Protein 5HP5 (pdb70)

Foldseek 3Di:
DDDDDDDDDDDEAAWDLVDAEEDEDEAPDKHKYFPPRDDPDPFFWKFKDWDDQKFKFDDAPDPDDTHGDDRDTGGPDDRTIMIMHHHDAEADGQPTWMKMFTHHVVDDGGPTMIIYTYGYKHWAKWFCWPQDDTTDDPPVPDAQQDFAVPTHAFAAEAFWFPLDPPDLGTPLVDQAFHDPCSLVRWTKIKTFIDYAPVVCVFKWKKKFWDLLCQAFKWKWFFDPDDDRVRIGTQGHNPHGMHGDDDDGVDGMGMMIMHTNDAFFPSHLFKTKMKMWIWGVVDVVIDTPDMYIHIYGYFHWAADALQFAFAEKEFEWADDPPDGCVQVVVVVVVLQVVLPYHYHYHYCVQQVRPQFPQFQWGKTWTAGSDDIAIEIEGFLQDDRNNCCCSRPPRHSRYGYDYDHADPPDDDLQSGCLQKHWAAWFAAPNATQHRTAIEGEQAPPPDDGGRRDPGVVRSVCSSVHNHYDYAHQFLAPSRHPLQFWGWAHFPDDVDIAIEGEAQPVQLVLLVVCCVPVNNFQWFPPVDDPDDIGGSVCCVVDPPQVVLRVVVNVRSVVRVVRCCNPRVDDVVRYDYQYFGWHDDPSHIAGPWARQSNWRRRHLEIEGEATGGGDDPHDHVSQVVVCVRRCVRVRDYDYDHPVPVAVVVRHDDNRSMHTHGDHDPDDSSNHDD/DDDDDDDADAQEDEWDLVDAEEDEAAAPDWHWYFPPRDDDDDFFWKWKDWDDLKWKWFAAPVRPDTDGPNTDTGTNDGPTTMIMHHHDADPDPQPIKMKMFTHDVVDDGGPTIIIYTYGYKHWAKWFCFQAADTTDDDDDDDDADDFFPVGGGFAAEAFWFPPPPPDLGTPLPDQAQRDPLSLLRWTKMKTFTDYAPVVCVQKWKKKFWDLLCQAFKWKKFFDPDDDRVRIGTQGHNPHGMHTDDDDGVDRMGMMTMHTNDAFFPSHLFKTKMKMWMWGPVDPVIHTPDMYIGMYGYFFWAAAALQFAFAEKEFEWADDVPDTCVVVVVVVVVLQVVLPYHYHYHYCVQQVRPLFPQFQWGKTKGAGSDDIAIEIEGFLQDDRNNCVCSRVNRHSRYGYDYDHADPPDDALLSGCLQKHFADWFAAPNATQNSTAIEGEAADPPDDGGRVDPRVVRSVCSSVHNNYDYAHQFLAPSRHPLQFWGWYHFPDDSDIAIEGEAQPVQLVLLVVCVVPDQNQFWFQPVDDPDDIGGSVRCVVDPVQVVLRVVVNVSSVRRVVVCCNPRVDDVVRYDYQYFGWHDDPSHIAGPFARQSNWRRRHLEIEGADTRGGQDPNDHSSVVVVCVRRCVRPRDYDYGHPPSSAVVVRHDDNRSMHTDRDRDPDDSSHHND

B-factor: mean 81.94, std 17.07, range [30.02, 146.9]

Nearest PDB structures (foldseek):
  5hp5-assembly2_B  TM=1.001E+00  e=0.000E+00  Homo sapiens
  7d5r-assembly1_A  TM=9.507E-01  e=3.417E-88  Homo sapiens
  4n2c-assembly1_A-2  TM=9.334E-01  e=5.301E-82  Homo sapiens
  4n28-assembly1_A-2  TM=9.089E-01  e=4.284E-83  Homo sapiens
  4n2g-assembly1_A  TM=9.038E-01  e=4.009E-82  Homo sapiens

Secondary structure (DSSP, 8-state):
--S---------B---SSS-EEEEEETT--EEB-TTSS--TT--EEEEEEESSEEEEEE-SSS--EEE--SSPEES-SSS--EEEE-S--SSTT-EEEEEEEE-SS-SS-SEEEEEEEEEEEEEEEE--SSSSS-----S---S---STT--SEEE-B--S-S-SS-SS-GGG-SS---SGGGGGSEEEEEEEES-HHHHTTSEEEEE--TTTTTTEEEEEESS-SSGGGEEEEE-SS--EEE----TT--EEEEEEEE----BTTB-SEEEEEEEEEETT-SS-EEEEEEEEEEEEPPPEE--TTSPEEEEEEE----SSS--HHHHHHHHHHHHHTT-EEEEE-HHHHTT----TTTEEEEEEE-SS-EEEEEEE-TT-SSSTTIIIIII--SS-EEEE----TT---GGGSGGGEEEPPPEEETTEEETT--EEEEESPTTSS---S-HHHHHHHHHT-SS--EEEE-TTBSS--TTTTEEEEE-SSSSSEEEEEEEHHHHHHHHHHHHSSS--S--BS-SS-SS--B-SHHHHS--SHHHHHHHHHHHHHHHHHHHHHHHT--TTTEEEEE--EEEETTEEEESS--SSS-EEETTEEEEE-----EETTEEHHHHHHHHHHGGGT-EEEEE--TTTTGGGT--HHHHEEEEEPPPSS-GGGS--/--S--------EE---SSS-EEEEEETT--EEE-TTSS--SS--EEEEEEESSEEEEEE-SSS--EEE-SS--EES-SSS--EEEESS--SSTT-EEEEEEEESSS-SS-S-EEEEEEEEE--EEE---S-SSS-----S-------STT--SEEE-B--S-S-SSSSS-GGG-SS---SGGGGGSEEEEEE--S-TTHHHHSEEEEE--SSSGGGEEEEEESS-SSGGGEEEEE-SS--EEE----TT--EEEEEEEE----BTTB-SEEEEEEEEEETTSSS-EEEEEEEEEEEE---EE--TTSPEEEEEEE--B-SSSBTHHHHHHHHHHHHHTT-EEEEE-HHHHTT----TTTEEEEEEE-SS-EEEEEEE-TT-SSSTTIIIIII--SS-EEEE----TT---GGGSGGGEEEPPSEEETTEEETT--EEEEEPPTTSS--SS-HHHHHHHHHT-SS--EEEE-TTBSS--TTTTEEEEE-SSSSSEEEEEEEHHHHHHHHHHTTSSS-S--EES-S--SS--EEHHHHHH-SSHHHHHHHHHHHHHHHHHHHHHHHT--TTTEEEEE--EEEETTEEEESS--SSS-EEETTEEEEE-----EETTEEHHHHHHHHHHGGGT-EEEEE--TTTTGGGT--HHHHEEEEEPPPSS-GGGS--

Solvent-accessible surface area: 59227 Å² total; per-residue (Å²): 231,136,184,54,155,195,127,63,106,148,79,78,13,97,8,31,44,189,128,52,41,108,9,19,4,12,29,61,60,56,0,90,3,34,3,74,37,56,67,10,168,72,16,67,13,1,33,4,63,27,63,94,48,20,89,19,38,5,23,60,103,123,144,43,78,116,80,84,23,48,198,71,114,27,67,29,120,38,74,60,19,0,2,1,20,0,49,88,22,3,167,92,65,93,66,14,89,0,88,0,7,0,36,1,131,116,106,113,106,27,37,18,120,0,32,1,64,0,5,0,0,37,4,6,7,27,8,10,16,31,42,90,74,162,29,80,182,52,108,63,136,89,72,61,31,20,44,6,119,136,29,24,7,1,4,0,4,0,0,1,0,52,28,8,180,166,28,67,73,12,5,44,54,17,59,136,11,9,23,90,45,5,19,110,1,15,11,38,0,43,0,9,0,44,5,8,49,138,5,14,107,62,26,60,8,29,0,43,4,52,146,87,17,0,129,31,1,20,0,2,1,22,64,62,34,87,52,70,103,40,30,94,43,2,0,0,32,180,45,70,64,13,89,11,72,33,120,79,69,49,56,106,4,95,0,36,0,1,0,11,46,8,0,26,74,107,10,124,0,81,2,36,0,18,0,10,1,13,28,67,76,36,172,127,104,55,51,47,32,69,36,70,12,6,2,19,1,0,3,1,0,1,11,0,10,25,18,68,20,62,19,0,13,0,0,80,0,54,90,92,189,51,68,2,70,131,4,2,97,21,0,36,116,0,1,128,66,22,107,16,145,46,37,48,2,61,74,118,30,0,118,31,11,19,27,0,11,8,0,0,17,5,6,3,0,15,10,45,156,40,41,2,26,1,2,0,9,0,12,10,90,144,8,1,98,46,12,0,75,116,143,18,4,7,89,74,38,0,31,10,43,50,157,40,99,172,134,31,52,47,48,20,1,9,0,1,0,1,12,0,0,2,58,7,101,28,86,87,72,87,42,18,0,1,26,2,0,1,0,4,10,84,61,193,80,60,47,90,0,41,0,160,30,1,13,44,0,1,93,16,5,66,2,4,34,26,10,59,4,35,0,32,8,4,50,38,2,5,0,3,29,0,2,4,0,0,29,21,119,63,95,120,30,4,24,1,0,1,0,3,0,49,24,0,22,117,6,0,75,54,50,81,136,80,71,97,8,92,24,8,0,33,44,64,142,53,193,96,87,147,28,9,0,47,82,0,36,80,61,89,111,12,30,131,8,1,106,64,1,16,132,8,0,60,68,0,32,77,6,2,64,150,41,1,32,16,61,97,63,2,14,18,38,4,1,0,0,2,59,40,118,116,185,100,4,23,22,50,0,0,5,2,0,4,4,1,1,0,28,90,56,0,0,1,0,71,0,29,2,0,83,20,121,62,97,14,8,0,6,80,57,1,45,72,56,1,78,105,34,37,3,80,17,28,37,6,59,1,38,138,22,0,24,82,83,84,6,9,0,22,10,0,0,4,14,45,21,106,38,13,98,64,82,2,20,54,7,95,78,195,126,179,52,131,193,131,81,110,125,68,80,11,103,13,31,48,204,126,54,42,103,15,17,0,9,33,68,56,62,1,91,4,28,4,77,40,52,58,15,185,68,14,90,6,2,81,6,45,26,57,99,40,20,84,16,37,3,16,63,98,209,118,70,90,104,76,88,14,64,170,48,121,30,66,30,117,46,58,65,11,0,1,0,18,1,47,82,18,3,154,83,61,82,56,14,110,0,130,1,21,0,35,4,145,35,96,109,118,36,80,5,157,1,36,2,58,0,5,0,0,34,1,3,1,21,8,7,25,20,27,94,59,102,28,109,196,40,100,62,159,72,55,82,26,74,20,8,95,133,24,32,8,3,5,0,3,0,0,1,0,52,31,5,178,176,29,66,77,14,6,43,58,17,68,134,11,18,21,97,50,5,21,124,2,17,14,25,0,36,0,11,0,42,10,7,61,116,3,19,100,74,33,60,5,26,0,42,4,57,140,87,18,0,130,29,0,20,0,2,1,17,48,61,36,83,54,62,102,45,30,83,45,3,0,0,34,178,57,67,64,15,83,12,72,42,101,91,68,47,72,105,4,72,0,36,0,1,0,10,45,8,6,24,76,111,9,140,0,76,1,40,0,20,0,10,1,23,21,77,70,54,160,116,108,54,66,42,32,66,27,84,10,20,3,34,2,0,5,0,0,1,12,0,10,23,20,68,22,61,22,0,13,0,0,89,2,80,80,65,176,25,53,6,72,132,5,4,99,22,0,36,110,1,1,108,92,22,106,21,136,47,36,51,2,49,69,117,37,0,112,54,10,24,26,0,10,10,1,1,18,3,7,2,0,16,12,41,163,45,55,2,30,1,0,0,9,0,10,11,93,140,7,1,96,46,11,0,71,103,136,19,3,7,87,72,34,0,30,14,40,53,159,32,98,171,137,34,53,46,49,17,0,7,1,0,0,1,9,0,0,2,60,14,90,33,86,79,88,97,35,16,1,0,24,0,0,0,0,5,14,79,59,197,64,73,52,106,1,47,0,168,29,0,20,36,0,1,90,23,5,84,4,1,31,22,11,46,3,34,0,37,9,3,50,38,1,4,0,2,25,0,2,4,0,0,18,14,108,64,94,121,32,4,27,1,0,0,0,3,0,52,24,0,24,115,1,0,84,49,36,99,138,100,76,136,4,122,10,17,0,21,46,62,46,57,198,98,78,87,63,24,0,48,73,0,26,90,41,90,121,10,33,141,7,1,116,68,2,18,116,4,2,62,77,0,38,78,6,1,66,143,38,1,33,18,62,95,64,1,13,18,41,4,1,0,0,2,64,44,118,115,191,101,4,21,22,32,0,0,4,2,0,1,6,1,2,0,26,69,69,0,0,2,0,61,1,15,3,0,87,16,134,69,121,18,2,0,24,65,57,1,26,69,58,1,80,108,23,35,0,94,18,36,36,3,44,1,33,105,15,0,23,102,88,87,5,7,0,21,11,0,0,2,12,48,20,113,39,10,98,64,87,2,16,51,8,106,82

Structure (mmCIF, N/CA/C/O backbone):
data_5HP5
#
_entry.id   5HP5
#
_cell.length_a   90.815
_cell.length_b   90.815
_cell.length_c   373.049
_cell.angle_alpha   90.00
_cell.angle_beta   90.00
_cell.angle_gamma   120.00
#
_symmetry.space_group_name_H-M   'P 61'
#
loop_
_entity.id
_entity.type
_entity.pdbx_description
1 polymer 'Protein-arginine deiminase type-1'
2 non-polymer 'CALCIUM ION'
3 water water
#
loop_
_atom_site.group_PDB
_atom_site.id
_atom_site.type_symbol
_atom_site.label_atom_id
_atom_site.label_alt_id
_atom_site.label_comp_id
_atom_site.label_asym_id
_atom_site.label_entity_id
_atom_site.label_seq_id
_atom_site.pdbx_PDB_ins_code
_atom_site.Cartn_x
_atom_site.Cartn_y
_atom_site.Cartn_z
_atom_site.occupancy
_atom_site.B_iso_or_equiv
_atom_site.auth_seq_id
_atom_site.auth_comp_id
_atom_site.auth_asym_id
_atom_site.auth_atom_id
_atom_site.pdbx_PDB_model_num
ATOM 1 N N . HIS A 1 16 ? 37.090 -9.539 -16.021 1.00 80.97 -5 HIS A N 1
ATOM 2 C CA . HIS A 1 16 ? 37.316 -10.481 -17.110 1.00 71.89 -5 HIS A CA 1
ATOM 3 C C . HIS A 1 16 ? 37.180 -9.793 -18.466 1.00 78.34 -5 HIS A C 1
ATOM 4 O O . HIS A 1 16 ? 36.387 -10.213 -19.308 1.00 80.10 -5 HIS A O 1
ATOM 11 N N . ILE A 1 17 ? 37.953 -8.729 -18.660 1.00 79.14 -4 ILE A N 1
ATOM 12 C CA . ILE A 1 17 ? 37.977 -7.997 -19.925 1.00 68.16 -4 ILE A CA 1
ATOM 13 C C . ILE A 1 17 ? 38.458 -8.921 -21.045 1.00 75.20 -4 ILE A C 1
ATOM 14 O O . ILE A 1 17 ? 39.375 -9.717 -20.841 1.00 81.89 -4 ILE A O 1
ATOM 19 N N . GLU A 1 18 ? 37.828 -8.825 -22.216 1.00 73.68 -3 GLU A N 1
ATOM 20 C CA . GLU A 1 18 ? 38.119 -9.730 -23.329 1.00 71.68 -3 GLU A CA 1
ATOM 21 C C . GLU A 1 18 ? 39.585 -9.751 -23.741 1.00 65.56 -3 GLU A C 1
ATOM 22 O O . GLU A 1 18 ? 40.225 -10.802 -23.725 1.00 64.01 -3 GLU A O 1
ATOM 28 N N . GLY A 1 19 ? 40.116 -8.592 -24.108 1.00 55.76 -2 GLY A N 1
ATOM 29 C CA . GLY A 1 19 ? 41.484 -8.532 -24.577 1.00 58.74 -2 GLY A CA 1
ATOM 30 C C . GLY A 1 19 ? 42.149 -7.196 -24.346 1.00 61.96 -2 GLY A C 1
ATOM 31 O O . GLY A 1 19 ? 41.494 -6.157 -24.253 1.00 64.42 -2 GLY A O 1
ATOM 32 N N . ARG A 1 20 ? 43.471 -7.235 -24.257 1.00 58.62 -1 ARG A N 1
ATOM 33 C CA . ARG A 1 20 ? 44.261 -6.052 -23.976 1.00 63.93 -1 ARG A CA 1
ATOM 34 C C . ARG A 1 20 ? 45.638 -6.183 -24.613 1.00 72.70 -1 ARG A C 1
ATOM 35 O O . ARG A 1 20 ? 46.234 -7.259 -24.590 1.00 75.23 -1 ARG A O 1
ATOM 43 N N . HIS A 1 21 ? 46.149 -5.092 -25.169 1.00 74.83 0 HIS A N 1
ATOM 44 C CA . HIS A 1 21 ? 47.551 -5.052 -25.549 1.00 75.83 0 HIS A CA 1
ATOM 45 C C . HIS A 1 21 ? 48.323 -4.834 -24.259 1.00 82.43 0 HIS A C 1
ATOM 46 O O . HIS A 1 21 ? 48.118 -3.829 -23.582 1.00 91.72 0 HIS A O 1
ATOM 53 N N . MET A 1 22 ? 49.202 -5.763 -23.899 1.00 88.04 1 MET A N 1
ATOM 54 C CA . MET A 1 22 ? 49.889 -5.622 -22.622 1.00 96.43 1 MET A CA 1
ATOM 55 C C . MET A 1 22 ? 51.399 -5.797 -22.732 1.00 98.51 1 MET A C 1
ATOM 56 O O . MET A 1 22 ? 51.896 -6.640 -23.482 1.00 88.54 1 MET A O 1
ATOM 61 N N . ALA A 1 23 ? 52.107 -4.986 -21.951 1.00 108.22 2 ALA A N 1
ATOM 62 C CA . ALA A 1 23 ? 53.563 -4.910 -21.964 1.00 108.49 2 ALA A CA 1
ATOM 63 C C . ALA A 1 23 ? 54.244 -6.256 -21.742 1.00 108.83 2 ALA A C 1
ATOM 64 O O . ALA A 1 23 ? 53.787 -7.067 -20.935 1.00 107.25 2 ALA A O 1
ATOM 66 N N . PRO A 1 24 ? 55.348 -6.491 -22.467 1.00 108.59 3 PRO A N 1
ATOM 67 C CA . PRO A 1 24 ? 56.179 -7.690 -22.326 1.00 109.52 3 PRO A CA 1
ATOM 68 C C . PRO A 1 24 ? 56.863 -7.748 -20.965 1.00 108.25 3 PRO A C 1
ATOM 69 O O . PRO A 1 24 ? 57.225 -6.708 -20.415 1.00 114.61 3 PRO A O 1
ATOM 73 N N . LYS A 1 25 ? 57.030 -8.950 -20.428 1.00 106.73 4 LYS A N 1
ATOM 74 C CA . LYS A 1 25 ? 57.722 -9.120 -19.159 1.00 103.81 4 LYS A CA 1
ATOM 75 C C . LYS A 1 25 ? 59.020 -9.893 -19.347 1.00 96.20 4 LYS A C 1
ATOM 76 O O . LYS A 1 25 ? 58.994 -11.086 -19.645 1.00 100.82 4 LYS A O 1
ATOM 82 N N . ARG A 1 26 ? 60.157 -9.226 -19.178 1.00 86.67 5 ARG A N 1
ATOM 83 C CA . ARG A 1 26 ? 61.416 -9.956 -19.168 1.00 93.03 5 ARG A CA 1
ATOM 84 C C . ARG A 1 26 ? 61.785 -10.280 -17.728 1.00 98.83 5 ARG A C 1
ATOM 85 O O . ARG A 1 26 ? 61.995 -9.388 -16.904 1.00 92.09 5 ARG A O 1
ATOM 93 N N . VAL A 1 27 ? 61.850 -11.570 -17.432 1.00 97.70 6 VAL A N 1
ATOM 94 C CA . VAL A 1 27 ? 62.226 -12.025 -16.107 1.00 83.31 6 VAL A CA 1
ATOM 95 C C . VAL A 1 27 ? 63.498 -12.864 -16.197 1.00 82.48 6 VAL A C 1
ATOM 96 O O . VAL A 1 27 ? 63.520 -13.920 -16.830 1.00 88.90 6 VAL A O 1
ATOM 100 N N . VAL A 1 28 ? 64.567 -12.376 -15.578 1.00 76.50 7 VAL A N 1
ATOM 101 C CA . VAL A 1 28 ? 65.859 -13.042 -15.674 1.00 76.74 7 VAL A CA 1
ATOM 102 C C . VAL A 1 28 ? 65.899 -14.284 -14.795 1.00 82.84 7 VAL A C 1
ATOM 103 O O . VAL A 1 28 ? 65.702 -14.207 -13.583 1.00 81.83 7 VAL A O 1
ATOM 107 N N . GLN A 1 29 ? 66.155 -15.430 -15.417 1.00 83.55 8 GLN A N 1
ATOM 108 C CA . GLN A 1 29 ? 66.270 -16.683 -14.686 1.00 80.70 8 GLN A CA 1
ATOM 109 C C . GLN A 1 29 ? 67.647 -16.808 -14.046 1.00 83.89 8 GLN A C 1
ATOM 110 O O . GLN A 1 29 ? 68.623 -16.239 -14.534 1.00 81.25 8 GLN A O 1
ATOM 116 N N . LEU A 1 30 ? 67.718 -17.554 -12.949 1.00 87.93 9 LEU A N 1
ATOM 117 C CA . LEU A 1 30 ? 68.977 -17.763 -12.247 1.00 82.24 9 LEU A CA 1
ATOM 118 C C . LEU A 1 30 ? 69.330 -19.242 -12.182 1.00 82.24 9 LEU A C 1
ATOM 119 O O . LEU A 1 30 ? 68.454 -20.104 -12.247 1.00 83.67 9 LEU A O 1
ATOM 124 N N . SER A 1 31 ? 70.620 -19.528 -12.055 1.00 83.18 10 SER A N 1
ATOM 125 C CA . SER A 1 31 ? 71.085 -20.900 -11.914 1.00 95.07 10 SER A CA 1
ATOM 126 C C . SER A 1 31 ? 72.221 -20.986 -10.903 1.00 96.99 10 SER A C 1
ATOM 127 O O . SER A 1 31 ? 73.173 -20.207 -10.956 1.00 92.27 10 SER A O 1
ATOM 130 N N . LEU A 1 32 ? 72.112 -21.933 -9.978 1.00 97.50 11 LEU A N 1
ATOM 131 C CA . LEU A 1 32 ? 73.180 -22.182 -9.021 1.00 100.92 11 LEU A CA 1
ATOM 132 C C . LEU A 1 32 ? 74.307 -22.943 -9.706 1.00 101.33 11 LEU A C 1
ATOM 133 O O . LEU A 1 32 ? 75.460 -22.891 -9.279 1.00 99.37 11 LEU A O 1
ATOM 138 N N . LYS A 1 33 ? 73.957 -23.648 -10.778 1.00 98.84 12 LYS A N 1
ATOM 139 C CA . LYS A 1 33 ? 74.923 -24.416 -11.553 1.00 102.30 12 LYS A CA 1
ATOM 140 C C . LYS A 1 33 ? 75.765 -23.525 -12.462 1.00 106.66 12 LYS A C 1
ATOM 141 O O . LYS A 1 33 ? 76.983 -23.685 -12.545 1.00 108.82 12 LYS A O 1
ATOM 147 N N . MET A 1 34 ? 75.112 -22.590 -13.144 1.00 109.36 13 MET A N 1
ATOM 148 C CA . MET A 1 34 ? 75.799 -21.701 -14.074 1.00 99.16 13 MET A CA 1
ATOM 149 C C . MET A 1 34 ? 75.443 -20.239 -13.833 1.00 96.19 13 MET A C 1
ATOM 150 O O . MET A 1 34 ? 74.295 -19.918 -13.531 1.00 101.82 13 MET A O 1
ATOM 155 N N . PRO A 1 35 ? 76.431 -19.345 -13.970 1.00 87.37 14 PRO A N 1
ATOM 156 C CA . PRO A 1 35 ? 76.154 -17.910 -13.864 1.00 92.26 14 PRO A CA 1
ATOM 157 C C . PRO A 1 35 ? 75.390 -17.402 -15.083 1.00 97.33 14 PRO A C 1
ATOM 158 O O . PRO A 1 35 ? 75.666 -17.828 -16.204 1.00 102.94 14 PRO A O 1
ATOM 162 N N . THR A 1 36 ? 74.438 -16.502 -14.860 1.00 90.86 15 THR A N 1
ATOM 163 C CA . THR A 1 36 ? 73.627 -15.969 -15.947 1.00 87.01 15 THR A CA 1
ATOM 164 C C . THR A 1 36 ? 73.948 -14.497 -16.163 1.00 89.06 15 THR A C 1
ATOM 165 O O . THR A 1 36 ? 74.332 -13.798 -15.229 1.00 84.72 15 THR A O 1
ATOM 169 N N . HIS A 1 37 ? 73.797 -14.028 -17.396 1.00 87.49 16 HIS A N 1
ATOM 170 C CA . HIS A 1 37 ? 74.066 -12.631 -17.711 1.00 83.00 16 HIS A CA 1
ATOM 171 C C . HIS A 1 37 ? 72.795 -11.928 -18.172 1.00 75.59 16 HIS A C 1
ATOM 172 O O . HIS A 1 37 ? 71.856 -12.571 -18.643 1.00 68.21 16 HIS A O 1
ATOM 179 N N . ALA A 1 38 ? 72.770 -10.608 -18.026 1.00 73.84 17 ALA A N 1
ATOM 180 C CA . ALA A 1 38 ? 71.597 -9.826 -18.389 1.00 72.54 17 ALA A CA 1
ATOM 181 C C . ALA A 1 38 ? 71.959 -8.408 -18.830 1.00 75.94 17 ALA A C 1
ATOM 182 O O . ALA A 1 38 ? 72.956 -7.831 -18.387 1.00 72.00 17 ALA A O 1
ATOM 184 N N . VAL A 1 39 ? 71.128 -7.865 -19.715 1.00 75.84 18 VAL A N 1
ATOM 185 C CA . VAL A 1 39 ? 71.232 -6.487 -20.185 1.00 70.83 18 VAL A CA 1
ATOM 186 C C . VAL A 1 39 ? 70.286 -5.604 -19.393 1.00 66.41 18 VAL A C 1
ATOM 187 O O . VAL A 1 39 ? 69.166 -6.014 -19.096 1.00 72.10 18 VAL A O 1
ATOM 191 N N . CYS A 1 40 ? 70.716 -4.400 -19.035 1.00 61.09 19 CYS A N 1
ATOM 192 C CA . CYS A 1 40 ? 69.762 -3.473 -18.434 1.00 70.60 19 CYS A CA 1
ATOM 193 C C . CYS A 1 40 ? 70.054 -2.018 -18.770 1.00 74.20 19 CYS A C 1
ATOM 194 O O . CYS A 1 40 ? 71.203 -1.585 -18.771 1.00 71.91 19 CYS A O 1
ATOM 197 N N . VAL A 1 41 ? 68.991 -1.269 -19.040 1.00 74.48 20 VAL A N 1
ATOM 198 C CA . VAL A 1 41 ? 69.094 0.150 -19.347 1.00 71.73 20 VAL A CA 1
ATOM 199 C C . VAL A 1 41 ? 69.119 0.957 -18.054 1.00 70.08 20 VAL A C 1
ATOM 200 O O . VAL A 1 41 ? 68.399 0.640 -17.107 1.00 72.61 20 VAL A O 1
ATOM 204 N N . VAL A 1 42 ? 69.959 1.987 -18.017 1.00 68.41 21 VAL A N 1
ATOM 205 C CA . VAL A 1 42 ? 70.107 2.835 -16.837 1.00 69.04 21 VAL A CA 1
ATOM 206 C C . VAL A 1 42 ? 68.779 3.429 -16.373 1.00 72.95 21 VAL A C 1
ATOM 207 O O . VAL A 1 42 ? 68.030 3.999 -17.168 1.00 78.21 21 VAL A O 1
ATOM 211 N N . GLY A 1 43 ? 68.492 3.283 -15.083 1.00 76.22 22 GLY A N 1
ATOM 212 C CA . GLY A 1 43 ? 67.304 3.870 -14.492 1.00 77.48 22 GLY A CA 1
ATOM 213 C C . GLY A 1 43 ? 66.053 3.045 -14.719 1.00 73.48 22 GLY A C 1
ATOM 214 O O . GLY A 1 43 ? 64.947 3.482 -14.404 1.00 76.41 22 GLY A O 1
ATOM 215 N N . VAL A 1 44 ? 66.227 1.849 -15.269 1.00 64.31 23 VAL A N 1
ATOM 216 C CA . VAL A 1 44 ? 65.101 0.959 -15.513 1.00 66.46 23 VAL A CA 1
ATOM 217 C C . VAL A 1 44 ? 65.258 -0.336 -14.728 1.00 69.46 23 VAL A C 1
ATOM 218 O O . VAL A 1 44 ? 66.299 -0.991 -14.797 1.00 68.96 23 VAL A O 1
ATOM 222 N N . GLU A 1 45 ? 64.220 -0.697 -13.979 1.00 75.63 24 GLU A N 1
ATOM 223 C CA . GLU A 1 45 ? 64.239 -1.911 -13.172 1.00 73.64 24 GLU A CA 1
ATOM 224 C C . GLU A 1 45 ? 64.513 -3.159 -13.990 1.00 74.16 24 GLU A C 1
ATOM 225 O O . GLU A 1 45 ? 64.090 -3.268 -15.140 1.00 78.26 24 GLU A O 1
ATOM 231 N N . ALA A 1 46 ? 65.229 -4.101 -13.390 1.00 67.56 25 ALA A N 1
ATOM 232 C CA . ALA A 1 46 ? 65.419 -5.398 -14.013 1.00 69.42 25 ALA A CA 1
ATOM 233 C C . ALA A 1 46 ? 64.798 -6.502 -13.172 1.00 70.52 25 ALA A C 1
ATOM 234 O O . ALA A 1 46 ? 65.299 -6.828 -12.099 1.00 75.63 25 ALA A O 1
ATOM 236 N N . HIS A 1 47 ? 63.709 -7.082 -13.666 1.00 73.11 26 HIS A N 1
ATOM 237 C CA . HIS A 1 47 ? 63.037 -8.138 -12.928 1.00 74.91 26 HIS A CA 1
ATOM 238 C C . HIS A 1 47 ? 63.879 -9.406 -12.932 1.00 78.28 26 HIS A C 1
ATOM 239 O O . HIS A 1 47 ? 64.212 -9.938 -13.991 1.00 83.48 26 HIS A O 1
ATOM 246 N N . VAL A 1 48 ? 64.218 -9.889 -11.742 1.00 78.07 27 VAL A N 1
ATOM 247 C CA . VAL A 1 48 ? 64.943 -11.144 -11.613 1.00 77.27 27 VAL A CA 1
ATOM 248 C C . VAL A 1 48 ? 64.111 -12.103 -10.767 1.00 77.84 27 VAL A C 1
ATOM 249 O O . VAL A 1 48 ? 63.426 -11.692 -9.827 1.00 81.30 27 VAL A O 1
ATOM 253 N N . ASP A 1 49 ? 64.156 -13.382 -11.125 1.00 80.26 28 ASP A N 1
ATOM 254 C CA . ASP A 1 49 ? 63.368 -14.395 -10.437 1.00 86.22 28 ASP A CA 1
ATOM 255 C C . ASP A 1 49 ? 64.236 -15.176 -9.463 1.00 86.12 28 ASP A C 1
ATOM 256 O O . ASP A 1 49 ? 65.100 -15.952 -9.868 1.00 83.45 28 ASP A O 1
ATOM 261 N N . ILE A 1 50 ? 63.994 -14.969 -8.174 1.00 89.81 29 ILE A N 1
ATOM 262 C CA . ILE A 1 50 ? 64.770 -15.635 -7.140 1.00 84.66 29 ILE A CA 1
ATOM 263 C C . ILE A 1 50 ? 64.202 -17.029 -6.883 1.00 84.95 29 ILE A C 1
ATOM 264 O O . ILE A 1 50 ? 64.839 -17.865 -6.241 1.00 82.00 29 ILE A O 1
ATOM 269 N N . HIS A 1 51 ? 63.005 -17.275 -7.410 1.00 87.50 30 HIS A N 1
ATOM 270 C CA . HIS A 1 51 ? 62.340 -18.566 -7.262 1.00 87.40 30 HIS A CA 1
ATOM 271 C C . HIS A 1 51 ? 62.699 -19.531 -8.388 1.00 87.56 30 HIS A C 1
ATOM 272 O O . HIS A 1 51 ? 62.249 -20.677 -8.391 1.00 89.77 30 HIS A O 1
ATOM 279 N N . SER A 1 52 ? 63.502 -19.063 -9.342 1.00 93.29 31 SER A N 1
ATOM 280 C CA . SER A 1 52 ? 63.835 -19.852 -10.527 1.00 98.54 31 SER A CA 1
ATOM 281 C C . SER A 1 52 ? 64.507 -21.170 -10.163 1.00 100.34 31 SER A C 1
ATOM 282 O O . SER A 1 52 ? 64.011 -22.244 -10.507 1.00 97.58 31 SER A O 1
ATOM 285 N N . ASP A 1 53 ? 65.633 -21.086 -9.464 1.00 99.51 32 ASP A N 1
ATOM 286 C CA . ASP A 1 53 ? 66.288 -22.278 -8.945 1.00 101.94 32 ASP A CA 1
ATOM 287 C C . ASP A 1 53 ? 66.567 -22.105 -7.456 1.00 105.90 32 ASP A C 1
ATOM 288 O O . ASP A 1 53 ? 67.403 -21.291 -7.060 1.00 106.07 32 ASP A O 1
ATOM 293 N N . VAL A 1 54 ? 65.866 -22.883 -6.636 1.00 108.54 33 VAL A N 1
ATOM 294 C CA . VAL A 1 54 ? 66.024 -22.827 -5.186 1.00 108.16 33 VAL A CA 1
ATOM 295 C C . VAL A 1 54 ? 66.653 -24.124 -4.682 1.00 111.22 33 VAL A C 1
ATOM 296 O O . VAL A 1 54 ? 66.110 -25.211 -4.890 1.00 112.85 33 VAL A O 1
ATOM 300 N N . PRO A 1 55 ? 67.832 -24.021 -4.059 1.00 114.46 34 PRO A N 1
ATOM 301 C CA . PRO A 1 55 ? 68.572 -25.221 -3.656 1.00 119.53 34 PRO A CA 1
ATOM 302 C C . PRO A 1 55 ? 68.068 -25.950 -2.412 1.00 119.13 34 PRO A C 1
ATOM 303 O O . PRO A 1 55 ? 67.695 -25.313 -1.432 1.00 114.46 34 PRO A O 1
ATOM 307 N N . LYS A 1 56 ? 68.053 -27.279 -2.475 1.00 118.66 35 LYS A N 1
ATOM 308 C CA . LYS A 1 56 ? 68.155 -28.124 -1.282 1.00 114.62 35 LYS A CA 1
ATOM 309 C C . LYS A 1 56 ? 67.283 -27.745 -0.084 1.00 110.41 35 LYS A C 1
ATOM 310 O O . LYS A 1 56 ? 67.741 -27.814 1.046 1.00 113.38 35 LYS A O 1
ATOM 316 N N . GLY A 1 57 ? 66.030 -27.371 -0.319 1.00 106.93 36 GLY A N 1
ATOM 317 C CA . GLY A 1 57 ? 65.139 -26.995 0.773 1.00 108.17 36 GLY A CA 1
ATOM 318 C C . GLY A 1 57 ? 65.641 -25.820 1.603 1.00 107.26 36 GLY A C 1
ATOM 319 O O . GLY A 1 57 ? 65.669 -25.881 2.834 1.00 98.57 36 GLY A O 1
ATOM 320 N N . ALA A 1 58 ? 66.030 -24.743 0.927 1.00 104.91 37 ALA A N 1
ATOM 321 C CA . ALA A 1 58 ? 66.536 -23.545 1.596 1.00 96.39 37 ALA A CA 1
ATOM 322 C C . ALA A 1 58 ? 65.395 -22.674 2.125 1.00 100.32 37 ALA A C 1
ATOM 323 O O . ALA A 1 58 ? 64.387 -22.485 1.445 1.00 100.79 37 ALA A O 1
ATOM 325 N N . ASN A 1 59 ? 65.559 -22.137 3.332 1.00 101.54 38 ASN A N 1
ATOM 326 C CA . ASN A 1 59 ? 64.483 -21.387 3.979 1.00 94.62 38 ASN A CA 1
ATOM 327 C C . ASN A 1 59 ? 64.341 -19.949 3.474 1.00 93.26 38 ASN A C 1
ATOM 328 O O . ASN A 1 59 ? 63.228 -19.440 3.344 1.00 90.62 38 ASN A O 1
ATOM 333 N N . SER A 1 60 ? 65.466 -19.300 3.189 1.00 94.50 39 SER A N 1
ATOM 334 C CA . SER A 1 60 ? 65.462 -17.892 2.801 1.00 90.76 39 SER A CA 1
ATOM 335 C C . SER A 1 60 ? 66.707 -17.542 1.993 1.00 90.57 39 SER A C 1
ATOM 336 O O . SER A 1 60 ? 67.450 -18.432 1.586 1.00 91.27 39 SER A O 1
ATOM 339 N N . PHE A 1 61 ? 66.935 -16.255 1.744 1.00 88.44 40 PHE A N 1
ATOM 340 C CA . PHE A 1 61 ? 68.095 -15.875 0.947 1.00 85.28 40 PHE A CA 1
ATOM 341 C C . PHE A 1 61 ? 68.784 -14.579 1.361 1.00 83.02 40 PHE A C 1
ATOM 342 O O . PHE A 1 61 ? 68.216 -13.713 2.038 1.00 80.39 40 PHE A O 1
ATOM 350 N N . ARG A 1 62 ? 70.036 -14.481 0.924 1.00 89.23 41 ARG A N 1
ATOM 351 C CA . ARG A 1 62 ? 70.795 -13.253 0.994 1.00 94.07 41 ARG A CA 1
ATOM 352 C C . ARG A 1 62 ? 71.511 -12.861 -0.307 1.00 88.18 41 ARG A C 1
ATOM 353 O O . ARG A 1 62 ? 72.336 -13.595 -0.816 1.00 89.51 41 ARG A O 1
ATOM 361 N N . VAL A 1 63 ? 71.220 -11.659 -0.801 1.00 84.64 42 VAL A N 1
ATOM 362 C CA . VAL A 1 63 ? 71.822 -11.202 -2.047 1.00 89.03 42 VAL A CA 1
ATOM 363 C C . VAL A 1 63 ? 72.562 -9.865 -1.954 1.00 86.55 42 VAL A C 1
ATOM 364 O O . VAL A 1 63 ? 71.985 -8.832 -1.609 1.00 93.09 42 VAL A O 1
ATOM 368 N N . SER A 1 64 ? 73.846 -9.889 -2.298 1.00 80.15 43 SER A N 1
ATOM 369 C CA . SER A 1 64 ? 74.624 -8.657 -2.353 1.00 80.74 43 SER A CA 1
ATOM 370 C C . SER A 1 64 ? 75.269 -8.510 -3.723 1.00 84.79 43 SER A C 1
ATOM 371 O O . SER A 1 64 ? 75.686 -9.493 -4.339 1.00 82.73 43 SER A O 1
ATOM 374 N N . GLY A 1 65 ? 75.353 -7.271 -4.189 1.00 81.99 44 GLY A N 1
ATOM 375 C CA . GLY A 1 65 ? 75.864 -6.982 -5.512 1.00 81.01 44 GLY A CA 1
ATOM 376 C C . GLY A 1 65 ? 76.602 -5.663 -5.498 1.00 89.79 44 GLY A C 1
ATOM 377 O O . GLY A 1 65 ? 76.486 -4.887 -4.547 1.00 89.07 44 GLY A O 1
ATOM 378 N N . SER A 1 66 ? 77.339 -5.400 -6.571 1.00 83.64 45 SER A N 1
ATOM 379 C CA . SER A 1 66 ? 78.316 -4.328 -6.593 1.00 78.86 45 SER A CA 1
ATOM 380 C C . SER A 1 66 ? 78.971 -4.216 -7.972 1.00 83.90 45 SER A C 1
ATOM 381 O O . SER A 1 66 ? 78.929 -5.164 -8.771 1.00 87.12 45 SER A O 1
ATOM 384 N N . SER A 1 67 ? 79.548 -3.051 -8.266 1.00 88.03 46 SER A N 1
ATOM 385 C CA . SER A 1 67 ? 79.340 -1.844 -7.468 1.00 87.83 46 SER A CA 1
ATOM 386 C C . SER A 1 67 ? 78.634 -0.806 -8.326 1.00 86.11 46 SER A C 1
ATOM 387 O O . SER A 1 67 ? 78.897 -0.698 -9.523 1.00 85.23 46 SER A O 1
ATOM 390 N N . GLY A 1 68 ? 77.731 -0.049 -7.714 1.00 80.39 47 GLY A N 1
ATOM 391 C CA . GLY A 1 68 ? 76.874 0.851 -8.461 1.00 79.89 47 GLY A CA 1
ATOM 392 C C . GLY A 1 68 ? 75.567 0.148 -8.764 1.00 77.13 47 GLY A C 1
ATOM 393 O O . GLY A 1 68 ? 74.653 0.724 -9.354 1.00 74.46 47 GLY A O 1
ATOM 394 N N . VAL A 1 69 ? 75.490 -1.114 -8.354 1.00 77.22 48 VAL A N 1
ATOM 395 C CA . VAL A 1 69 ? 74.277 -1.904 -8.502 1.00 74.26 48 VAL A CA 1
ATOM 396 C C . VAL A 1 69 ? 73.347 -1.667 -7.320 1.00 70.61 48 VAL A C 1
ATOM 397 O O . VAL A 1 69 ? 73.796 -1.535 -6.183 1.00 75.39 48 VAL A O 1
ATOM 401 N N . GLU A 1 70 ? 72.050 -1.607 -7.597 1.00 70.41 49 GLU A N 1
ATOM 402 C CA . GLU A 1 70 ? 71.049 -1.468 -6.551 1.00 71.03 49 GLU A CA 1
ATOM 403 C C . GLU A 1 70 ? 70.072 -2.634 -6.612 1.00 72.04 49 GLU A C 1
ATOM 404 O O . GLU A 1 70 ? 69.671 -3.054 -7.693 1.00 72.26 49 GLU A O 1
ATOM 410 N N . VAL A 1 71 ? 69.698 -3.169 -5.455 1.00 69.50 50 VAL A N 1
ATOM 411 C CA . VAL A 1 71 ? 68.744 -4.270 -5.418 1.00 65.78 50 VAL A CA 1
ATOM 412 C C . VAL A 1 71 ? 67.543 -3.919 -4.548 1.00 68.92 50 VAL A C 1
ATOM 413 O O . VAL A 1 71 ? 67.696 -3.495 -3.403 1.00 78.42 50 VAL A O 1
ATOM 417 N N . PHE A 1 72 ? 66.349 -4.098 -5.102 1.00 66.63 51 PHE A N 1
ATOM 418 C CA . PHE A 1 72 ? 65.116 -3.783 -4.395 1.00 69.02 51 PHE A CA 1
ATOM 419 C C . PHE A 1 72 ? 64.122 -4.938 -4.452 1.00 72.79 51 PHE A C 1
ATOM 420 O O . PHE A 1 72 ? 64.190 -5.799 -5.338 1.00 68.88 51 PHE A O 1
ATOM 428 N N . MET A 1 73 ? 63.203 -4.946 -3.491 1.00 74.99 52 MET A N 1
ATOM 429 C CA . MET A 1 73 ? 62.074 -5.866 -3.499 1.00 76.44 52 MET A CA 1
ATOM 430 C C . MET A 1 73 ? 60.786 -5.076 -3.688 1.00 86.77 52 MET A C 1
ATOM 431 O O . MET A 1 73 ? 60.596 -4.024 -3.078 1.00 88.98 52 MET A O 1
ATOM 436 N N . VAL A 1 74 ? 59.905 -5.586 -4.541 1.00 85.50 53 VAL A N 1
ATOM 437 C CA . VAL A 1 74 ? 58.655 -4.907 -4.851 1.00 90.39 53 VAL A CA 1
ATOM 438 C C . VAL A 1 74 ? 57.466 -5.838 -4.651 1.00 96.28 53 VAL A C 1
ATOM 439 O O . VAL A 1 74 ? 57.317 -6.833 -5.357 1.00 97.02 53 VAL A O 1
ATOM 443 N N . TYR A 1 75 ? 56.613 -5.508 -3.690 1.00 105.13 54 TYR A N 1
ATOM 444 C CA . TYR A 1 75 ? 55.413 -6.297 -3.454 1.00 109.06 54 TYR A CA 1
ATOM 445 C C . TYR A 1 75 ? 54.512 -6.148 -4.672 1.00 110.55 54 TYR A C 1
ATOM 446 O O . TYR A 1 75 ? 54.621 -5.166 -5.402 1.00 113.94 54 TYR A O 1
ATOM 455 N N . ASN A 1 76 ? 53.603 -7.092 -4.882 1.00 115.64 55 ASN A N 1
ATOM 456 C CA . ASN A 1 76 ? 53.017 -7.271 -6.208 1.00 121.72 55 ASN A CA 1
ATOM 457 C C . ASN A 1 76 ? 51.914 -6.266 -6.526 1.00 128.16 55 ASN A C 1
ATOM 458 O O . ASN A 1 76 ? 51.259 -6.356 -7.564 1.00 126.61 55 ASN A O 1
ATOM 463 N N . ARG A 1 77 ? 51.707 -5.323 -5.615 1.00 127.46 56 ARG A N 1
ATOM 464 C CA . ARG A 1 77 ? 50.991 -4.094 -5.930 1.00 121.28 56 ARG A CA 1
ATOM 465 C C . ARG A 1 77 ? 51.954 -3.184 -6.727 1.00 130.25 56 ARG A C 1
ATOM 466 O O . ARG A 1 77 ? 53.100 -3.560 -6.966 1.00 125.83 56 ARG A O 1
ATOM 474 N N . THR A 1 78 ? 51.494 -2.019 -7.175 1.00 140.45 57 THR A N 1
ATOM 475 C CA . THR A 1 78 ? 52.336 -1.104 -7.946 1.00 138.13 57 THR A CA 1
ATOM 476 C C . THR A 1 78 ? 53.437 -0.409 -7.127 1.00 131.55 57 THR A C 1
ATOM 477 O O . THR A 1 78 ? 54.397 0.109 -7.697 1.00 128.16 57 THR A O 1
ATOM 481 N N . ARG A 1 79 ? 53.291 -0.392 -5.802 1.00 125.87 58 ARG A N 1
ATOM 482 C CA . ARG A 1 79 ? 54.085 0.494 -4.939 1.00 126.24 58 ARG A CA 1
ATOM 483 C C . ARG A 1 79 ? 55.210 -0.151 -4.105 1.00 118.49 58 ARG A C 1
ATOM 484 O O . ARG A 1 79 ? 55.539 -1.329 -4.255 1.00 114.48 58 ARG A O 1
ATOM 486 N N . VAL A 1 80 ? 55.791 0.687 -3.244 1.00 113.11 59 VAL A N 1
ATOM 487 C CA . VAL A 1 80 ? 56.837 0.370 -2.254 1.00 106.74 59 VAL A CA 1
ATOM 488 C C . VAL A 1 80 ? 58.041 -0.447 -2.778 1.00 97.22 59 VAL A C 1
ATOM 489 O O . VAL A 1 80 ? 58.160 -1.660 -2.592 1.00 95.10 59 VAL A O 1
ATOM 493 N N . LYS A 1 81 ? 58.926 0.231 -3.496 1.00 95.11 60 LYS A N 1
ATOM 494 C CA . LYS A 1 81 ? 60.288 -0.267 -3.552 1.00 91.50 60 LYS A CA 1
ATOM 495 C C . LYS A 1 81 ? 60.776 -0.365 -2.111 1.00 94.15 60 LYS A C 1
ATOM 496 O O . LYS A 1 81 ? 60.756 0.629 -1.384 1.00 96.09 60 LYS A O 1
ATOM 502 N N . GLU A 1 82 ? 61.199 -1.549 -1.686 1.00 86.67 61 GLU A N 1
ATOM 503 C CA . GLU A 1 82 ? 61.895 -1.664 -0.410 1.00 86.81 61 GLU A CA 1
ATOM 504 C C . GLU A 1 82 ? 63.301 -2.181 -0.664 1.00 82.96 61 GLU A C 1
ATOM 505 O O . GLU A 1 82 ? 63.479 -3.317 -1.104 1.00 81.08 61 GLU A O 1
ATOM 511 N N . PRO A 1 83 ? 64.308 -1.338 -0.400 1.00 81.71 62 PRO A N 1
ATOM 512 C CA . PRO A 1 83 ? 65.703 -1.718 -0.630 1.00 82.42 62 PRO A CA 1
ATOM 513 C C . PRO A 1 83 ? 66.170 -2.820 0.307 1.00 85.53 62 PRO A C 1
ATOM 514 O O . PRO A 1 83 ? 65.925 -2.759 1.517 1.00 88.44 62 PRO A O 1
ATOM 518 N N . ILE A 1 84 ? 66.837 -3.815 -0.268 1.00 83.11 63 ILE A N 1
ATOM 519 C CA . ILE A 1 84 ? 67.443 -4.884 0.505 1.00 81.62 63 ILE A CA 1
ATOM 520 C C . ILE A 1 84 ? 68.708 -4.365 1.195 1.00 85.78 63 ILE A C 1
ATOM 521 O O . ILE A 1 84 ? 69.589 -3.764 0.570 1.00 88.42 63 ILE A O 1
ATOM 526 N N . GLY A 1 85 ? 68.778 -4.626 2.494 1.00 95.31 64 GLY A N 1
ATOM 527 C CA . GLY A 1 85 ? 69.874 -4.210 3.351 1.00 104.89 64 GLY A CA 1
ATOM 528 C C . GLY A 1 85 ? 70.947 -5.271 3.383 1.00 101.16 64 GLY A C 1
ATOM 529 O O . GLY A 1 85 ? 71.320 -5.792 2.368 1.00 92.29 64 GLY A O 1
ATOM 530 N N . LYS A 1 86 ? 71.555 -5.540 4.516 1.00 100.01 65 LYS A N 1
ATOM 531 C CA . LYS A 1 86 ? 72.380 -6.750 4.588 1.00 95.53 65 LYS A CA 1
ATOM 532 C C . LYS A 1 86 ? 71.544 -7.888 5.250 1.00 103.82 65 LYS A C 1
ATOM 533 O O . LYS A 1 86 ? 72.104 -8.870 5.686 1.00 112.11 65 LYS A O 1
ATOM 539 N N . ALA A 1 87 ? 70.234 -7.686 5.407 1.00 102.02 66 ALA A N 1
ATOM 540 C CA . ALA A 1 87 ? 69.432 -8.570 6.211 1.00 110.16 66 ALA A CA 1
ATOM 541 C C . ALA A 1 87 ? 68.905 -9.771 5.427 1.00 90.49 66 ALA A C 1
ATOM 542 O O . ALA A 1 87 ? 68.654 -9.665 4.233 1.00 88.17 66 ALA A O 1
ATOM 544 N N . ARG A 1 88 ? 68.786 -10.935 6.065 1.00 89.68 67 ARG A N 1
ATOM 545 C CA . ARG A 1 88 ? 68.315 -12.161 5.378 1.00 86.90 67 ARG A CA 1
ATOM 546 C C . ARG A 1 88 ? 66.825 -12.075 5.032 1.00 86.53 67 ARG A C 1
ATOM 547 O O . ARG A 1 88 ? 65.991 -11.888 5.914 1.00 92.64 67 ARG A O 1
ATOM 555 N N . TRP A 1 89 ? 66.496 -12.241 3.750 1.00 75.82 68 TRP A N 1
ATOM 556 C CA . TRP A 1 89 ? 65.116 -12.087 3.270 1.00 73.51 68 TRP A CA 1
ATOM 557 C C . TRP A 1 89 ? 64.401 -13.430 3.092 1.00 75.01 68 TRP A C 1
ATOM 558 O O . TRP A 1 89 ? 64.928 -14.330 2.436 1.00 78.79 68 TRP A O 1
ATOM 569 N N . PRO A 1 90 ? 63.192 -13.563 3.667 1.00 69.45 69 PRO A N 1
ATOM 570 C CA . PRO A 1 90 ? 62.384 -14.782 3.525 1.00 72.33 69 PRO A CA 1
ATOM 571 C C . PRO A 1 90 ? 62.134 -15.137 2.065 1.00 81.34 69 PRO A C 1
ATOM 572 O O . PRO A 1 90 ? 61.842 -14.251 1.261 1.00 87.26 69 PRO A O 1
ATOM 576 N N . LEU A 1 91 ? 62.245 -16.417 1.727 1.00 82.09 70 LEU A N 1
ATOM 577 C CA . LEU A 1 91 ? 62.167 -16.828 0.332 1.00 84.94 70 LEU A CA 1
ATOM 578 C C . LEU A 1 91 ? 60.717 -16.863 -0.152 1.00 89.01 70 LEU A C 1
ATOM 579 O O . LEU A 1 91 ? 60.460 -16.915 -1.355 1.00 101.39 70 LEU A O 1
ATOM 584 N N . ASP A 1 92 ? 59.764 -16.822 0.773 1.00 89.13 71 ASP A N 1
ATOM 585 C CA . ASP A 1 92 ? 58.388 -16.584 0.360 1.00 92.99 71 ASP A CA 1
ATOM 586 C C . ASP A 1 92 ? 57.953 -15.171 0.736 1.00 91.92 71 ASP A C 1
ATOM 587 O O . ASP A 1 92 ? 57.702 -14.851 1.897 1.00 94.70 71 ASP A O 1
ATOM 592 N N . THR A 1 93 ? 57.866 -14.338 -0.291 1.00 88.18 72 THR A N 1
ATOM 593 C CA . THR A 1 93 ? 57.365 -12.981 -0.194 1.00 94.40 72 THR A CA 1
ATOM 594 C C . THR A 1 93 ? 56.374 -12.894 -1.338 1.00 104.16 72 THR A C 1
ATOM 595 O O . THR A 1 93 ? 56.119 -13.898 -2.003 1.00 113.11 72 THR A O 1
ATOM 599 N N . ASP A 1 94 ? 55.811 -11.721 -1.581 1.00 103.79 73 ASP A N 1
ATOM 600 C CA . ASP A 1 94 ? 55.097 -11.522 -2.824 1.00 111.99 73 ASP A CA 1
ATOM 601 C C . ASP A 1 94 ? 56.174 -11.378 -3.900 1.00 118.90 73 ASP A C 1
ATOM 602 O O . ASP A 1 94 ? 57.003 -10.467 -3.855 1.00 107.05 73 ASP A O 1
ATOM 607 N N . ALA A 1 95 ? 56.138 -12.291 -4.868 1.00 125.07 74 ALA A N 1
ATOM 608 C CA . ALA A 1 95 ? 57.318 -12.664 -5.654 1.00 117.50 74 ALA A CA 1
ATOM 609 C C . ALA A 1 95 ? 57.900 -11.570 -6.546 1.00 111.18 74 ALA A C 1
ATOM 610 O O . ALA A 1 95 ? 57.191 -10.991 -7.372 1.00 108.30 74 ALA A O 1
ATOM 612 N N . ASP A 1 96 ? 59.203 -11.329 -6.380 1.00 108.56 75 ASP A N 1
ATOM 613 C CA . ASP A 1 96 ? 59.971 -10.399 -7.213 1.00 100.38 75 ASP A CA 1
ATOM 614 C C . ASP A 1 96 ? 61.424 -10.250 -6.767 1.00 95.83 75 ASP A C 1
ATOM 615 O O . ASP A 1 96 ? 61.791 -10.622 -5.652 1.00 98.32 75 ASP A O 1
ATOM 620 N N . MET A 1 97 ? 62.243 -9.708 -7.662 1.00 92.91 76 MET A N 1
ATOM 621 C CA . MET A 1 97 ? 63.456 -8.984 -7.290 1.00 79.57 76 MET A CA 1
ATOM 622 C C . MET A 1 97 ? 63.755 -8.003 -8.416 1.00 78.31 76 MET A C 1
ATOM 623 O O . MET A 1 97 ? 63.500 -8.308 -9.580 1.00 84.67 76 MET A O 1
ATOM 628 N N . VAL A 1 98 ? 64.294 -6.831 -8.093 1.00 66.95 77 VAL A N 1
ATOM 629 C CA . VAL A 1 98 ? 64.641 -5.887 -9.153 1.00 67.60 77 VAL A CA 1
ATOM 630 C C . VAL A 1 98 ? 66.037 -5.306 -8.967 1.00 66.08 77 VAL A C 1
ATOM 631 O O . VAL A 1 98 ? 66.403 -4.885 -7.873 1.00 72.89 77 VAL A O 1
ATOM 635 N N . VAL A 1 99 ? 66.823 -5.296 -10.039 1.00 71.71 78 VAL A N 1
ATOM 636 C CA . VAL A 1 99 ? 68.158 -4.717 -9.974 1.00 70.07 78 VAL A CA 1
ATOM 637 C C . VAL A 1 99 ? 68.267 -3.501 -10.891 1.00 67.16 78 VAL A C 1
ATOM 638 O O . VAL A 1 99 ? 67.642 -3.439 -11.951 1.00 59.75 78 VAL A O 1
ATOM 642 N N . SER A 1 100 ? 69.052 -2.524 -10.452 1.00 73.23 79 SER A N 1
ATOM 643 C CA . SER A 1 100 ? 69.211 -1.266 -11.165 1.00 67.40 79 SER A CA 1
ATOM 644 C C . SER A 1 100 ? 70.683 -0.920 -11.320 1.00 76.57 79 SER A C 1
ATOM 645 O O . SER A 1 100 ? 71.457 -1.007 -10.367 1.00 76.78 79 SER A O 1
ATOM 648 N N . VAL A 1 101 ? 71.067 -0.529 -12.528 1.00 80.57 80 VAL A N 1
ATOM 649 C CA . VAL A 1 101 ? 72.438 -0.126 -12.795 1.00 77.17 80 VAL A CA 1
ATOM 650 C C . VAL A 1 101 ? 72.505 1.387 -12.988 1.00 73.45 80 VAL A C 1
ATOM 651 O O . VAL A 1 101 ? 71.780 1.952 -13.807 1.00 75.70 80 VAL A O 1
ATOM 655 N N . GLY A 1 102 ? 73.374 2.037 -12.220 1.00 73.82 81 GLY A N 1
ATOM 656 C CA . GLY A 1 102 ? 73.421 3.488 -12.169 1.00 75.82 81 GLY A CA 1
ATOM 657 C C . GLY A 1 102 ? 74.130 4.175 -13.321 1.00 75.05 81 GLY A C 1
ATOM 658 O O . GLY A 1 102 ? 73.759 5.285 -13.704 1.00 77.36 81 GLY A O 1
ATOM 659 N N . THR A 1 103 ? 75.153 3.529 -13.872 1.00 79.89 82 THR A N 1
ATOM 660 C CA . THR A 1 103 ? 75.937 4.127 -14.949 1.00 79.36 82 THR A CA 1
ATOM 661 C C . THR A 1 103 ? 75.953 3.249 -16.196 1.00 79.80 82 THR A C 1
ATOM 662 O O . THR A 1 103 ? 75.318 2.201 -16.237 1.00 79.21 82 THR A O 1
ATOM 666 N N . ALA A 1 104 ? 76.683 3.687 -17.215 1.00 80.56 83 ALA A N 1
ATOM 667 C CA . ALA A 1 104 ? 76.877 2.873 -18.407 1.00 82.12 83 ALA A CA 1
ATOM 668 C C . ALA A 1 104 ? 78.112 1.996 -18.234 1.00 82.29 83 ALA A C 1
ATOM 669 O O . ALA A 1 104 ? 79.184 2.485 -17.876 1.00 81.87 83 ALA A O 1
ATOM 671 N N . SER A 1 105 ? 77.956 0.701 -18.484 1.00 77.29 84 SER A N 1
ATOM 672 C CA . SER A 1 105 ? 79.041 -0.255 -18.290 1.00 81.93 84 SER A CA 1
ATOM 673 C C . SER A 1 105 ? 80.178 -0.045 -19.286 1.00 85.95 84 SER A C 1
ATOM 674 O O . SER A 1 105 ? 79.948 0.084 -20.488 1.00 90.77 84 SER A O 1
ATOM 677 N N . LYS A 1 106 ? 81.406 -0.020 -18.776 1.00 88.51 85 LYS A N 1
ATOM 678 C CA . LYS A 1 106 ? 82.583 0.177 -19.615 1.00 91.72 85 LYS A CA 1
ATOM 679 C C . LYS A 1 106 ? 82.943 -1.085 -20.389 1.00 95.62 85 LYS A C 1
ATOM 680 O O . LYS A 1 106 ? 83.574 -1.018 -21.444 1.00 91.60 85 LYS A O 1
ATOM 686 N N . GLU A 1 107 ? 82.540 -2.236 -19.861 1.00 92.26 86 GLU A N 1
ATOM 687 C CA . GLU A 1 107 ? 82.813 -3.504 -20.522 1.00 89.33 86 GLU A CA 1
ATOM 688 C C . GLU A 1 107 ? 81.661 -4.481 -20.315 1.00 86.92 86 GLU A C 1
ATOM 689 O O . GLU A 1 107 ? 80.893 -4.355 -19.362 1.00 85.15 86 GLU A O 1
ATOM 695 N N . LEU A 1 108 ? 81.543 -5.447 -21.219 1.00 91.49 87 LEU A N 1
ATOM 696 C CA . LEU A 1 108 ? 80.483 -6.445 -21.150 1.00 86.15 87 LEU A CA 1
ATOM 697 C C . LEU A 1 108 ? 80.570 -7.239 -19.847 1.00 85.49 87 LEU A C 1
ATOM 698 O O . LEU A 1 108 ? 81.640 -7.730 -19.483 1.00 88.95 87 LEU A O 1
ATOM 703 N N . LYS A 1 109 ? 79.440 -7.334 -19.147 1.00 83.89 88 LYS A N 1
ATOM 704 C CA . LYS A 1 109 ? 79.326 -8.081 -17.893 1.00 81.53 88 LYS A CA 1
ATOM 705 C C . LYS A 1 109 ? 80.218 -7.549 -16.770 1.00 83.35 88 LYS A C 1
ATOM 706 O O . LYS A 1 109 ? 80.810 -8.336 -16.033 1.00 87.67 88 LYS A O 1
ATOM 712 N N . ASP A 1 110 ? 80.322 -6.230 -16.626 1.00 78.06 89 ASP A N 1
ATOM 713 C CA . ASP A 1 110 ? 81.175 -5.687 -15.570 1.00 82.17 89 ASP A CA 1
ATOM 714 C C . ASP A 1 110 ? 80.416 -5.316 -14.291 1.00 84.07 89 ASP A C 1
ATOM 715 O O . ASP A 1 110 ? 81.025 -4.846 -13.330 1.00 87.63 89 ASP A O 1
ATOM 720 N N . PHE A 1 111 ? 79.099 -5.508 -14.273 1.00 87.28 90 PHE A N 1
ATOM 721 C CA . PHE A 1 111 ? 78.366 -5.354 -13.015 1.00 82.81 90 PHE A CA 1
ATOM 722 C C . PHE A 1 111 ? 78.113 -6.731 -12.413 1.00 81.53 90 PHE A C 1
ATOM 723 O O . PHE A 1 111 ? 77.862 -7.686 -13.145 1.00 78.91 90 PHE A O 1
ATOM 731 N N . LYS A 1 112 ? 78.197 -6.855 -11.091 1.00 80.16 91 LYS A N 1
ATOM 732 C CA . LYS A 1 112 ? 78.020 -8.176 -10.491 1.00 75.64 91 LYS A CA 1
ATOM 733 C C . LYS A 1 112 ? 76.932 -8.206 -9.425 1.00 77.92 91 LYS A C 1
ATOM 734 O O . LYS A 1 112 ? 76.781 -7.267 -8.654 1.00 82.06 91 LYS A O 1
ATOM 740 N N . VAL A 1 113 ? 76.162 -9.288 -9.408 1.00 77.44 92 VAL A N 1
ATOM 741 C CA . VAL A 1 113 ? 75.169 -9.527 -8.367 1.00 80.28 92 VAL A CA 1
ATOM 742 C C . VAL A 1 113 ? 75.219 -10.986 -7.944 1.00 83.10 92 VAL A C 1
ATOM 743 O O . VAL A 1 113 ? 75.098 -11.883 -8.777 1.00 83.03 92 VAL A O 1
ATOM 747 N N . ARG A 1 114 ? 75.401 -11.227 -6.652 1.00 85.55 93 ARG A N 1
ATOM 748 C CA . ARG A 1 114 ? 75.448 -12.595 -6.164 1.00 90.53 93 ARG A CA 1
ATOM 749 C C . ARG A 1 114 ? 74.346 -12.872 -5.153 1.00 89.37 93 ARG A C 1
ATOM 750 O O . ARG A 1 114 ? 74.132 -12.099 -4.212 1.00 84.90 93 ARG A O 1
ATOM 758 N N . VAL A 1 115 ? 73.643 -13.979 -5.368 1.00 89.57 94 VAL A N 1
ATOM 759 C CA . VAL A 1 115 ? 72.626 -14.439 -4.439 1.00 89.00 94 VAL A CA 1
ATOM 760 C C . VAL A 1 115 ? 73.117 -15.697 -3.731 1.00 97.27 94 VAL A C 1
ATOM 761 O O . VAL A 1 115 ? 73.663 -16.591 -4.357 1.00 98.42 94 VAL A O 1
ATOM 765 N N . SER A 1 116 ? 72.927 -15.752 -2.422 1.00 95.48 95 SER A N 1
ATOM 766 C CA . SER A 1 116 ? 73.293 -16.904 -1.613 1.00 95.27 95 SER A CA 1
ATOM 767 C C . SER A 1 116 ? 72.076 -17.382 -0.845 1.00 92.46 95 SER A C 1
ATOM 768 O O . SER A 1 116 ? 71.423 -16.599 -0.185 1.00 85.99 95 SER A O 1
ATOM 771 N N . TYR A 1 117 ? 71.764 -18.667 -0.923 1.00 95.00 96 TYR A N 1
ATOM 772 C CA . TYR A 1 117 ? 70.574 -19.161 -0.238 1.00 97.12 96 TYR A CA 1
ATOM 773 C C . TYR A 1 117 ? 70.922 -19.784 1.109 1.00 100.85 96 TYR A C 1
ATOM 774 O O . TYR A 1 117 ? 71.963 -20.422 1.257 1.00 103.24 96 TYR A O 1
ATOM 783 N N . PHE A 1 118 ? 70.054 -19.569 2.094 1.00 97.11 97 PHE A N 1
ATOM 784 C CA . PHE A 1 118 ? 70.310 -20.017 3.456 1.00 96.14 97 PHE A CA 1
ATOM 785 C C . PHE A 1 118 ? 69.252 -21.016 3.929 1.00 105.02 97 PHE A C 1
ATOM 786 O O . PHE A 1 118 ? 68.273 -21.276 3.237 1.00 98.65 97 PHE A O 1
ATOM 794 N N . GLY A 1 119 ? 69.463 -21.549 5.128 1.00 116.72 98 GLY A N 1
ATOM 795 C CA . GLY A 1 119 ? 68.544 -22.455 5.797 1.00 113.76 98 GLY A CA 1
ATOM 796 C C . GLY A 1 119 ? 68.883 -22.303 7.268 1.00 119.52 98 GLY A C 1
ATOM 797 O O . GLY A 1 119 ? 69.746 -21.499 7.598 1.00 124.00 98 GLY A O 1
ATOM 798 N N . GLU A 1 120 ? 68.152 -22.945 8.165 1.00 119.19 99 GLU A N 1
ATOM 799 C CA . GLU A 1 120 ? 68.623 -23.008 9.534 1.00 116.21 99 GLU A CA 1
ATOM 800 C C . GLU A 1 120 ? 69.101 -24.365 10.201 1.00 124.18 99 GLU A C 1
ATOM 801 O O . GLU A 1 120 ? 69.196 -24.399 11.434 1.00 119.09 99 GLU A O 1
ATOM 807 N N . GLN A 1 121 ? 69.421 -25.478 9.529 1.00 129.71 100 GLN A N 1
ATOM 808 C CA . GLN A 1 121 ? 69.871 -25.697 8.150 1.00 126.96 100 GLN A CA 1
ATOM 809 C C . GLN A 1 121 ? 71.052 -24.739 7.782 1.00 125.53 100 GLN A C 1
ATOM 810 O O . GLN A 1 121 ? 71.085 -24.110 6.725 1.00 122.59 100 GLN A O 1
ATOM 816 N N . GLU A 1 122 ? 72.026 -24.678 8.711 1.00 126.21 101 GLU A N 1
ATOM 817 C CA . GLU A 1 122 ? 73.313 -23.981 8.501 1.00 128.50 101 GLU A CA 1
ATOM 818 C C . GLU A 1 122 ? 74.490 -25.002 8.283 1.00 128.02 101 GLU A C 1
ATOM 819 O O . GLU A 1 122 ? 74.260 -26.200 8.464 1.00 129.67 101 GLU A O 1
ATOM 825 N N . ASP A 1 123 ? 75.747 -24.602 7.986 1.00 128.82 102 ASP A N 1
ATOM 826 C CA . ASP A 1 123 ? 76.418 -23.338 8.344 1.00 132.39 102 ASP A CA 1
ATOM 827 C C . ASP A 1 123 ? 76.085 -22.125 7.491 1.00 122.40 102 ASP A C 1
ATOM 828 O O . ASP A 1 123 ? 75.388 -21.235 7.947 1.00 123.30 102 ASP A O 1
ATOM 833 N N . GLN A 1 124 ? 76.591 -22.057 6.274 1.00 120.01 103 GLN A N 1
ATOM 834 C CA . GLN A 1 124 ? 76.272 -20.930 5.412 1.00 131.49 103 GLN A CA 1
ATOM 835 C C . GLN A 1 124 ? 75.914 -21.512 4.055 1.00 124.70 103 GLN A C 1
ATOM 836 O O . GLN A 1 124 ? 75.691 -22.718 3.949 1.00 118.47 103 GLN A O 1
ATOM 842 N N . ALA A 1 125 ? 75.871 -20.665 3.032 1.00 117.86 104 ALA A N 1
ATOM 843 C CA . ALA A 1 125 ? 75.033 -20.874 1.855 1.00 111.39 104 ALA A CA 1
ATOM 844 C C . ALA A 1 125 ? 75.044 -22.288 1.282 1.00 112.47 104 ALA A C 1
ATOM 845 O O . ALA A 1 125 ? 76.082 -22.936 1.140 1.00 118.81 104 ALA A O 1
ATOM 847 N N . LEU A 1 126 ? 73.834 -22.742 0.985 1.00 113.11 105 LEU A N 1
ATOM 848 C CA . LEU A 1 126 ? 73.543 -24.093 0.545 1.00 112.38 105 LEU A CA 1
ATOM 849 C C . LEU A 1 126 ? 73.734 -24.116 -0.962 1.00 117.49 105 LEU A C 1
ATOM 850 O O . LEU A 1 126 ? 73.746 -25.167 -1.606 1.00 120.03 105 LEU A O 1
ATOM 855 N N . GLY A 1 127 ? 73.888 -22.913 -1.503 1.00 113.30 106 GLY A N 1
ATOM 856 C CA . GLY A 1 127 ? 74.193 -22.702 -2.899 1.00 108.48 106 GLY A CA 1
ATOM 857 C C . GLY A 1 127 ? 74.160 -21.218 -3.201 1.00 103.18 106 GLY A C 1
ATOM 858 O O . GLY A 1 127 ? 73.562 -20.425 -2.458 1.00 95.68 106 GLY A O 1
ATOM 859 N N . ARG A 1 128 ? 74.798 -20.846 -4.305 1.00 102.27 107 ARG A N 1
ATOM 860 C CA . ARG A 1 128 ? 74.833 -19.460 -4.749 1.00 100.81 107 ARG A CA 1
ATOM 861 C C . ARG A 1 128 ? 74.548 -19.357 -6.243 1.00 97.39 107 ARG A C 1
ATOM 862 O O . ARG A 1 128 ? 75.021 -20.174 -7.033 1.00 96.68 107 ARG A O 1
ATOM 870 N N . SER A 1 129 ? 73.769 -18.349 -6.619 1.00 91.30 108 SER A N 1
ATOM 871 C CA . SER A 1 129 ? 73.524 -18.038 -8.020 1.00 86.41 108 SER A CA 1
ATOM 872 C C . SER A 1 129 ? 74.202 -16.722 -8.385 1.00 90.11 108 SER A C 1
ATOM 873 O O . SER A 1 129 ? 74.147 -15.752 -7.624 1.00 82.17 108 SER A O 1
ATOM 876 N N . VAL A 1 130 ? 74.842 -16.694 -9.550 1.00 94.53 109 VAL A N 1
ATOM 877 C CA . VAL A 1 130 ? 75.586 -15.517 -9.985 1.00 85.63 109 VAL A CA 1
ATOM 878 C C . VAL A 1 130 ? 74.924 -14.845 -11.186 1.00 87.39 109 VAL A C 1
ATOM 879 O O . VAL A 1 130 ? 74.496 -15.510 -12.130 1.00 87.01 109 VAL A O 1
ATOM 883 N N . LEU A 1 131 ? 74.846 -13.518 -11.139 1.00 82.25 110 LEU A N 1
ATOM 884 C CA . LEU A 1 131 ? 74.227 -12.739 -12.202 1.00 77.25 110 LEU A CA 1
ATOM 885 C C . LEU A 1 131 ? 75.108 -11.564 -12.617 1.00 80.25 110 LEU A C 1
ATOM 886 O O . LEU A 1 131 ? 75.379 -10.670 -11.818 1.00 80.69 110 LEU A O 1
ATOM 891 N N . TYR A 1 132 ? 75.554 -11.570 -13.869 1.00 78.78 111 TYR A N 1
ATOM 892 C CA . TYR A 1 132 ? 76.333 -10.462 -14.407 1.00 79.04 111 TYR A CA 1
ATOM 893 C C . TYR A 1 132 ? 75.418 -9.481 -15.125 1.00 78.41 111 TYR A C 1
ATOM 894 O O . TYR A 1 132 ? 74.480 -9.883 -15.811 1.00 79.40 111 TYR A O 1
ATOM 903 N N . LEU A 1 133 ? 75.694 -8.193 -14.962 1.00 76.00 112 LEU A N 1
ATOM 904 C CA . LEU A 1 133 ? 74.880 -7.158 -15.581 1.00 75.82 112 LEU A CA 1
ATOM 905 C C . LEU A 1 133 ? 75.697 -6.271 -16.507 1.00 78.97 112 LEU A C 1
ATOM 906 O O . LEU A 1 133 ? 76.819 -5.855 -16.172 1.00 85.50 112 LEU A O 1
ATOM 911 N N . THR A 1 134 ? 75.121 -5.997 -17.674 1.00 79.31 113 THR A N 1
ATOM 912 C CA . THR A 1 134 ? 75.676 -5.026 -18.603 1.00 80.12 113 THR A CA 1
ATOM 913 C C . THR A 1 134 ? 74.781 -3.789 -18.644 1.00 76.01 113 THR A C 1
ATOM 914 O O . THR A 1 134 ? 73.632 -3.841 -19.108 1.00 75.02 113 THR A O 1
ATOM 918 N N . GLY A 1 135 ? 75.310 -2.691 -18.111 1.00 76.07 114 GLY A N 1
ATOM 919 C CA . GLY A 1 135 ? 74.622 -1.415 -18.107 1.00 75.72 114 GLY A CA 1
ATOM 920 C C . GLY A 1 135 ? 74.639 -0.719 -19.452 1.00 78.69 114 GLY A C 1
ATOM 921 O O . GLY A 1 135 ? 75.673 -0.646 -20.117 1.00 83.12 114 GLY A O 1
ATOM 922 N N . VAL A 1 136 ? 73.483 -0.199 -19.848 1.00 83.69 115 VAL A N 1
ATOM 923 C CA . VAL A 1 136 ? 73.348 0.550 -21.090 1.00 76.79 115 VAL A CA 1
ATOM 924 C C . VAL A 1 136 ? 72.611 1.853 -20.825 1.00 76.94 115 VAL A C 1
ATOM 925 O O . VAL A 1 136 ? 71.773 1.927 -19.927 1.00 78.45 115 VAL A O 1
ATOM 929 N N . ASP A 1 137 ? 72.926 2.882 -21.599 1.00 75.55 116 ASP A N 1
ATOM 930 C CA . ASP A 1 137 ? 72.166 4.118 -21.539 1.00 84.16 116 ASP A CA 1
ATOM 931 C C . ASP A 1 137 ? 71.447 4.327 -22.865 1.00 80.14 116 ASP A C 1
ATOM 932 O O . ASP A 1 137 ? 72.070 4.649 -23.871 1.00 73.84 116 ASP A O 1
ATOM 937 N N . ILE A 1 138 ? 70.131 4.149 -22.863 1.00 82.38 117 ILE A N 1
ATOM 938 C CA . ILE A 1 138 ? 69.343 4.411 -24.057 1.00 74.35 117 ILE A CA 1
ATOM 939 C C . ILE A 1 138 ? 68.330 5.500 -23.765 1.00 75.99 117 ILE A C 1
ATOM 940 O O . ILE A 1 138 ? 67.363 5.279 -23.038 1.00 82.70 117 ILE A O 1
ATOM 945 N N . SER A 1 139 ? 68.546 6.679 -24.334 1.00 78.62 118 SER A N 1
ATOM 946 C CA . SER A 1 139 ? 67.587 7.756 -24.147 1.00 80.46 118 SER A CA 1
ATOM 947 C C . SER A 1 139 ? 67.354 8.524 -25.435 1.00 78.55 118 SER A C 1
ATOM 948 O O . SER A 1 139 ? 68.287 9.072 -26.025 1.00 80.29 118 SER A O 1
ATOM 951 N N . LEU A 1 140 ? 66.100 8.555 -25.870 1.00 78.07 119 LEU A N 1
ATOM 952 C CA . LEU A 1 140 ? 65.711 9.442 -26.948 1.00 75.69 119 LEU A CA 1
ATOM 953 C C . LEU A 1 140 ? 65.389 10.780 -26.313 1.00 75.14 119 LEU A C 1
ATOM 954 O O . LEU A 1 140 ? 64.547 10.872 -25.421 1.00 82.90 119 LEU A O 1
ATOM 959 N N . GLU A 1 141 ? 66.089 11.813 -26.753 1.00 70.16 120 GLU A N 1
ATOM 960 C CA . GLU A 1 141 ? 65.990 13.113 -26.120 1.00 71.53 120 GLU A CA 1
ATOM 961 C C . GLU A 1 141 ? 65.638 14.187 -27.127 1.00 75.48 120 GLU A C 1
ATOM 962 O O . GLU A 1 141 ? 66.142 14.193 -28.250 1.00 83.47 120 GLU A O 1
ATOM 968 N N . VAL A 1 142 ? 64.768 15.098 -26.715 1.00 81.27 121 VAL A N 1
ATOM 969 C CA . VAL A 1 142 ? 64.415 16.234 -27.548 1.00 78.60 121 VAL A CA 1
ATOM 970 C C . VAL A 1 142 ? 64.615 17.535 -26.787 1.00 81.69 121 VAL A C 1
ATOM 971 O O . VAL A 1 142 ? 65.109 17.545 -25.663 1.00 88.78 121 VAL A O 1
ATOM 975 N N . ASP A 1 143 ? 64.215 18.631 -27.413 1.00 77.11 122 ASP A N 1
ATOM 976 C CA . ASP A 1 143 ? 64.223 19.941 -26.784 1.00 77.66 122 ASP A CA 1
ATOM 977 C C . ASP A 1 143 ? 62.969 20.084 -25.886 1.00 88.26 122 ASP A C 1
ATOM 978 O O . ASP A 1 143 ? 61.850 20.053 -26.402 1.00 84.17 122 ASP A O 1
ATOM 983 N N . THR A 1 144 ? 63.144 20.233 -24.564 1.00 97.98 123 THR A N 1
ATOM 984 C CA . THR A 1 144 ? 62.026 20.087 -23.600 1.00 88.72 123 THR A CA 1
ATOM 985 C C . THR A 1 144 ? 61.730 21.360 -22.765 1.00 91.90 123 THR A C 1
ATOM 986 O O . THR A 1 144 ? 60.586 21.757 -22.683 1.00 91.92 123 THR A O 1
ATOM 990 N N . GLY A 1 145 ? 62.682 21.909 -22.018 1.00 109.81 124 GLY A N 1
ATOM 991 C CA . GLY A 1 145 ? 62.625 23.340 -21.708 1.00 114.58 124 GLY A CA 1
ATOM 992 C C . GLY A 1 145 ? 63.062 24.186 -22.908 1.00 109.18 124 GLY A C 1
ATOM 993 O O . GLY A 1 145 ? 64.186 23.999 -23.364 1.00 117.15 124 GLY A O 1
ATOM 994 N N . ARG A 1 146 ? 62.282 25.196 -23.329 1.00 104.99 125 ARG A N 1
ATOM 995 C CA . ARG A 1 146 ? 62.399 25.679 -24.733 1.00 95.95 125 ARG A CA 1
ATOM 996 C C . ARG A 1 146 ? 63.395 26.758 -24.942 1.00 97.44 125 ARG A C 1
ATOM 997 O O . ARG A 1 146 ? 63.155 27.934 -24.701 1.00 105.32 125 ARG A O 1
ATOM 1005 N N . THR A 1 147 ? 64.485 26.337 -25.548 1.00 94.86 126 THR A N 1
ATOM 1006 C CA . THR A 1 147 ? 65.688 27.117 -25.617 1.00 102.33 126 THR A CA 1
ATOM 1007 C C . THR A 1 147 ? 66.516 26.467 -26.687 1.00 104.30 126 THR A C 1
ATOM 1008 O O . THR A 1 147 ? 66.066 25.519 -27.331 1.00 102.62 126 THR A O 1
ATOM 1012 N N . GLY A 1 148 ? 67.689 27.029 -26.939 1.00 103.19 127 GLY A N 1
ATOM 1013 C CA . GLY A 1 148 ? 68.870 26.204 -27.084 1.00 105.92 127 GLY A CA 1
ATOM 1014 C C . GLY A 1 148 ? 68.749 24.939 -27.909 1.00 101.81 127 GLY A C 1
ATOM 1015 O O . GLY A 1 148 ? 68.313 24.944 -29.060 1.00 96.73 127 GLY A O 1
ATOM 1016 N N . LYS A 1 149 ? 69.160 23.842 -27.278 1.00 94.04 128 LYS A N 1
ATOM 1017 C CA . LYS A 1 149 ? 69.185 22.526 -27.899 1.00 89.53 128 LYS A CA 1
ATOM 1018 C C . LYS A 1 149 ? 68.446 21.488 -27.057 1.00 86.20 128 LYS A C 1
ATOM 1019 O O . LYS A 1 149 ? 67.912 21.797 -25.993 1.00 82.31 128 LYS A O 1
ATOM 1025 N N . VAL A 1 150 ? 68.475 20.249 -27.539 1.00 92.75 129 VAL A N 1
ATOM 1026 C CA . VAL A 1 150 ? 67.838 19.095 -26.906 1.00 87.90 129 VAL A CA 1
ATOM 1027 C C . VAL A 1 150 ? 68.186 18.942 -25.426 1.00 84.94 129 VAL A C 1
ATOM 1028 O O . VAL A 1 150 ? 69.348 19.092 -25.046 1.00 77.05 129 VAL A O 1
ATOM 1032 N N . LYS A 1 151 ? 67.187 18.673 -24.584 1.00 91.78 130 LYS A N 1
ATOM 1033 C CA . LYS A 1 151 ? 67.492 18.395 -23.183 1.00 97.58 130 LYS A CA 1
ATOM 1034 C C . LYS A 1 151 ? 66.867 17.149 -22.544 1.00 95.85 130 LYS A C 1
ATOM 1035 O O . LYS A 1 151 ? 65.676 17.146 -22.215 1.00 99.28 130 LYS A O 1
ATOM 1041 N N . ARG A 1 152 ? 67.663 16.086 -22.410 1.00 100.19 131 ARG A N 1
ATOM 1042 C CA . ARG A 1 152 ? 67.793 15.264 -21.193 1.00 102.92 131 ARG A CA 1
ATOM 1043 C C . ARG A 1 152 ? 66.540 15.212 -20.270 1.00 106.02 131 ARG A C 1
ATOM 1044 O O . ARG A 1 152 ? 66.503 15.794 -19.199 1.00 112.05 131 ARG A O 1
ATOM 1052 N N . SER A 1 153 ? 65.453 14.572 -20.659 1.00 102.10 132 SER A N 1
ATOM 1053 C CA . SER A 1 153 ? 64.493 14.418 -19.571 1.00 112.62 132 SER A CA 1
ATOM 1054 C C . SER A 1 153 ? 64.268 12.963 -19.172 1.00 120.29 132 SER A C 1
ATOM 1055 O O . SER A 1 153 ? 63.505 12.231 -19.806 1.00 117.50 132 SER A O 1
ATOM 1058 N N . GLN A 1 154 ? 64.942 12.552 -18.101 1.00 122.23 133 GLN A N 1
ATOM 1059 C CA . GLN A 1 154 ? 64.473 11.445 -17.287 1.00 128.10 133 GLN A CA 1
ATOM 1060 C C . GLN A 1 154 ? 64.716 11.664 -15.780 1.00 131.95 133 GLN A C 1
ATOM 1061 O O . GLN A 1 154 ? 65.848 11.537 -15.309 1.00 128.60 133 GLN A O 1
ATOM 1067 N N . GLY A 1 155 ? 63.681 12.002 -15.010 1.00 133.08 134 GLY A N 1
ATOM 1068 C CA . GLY A 1 155 ? 62.633 12.930 -15.417 1.00 128.30 134 GLY A CA 1
ATOM 1069 C C . GLY A 1 155 ? 61.645 12.680 -16.539 1.00 125.80 134 GLY A C 1
ATOM 1070 O O . GLY A 1 155 ? 61.569 13.471 -17.479 1.00 121.07 134 GLY A O 1
ATOM 1071 N N . ASP A 1 156 ? 60.890 11.594 -16.455 1.00 129.76 135 ASP A N 1
ATOM 1072 C CA . ASP A 1 156 ? 59.845 11.353 -17.437 1.00 130.43 135 ASP A CA 1
ATOM 1073 C C . ASP A 1 156 ? 58.653 12.265 -17.164 1.00 130.29 135 ASP A C 1
ATOM 1074 O O . ASP A 1 156 ? 58.076 12.242 -16.077 1.00 129.51 135 ASP A O 1
ATOM 1079 N N . LYS A 1 157 ? 58.294 13.072 -18.157 1.00 128.45 136 LYS A N 1
ATOM 1080 C CA . LYS A 1 157 ? 57.155 13.973 -18.041 1.00 123.11 136 LYS A CA 1
ATOM 1081 C C . LYS A 1 157 ? 56.172 13.723 -19.177 1.00 125.66 136 LYS A C 1
ATOM 1082 O O . LYS A 1 157 ? 56.397 12.855 -20.020 1.00 123.92 136 LYS A O 1
ATOM 1084 N N . LYS A 1 158 ? 55.082 14.482 -19.195 1.00 128.69 137 LYS A N 1
ATOM 1085 C CA . LYS A 1 158 ? 54.085 14.352 -20.250 1.00 124.53 137 LYS A CA 1
ATOM 1086 C C . LYS A 1 158 ? 54.640 14.868 -21.573 1.00 122.47 137 LYS A C 1
ATOM 1087 O O . LYS A 1 158 ? 55.545 15.703 -21.593 1.00 115.15 137 LYS A O 1
ATOM 1089 N N . THR A 1 159 ? 54.093 14.368 -22.676 1.00 120.38 138 THR A N 1
ATOM 1090 C CA . THR A 1 159 ? 54.570 14.746 -24.001 1.00 115.51 138 THR A CA 1
ATOM 1091 C C . THR A 1 159 ? 54.211 16.186 -24.360 1.00 112.91 138 THR A C 1
ATOM 1092 O O . THR A 1 159 ? 54.840 16.776 -25.232 1.00 108.10 138 THR A O 1
ATOM 1096 N N . TRP A 1 160 ? 53.171 16.730 -23.733 1.00 104.36 139 TRP A N 1
ATOM 1097 C CA . TRP A 1 160 ? 52.869 18.155 -23.875 1.00 100.31 139 TRP A CA 1
ATOM 1098 C C . TRP A 1 160 ? 52.070 18.721 -22.696 1.00 98.31 139 TRP A C 1
ATOM 1099 O O . TRP A 1 160 ? 51.291 18.016 -22.053 1.00 106.10 139 TRP A O 1
ATOM 1110 N N . ARG A 1 161 ? 52.289 20.006 -22.433 1.00 94.43 140 ARG A N 1
ATOM 1111 C CA . ARG A 1 161 ? 51.593 20.786 -21.415 1.00 97.04 140 ARG A CA 1
ATOM 1112 C C . ARG A 1 161 ? 51.538 22.237 -21.901 1.00 94.70 140 ARG A C 1
ATOM 1113 O O . ARG A 1 161 ? 52.470 22.720 -22.533 1.00 93.70 140 ARG A O 1
ATOM 1115 N N . TRP A 1 162 ? 50.450 22.941 -21.630 1.00 91.92 141 TRP A N 1
ATOM 1116 C CA . TRP A 1 162 ? 50.184 24.143 -22.414 1.00 87.42 141 TRP A CA 1
ATOM 1117 C C . TRP A 1 162 ? 50.658 25.504 -21.887 1.00 86.53 141 TRP A C 1
ATOM 1118 O O . TRP A 1 162 ? 50.603 26.486 -22.620 1.00 86.59 141 TRP A O 1
ATOM 1129 N N . GLY A 1 163 ? 51.137 25.586 -20.654 1.00 91.15 142 GLY A N 1
ATOM 1130 C CA . GLY A 1 163 ? 51.415 26.896 -20.086 1.00 97.06 142 GLY A CA 1
ATOM 1131 C C . GLY A 1 163 ? 52.843 27.397 -20.200 1.00 89.36 142 GLY A C 1
ATOM 1132 O O . GLY A 1 163 ? 53.650 26.842 -20.946 1.00 79.75 142 GLY A O 1
ATOM 1133 N N . PRO A 1 164 ? 53.160 28.469 -19.453 1.00 92.01 143 PRO A N 1
ATOM 1134 C CA . PRO A 1 164 ? 54.532 28.895 -19.153 1.00 90.08 143 PRO A CA 1
ATOM 1135 C C . PRO A 1 164 ? 55.240 27.798 -18.353 1.00 95.80 143 PRO A C 1
ATOM 1136 O O . PRO A 1 164 ? 56.453 27.820 -18.149 1.00 95.72 143 PRO A O 1
ATOM 1140 N N . GLU A 1 165 ? 54.427 26.857 -17.885 1.00 95.54 144 GLU A N 1
ATOM 1141 C CA . GLU A 1 165 ? 54.820 25.681 -17.117 1.00 95.29 144 GLU A CA 1
ATOM 1142 C C . GLU A 1 165 ? 55.965 24.805 -17.677 1.00 105.77 144 GLU A C 1
ATOM 1143 O O . GLU A 1 165 ? 56.880 24.443 -16.938 1.00 108.05 144 GLU A O 1
ATOM 1149 N N . GLY A 1 166 ? 55.927 24.469 -18.965 1.00 95.32 145 GLY A N 1
ATOM 1150 C CA . GLY A 1 166 ? 56.834 23.470 -19.521 1.00 94.22 145 GLY A CA 1
ATOM 1151 C C . GLY A 1 166 ? 56.140 22.172 -19.910 1.00 102.54 145 GLY A C 1
ATOM 1152 O O . GLY A 1 166 ? 55.116 21.810 -19.325 1.00 107.05 145 GLY A O 1
ATOM 1153 N N . TYR A 1 167 ? 56.710 21.475 -20.897 1.00 99.86 146 TYR A N 1
ATOM 1154 C CA . TYR A 1 167 ? 55.963 20.504 -21.713 1.00 104.82 146 TYR A CA 1
ATOM 1155 C C . TYR A 1 167 ? 56.906 19.580 -22.519 1.00 112.21 146 TYR A C 1
ATOM 1156 O O . TYR A 1 167 ? 58.091 19.470 -22.175 1.00 113.38 146 TYR A O 1
ATOM 1165 N N . GLY A 1 168 ? 56.413 18.919 -23.574 1.00 113.22 147 GLY A N 1
ATOM 1166 C CA . GLY A 1 168 ? 57.289 18.245 -24.542 1.00 106.28 147 GLY A CA 1
ATOM 1167 C C . GLY A 1 168 ? 57.585 19.044 -25.816 1.00 97.79 147 GLY A C 1
ATOM 1168 O O . GLY A 1 168 ? 57.141 20.183 -25.931 1.00 94.08 147 GLY A O 1
ATOM 1169 N N . ALA A 1 169 ? 58.287 18.447 -26.788 1.00 92.15 148 ALA A N 1
ATOM 1170 C CA . ALA A 1 169 ? 58.948 19.209 -27.878 1.00 84.16 148 ALA A CA 1
ATOM 1171 C C . ALA A 1 169 ? 58.049 19.883 -28.931 1.00 81.18 148 ALA A C 1
ATOM 1172 O O . ALA A 1 169 ? 56.883 19.529 -29.087 1.00 80.06 148 ALA A O 1
ATOM 1174 N N . ILE A 1 170 ? 58.620 20.856 -29.648 1.00 78.21 149 ILE A N 1
ATOM 1175 C CA . ILE A 1 170 ? 57.933 21.570 -30.733 1.00 73.76 149 ILE A CA 1
ATOM 1176 C C . ILE A 1 170 ? 58.565 21.260 -32.095 1.00 68.62 149 ILE A C 1
ATOM 1177 O O . ILE A 1 170 ? 59.783 21.124 -32.206 1.00 71.76 149 ILE A O 1
ATOM 1182 N N . LEU A 1 171 ? 57.734 21.154 -33.129 1.00 62.57 150 LEU A N 1
ATOM 1183 C CA . LEU A 1 171 ? 58.215 20.867 -34.475 1.00 55.13 150 LEU A CA 1
ATOM 1184 C C . LEU A 1 171 ? 57.556 21.761 -35.523 1.00 63.16 150 LEU A C 1
ATOM 1185 O O . LEU A 1 171 ? 56.331 21.872 -35.574 1.00 67.82 150 LEU A O 1
ATOM 1190 N N . LEU A 1 172 ? 58.373 22.394 -36.358 1.00 59.65 151 LEU A N 1
ATOM 1191 C CA . LEU A 1 172 ? 57.864 23.214 -37.452 1.00 56.59 151 LEU A CA 1
ATOM 1192 C C . LEU A 1 172 ? 57.418 22.358 -38.627 1.00 59.08 151 LEU A C 1
ATOM 1193 O O . LEU A 1 172 ? 58.141 21.457 -39.053 1.00 60.52 151 LEU A O 1
ATOM 1198 N N . VAL A 1 173 ? 56.233 22.639 -39.157 1.00 58.31 152 VAL A N 1
ATOM 1199 C CA . VAL A 1 173 ? 55.872 22.072 -40.443 1.00 67.91 152 VAL A CA 1
ATOM 1200 C C . VAL A 1 173 ? 56.763 22.758 -41.458 1.00 65.60 152 VAL A C 1
ATOM 1201 O O . VAL A 1 173 ? 56.738 23.983 -41.577 1.00 70.72 152 VAL A O 1
ATOM 1205 N N . ASN A 1 174 ? 57.547 21.987 -42.200 1.00 60.09 153 ASN A N 1
ATOM 1206 C CA . ASN A 1 174 ? 58.518 22.622 -43.070 1.00 62.84 153 ASN A CA 1
ATOM 1207 C C . ASN A 1 174 ? 57.924 22.820 -44.447 1.00 65.35 153 ASN A C 1
ATOM 1208 O O . ASN A 1 174 ? 57.829 21.885 -45.233 1.00 70.78 153 ASN A O 1
ATOM 1213 N N . CYS A 1 175 ? 57.550 24.058 -44.739 1.00 66.30 154 CYS A N 1
ATOM 1214 C CA . CYS A 1 175 ? 57.100 24.425 -46.069 1.00 70.66 154 CYS A CA 1
ATOM 1215 C C . CYS A 1 175 ? 57.733 25.747 -46.456 1.00 71.05 154 CYS A C 1
ATOM 1216 O O . CYS A 1 175 ? 57.411 26.784 -45.883 1.00 77.05 154 CYS A O 1
ATOM 1219 N N . ASP A 1 176 ? 58.626 25.687 -47.436 1.00 65.19 155 ASP A N 1
ATOM 1220 C CA . ASP A 1 176 ? 59.331 26.839 -47.983 1.00 65.43 155 ASP A CA 1
ATOM 1221 C C . ASP A 1 176 ? 60.358 26.273 -48.939 1.00 72.80 155 ASP A C 1
ATOM 1222 O O . ASP A 1 176 ? 60.617 25.070 -48.922 1.00 72.48 155 ASP A O 1
ATOM 1227 N N . ARG A 1 177 ? 60.953 27.113 -49.773 1.00 69.65 156 ARG A N 1
ATOM 1228 C CA . ARG A 1 177 ? 62.071 26.625 -50.554 1.00 68.22 156 ARG A CA 1
ATOM 1229 C C . ARG A 1 177 ? 63.367 27.313 -50.163 1.00 73.30 156 ARG A C 1
ATOM 1230 O O . ARG A 1 177 ? 63.676 28.385 -50.668 1.00 82.85 156 ARG A O 1
ATOM 1238 N N . ASP A 1 178 ? 64.183 26.621 -49.371 1.00 68.05 157 ASP A N 1
ATOM 1239 C CA . ASP A 1 178 ? 65.541 27.063 -49.059 1.00 75.65 157 ASP A CA 1
ATOM 1240 C C . ASP A 1 178 ? 66.387 26.553 -50.204 1.00 82.19 157 ASP A C 1
ATOM 1241 O O . ASP A 1 178 ? 67.608 26.695 -50.248 1.00 83.69 157 ASP A O 1
ATOM 1246 N N . ASN A 1 179 ? 65.662 25.944 -51.127 1.00 87.41 158 ASN A N 1
ATOM 1247 C CA . ASN A 1 179 ? 66.156 25.282 -52.304 1.00 78.44 158 ASN A CA 1
ATOM 1248 C C . ASN A 1 179 ? 65.583 26.002 -53.527 1.00 84.68 158 ASN A C 1
ATOM 1249 O O . ASN A 1 179 ? 64.372 26.181 -53.629 1.00 86.14 158 ASN A O 1
ATOM 1254 N N . HIS A 1 180 ? 66.446 26.415 -54.452 1.00 99.56 159 HIS A N 1
ATOM 1255 C CA . HIS A 1 180 ? 65.969 26.947 -55.730 1.00 100.84 159 HIS A CA 1
ATOM 1256 C C . HIS A 1 180 ? 66.003 25.904 -56.860 1.00 89.52 159 HIS A C 1
ATOM 1257 O O . HIS A 1 180 ? 65.669 26.216 -58.003 1.00 88.06 159 HIS A O 1
ATOM 1264 N N . ARG A 1 181 ? 66.409 24.676 -56.537 1.00 87.51 160 ARG A N 1
ATOM 1265 C CA . ARG A 1 181 ? 66.362 23.545 -57.475 1.00 82.28 160 ARG A CA 1
ATOM 1266 C C . ARG A 1 181 ? 64.920 23.243 -57.870 1.00 84.10 160 ARG A C 1
ATOM 1267 O O . ARG A 1 181 ? 64.623 22.992 -59.033 1.00 85.51 160 ARG A O 1
ATOM 1275 N N . SER A 1 182 ? 64.025 23.273 -56.886 1.00 87.87 161 SER A N 1
ATOM 1276 C CA . SER A 1 182 ? 62.686 22.712 -57.047 1.00 84.07 161 SER A CA 1
ATOM 1277 C C . SER A 1 182 ? 61.569 23.745 -56.921 1.00 81.38 161 SER A C 1
ATOM 1278 O O . SER A 1 182 ? 61.753 24.811 -56.333 1.00 80.61 161 SER A O 1
ATOM 1281 N N . ALA A 1 183 ? 60.411 23.416 -57.486 1.00 81.87 162 ALA A N 1
ATOM 1282 C CA . ALA A 1 183 ? 59.263 24.315 -57.484 1.00 78.81 162 ALA A CA 1
ATOM 1283 C C . ALA A 1 183 ? 58.433 24.189 -56.212 1.00 74.42 162 ALA A C 1
ATOM 1284 O O . ALA A 1 183 ? 57.601 25.048 -55.918 1.00 63.98 162 ALA A O 1
ATOM 1286 N N . GLU A 1 184 ? 58.672 23.125 -55.453 1.00 81.96 163 GLU A N 1
ATOM 1287 C CA . GLU A 1 184 ? 57.836 22.804 -54.301 1.00 73.18 163 GLU A CA 1
ATOM 1288 C C . GLU A 1 184 ? 58.603 22.927 -52.991 1.00 73.83 163 GLU A C 1
ATOM 1289 O O . GLU A 1 184 ? 59.827 22.789 -52.972 1.00 71.98 163 GLU A O 1
ATOM 1295 N N . PRO A 1 185 ? 57.882 23.190 -51.887 1.00 74.95 164 PRO A N 1
ATOM 1296 C CA . PRO A 1 185 ? 58.504 23.233 -50.559 1.00 72.41 164 PRO A CA 1
ATOM 1297 C C . PRO A 1 185 ? 59.249 21.942 -50.230 1.00 73.00 164 PRO A C 1
ATOM 1298 O O . PRO A 1 185 ? 58.889 20.876 -50.730 1.00 73.49 164 PRO A O 1
ATOM 1302 N N . ASP A 1 186 ? 60.270 22.049 -49.383 1.00 69.62 165 ASP A N 1
ATOM 1303 C CA . ASP A 1 186 ? 61.133 20.923 -49.024 1.00 75.25 165 ASP A CA 1
ATOM 1304 C C . ASP A 1 186 ? 60.344 19.774 -48.397 1.00 75.15 165 ASP A C 1
ATOM 1305 O O . ASP A 1 186 ? 60.830 18.647 -48.287 1.00 72.47 165 ASP A O 1
ATOM 1310 N N . LEU A 1 187 ? 59.124 20.094 -47.984 1.00 71.91 166 LEU A N 1
ATOM 1311 C CA . LEU A 1 187 ? 58.164 19.157 -47.419 1.00 65.85 166 LEU A CA 1
ATOM 1312 C C . LEU A 1 187 ? 57.954 17.899 -48.258 1.00 78.51 166 LEU A C 1
ATOM 1313 O O . LEU A 1 187 ? 57.789 16.802 -47.722 1.00 78.59 166 LEU A O 1
ATOM 1318 N N . THR A 1 188 ? 57.959 18.069 -49.575 1.00 73.83 167 THR A N 1
ATOM 1319 C CA . THR A 1 188 ? 57.563 17.007 -50.493 1.00 71.05 167 THR A CA 1
ATOM 1320 C C . THR A 1 188 ? 58.706 16.069 -50.858 1.00 70.41 167 THR A C 1
ATOM 1321 O O . THR A 1 188 ? 58.490 15.037 -51.495 1.00 74.60 167 THR A O 1
ATOM 1325 N N . HIS A 1 189 ? 59.919 16.426 -50.453 1.00 72.06 168 HIS A N 1
ATOM 1326 C CA . HIS A 1 189 ? 61.103 15.709 -50.907 1.00 69.01 168 HIS A CA 1
ATOM 1327 C C . HIS A 1 189 ? 61.655 14.750 -49.863 1.00 73.22 168 HIS A C 1
ATOM 1328 O O . HIS A 1 189 ? 61.606 15.004 -48.660 1.00 84.45 168 HIS A O 1
ATOM 1335 N N . SER A 1 190 ? 62.179 13.640 -50.363 1.00 79.01 169 SER A N 1
ATOM 1336 C CA . SER A 1 190 ? 62.564 12.497 -49.554 1.00 74.09 169 SER A CA 1
ATOM 1337 C C . SER A 1 190 ? 64.046 12.532 -49.254 1.00 70.49 169 SER A C 1
ATOM 1338 O O . SER A 1 190 ? 64.589 11.653 -48.586 1.00 76.18 169 SER A O 1
ATOM 1341 N N . TRP A 1 191 ? 64.697 13.553 -49.790 1.00 68.42 170 TRP A N 1
ATOM 1342 C CA . TRP A 1 191 ? 66.124 13.727 -49.625 1.00 74.59 170 TRP A CA 1
ATOM 1343 C C . TRP A 1 191 ? 66.396 15.188 -49.315 1.00 72.25 170 TRP A C 1
ATOM 1344 O O . TRP A 1 191 ? 65.625 16.065 -49.703 1.00 73.57 170 TRP A O 1
ATOM 1355 N N . LEU A 1 192 ? 67.480 15.446 -48.595 1.00 74.68 171 LEU A N 1
ATOM 1356 C CA . LEU A 1 192 ? 67.849 16.811 -48.259 1.00 80.26 171 LEU A CA 1
ATOM 1357 C C . LEU A 1 192 ? 68.313 17.536 -49.516 1.00 76.65 171 LEU A C 1
ATOM 1358 O O . LEU A 1 192 ? 68.917 16.929 -50.399 1.00 77.93 171 LEU A O 1
ATOM 1363 N N . MET A 1 193 ? 68.019 18.828 -49.606 1.00 79.18 172 MET A N 1
ATOM 1364 C CA . MET A 1 193 ? 68.444 19.614 -50.756 1.00 74.23 172 MET A CA 1
ATOM 1365 C C . MET A 1 193 ? 69.442 20.680 -50.325 1.00 79.30 172 MET A C 1
ATOM 1366 O O . MET A 1 193 ? 70.632 20.581 -50.611 1.00 86.98 172 MET A O 1
ATOM 1371 N N . SER A 1 194 ? 68.944 21.717 -49.663 1.00 75.52 173 SER A N 1
ATOM 1372 C CA . SER A 1 194 ? 69.803 22.718 -49.045 1.00 67.32 173 SER A CA 1
ATOM 1373 C C . SER A 1 194 ? 70.290 22.258 -47.675 1.00 83.26 173 SER A C 1
ATOM 1374 O O . SER A 1 194 ? 69.633 21.453 -47.015 1.00 82.07 173 SER A O 1
ATOM 1377 N N . LEU A 1 195 ? 71.442 22.767 -47.251 1.00 90.07 174 LEU A N 1
ATOM 1378 C CA . LEU A 1 195 ? 71.881 22.583 -45.874 1.00 73.15 174 LEU A CA 1
ATOM 1379 C C . LEU A 1 195 ? 71.073 23.496 -44.964 1.00 68.74 174 LEU A C 1
ATOM 1380 O O . LEU A 1 195 ? 70.800 23.160 -43.813 1.00 81.50 174 LEU A O 1
ATOM 1385 N N . ALA A 1 196 ? 70.690 24.654 -45.496 1.00 69.97 175 ALA A N 1
ATOM 1386 C CA . ALA A 1 196 ? 69.936 25.650 -44.740 1.00 79.94 175 ALA A CA 1
ATOM 1387 C C . ALA A 1 196 ? 68.563 25.127 -44.331 1.00 79.44 175 ALA A C 1
ATOM 1388 O O . ALA A 1 196 ? 67.954 25.628 -43.384 1.00 75.27 175 ALA A O 1
ATOM 1390 N N . ASP A 1 197 ? 68.082 24.117 -45.048 1.00 75.06 176 ASP A N 1
ATOM 1391 C CA . ASP A 1 197 ? 66.812 23.479 -44.724 1.00 72.57 176 ASP A CA 1
ATOM 1392 C C . ASP A 1 197 ? 66.853 22.904 -43.308 1.00 72.18 176 ASP A C 1
ATOM 1393 O O . ASP A 1 197 ? 65.832 22.844 -42.620 1.00 70.28 176 ASP A O 1
ATOM 1398 N N . LEU A 1 198 ? 68.045 22.501 -42.876 1.00 75.46 177 LEU A N 1
ATOM 1399 C CA . LEU A 1 198 ? 68.246 21.968 -41.532 1.00 77.67 177 LEU A CA 1
ATOM 1400 C C . LEU A 1 198 ? 67.928 22.990 -40.449 1.00 73.76 177 LEU A C 1
ATOM 1401 O O . LEU A 1 198 ? 67.641 22.623 -39.310 1.00 71.48 177 LEU A O 1
ATOM 1406 N N . GLN A 1 199 ? 67.981 24.272 -40.797 1.00 72.98 178 GLN A N 1
ATOM 1407 C CA . GLN A 1 199 ? 67.677 25.310 -39.822 1.00 74.05 178 GLN A CA 1
ATOM 1408 C C . GLN A 1 199 ? 66.177 25.327 -39.531 1.00 74.39 178 GLN A C 1
ATOM 1409 O O . GLN A 1 199 ? 65.740 25.867 -38.516 1.00 77.78 178 GLN A O 1
ATOM 1415 N N . ASP A 1 200 ? 65.398 24.709 -40.414 1.00 70.92 179 ASP A N 1
ATOM 1416 C CA . ASP A 1 200 ? 63.949 24.644 -40.253 1.00 66.60 179 ASP A CA 1
ATOM 1417 C C . ASP A 1 200 ? 63.506 23.412 -39.465 1.00 70.26 179 ASP A C 1
ATOM 1418 O O . ASP A 1 200 ? 62.309 23.173 -39.300 1.00 70.29 179 ASP A O 1
ATOM 1423 N N . MET A 1 201 ? 64.466 22.632 -38.978 1.00 65.39 180 MET A N 1
ATOM 1424 C CA . MET A 1 201 ? 64.149 21.350 -38.355 1.00 64.02 180 MET A CA 1
ATOM 1425 C C . MET A 1 201 ? 64.473 21.301 -36.863 1.00 68.49 180 MET A C 1
ATOM 1426 O O . MET A 1 201 ? 65.350 22.017 -36.380 1.00 69.12 180 MET A O 1
ATOM 1431 N N . SER A 1 202 ? 63.751 20.446 -36.144 1.00 66.69 181 SER A N 1
ATOM 1432 C CA . SER A 1 202 ? 63.955 20.263 -34.711 1.00 62.55 181 SER A CA 1
ATOM 1433 C C . SER A 1 202 ? 64.986 19.172 -34.434 1.00 66.08 181 SER A C 1
ATOM 1434 O O . SER A 1 202 ? 64.946 18.103 -35.049 1.00 71.26 181 SER A O 1
ATOM 1437 N N . PRO A 1 203 ? 65.921 19.448 -33.511 1.00 63.89 182 PRO A N 1
ATOM 1438 C CA . PRO A 1 203 ? 66.975 18.506 -33.117 1.00 62.75 182 PRO A CA 1
ATOM 1439 C C . PRO A 1 203 ? 66.457 17.366 -32.245 1.00 69.06 182 PRO A C 1
ATOM 1440 O O . PRO A 1 203 ? 65.618 17.594 -31.374 1.00 74.96 182 PRO A O 1
ATOM 1444 N N . MET A 1 204 ? 66.952 16.156 -32.482 1.00 64.69 183 MET A N 1
ATOM 1445 C CA . MET A 1 204 ? 66.664 15.030 -31.601 1.00 63.65 183 MET A CA 1
ATOM 1446 C C . MET A 1 204 ? 67.927 14.213 -31.349 1.00 67.07 183 MET A C 1
ATOM 1447 O O . MET A 1 204 ? 68.481 13.626 -32.272 1.00 74.61 183 MET A O 1
ATOM 1452 N N . LEU A 1 205 ? 68.372 14.155 -30.099 1.00 77.25 184 LEU A N 1
ATOM 1453 C CA . LEU A 1 205 ? 69.578 13.403 -29.764 1.00 74.34 184 LEU A CA 1
ATOM 1454 C C . LEU A 1 205 ? 69.257 11.998 -29.281 1.00 71.53 184 LEU A C 1
ATOM 1455 O O . LEU A 1 205 ? 68.464 11.817 -28.364 1.00 81.31 184 LEU A O 1
ATOM 1460 N N . LEU A 1 206 ? 69.881 11.004 -29.899 1.00 65.55 185 LEU A N 1
ATOM 1461 C CA . LEU A 1 206 ? 69.781 9.637 -29.414 1.00 68.04 185 LEU A CA 1
ATOM 1462 C C . LEU A 1 206 ? 71.040 9.275 -28.642 1.00 78.84 185 LEU A C 1
ATOM 1463 O O . LEU A 1 206 ? 72.128 9.183 -29.216 1.00 84.86 185 LEU A O 1
ATOM 1468 N N . SER A 1 207 ? 70.888 9.081 -27.337 1.00 83.66 186 SER A N 1
ATOM 1469 C CA . SER A 1 207 ? 72.008 8.674 -26.505 1.00 86.98 186 SER A CA 1
ATOM 1470 C C . SER A 1 207 ? 72.026 7.160 -26.348 1.00 80.56 186 SER A C 1
ATOM 1471 O O . SER A 1 207 ? 71.146 6.581 -25.702 1.00 83.41 186 SER A O 1
ATOM 1474 N N . CYS A 1 208 ? 73.026 6.531 -26.958 1.00 84.44 187 CYS A N 1
ATOM 1475 C CA . CYS A 1 208 ? 73.266 5.103 -26.795 1.00 85.35 187 CYS A CA 1
ATOM 1476 C C . CYS A 1 208 ? 74.661 4.876 -26.225 1.00 80.77 187 CYS A C 1
ATOM 1477 O O . CYS A 1 208 ? 75.653 5.009 -26.931 1.00 86.19 187 CYS A O 1
ATOM 1480 N N . ASN A 1 209 ? 74.735 4.473 -24.964 1.00 85.25 188 ASN A N 1
ATOM 1481 C CA . ASN A 1 209 ? 76.008 4.478 -24.257 1.00 77.04 188 ASN A CA 1
ATOM 1482 C C . ASN A 1 209 ? 76.315 3.140 -23.600 1.00 75.49 188 ASN A C 1
ATOM 1483 O O . ASN A 1 209 ? 75.576 2.679 -22.732 1.00 80.12 188 ASN A O 1
ATOM 1488 N N . GLY A 1 210 ? 77.415 2.523 -24.015 1.00 76.89 189 GLY A N 1
ATOM 1489 C CA . GLY A 1 210 ? 77.828 1.256 -23.445 1.00 75.70 189 GLY A CA 1
ATOM 1490 C C . GLY A 1 210 ? 78.814 0.501 -24.312 1.00 76.22 189 GLY A C 1
ATOM 1491 O O . GLY A 1 210 ? 79.414 1.072 -25.222 1.00 89.23 189 GLY A O 1
ATOM 1492 N N . PRO A 1 211 ? 78.988 -0.797 -24.026 1.00 76.77 190 PRO A N 1
ATOM 1493 C CA . PRO A 1 211 ? 79.911 -1.680 -24.748 1.00 86.71 190 PRO A CA 1
ATOM 1494 C C . PRO A 1 211 ? 79.480 -1.923 -26.189 1.00 86.85 190 PRO A C 1
ATOM 1495 O O . PRO A 1 211 ? 78.299 -2.145 -26.451 1.00 82.50 190 PRO A O 1
ATOM 1499 N N . ASP A 1 212 ? 80.435 -1.880 -27.110 1.00 85.42 191 ASP A N 1
ATOM 1500 C CA . ASP A 1 212 ? 80.149 -2.127 -28.516 1.00 85.84 191 ASP A CA 1
ATOM 1501 C C . ASP A 1 212 ? 79.800 -3.592 -28.736 1.00 85.16 191 ASP A C 1
ATOM 1502 O O . ASP A 1 212 ? 78.961 -3.923 -29.571 1.00 88.46 191 ASP A O 1
ATOM 1507 N N . LYS A 1 213 ? 80.445 -4.465 -27.968 1.00 85.37 192 LYS A N 1
ATOM 1508 C CA . LYS A 1 213 ? 80.220 -5.903 -28.068 1.00 87.19 192 LYS A CA 1
ATOM 1509 C C . LYS A 1 213 ? 78.787 -6.255 -27.694 1.00 87.01 192 LYS A C 1
ATOM 1510 O O . LYS A 1 213 ? 78.272 -7.310 -28.066 1.00 94.25 192 LYS A O 1
ATOM 1516 N N . LEU A 1 214 ? 78.152 -5.354 -26.953 1.00 81.61 193 LEU A N 1
ATOM 1517 C CA . LEU A 1 214 ? 76.746 -5.480 -26.610 1.00 84.16 193 LEU A CA 1
ATOM 1518 C C . LEU A 1 214 ? 75.861 -5.197 -27.814 1.00 83.34 193 LEU A C 1
ATOM 1519 O O . LEU A 1 214 ? 74.892 -5.911 -28.076 1.00 80.56 193 LEU A O 1
ATOM 1524 N N . PHE A 1 215 ? 76.212 -4.144 -28.543 1.00 87.43 194 PHE A N 1
ATOM 1525 C CA . PHE A 1 215 ? 75.414 -3.684 -29.668 1.00 83.74 194 PHE A CA 1
ATOM 1526 C C . PHE A 1 215 ? 75.532 -4.618 -30.872 1.00 85.25 194 PHE A C 1
ATOM 1527 O O . PHE A 1 215 ? 74.769 -4.500 -31.827 1.00 89.50 194 PHE A O 1
ATOM 1535 N N . ASP A 1 216 ? 76.479 -5.550 -30.830 1.00 86.59 195 ASP A N 1
ATOM 1536 C CA . ASP A 1 216 ? 76.643 -6.477 -31.943 1.00 90.90 195 ASP A CA 1
ATOM 1537 C C . ASP A 1 216 ? 75.607 -7.596 -31.871 1.00 89.46 195 ASP A C 1
ATOM 1538 O O . ASP A 1 216 ? 75.392 -8.320 -32.838 1.00 96.50 195 ASP A O 1
ATOM 1543 N N . SER A 1 217 ? 74.948 -7.712 -30.725 1.00 89.21 196 SER A N 1
ATOM 1544 C CA . SER A 1 217 ? 73.897 -8.703 -30.538 1.00 89.20 196 SER A CA 1
ATOM 1545 C C . SER A 1 217 ? 72.544 -8.007 -30.480 1.00 90.08 196 SER A C 1
ATOM 1546 O O . SER A 1 217 ? 71.684 -8.220 -31.336 1.00 93.21 196 SER A O 1
ATOM 1549 N N . HIS A 1 218 ? 72.368 -7.172 -29.461 1.00 85.30 197 HIS A N 1
ATOM 1550 C CA . HIS A 1 218 ? 71.153 -6.385 -29.298 1.00 80.20 197 HIS A CA 1
ATOM 1551 C C . HIS A 1 218 ? 71.217 -5.119 -30.147 1.00 84.44 197 HIS A C 1
ATOM 1552 O O . HIS A 1 218 ? 72.202 -4.382 -30.098 1.00 87.49 197 HIS A O 1
ATOM 1559 N N . LYS A 1 219 ? 70.163 -4.868 -30.918 1.00 89.68 198 LYS A N 1
ATOM 1560 C CA . LYS A 1 219 ? 70.163 -3.763 -31.874 1.00 83.62 198 LYS A CA 1
ATOM 1561 C C . LYS A 1 219 ? 69.170 -2.659 -31.527 1.00 78.35 198 LYS A C 1
ATOM 1562 O O . LYS A 1 219 ? 68.090 -2.922 -31.004 1.00 82.54 198 LYS A O 1
ATOM 1568 N N . LEU A 1 220 ? 69.546 -1.421 -31.833 1.00 81.50 199 LEU A N 1
ATOM 1569 C CA . LEU A 1 220 ? 68.659 -0.276 -31.658 1.00 77.31 199 LEU A CA 1
ATOM 1570 C C . LEU A 1 220 ? 67.820 -0.054 -32.910 1.00 79.13 199 LEU A C 1
ATOM 1571 O O . LEU A 1 220 ? 68.341 -0.086 -34.025 1.00 83.71 199 LEU A O 1
ATOM 1576 N N . VAL A 1 221 ? 66.524 0.178 -32.729 1.00 74.85 200 VAL A N 1
ATOM 1577 C CA . VAL A 1 221 ? 65.645 0.410 -33.871 1.00 69.45 200 VAL A CA 1
ATOM 1578 C C . VAL A 1 221 ? 64.763 1.634 -33.620 1.00 69.21 200 VAL A C 1
ATOM 1579 O O . VAL A 1 221 ? 64.250 1.827 -32.522 1.00 72.17 200 VAL A O 1
ATOM 1583 N N . LEU A 1 222 ? 64.611 2.471 -34.642 1.00 65.62 201 LEU A N 1
ATOM 1584 C CA . LEU A 1 222 ? 63.960 3.768 -34.480 1.00 61.02 201 LEU A CA 1
ATOM 1585 C C . LEU A 1 222 ? 62.657 3.840 -35.282 1.00 67.16 201 LEU A C 1
ATOM 1586 O O . LEU A 1 222 ? 62.658 3.667 -36.497 1.00 70.55 201 LEU A O 1
ATOM 1591 N N . ASN A 1 223 ? 61.548 4.102 -34.595 1.00 70.44 202 ASN A N 1
ATOM 1592 C CA . ASN A 1 223 ? 60.222 3.971 -35.196 1.00 66.97 202 ASN A CA 1
ATOM 1593 C C . ASN A 1 223 ? 59.345 5.219 -35.162 1.00 68.79 202 ASN A C 1
ATOM 1594 O O . ASN A 1 223 ? 59.504 6.093 -34.305 1.00 75.61 202 ASN A O 1
ATOM 1599 N N . VAL A 1 224 ? 58.411 5.273 -36.108 1.00 63.49 203 VAL A N 1
ATOM 1600 C CA . VAL A 1 224 ? 57.299 6.213 -36.075 1.00 65.37 203 VAL A CA 1
ATOM 1601 C C . VAL A 1 224 ? 56.024 5.424 -36.379 1.00 67.77 203 VAL A C 1
ATOM 1602 O O . VAL A 1 224 ? 56.034 4.531 -37.229 1.00 72.00 203 VAL A O 1
ATOM 1606 N N . PRO A 1 225 ? 54.926 5.728 -35.669 1.00 66.72 204 PRO A N 1
ATOM 1607 C CA . PRO A 1 225 ? 53.656 5.044 -35.937 1.00 71.18 204 PRO A CA 1
ATOM 1608 C C . PRO A 1 225 ? 53.154 5.274 -37.360 1.00 69.88 204 PRO A C 1
ATOM 1609 O O . PRO A 1 225 ? 53.492 6.287 -37.973 1.00 74.06 204 PRO A O 1
ATOM 1613 N N . PHE A 1 226 ? 52.363 4.338 -37.875 1.00 77.66 205 PHE A N 1
ATOM 1614 C CA . PHE A 1 226 ? 51.795 4.465 -39.213 1.00 71.59 205 PHE A CA 1
ATOM 1615 C C . PHE A 1 226 ? 50.855 5.661 -39.290 1.00 71.09 205 PHE A C 1
ATOM 1616 O O . PHE A 1 226 ? 50.708 6.281 -40.344 1.00 74.39 205 PHE A O 1
ATOM 1624 N N . SER A 1 227 ? 50.222 5.974 -38.165 1.00 70.33 206 SER A N 1
ATOM 1625 C CA . SER A 1 227 ? 49.335 7.126 -38.071 1.00 75.01 206 SER A CA 1
ATOM 1626 C C . SER A 1 227 ? 50.082 8.413 -38.399 1.00 74.54 206 SER A C 1
ATOM 1627 O O . SER A 1 227 ? 49.593 9.259 -39.146 1.00 69.95 206 SER A O 1
ATOM 1630 N N . ASP A 1 228 ? 51.274 8.547 -37.827 1.00 74.27 207 ASP A N 1
ATOM 1631 C CA . ASP A 1 228 ? 52.081 9.750 -37.980 1.00 75.20 207 ASP A CA 1
ATOM 1632 C C . ASP A 1 228 ? 53.134 9.629 -39.079 1.00 70.52 207 ASP A C 1
ATOM 1633 O O . ASP A 1 228 ? 53.943 10.536 -39.267 1.00 67.51 207 ASP A O 1
ATOM 1638 N N . SER A 1 229 ? 53.128 8.505 -39.791 1.00 72.20 208 SER A N 1
ATOM 1639 C CA . SER A 1 229 ? 54.143 8.218 -40.805 1.00 76.57 208 SER A CA 1
ATOM 1640 C C . SER A 1 229 ? 54.260 9.308 -41.869 1.00 78.15 208 SER A C 1
ATOM 1641 O O . SER A 1 229 ? 55.360 9.650 -42.300 1.00 72.24 208 SER A O 1
ATOM 1644 N N . LYS A 1 230 ? 53.122 9.853 -42.283 1.00 78.58 209 LYS A N 1
ATOM 1645 C CA . LYS A 1 230 ? 53.096 10.837 -43.357 1.00 69.22 209 LYS A CA 1
ATOM 1646 C C . LYS A 1 230 ? 53.145 12.268 -42.832 1.00 67.31 209 LYS A C 1
ATOM 1647 O O . LYS A 1 230 ? 53.078 13.220 -43.607 1.00 65.92 209 LYS A O 1
ATOM 1653 N N . ARG A 1 231 ? 53.231 12.419 -41.514 1.00 65.75 210 ARG A N 1
ATOM 1654 C CA . ARG A 1 231 ? 53.262 13.747 -40.910 1.00 63.97 210 ARG A CA 1
ATOM 1655 C C . ARG A 1 231 ? 54.665 14.236 -40.554 1.00 63.29 210 ARG A C 1
ATOM 1656 O O . ARG A 1 231 ? 54.833 15.376 -40.124 1.00 60.37 210 ARG A O 1
ATOM 1664 N N . VAL A 1 232 ? 55.671 13.388 -40.735 1.00 67.49 211 VAL A N 1
ATOM 1665 C CA . VAL A 1 232 ? 57.015 13.734 -40.285 1.00 64.68 211 VAL A CA 1
ATOM 1666 C C . VAL A 1 232 ? 58.109 13.079 -41.129 1.00 63.63 211 VAL A C 1
ATOM 1667 O O . VAL A 1 232 ? 57.972 11.934 -41.559 1.00 62.91 211 VAL A O 1
ATOM 1671 N N . ARG A 1 233 ? 59.191 13.816 -41.369 1.00 63.37 212 ARG A N 1
ATOM 1672 C CA . ARG A 1 233 ? 60.392 13.232 -41.953 1.00 66.44 212 ARG A CA 1
ATOM 1673 C C . ARG A 1 233 ? 61.557 13.340 -40.976 1.00 63.35 212 ARG A C 1
ATOM 1674 O O . ARG A 1 233 ? 61.761 14.382 -40.351 1.00 68.31 212 ARG A O 1
ATOM 1682 N N . VAL A 1 234 ? 62.311 12.254 -40.841 1.00 60.63 213 VAL A N 1
ATOM 1683 C CA . VAL A 1 234 ? 63.493 12.242 -39.991 1.00 65.05 213 VAL A CA 1
ATOM 1684 C C . VAL A 1 234 ? 64.735 11.904 -40.807 1.00 67.79 213 VAL A C 1
ATOM 1685 O O . VAL A 1 234 ? 64.816 10.835 -41.432 1.00 71.14 213 VAL A O 1
ATOM 1689 N N . PHE A 1 235 ? 65.691 12.831 -40.785 1.00 62.29 214 PHE A N 1
ATOM 1690 C CA . PHE A 1 235 ? 66.957 12.711 -41.498 1.00 67.90 214 PHE A CA 1
ATOM 1691 C C . PHE A 1 235 ? 68.120 12.482 -40.542 1.00 66.21 214 PHE A C 1
ATOM 1692 O O . PHE A 1 235 ? 68.114 12.968 -39.407 1.00 73.85 214 PHE A O 1
ATOM 1700 N N . CYS A 1 236 ? 69.121 11.749 -41.017 1.00 64.67 215 CYS A N 1
ATOM 1701 C CA . CYS A 1 236 ? 70.349 11.527 -40.267 1.00 71.73 215 CYS A CA 1
ATOM 1702 C C . CYS A 1 236 ? 71.526 11.415 -41.226 1.00 73.53 215 CYS A C 1
ATOM 1703 O O . CYS A 1 236 ? 71.372 10.945 -42.353 1.00 75.46 215 CYS A O 1
ATOM 1706 N N . ALA A 1 237 ? 72.702 11.845 -40.783 1.00 76.44 216 ALA A N 1
ATOM 1707 C CA . ALA A 1 237 ? 73.877 11.809 -41.642 1.00 77.32 216 ALA A CA 1
ATOM 1708 C C . ALA A 1 237 ? 74.791 10.641 -41.291 1.00 82.75 216 ALA A C 1
ATOM 1709 O O . ALA A 1 237 ? 75.452 10.653 -40.252 1.00 78.99 216 ALA A O 1
ATOM 1711 N N . ARG A 1 238 ? 74.835 9.636 -42.163 1.00 80.85 217 ARG A N 1
ATOM 1712 C CA . ARG A 1 238 ? 75.780 8.539 -41.990 1.00 82.36 217 ARG A CA 1
ATOM 1713 C C . ARG A 1 238 ? 76.827 8.654 -43.090 1.00 86.29 217 ARG A C 1
ATOM 1714 O O . ARG A 1 238 ? 76.586 8.344 -44.256 1.00 93.46 217 ARG A O 1
ATOM 1722 N N . GLY A 1 239 ? 77.995 9.115 -42.670 1.00 91.68 218 GLY A N 1
ATOM 1723 C CA . GLY A 1 239 ? 78.973 9.731 -43.542 1.00 86.39 218 GLY A CA 1
ATOM 1724 C C . GLY A 1 239 ? 79.432 10.727 -42.508 1.00 98.10 218 GLY A C 1
ATOM 1725 O O . GLY A 1 239 ? 79.416 10.412 -41.318 1.00 112.11 218 GLY A O 1
ATOM 1726 N N . GLY A 1 240 ? 79.848 11.916 -42.917 1.00 97.05 219 GLY A N 1
ATOM 1727 C CA . GLY A 1 240 ? 79.601 13.010 -42.002 1.00 101.34 219 GLY A CA 1
ATOM 1728 C C . GLY A 1 240 ? 79.460 14.404 -42.564 1.00 100.03 219 GLY A C 1
ATOM 1729 O O . GLY A 1 240 ? 80.107 14.782 -43.541 1.00 107.57 219 GLY A O 1
ATOM 1730 N N . ASN A 1 241 ? 78.586 15.159 -41.900 1.00 96.29 220 ASN A N 1
ATOM 1731 C CA . ASN A 1 241 ? 78.510 16.613 -41.962 1.00 93.97 220 ASN A CA 1
ATOM 1732 C C . ASN A 1 241 ? 78.690 17.220 -43.350 1.00 94.70 220 ASN A C 1
ATOM 1733 O O . ASN A 1 241 ? 79.315 18.269 -43.508 1.00 98.90 220 ASN A O 1
ATOM 1738 N N . SER A 1 242 ? 78.126 16.552 -44.349 1.00 96.45 221 SER A N 1
ATOM 1739 C CA . SER A 1 242 ? 78.155 17.033 -45.722 1.00 93.06 221 SER A CA 1
ATOM 1740 C C . SER A 1 242 ? 76.808 16.741 -46.364 1.00 90.30 221 SER A C 1
ATOM 1741 O O . SER A 1 242 ? 76.171 15.740 -46.040 1.00 91.49 221 SER A O 1
ATOM 1744 N N . LEU A 1 243 ? 76.388 17.614 -47.274 1.00 85.21 222 LEU A N 1
ATOM 1745 C CA . LEU A 1 243 ? 75.049 17.561 -47.859 1.00 80.29 222 LEU A CA 1
ATOM 1746 C C . LEU A 1 243 ? 74.670 16.185 -48.405 1.00 80.41 222 LEU A C 1
ATOM 1747 O O . LEU A 1 243 ? 73.524 15.751 -48.278 1.00 75.21 222 LEU A O 1
ATOM 1752 N N . SER A 1 244 ? 75.638 15.496 -48.998 1.00 88.36 223 SER A N 1
ATOM 1753 C CA . SER A 1 244 ? 75.383 14.207 -49.630 1.00 80.67 223 SER A CA 1
ATOM 1754 C C . SER A 1 244 ? 75.235 13.072 -48.619 1.00 81.18 223 SER A C 1
ATOM 1755 O O . SER A 1 244 ? 74.686 12.018 -48.940 1.00 85.52 223 SER A O 1
ATOM 1758 N N . ASP A 1 245 ? 75.718 13.290 -47.400 1.00 83.54 224 ASP A N 1
ATOM 1759 C CA . ASP A 1 245 ? 75.754 12.233 -46.392 1.00 85.61 224 ASP A CA 1
ATOM 1760 C C . ASP A 1 245 ? 74.445 12.082 -45.620 1.00 78.29 224 ASP A C 1
ATOM 1761 O O . ASP A 1 245 ? 74.314 11.187 -44.786 1.00 82.75 224 ASP A O 1
ATOM 1766 N N . TYR A 1 246 ? 73.478 12.951 -45.897 1.00 75.24 225 TYR A N 1
ATOM 1767 C CA . TYR A 1 246 ? 72.201 12.902 -45.194 1.00 66.25 225 TYR A CA 1
ATOM 1768 C C . TYR A 1 246 ? 71.198 11.997 -45.901 1.00 67.61 225 TYR A C 1
ATOM 1769 O O . TYR A 1 246 ? 70.833 12.231 -47.052 1.00 77.89 225 TYR A O 1
ATOM 1778 N N . LYS A 1 247 ? 70.757 10.963 -45.194 1.00 71.38 226 LYS A N 1
ATOM 1779 C CA . LYS A 1 247 ? 69.747 10.047 -45.704 1.00 70.25 226 LYS A CA 1
ATOM 1780 C C . LYS A 1 247 ? 68.490 10.172 -44.858 1.00 69.38 226 LYS A C 1
ATOM 1781 O O . LYS A 1 247 ? 68.555 10.594 -43.704 1.00 69.83 226 LYS A O 1
ATOM 1787 N N . GLN A 1 248 ? 67.344 9.810 -45.423 1.00 76.20 227 GLN A N 1
ATOM 1788 C CA . GLN A 1 248 ? 66.110 9.862 -44.658 1.00 69.85 227 GLN A CA 1
ATOM 1789 C C . GLN A 1 248 ? 65.919 8.536 -43.943 1.00 71.47 227 GLN A C 1
ATOM 1790 O O . GLN A 1 248 ? 65.672 7.507 -44.573 1.00 72.05 227 GLN A O 1
ATOM 1796 N N . VAL A 1 249 ? 66.039 8.566 -42.620 1.00 74.78 228 VAL A N 1
ATOM 1797 C CA . VAL A 1 249 ? 65.884 7.356 -41.829 1.00 66.67 228 VAL A CA 1
ATOM 1798 C C . VAL A 1 249 ? 64.410 7.065 -41.577 1.00 68.81 228 VAL A C 1
ATOM 1799 O O . VAL A 1 249 ? 64.016 5.904 -41.478 1.00 72.62 228 VAL A O 1
ATOM 1803 N N . LEU A 1 250 ? 63.592 8.112 -41.486 1.00 64.90 229 LEU A N 1
ATOM 1804 C CA . LEU A 1 250 ? 62.155 7.902 -41.315 1.00 63.72 229 LEU A CA 1
ATOM 1805 C C . LEU A 1 250 ? 61.323 8.793 -42.227 1.00 66.46 229 LEU A C 1
ATOM 1806 O O . LEU A 1 250 ? 61.645 9.958 -42.434 1.00 67.86 229 LEU A O 1
ATOM 1811 N N . GLY A 1 251 ? 60.242 8.236 -42.761 1.00 69.92 230 GLY A N 1
ATOM 1812 C CA . GLY A 1 251 ? 59.392 8.962 -43.685 1.00 72.49 230 GLY A CA 1
ATOM 1813 C C . GLY A 1 251 ? 58.041 8.304 -43.875 1.00 72.83 230 GLY A C 1
ATOM 1814 O O . GLY A 1 251 ? 57.685 7.389 -43.131 1.00 68.54 230 GLY A O 1
ATOM 1815 N N . PRO A 1 252 ? 57.278 8.771 -44.874 1.00 77.16 231 PRO A N 1
ATOM 1816 C CA . PRO A 1 252 ? 55.914 8.290 -45.126 1.00 82.24 231 PRO A CA 1
ATOM 1817 C C . PRO A 1 252 ? 55.805 6.773 -45.313 1.00 88.05 231 PRO A C 1
ATOM 1818 O O . PRO A 1 252 ? 54.946 6.153 -44.681 1.00 91.57 231 PRO A O 1
ATOM 1822 N N . GLN A 1 253 ? 56.647 6.194 -46.167 1.00 79.07 232 GLN A N 1
ATOM 1823 C CA . GLN A 1 253 ? 56.642 4.747 -46.385 1.00 84.04 232 GLN A CA 1
ATOM 1824 C C . GLN A 1 253 ? 57.763 3.995 -45.654 1.00 82.09 232 GLN A C 1
ATOM 1825 O O . GLN A 1 253 ? 57.886 2.776 -45.796 1.00 87.88 232 GLN A O 1
ATOM 1831 N N . CYS A 1 254 ? 58.579 4.713 -44.884 1.00 76.98 233 CYS A N 1
ATOM 1832 C CA . CYS A 1 254 ? 59.567 4.064 -44.028 1.00 67.29 233 CYS A CA 1
ATOM 1833 C C . C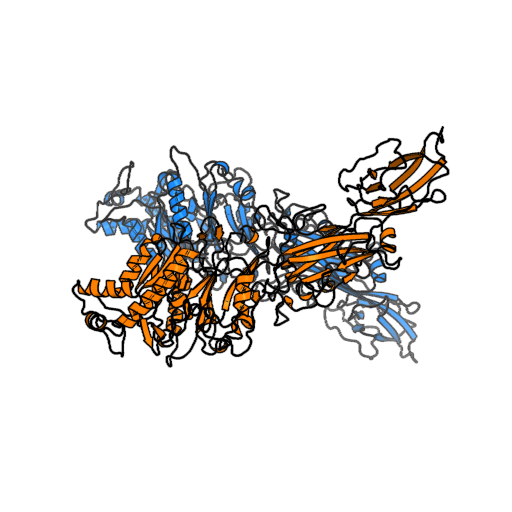YS A 1 254 ? 59.174 4.219 -42.562 1.00 71.17 233 CYS A C 1
ATOM 1834 O O . CYS A 1 254 ? 59.293 5.303 -41.991 1.00 73.64 233 CYS A O 1
ATOM 1837 N N . LEU A 1 255 ? 58.719 3.126 -41.953 1.00 70.22 234 LEU A N 1
ATOM 1838 C CA . LEU A 1 255 ? 58.231 3.164 -40.576 1.00 60.33 234 LEU A CA 1
ATOM 1839 C C . LEU A 1 255 ? 59.310 2.861 -39.545 1.00 67.89 234 LEU A C 1
ATOM 1840 O O . LEU A 1 255 ? 59.116 3.089 -38.351 1.00 75.93 234 LEU A O 1
ATOM 1845 N N . SER A 1 256 ? 60.445 2.349 -40.003 1.00 67.12 235 SER A N 1
ATOM 1846 C CA . SER A 1 256 ? 61.482 1.904 -39.083 1.00 65.21 235 SER A CA 1
ATOM 1847 C C . SER A 1 256 ? 62.876 2.100 -39.656 1.00 65.82 235 SER A C 1
ATOM 1848 O O . SER A 1 256 ? 63.082 2.041 -40.867 1.00 78.56 235 SER A O 1
ATOM 1851 N N . TYR A 1 257 ? 63.829 2.333 -38.764 1.00 61.99 236 TYR A N 1
ATOM 1852 C CA . TYR A 1 257 ? 65.216 2.519 -39.143 1.00 69.30 236 TYR A CA 1
ATOM 1853 C C . TYR A 1 257 ? 66.101 1.641 -38.275 1.00 74.28 236 TYR A C 1
ATOM 1854 O O . TYR A 1 257 ? 66.050 1.714 -37.046 1.00 73.82 236 TYR A O 1
ATOM 1863 N N . GLU A 1 258 ? 66.914 0.811 -38.916 1.00 83.18 237 GLU A N 1
ATOM 1864 C CA . GLU A 1 258 ? 67.831 -0.040 -38.181 1.00 79.64 237 GLU A CA 1
ATOM 1865 C C . GLU A 1 258 ? 69.115 0.751 -38.027 1.00 79.50 237 GLU A C 1
ATOM 1866 O O . GLU A 1 258 ? 69.832 0.993 -38.998 1.00 83.88 237 GLU A O 1
ATOM 1872 N N . VAL A 1 259 ? 69.393 1.154 -36.792 1.00 74.04 238 VAL A N 1
ATOM 1873 C CA . VAL A 1 259 ? 70.423 2.145 -36.523 1.00 73.22 238 VAL A CA 1
ATOM 1874 C C . VAL A 1 259 ? 71.809 1.627 -36.864 1.00 85.43 238 VAL A C 1
ATOM 1875 O O . VAL A 1 259 ? 72.213 0.556 -36.411 1.00 94.88 238 VAL A O 1
ATOM 1879 N N . GLU A 1 260 ? 72.536 2.395 -37.667 1.00 87.90 239 GLU A N 1
ATOM 1880 C CA . GLU A 1 260 ? 73.917 2.060 -37.951 1.00 92.21 239 GLU A CA 1
ATOM 1881 C C . GLU A 1 260 ? 74.775 2.777 -36.927 1.00 91.51 239 GLU A C 1
ATOM 1882 O O . GLU A 1 260 ? 74.923 3.998 -36.968 1.00 89.97 239 GLU A O 1
ATOM 1888 N N . ARG A 1 261 ? 75.349 2.009 -36.011 1.00 89.04 240 ARG A N 1
ATOM 1889 C CA . ARG A 1 261 ? 76.118 2.592 -34.923 1.00 93.79 240 ARG A CA 1
ATOM 1890 C C . ARG A 1 261 ? 77.543 2.061 -34.923 1.00 93.81 240 ARG A C 1
ATOM 1891 O O . ARG A 1 261 ? 77.766 0.872 -34.712 1.00 96.45 240 ARG A O 1
ATOM 1899 N N . GLN A 1 262 ? 78.499 2.951 -35.167 1.00 90.83 241 GLN A N 1
ATOM 1900 C CA . GLN A 1 262 ? 79.902 2.569 -35.239 1.00 94.19 241 GLN A CA 1
ATOM 1901 C C . GLN A 1 262 ? 80.542 2.709 -33.858 1.00 92.03 241 GLN A C 1
ATOM 1902 O O . GLN A 1 262 ? 80.279 3.682 -33.149 1.00 94.87 241 GLN A O 1
ATOM 1908 N N . PRO A 1 263 ? 81.430 1.763 -33.500 1.00 88.98 242 PRO A N 1
ATOM 1909 C CA . PRO A 1 263 ? 81.759 1.401 -32.113 1.00 93.98 242 PRO A CA 1
ATOM 1910 C C . PRO A 1 263 ? 82.028 2.568 -31.164 1.00 96.34 242 PRO A C 1
ATOM 1911 O O . PRO A 1 263 ? 81.517 2.558 -30.046 1.00 92.44 242 PRO A O 1
ATOM 1915 N N . GLY A 1 264 ? 82.791 3.562 -31.601 1.00 98.02 243 GLY A N 1
ATOM 1916 C CA . GLY A 1 264 ? 83.142 4.667 -30.730 1.00 97.21 243 GLY A CA 1
ATOM 1917 C C . GLY A 1 264 ? 82.055 5.716 -30.582 1.00 91.11 243 GLY A C 1
ATOM 1918 O O . GLY A 1 264 ? 82.116 6.559 -29.686 1.00 88.57 243 GLY A O 1
ATOM 1919 N N . GLU A 1 265 ? 81.048 5.659 -31.448 1.00 98.42 244 GLU A N 1
ATOM 1920 C CA . GLU A 1 265 ? 80.031 6.704 -31.486 1.00 97.67 244 GLU A CA 1
ATOM 1921 C C . GLU A 1 265 ? 78.843 6.337 -30.607 1.00 92.02 244 GLU A C 1
ATOM 1922 O O . GLU A 1 265 ? 78.051 5.449 -30.929 1.00 94.67 244 GLU A O 1
ATOM 1928 N N . GLN A 1 266 ? 78.753 7.014 -29.469 1.00 87.06 245 GLN A N 1
ATOM 1929 C CA . GLN A 1 266 ? 77.720 6.727 -28.487 1.00 91.05 245 GLN A CA 1
ATOM 1930 C C . GLN A 1 266 ? 76.571 7.745 -28.402 1.00 90.99 245 GLN A C 1
ATOM 1931 O O . GLN A 1 266 ? 75.643 7.573 -27.613 1.00 87.04 245 GLN A O 1
ATOM 1937 N N . GLU A 1 267 ? 76.636 8.805 -29.200 1.00 90.59 246 GLU A N 1
ATOM 1938 C CA . GLU A 1 267 ? 75.517 9.742 -29.306 1.00 83.04 246 GLU A CA 1
ATOM 1939 C C . GLU A 1 267 ? 75.295 10.170 -30.754 1.00 75.79 246 GLU A C 1
ATOM 1940 O O . GLU A 1 267 ? 76.210 10.666 -31.409 1.00 80.44 246 GLU A O 1
ATOM 1946 N N . ILE A 1 268 ? 74.074 9.978 -31.244 1.00 73.02 247 ILE A N 1
ATOM 1947 C CA . ILE A 1 268 ? 73.756 10.261 -32.642 1.00 66.31 247 ILE A CA 1
ATOM 1948 C C . ILE A 1 268 ? 72.724 11.376 -32.776 1.00 70.58 247 ILE A C 1
ATOM 1949 O O . ILE A 1 268 ? 71.689 11.350 -32.116 1.00 73.93 247 ILE A O 1
ATOM 1954 N N . LYS A 1 269 ? 73.002 12.354 -33.633 1.00 70.33 248 LYS A N 1
ATOM 1955 C CA . LYS A 1 269 ? 72.065 13.453 -33.838 1.00 65.84 248 LYS A CA 1
ATOM 1956 C C . LYS A 1 269 ? 71.105 13.168 -34.991 1.00 70.51 248 LYS A C 1
ATOM 1957 O O . LYS A 1 269 ? 71.496 12.628 -36.026 1.00 74.68 248 LYS A O 1
ATOM 1963 N N . PHE A 1 270 ? 69.844 13.535 -34.791 1.00 68.48 249 PHE A N 1
ATOM 1964 C CA . PHE A 1 270 ? 68.798 13.365 -35.790 1.00 62.83 249 PHE A CA 1
ATOM 1965 C C . PHE A 1 270 ? 68.086 14.689 -36.036 1.00 69.62 249 PHE A C 1
ATOM 1966 O O . PHE A 1 270 ? 67.970 15.517 -35.130 1.00 71.69 249 PHE A O 1
ATOM 1974 N N . TYR A 1 271 ? 67.603 14.884 -37.258 1.00 72.51 250 TYR A N 1
ATOM 1975 C CA . TYR A 1 271 ? 66.864 16.096 -37.592 1.00 64.78 250 TYR A CA 1
ATOM 1976 C C . TYR A 1 271 ? 65.432 15.757 -37.992 1.00 67.92 250 TYR A C 1
ATOM 1977 O O . TYR A 1 271 ? 65.200 14.841 -38.777 1.00 67.55 250 TYR A O 1
ATOM 1986 N N . VAL A 1 272 ? 64.473 16.496 -37.444 1.00 65.36 251 VAL A N 1
ATOM 1987 C CA . VAL A 1 272 ? 63.062 16.186 -37.653 1.00 61.75 251 VAL A CA 1
ATOM 1988 C C . VAL A 1 272 ? 62.313 17.358 -38.289 1.00 60.90 251 VAL A C 1
ATOM 1989 O O . VAL A 1 272 ? 62.501 18.504 -37.887 1.00 64.14 251 VAL A O 1
ATOM 1993 N N . GLU A 1 273 ? 61.474 17.072 -39.285 1.00 58.10 252 GLU A N 1
ATOM 1994 C CA . GLU A 1 273 ? 60.684 18.117 -39.939 1.00 55.80 252 GLU A CA 1
ATOM 1995 C C . GLU A 1 273 ? 59.215 17.719 -40.115 1.00 57.88 252 GLU A C 1
ATOM 1996 O O . GLU A 1 273 ? 58.906 16.601 -40.535 1.00 64.20 252 GLU A O 1
ATOM 2002 N N . GLY A 1 274 ? 58.317 18.638 -39.766 1.00 60.27 253 GLY A N 1
ATOM 2003 C CA . GLY A 1 274 ? 56.886 18.417 -39.904 1.00 57.86 253 GLY A CA 1
ATOM 2004 C C . GLY A 1 274 ? 56.349 18.473 -41.323 1.00 55.41 253 GLY A C 1
ATOM 2005 O O . GLY A 1 274 ? 56.610 19.422 -42.061 1.00 53.87 253 GLY A O 1
ATOM 2006 N N . LEU A 1 275 ? 55.607 17.440 -41.710 1.00 56.61 254 LEU A N 1
ATOM 2007 C CA . LEU A 1 275 ? 54.939 17.408 -43.009 1.00 54.27 254 LEU A CA 1
ATOM 2008 C C . LEU A 1 275 ? 53.559 18.082 -43.052 1.00 55.97 254 LEU A C 1
ATOM 2009 O O . LEU A 1 275 ? 53.183 18.654 -44.071 1.00 54.38 254 LEU A O 1
ATOM 2014 N N . THR A 1 276 ? 52.787 17.994 -41.972 1.00 60.55 255 THR A N 1
ATOM 2015 C CA . THR A 1 276 ? 51.408 18.488 -42.010 1.00 62.26 255 THR A CA 1
ATOM 2016 C C . THR A 1 276 ? 51.006 19.353 -40.816 1.00 63.08 255 THR A C 1
ATOM 2017 O O . THR A 1 276 ? 51.283 19.015 -39.665 1.00 63.83 255 THR A O 1
ATOM 2021 N N . PHE A 1 277 ? 50.339 20.468 -41.109 1.00 58.40 256 PHE A N 1
ATOM 2022 C CA . PHE A 1 277 ? 49.737 21.310 -40.081 1.00 52.35 256 PHE A CA 1
ATOM 2023 C C . PHE A 1 277 ? 48.598 20.565 -39.391 1.00 55.40 256 PHE A C 1
ATOM 2024 O O . PHE A 1 277 ? 48.030 19.637 -39.965 1.00 59.28 256 PHE A O 1
ATOM 2032 N N . PRO A 1 278 ? 48.266 20.963 -38.151 1.00 57.70 257 PRO A N 1
ATOM 2033 C CA . PRO A 1 278 ? 47.113 20.374 -37.459 1.00 54.96 257 PRO A CA 1
ATOM 2034 C C . PRO A 1 278 ? 45.820 20.547 -38.252 1.00 52.09 257 PRO A C 1
ATOM 2035 O O . PRO A 1 278 ? 45.561 21.631 -38.774 1.00 54.82 257 PRO A O 1
ATOM 2039 N N . ASP A 1 279 ? 45.024 19.486 -38.338 1.00 57.89 258 ASP A N 1
ATOM 2040 C CA . ASP A 1 279 ? 43.773 19.523 -39.089 1.00 61.30 258 ASP A CA 1
ATOM 2041 C C . ASP A 1 279 ? 42.722 18.657 -38.397 1.00 60.70 258 ASP A C 1
ATOM 2042 O O . ASP A 1 279 ? 42.920 18.224 -37.265 1.00 59.47 258 ASP A O 1
ATOM 2047 N N . ALA A 1 280 ? 41.598 18.423 -39.067 1.00 63.75 259 ALA A N 1
ATOM 2048 C CA . ALA A 1 280 ? 40.528 17.612 -38.495 1.00 55.32 259 ALA A CA 1
ATOM 2049 C C . ALA A 1 280 ? 40.997 16.187 -38.212 1.00 53.49 259 ALA A C 1
ATOM 2050 O O . ALA A 1 280 ? 40.505 15.533 -37.294 1.00 64.18 259 ALA A O 1
ATOM 2052 N N . ASP A 1 281 ? 41.952 15.714 -39.006 1.00 64.70 260 ASP A N 1
ATOM 2053 C CA . ASP A 1 281 ? 42.488 14.368 -38.844 1.00 59.63 260 ASP A CA 1
ATOM 2054 C C . ASP A 1 281 ? 43.679 14.334 -37.891 1.00 61.71 260 ASP A C 1
ATOM 2055 O O . ASP A 1 281 ? 44.133 13.261 -37.496 1.00 69.06 260 ASP A O 1
ATOM 2060 N N . PHE A 1 282 ? 44.184 15.509 -37.527 1.00 63.09 261 PHE A N 1
ATOM 2061 C CA . PHE A 1 282 ? 45.425 15.589 -36.763 1.00 61.79 261 PHE A CA 1
ATOM 2062 C C . PHE A 1 282 ? 45.386 16.641 -35.652 1.00 62.67 261 PHE A C 1
ATOM 2063 O O . PHE A 1 282 ? 45.175 17.823 -35.914 1.00 63.41 261 PHE A O 1
ATOM 2071 N N . LEU A 1 283 ? 45.621 16.214 -34.415 1.00 66.53 262 LEU A N 1
ATOM 2072 C CA . LEU A 1 283 ? 45.555 17.130 -33.279 1.00 68.80 262 LEU A CA 1
ATOM 2073 C C . LEU A 1 283 ? 46.905 17.762 -32.945 1.00 69.71 262 LEU A C 1
ATOM 2074 O O . LEU A 1 283 ? 46.996 18.596 -32.045 1.00 82.16 262 LEU A O 1
ATOM 2079 N N . GLY A 1 284 ? 47.950 17.366 -33.665 1.00 62.92 263 GLY A N 1
ATOM 2080 C CA . GLY A 1 284 ? 49.239 18.022 -33.536 1.00 73.06 263 GLY A CA 1
ATOM 2081 C C . GLY A 1 284 ? 50.332 17.259 -32.809 1.00 73.56 263 GLY A C 1
ATOM 2082 O O . GLY A 1 284 ? 51.488 17.680 -32.816 1.00 70.23 263 GLY A O 1
ATOM 2083 N N . LEU A 1 285 ? 49.984 16.138 -32.186 1.00 73.76 264 LEU A N 1
ATOM 2084 C CA . LEU A 1 285 ? 50.963 15.368 -31.423 1.00 76.71 264 LEU A CA 1
ATOM 2085 C C . LEU A 1 285 ? 51.581 14.235 -32.242 1.00 70.45 264 LEU A C 1
ATOM 2086 O O . LEU A 1 285 ? 50.872 13.393 -32.793 1.00 67.65 264 LEU A O 1
ATOM 2091 N N . VAL A 1 286 ? 52.910 14.228 -32.317 1.00 66.82 265 VAL A N 1
ATOM 2092 C CA . VAL A 1 286 ? 53.645 13.189 -33.033 1.00 72.57 265 VAL A CA 1
ATOM 2093 C C . VAL A 1 286 ? 54.634 12.488 -32.109 1.00 69.90 265 VAL A C 1
ATOM 2094 O O . VAL A 1 286 ? 55.427 13.139 -31.429 1.00 62.13 265 VAL A O 1
ATOM 2098 N N . SER A 1 287 ? 54.591 11.160 -32.095 1.00 63.19 266 SER A N 1
ATOM 2099 C CA . SER A 1 287 ? 55.463 10.378 -31.226 1.00 67.94 266 SER A CA 1
ATOM 2100 C C . SER A 1 287 ? 56.542 9.634 -32.009 1.00 70.29 266 SER A C 1
ATOM 2101 O O . SER A 1 287 ? 56.262 9.012 -33.033 1.00 75.61 266 SER A O 1
ATOM 2104 N N . LEU A 1 288 ? 57.777 9.710 -31.522 1.00 67.15 267 LEU A N 1
ATOM 2105 C CA . LEU A 1 288 ? 58.895 8.982 -32.116 1.00 67.37 267 LEU A CA 1
ATOM 2106 C C . LEU A 1 288 ? 59.510 8.045 -31.084 1.00 69.45 267 LEU A C 1
ATOM 2107 O O . LEU A 1 288 ? 59.573 8.376 -29.900 1.00 71.51 267 LEU A O 1
ATOM 2112 N N . SER A 1 289 ? 59.966 6.878 -31.526 1.00 69.73 268 SER A N 1
ATOM 2113 C CA . SER A 1 289 ? 60.460 5.876 -30.588 1.00 68.24 268 SER A CA 1
ATOM 2114 C C . SER A 1 289 ? 61.869 5.387 -30.899 1.00 73.27 268 SER A C 1
ATOM 2115 O O . SER A 1 289 ? 62.246 5.243 -32.058 1.00 73.47 268 SER A O 1
ATOM 2118 N N . VAL A 1 290 ? 62.651 5.158 -29.852 1.00 78.76 269 VAL A N 1
ATOM 2119 C CA . VAL A 1 290 ? 63.855 4.348 -29.972 1.00 72.28 269 VAL A CA 1
ATOM 2120 C C . VAL A 1 290 ? 63.693 3.113 -29.104 1.00 71.13 269 VAL A C 1
ATOM 2121 O O . VAL A 1 290 ? 63.668 3.204 -27.875 1.00 74.97 269 VAL A O 1
ATOM 2125 N N . SER A 1 291 ? 63.556 1.959 -29.743 1.00 66.59 270 SER A N 1
ATOM 2126 C CA . SER A 1 291 ? 63.508 0.715 -29.002 1.00 67.04 270 SER A CA 1
ATOM 2127 C C . SER A 1 291 ? 64.829 -0.030 -29.121 1.00 75.05 270 SER A C 1
ATOM 2128 O O . SER A 1 291 ? 65.707 0.340 -29.907 1.00 77.07 270 SER A O 1
ATOM 2131 N N . LEU A 1 292 ? 64.935 -1.110 -28.358 1.00 79.57 271 LEU A N 1
ATOM 2132 C CA . LEU A 1 292 ? 66.122 -1.945 -28.347 1.00 77.47 271 LEU A CA 1
ATOM 2133 C C . LEU A 1 292 ? 65.661 -3.393 -28.351 1.00 80.85 271 LEU A C 1
ATOM 2134 O O . LEU A 1 292 ? 64.990 -3.837 -27.426 1.00 84.82 271 LEU A O 1
ATOM 2139 N N . VAL A 1 293 ? 66.022 -4.129 -29.394 1.00 82.33 272 VAL A N 1
ATOM 2140 C CA . VAL A 1 293 ? 65.494 -5.471 -29.590 1.00 86.53 272 VAL A CA 1
ATOM 2141 C C . VAL A 1 293 ? 66.622 -6.495 -29.618 1.00 92.97 272 VAL A C 1
ATOM 2142 O O . VAL A 1 293 ? 67.790 -6.140 -29.799 1.00 94.00 272 VAL A O 1
ATOM 2146 N N . ASP A 1 294 ? 66.270 -7.764 -29.428 1.00 92.25 273 ASP A N 1
ATOM 2147 C CA . ASP A 1 294 ? 67.268 -8.827 -29.482 1.00 92.30 273 ASP A CA 1
ATOM 2148 C C . ASP A 1 294 ? 66.918 -9.810 -30.594 1.00 102.35 273 ASP A C 1
ATOM 2149 O O . ASP A 1 294 ? 66.117 -10.722 -30.395 1.00 108.64 273 ASP A O 1
ATOM 2154 N N . PRO A 1 295 ? 67.503 -9.601 -31.784 1.00 105.70 274 PRO A N 1
ATOM 2155 C CA . PRO A 1 295 ? 67.250 -10.376 -33.006 1.00 101.62 274 PRO A CA 1
ATOM 2156 C C . PRO A 1 295 ? 67.505 -11.886 -32.893 1.00 107.86 274 PRO A C 1
ATOM 2157 O O . PRO A 1 295 ? 67.074 -12.609 -33.787 1.00 109.58 274 PRO A O 1
ATOM 2161 N N . GLY A 1 296 ? 68.183 -12.353 -31.845 1.00 113.11 275 GLY A N 1
ATOM 2162 C CA . GLY A 1 296 ? 68.514 -13.765 -31.697 1.00 121.96 275 GLY A CA 1
ATOM 2163 C C . GLY A 1 296 ? 67.321 -14.562 -31.208 1.00 130.71 275 GLY A C 1
ATOM 2164 O O . GLY A 1 296 ? 67.445 -15.685 -30.679 1.00 132.41 275 GLY A O 1
ATOM 2165 N N . THR A 1 297 ? 66.158 -13.945 -31.376 1.00 129.45 276 THR A N 1
ATOM 2166 C CA . THR A 1 297 ? 64.906 -14.429 -30.826 1.00 124.90 276 THR A CA 1
ATOM 2167 C C . THR A 1 297 ? 63.744 -14.397 -31.819 1.00 128.91 276 THR A C 1
ATOM 2168 O O . THR A 1 297 ? 63.560 -13.433 -32.564 1.00 129.78 276 THR A O 1
ATOM 2172 N N . LEU A 1 298 ? 62.996 -15.495 -31.863 1.00 131.12 277 LEU A N 1
ATOM 2173 C CA . LEU A 1 298 ? 61.727 -15.586 -32.592 1.00 129.10 277 LEU A CA 1
ATOM 2174 C C . LEU A 1 298 ? 60.593 -16.341 -31.881 1.00 124.53 277 LEU A C 1
ATOM 2175 O O . LEU A 1 298 ? 60.471 -17.550 -32.071 1.00 124.77 277 LEU A O 1
ATOM 2180 N N . PRO A 1 299 ? 59.707 -15.644 -31.143 1.00 119.56 278 PRO A N 1
ATOM 2181 C CA . PRO A 1 299 ? 59.329 -14.225 -31.166 1.00 115.73 278 PRO A CA 1
ATOM 2182 C C . PRO A 1 299 ? 60.415 -13.282 -30.683 1.00 116.40 278 PRO A C 1
ATOM 2183 O O . PRO A 1 299 ? 61.132 -13.608 -29.738 1.00 112.70 278 PRO A O 1
ATOM 2187 N N . GLU A 1 300 ? 60.543 -12.129 -31.331 1.00 120.11 279 GLU A N 1
ATOM 2188 C CA . GLU A 1 300 ? 61.619 -11.224 -30.981 1.00 115.16 279 GLU A CA 1
ATOM 2189 C C . GLU A 1 300 ? 61.190 -10.385 -29.797 1.00 108.99 279 GLU A C 1
ATOM 2190 O O . GLU A 1 300 ? 60.032 -9.971 -29.694 1.00 101.53 279 GLU A O 1
ATOM 2196 N N . VAL A 1 301 ? 62.130 -10.144 -28.896 1.00 104.19 280 VAL A N 1
ATOM 2197 C CA . VAL A 1 301 ? 61.815 -9.368 -27.715 1.00 103.43 280 VAL A CA 1
ATOM 2198 C C . VAL A 1 301 ? 62.391 -7.958 -27.816 1.00 97.25 280 VAL A C 1
ATOM 2199 O O . VAL A 1 301 ? 63.498 -7.737 -28.346 1.00 95.22 280 VAL A O 1
ATOM 2203 N N . THR A 1 302 ? 61.587 -7.009 -27.348 1.00 88.11 281 THR A N 1
ATOM 2204 C CA . THR A 1 302 ? 61.995 -5.624 -27.193 1.00 82.97 281 THR A CA 1
ATOM 2205 C C . THR A 1 302 ? 62.253 -5.373 -25.714 1.00 81.14 281 THR A C 1
ATOM 2206 O O . THR A 1 302 ? 61.324 -5.348 -24.907 1.00 84.93 281 THR A O 1
ATOM 2210 N N . LEU A 1 303 ? 63.521 -5.193 -25.365 1.00 80.75 282 LEU A N 1
ATOM 2211 C CA . LEU A 1 303 ? 63.926 -5.042 -23.975 1.00 75.60 282 LEU A CA 1
ATOM 2212 C C . LEU A 1 303 ? 63.584 -3.666 -23.411 1.00 78.29 282 LEU A C 1
ATOM 2213 O O . LEU A 1 303 ? 63.246 -3.542 -22.234 1.00 86.12 282 LEU A O 1
ATOM 2218 N N . PHE A 1 304 ? 63.669 -2.634 -24.246 1.00 75.31 283 PHE A N 1
ATOM 2219 C CA . PHE A 1 304 ? 63.443 -1.269 -23.777 1.00 74.56 283 PHE A CA 1
ATOM 2220 C C . PHE A 1 304 ? 62.896 -0.342 -24.860 1.00 67.47 283 PHE A C 1
ATOM 2221 O O . PHE A 1 304 ? 63.188 -0.512 -26.042 1.00 70.37 283 PHE A O 1
ATOM 2229 N N . THR A 1 305 ? 62.095 0.635 -24.443 1.00 71.44 284 THR A N 1
ATOM 2230 C CA . THR A 1 305 ? 61.571 1.651 -25.349 1.00 62.40 284 THR A CA 1
ATOM 2231 C C . THR A 1 305 ? 61.509 3.027 -24.682 1.00 68.10 284 THR A C 1
ATOM 2232 O O . THR A 1 305 ? 61.019 3.159 -23.561 1.00 76.02 284 THR A O 1
ATOM 2236 N N . ASP A 1 306 ? 62.013 4.045 -25.375 1.00 73.90 285 ASP A N 1
ATOM 2237 C CA . ASP A 1 306 ? 61.853 5.430 -24.941 1.00 77.18 285 ASP A CA 1
ATOM 2238 C C . ASP A 1 306 ? 61.086 6.196 -26.015 1.00 74.05 285 ASP A C 1
ATOM 2239 O O . ASP A 1 306 ? 61.437 6.146 -27.193 1.00 75.46 285 ASP A O 1
ATOM 2244 N N . THR A 1 307 ? 60.038 6.902 -25.602 1.00 73.06 286 THR A N 1
ATOM 2245 C CA . THR A 1 307 ? 59.201 7.642 -26.540 1.00 72.60 286 THR A CA 1
ATOM 2246 C C . THR A 1 307 ? 59.187 9.138 -26.236 1.00 71.35 286 THR A C 1
ATOM 2247 O O . THR A 1 307 ? 58.867 9.553 -25.122 1.00 86.01 286 THR A O 1
ATOM 2251 N N . VAL A 1 308 ? 59.543 9.941 -27.234 1.00 62.84 287 VAL A N 1
ATOM 2252 C CA . VAL A 1 308 ? 59.457 11.393 -27.128 1.00 62.28 287 VAL A CA 1
ATOM 2253 C C . VAL A 1 308 ? 58.245 11.899 -27.896 1.00 67.66 287 VAL A C 1
ATOM 2254 O O . VAL A 1 308 ? 57.510 11.109 -28.489 1.00 75.69 287 VAL A O 1
ATOM 2258 N N . GLY A 1 309 ? 58.037 13.212 -27.895 1.00 68.57 288 GLY A N 1
ATOM 2259 C CA . GLY A 1 309 ? 56.940 13.774 -28.657 1.00 71.47 288 GLY A CA 1
ATOM 2260 C C . GLY A 1 309 ? 57.095 15.213 -29.111 1.00 69.89 288 GLY A C 1
ATOM 2261 O O . GLY A 1 309 ? 57.757 16.040 -28.465 1.00 78.16 288 GLY A O 1
ATOM 2262 N N . PHE A 1 310 ? 56.423 15.512 -30.219 1.00 65.58 289 PHE A N 1
ATOM 2263 C CA . PHE A 1 310 ? 56.481 16.822 -30.848 1.00 63.58 289 PHE A CA 1
ATOM 2264 C C . PHE A 1 310 ? 55.088 17.418 -31.006 1.00 69.24 289 PHE A C 1
ATOM 2265 O O . PHE A 1 310 ? 54.084 16.705 -30.980 1.00 64.15 289 PHE A O 1
ATOM 2273 N N . ARG A 1 311 ? 55.043 18.733 -31.178 1.00 73.13 290 ARG A N 1
ATOM 2274 C CA . ARG A 1 311 ? 53.801 19.438 -31.455 1.00 71.44 290 ARG A CA 1
ATOM 2275 C C . ARG A 1 311 ? 53.992 20.339 -32.660 1.00 66.71 290 ARG A C 1
ATOM 2276 O O . ARG A 1 311 ? 54.881 21.189 -32.667 1.00 71.06 290 ARG A O 1
ATOM 2284 N N . MET A 1 312 ? 53.165 20.149 -33.682 1.00 63.05 291 MET A N 1
ATOM 2285 C CA . MET A 1 312 ? 53.247 20.986 -34.869 1.00 65.80 291 MET A CA 1
ATOM 2286 C C . MET A 1 312 ? 52.947 22.432 -34.515 1.00 64.14 291 MET A C 1
ATOM 2287 O O . MET A 1 312 ? 51.915 22.734 -33.916 1.00 61.19 291 MET A O 1
ATOM 2292 N N . ALA A 1 313 ? 53.862 23.323 -34.880 1.00 63.95 292 ALA A N 1
ATOM 2293 C CA . ALA A 1 313 ? 53.645 24.744 -34.678 1.00 64.97 292 ALA A CA 1
ATOM 2294 C C . ALA A 1 313 ? 52.496 25.199 -35.567 1.00 65.14 292 ALA A C 1
ATOM 2295 O O . ALA A 1 313 ? 52.548 25.047 -36.787 1.00 60.88 292 ALA A O 1
ATOM 2297 N N . PRO A 1 314 ? 51.444 25.749 -34.948 1.00 62.24 293 PRO A N 1
ATOM 2298 C CA . PRO A 1 314 ? 50.201 26.124 -35.628 1.00 63.75 293 PRO A CA 1
ATOM 2299 C C . PRO A 1 314 ? 50.367 27.320 -36.557 1.00 63.83 293 PRO A C 1
ATOM 2300 O O . PRO A 1 314 ? 51.336 28.070 -36.439 1.00 62.53 293 PRO A O 1
ATOM 2304 N N . TRP A 1 315 ? 49.420 27.489 -37.473 1.00 60.35 294 TRP A N 1
ATOM 2305 C CA . TRP A 1 315 ? 49.411 28.648 -38.354 1.00 60.75 294 TRP A CA 1
ATOM 2306 C C . TRP A 1 315 ? 48.676 29.800 -37.676 1.00 60.97 294 TRP A C 1
ATOM 2307 O O . TRP A 1 315 ? 47.536 29.648 -37.236 1.00 61.64 294 TRP A O 1
ATOM 2318 N N . ILE A 1 316 ? 49.336 30.951 -37.591 1.00 58.85 295 ILE A N 1
ATOM 2319 C CA . ILE A 1 316 ? 48.806 32.090 -36.848 1.00 63.27 295 ILE A CA 1
ATOM 2320 C C . ILE A 1 316 ? 48.531 33.281 -37.765 1.00 67.43 295 ILE A C 1
ATOM 2321 O O . ILE A 1 316 ? 49.268 33.518 -38.720 1.00 63.70 295 ILE A O 1
ATOM 2326 N N . MET A 1 317 ? 47.470 34.028 -37.470 1.00 66.82 296 MET A N 1
ATOM 2327 C CA . MET A 1 317 ? 47.102 35.198 -38.262 1.00 68.79 296 MET A CA 1
ATOM 2328 C C . MET A 1 317 ? 47.431 36.505 -37.549 1.00 72.02 296 MET A C 1
ATOM 2329 O O . MET A 1 317 ? 47.393 36.582 -36.321 1.00 70.67 296 MET A O 1
ATOM 2334 N N . THR A 1 318 ? 47.759 37.530 -38.330 1.00 67.82 297 THR A N 1
ATOM 2335 C CA . THR A 1 318 ? 48.024 38.857 -37.788 1.00 65.21 297 THR A CA 1
ATOM 2336 C C . THR A 1 318 ? 46.873 39.817 -38.080 1.00 68.95 297 THR A C 1
ATOM 2337 O O . THR A 1 318 ? 46.517 40.031 -39.239 1.00 79.16 297 THR A O 1
ATOM 2341 N N . PRO A 1 319 ? 46.284 40.395 -37.022 1.00 60.98 298 PRO A N 1
ATOM 2342 C CA . PRO A 1 319 ? 45.215 41.392 -37.146 1.00 67.13 298 PRO A CA 1
ATOM 2343 C C . PRO A 1 319 ? 45.740 42.737 -37.629 1.00 72.38 298 PRO A C 1
ATOM 2344 O O . PRO A 1 319 ? 46.946 42.976 -37.572 1.00 68.50 298 PRO A O 1
ATOM 2348 N N . ASN A 1 320 ? 44.840 43.602 -38.091 1.00 75.58 299 ASN A N 1
ATOM 2349 C CA . ASN A 1 320 ? 45.217 44.906 -38.630 1.00 71.63 299 ASN A CA 1
ATOM 2350 C C . ASN A 1 320 ? 45.953 45.787 -37.622 1.00 79.43 299 ASN A C 1
ATOM 2351 O O . ASN A 1 320 ? 46.621 46.750 -38.000 1.00 79.89 299 ASN A O 1
ATOM 2356 N N . THR A 1 321 ? 45.829 45.451 -36.342 1.00 73.21 300 THR A N 1
ATOM 2357 C CA . THR A 1 321 ? 46.468 46.219 -35.279 1.00 71.14 300 THR A CA 1
ATOM 2358 C C . THR A 1 321 ? 47.977 45.987 -35.228 1.00 71.26 300 THR A C 1
ATOM 2359 O O . THR A 1 321 ? 48.699 46.708 -34.539 1.00 73.67 300 THR A O 1
ATOM 2363 N N . GLN A 1 322 ? 48.449 44.980 -35.955 1.00 66.55 301 GLN A N 1
ATOM 2364 C CA . GLN A 1 322 ? 49.877 44.685 -36.012 1.00 70.20 301 GLN A CA 1
ATOM 2365 C C . GLN A 1 322 ? 50.599 45.628 -36.971 1.00 74.76 301 GLN A C 1
ATOM 2366 O O . GLN A 1 322 ? 50.022 46.068 -37.965 1.00 71.52 301 GLN A O 1
ATOM 2372 N N . PRO A 1 323 ? 51.865 45.954 -36.662 1.00 77.51 302 PRO A N 1
ATOM 2373 C CA . PRO A 1 323 ? 52.685 46.816 -37.521 1.00 77.31 302 PRO A CA 1
ATOM 2374 C C . PRO A 1 323 ? 52.864 46.244 -38.925 1.00 68.65 302 PRO A C 1
ATOM 2375 O O . PRO A 1 323 ? 53.201 45.069 -39.069 1.00 69.33 302 PRO A O 1
ATOM 2379 N N . PRO A 1 324 ? 52.642 47.074 -39.954 1.00 62.49 303 PRO A N 1
ATOM 2380 C CA . PRO A 1 324 ? 52.770 46.658 -41.353 1.00 71.81 303 PRO A CA 1
ATOM 2381 C C . PRO A 1 324 ? 54.220 46.432 -41.768 1.00 74.66 303 PRO A C 1
ATOM 2382 O O . PRO A 1 324 ? 55.111 47.152 -41.317 1.00 75.89 303 PRO A O 1
ATOM 2386 N N . GLU A 1 325 ? 54.445 45.436 -42.618 1.00 71.86 304 GLU A N 1
ATOM 2387 C CA . GLU A 1 325 ? 55.772 45.175 -43.162 1.00 69.39 304 GLU A CA 1
ATOM 2388 C C . GLU A 1 325 ? 55.763 45.356 -44.675 1.00 77.02 304 GLU A C 1
ATOM 2389 O O . GLU A 1 325 ? 56.463 46.213 -45.214 1.00 82.54 304 GLU A O 1
ATOM 2395 N N . GLU A 1 326 ? 54.972 44.533 -45.356 1.00 75.57 305 GLU A N 1
ATOM 2396 C CA . GLU A 1 326 ? 54.858 44.607 -46.806 1.00 71.72 305 GLU A CA 1
ATOM 2397 C C . GLU A 1 326 ? 53.395 44.681 -47.236 1.00 70.54 305 GLU A C 1
ATOM 2398 O O . GLU A 1 326 ? 52.565 43.891 -46.785 1.00 70.54 305 GLU A O 1
ATOM 2404 N N . LEU A 1 327 ? 53.085 45.639 -48.103 1.00 68.69 306 LEU A N 1
ATOM 2405 C CA . LEU A 1 327 ? 51.737 45.786 -48.640 1.00 65.66 306 LEU A CA 1
ATOM 2406 C C . LEU A 1 327 ? 51.703 45.290 -50.077 1.00 65.47 306 LEU A C 1
ATOM 2407 O O . LEU A 1 327 ? 52.605 45.577 -50.854 1.00 78.19 306 LEU A O 1
ATOM 2412 N N . TYR A 1 328 ? 50.661 44.551 -50.433 1.00 64.74 307 TYR A N 1
ATOM 2413 C CA . TYR A 1 328 ? 50.578 43.968 -51.766 1.00 63.75 307 TYR A CA 1
ATOM 2414 C C . TYR A 1 328 ? 49.441 44.569 -52.578 1.00 64.04 307 TYR A C 1
ATOM 2415 O O . TYR A 1 328 ? 48.285 44.542 -52.159 1.00 66.38 307 TYR A O 1
ATOM 2424 N N . VAL A 1 329 ? 49.774 45.119 -53.740 1.00 66.93 308 VAL A N 1
ATOM 2425 C CA . VAL A 1 329 ? 48.753 45.624 -54.648 1.00 70.27 308 VAL A CA 1
ATOM 2426 C C . VAL A 1 329 ? 49.123 45.258 -56.082 1.00 71.56 308 VAL A C 1
ATOM 2427 O O . VAL A 1 329 ? 50.274 45.371 -56.483 1.00 79.06 308 VAL A O 1
ATOM 2431 N N . CYS A 1 330 ? 48.149 44.789 -56.849 1.00 71.83 309 CYS A N 1
ATOM 2432 C CA . CYS A 1 330 ? 48.431 44.344 -58.205 1.00 81.01 309 CYS A CA 1
ATOM 2433 C C . CYS A 1 330 ? 48.116 45.426 -59.225 1.00 82.80 309 CYS A C 1
ATOM 2434 O O . CYS A 1 330 ? 47.066 46.067 -59.160 1.00 82.63 309 CYS A O 1
ATOM 2437 N N . ARG A 1 331 ? 49.028 45.631 -60.170 1.00 87.43 310 ARG A N 1
ATOM 2438 C CA . ARG A 1 331 ? 48.744 46.540 -61.265 1.00 86.25 310 ARG A CA 1
ATOM 2439 C C . ARG A 1 331 ? 47.855 45.813 -62.251 1.00 80.93 310 ARG A C 1
ATOM 2440 O O . ARG A 1 331 ? 48.248 44.807 -62.838 1.00 83.65 310 ARG A O 1
ATOM 2448 N N . VAL A 1 332 ? 46.652 46.333 -62.431 1.00 82.69 311 VAL A N 1
ATOM 2449 C CA . VAL A 1 332 ? 45.711 45.757 -63.370 1.00 84.17 311 VAL A CA 1
ATOM 2450 C C . VAL A 1 332 ? 45.288 46.831 -64.337 1.00 94.22 311 VAL A C 1
ATOM 2451 O O . VAL A 1 332 ? 44.973 47.946 -63.914 1.00 92.96 311 VAL A O 1
ATOM 2455 N N . MET A 1 333 ? 45.340 46.572 -65.636 1.00 104.62 312 MET A N 1
ATOM 2456 C CA . MET A 1 333 ? 44.456 47.381 -66.436 1.00 109.79 312 MET A CA 1
ATOM 2457 C C . MET A 1 333 ? 43.760 46.758 -67.640 1.00 115.07 312 MET A C 1
ATOM 2458 O O . MET A 1 333 ? 44.376 46.540 -68.686 1.00 112.09 312 MET A O 1
ATOM 2463 N N . ASP A 1 334 ? 42.467 46.474 -67.479 1.00 126.31 313 ASP A N 1
ATOM 2464 C CA . ASP A 1 334 ? 41.460 47.173 -68.259 1.00 130.63 313 ASP A CA 1
ATOM 2465 C C . ASP A 1 334 ? 40.034 47.098 -67.722 1.00 134.99 313 ASP A C 1
ATOM 2466 O O . ASP A 1 334 ? 39.543 46.035 -67.348 1.00 136.08 313 ASP A O 1
ATOM 2471 N N . THR A 1 335 ? 39.403 48.264 -67.664 1.00 130.91 314 THR A N 1
ATOM 2472 C CA . THR A 1 335 ? 38.241 48.533 -68.477 1.00 128.17 314 THR A CA 1
ATOM 2473 C C . THR A 1 335 ? 38.601 49.919 -69.009 1.00 130.21 314 THR A C 1
ATOM 2474 O O . THR A 1 335 ? 38.345 50.920 -68.341 1.00 132.41 314 THR A O 1
ATOM 2478 N N . HIS A 1 336 ? 39.154 49.975 -70.220 1.00 128.63 315 HIS A N 1
ATOM 2479 C CA . HIS A 1 336 ? 39.430 51.236 -70.926 1.00 123.87 315 HIS A CA 1
ATOM 2480 C C . HIS A 1 336 ? 40.047 52.405 -70.100 1.00 119.52 315 HIS A C 1
ATOM 2481 O O . HIS A 1 336 ? 39.455 53.481 -70.069 1.00 119.78 315 HIS A O 1
ATOM 2488 N N . GLY A 1 337 ? 41.195 52.223 -69.437 1.00 117.53 316 GLY A N 1
ATOM 2489 C CA . GLY A 1 337 ? 41.624 53.154 -68.383 1.00 125.97 316 GLY A CA 1
ATOM 2490 C C . GLY A 1 337 ? 43.009 52.885 -67.800 1.00 125.96 316 GLY A C 1
ATOM 2491 O O . GLY A 1 337 ? 43.894 52.459 -68.539 1.00 132.33 316 GLY A O 1
ATOM 2492 N N . SER A 1 338 ? 43.221 53.217 -66.521 1.00 123.54 317 SER A N 1
ATOM 2493 C CA . SER A 1 338 ? 44.216 52.497 -65.696 1.00 111.14 317 SER A CA 1
ATOM 2494 C C . SER A 1 338 ? 44.219 52.909 -64.219 1.00 104.25 317 SER A C 1
ATOM 2495 O O . SER A 1 338 ? 43.778 54.002 -63.856 1.00 98.76 317 SER A O 1
ATOM 2498 N N . ASN A 1 339 ? 44.745 52.013 -63.384 1.00 95.99 318 ASN A N 1
ATOM 2499 C CA . ASN A 1 339 ? 44.735 52.170 -61.932 1.00 92.48 318 ASN A CA 1
ATOM 2500 C C . ASN A 1 339 ? 46.045 52.737 -61.404 1.00 93.30 318 ASN A C 1
ATOM 2501 O O . ASN A 1 339 ? 46.258 52.804 -60.192 1.00 87.93 318 ASN A O 1
ATOM 2506 N N . GLU A 1 340 ? 46.931 53.099 -62.327 1.00 91.81 319 GLU A N 1
ATOM 2507 C CA . GLU A 1 340 ? 48.250 53.631 -61.995 1.00 89.60 319 GLU A CA 1
ATOM 2508 C C . GLU A 1 340 ? 48.190 54.761 -60.969 1.00 84.97 319 GLU A C 1
ATOM 2509 O O . GLU A 1 340 ? 49.025 54.831 -60.068 1.00 87.17 319 GLU A O 1
ATOM 2515 N N . LYS A 1 341 ? 47.202 55.640 -61.114 1.00 83.14 320 LYS A N 1
ATOM 2516 C CA . LYS A 1 341 ? 46.970 56.717 -60.154 1.00 83.52 320 LYS A CA 1
ATOM 2517 C C . LYS A 1 341 ? 46.796 56.152 -58.746 1.00 83.20 320 LYS A C 1
ATOM 2518 O O . LYS A 1 341 ? 47.471 56.578 -57.803 1.00 82.52 320 LYS A O 1
ATOM 2524 N N . PHE A 1 342 ? 45.898 55.180 -58.625 1.00 80.47 321 PHE A N 1
ATOM 2525 C CA . PHE A 1 342 ? 45.652 54.480 -57.369 1.00 86.65 321 PHE A CA 1
ATOM 2526 C C . PHE A 1 342 ? 46.936 53.851 -56.828 1.00 85.23 321 PHE A C 1
ATOM 2527 O O . PHE A 1 342 ? 47.177 53.848 -55.619 1.00 78.69 321 PHE A O 1
ATOM 2535 N N . LEU A 1 343 ? 47.756 53.326 -57.734 1.00 85.17 322 LEU A N 1
ATOM 2536 C CA . LEU A 1 343 ? 49.031 52.721 -57.364 1.00 79.65 322 LEU A CA 1
ATOM 2537 C C . LEU A 1 343 ? 49.991 53.752 -56.786 1.00 85.21 322 LEU A C 1
ATOM 2538 O O . LEU A 1 343 ? 50.757 53.454 -55.871 1.00 86.37 322 LEU A O 1
ATOM 2543 N N . GLU A 1 344 ? 49.949 54.964 -57.330 1.00 85.76 323 GLU A N 1
ATOM 2544 C CA . GLU A 1 344 ? 50.789 56.049 -56.841 1.00 81.95 323 GLU A CA 1
ATOM 2545 C C . GLU A 1 344 ? 50.316 56.507 -55.471 1.00 87.35 323 GLU A C 1
ATOM 2546 O O . GLU A 1 344 ? 51.131 56.753 -54.579 1.00 88.15 323 GLU A O 1
ATOM 2552 N N . ASP A 1 345 ? 49.000 56.624 -55.311 1.00 85.21 324 ASP A N 1
ATOM 2553 C CA . ASP A 1 345 ? 48.419 56.906 -54.003 1.00 84.52 324 ASP A CA 1
ATOM 2554 C C . ASP A 1 345 ? 48.895 55.876 -52.992 1.00 85.78 324 ASP A C 1
ATOM 2555 O O . ASP A 1 345 ? 49.232 56.208 -51.857 1.00 93.07 324 ASP A O 1
ATOM 2560 N N . MET A 1 346 ? 48.927 54.620 -53.425 1.00 84.48 325 MET A N 1
ATOM 2561 C CA . MET A 1 346 ? 49.311 53.512 -52.563 1.00 84.13 325 MET A CA 1
ATOM 2562 C C . MET A 1 346 ? 50.803 53.529 -52.236 1.00 86.43 325 MET A C 1
ATOM 2563 O O . MET A 1 346 ? 51.205 53.109 -51.155 1.00 89.32 325 MET A O 1
ATOM 2568 N N . SER A 1 347 ? 51.619 54.005 -53.173 1.00 86.61 326 SER A N 1
ATOM 2569 C CA . SER A 1 347 ? 53.056 54.147 -52.947 1.00 87.75 326 SER A CA 1
ATOM 2570 C C . SER A 1 347 ? 53.304 55.222 -51.906 1.00 86.57 326 SER A C 1
ATOM 2571 O O . SER A 1 347 ? 54.036 55.027 -50.937 1.00 89.89 326 SER A O 1
ATOM 2574 N N . TYR A 1 348 ? 52.668 56.359 -52.139 1.00 85.96 327 TYR A N 1
ATOM 2575 C CA . TYR A 1 348 ? 52.689 57.500 -51.252 1.00 94.73 327 TYR A CA 1
ATOM 2576 C C . TYR A 1 348 ? 52.354 57.026 -49.824 1.00 96.33 327 TYR A C 1
ATOM 2577 O O . TYR A 1 348 ? 53.189 57.083 -48.888 1.00 93.21 327 TYR A O 1
ATOM 2586 N N . LEU A 1 349 ? 51.166 56.439 -49.712 1.00 96.37 328 LEU A N 1
ATOM 2587 C CA . LEU A 1 349 ? 50.610 55.939 -48.456 1.00 89.35 328 LEU A CA 1
ATOM 2588 C C . LEU A 1 349 ? 51.457 54.874 -47.766 1.00 87.21 328 LEU A C 1
ATOM 2589 O O . LEU A 1 349 ? 51.534 54.827 -46.539 1.00 85.38 328 LEU A O 1
ATOM 2594 N N . THR A 1 350 ? 52.075 54.002 -48.551 1.00 86.55 329 THR A N 1
ATOM 2595 C CA . THR A 1 350 ? 52.891 52.946 -47.977 1.00 88.31 329 THR A CA 1
ATOM 2596 C C . THR A 1 350 ? 54.195 53.509 -47.433 1.00 92.58 329 THR A C 1
ATOM 2597 O O . THR A 1 350 ? 54.642 53.113 -46.355 1.00 94.51 329 THR A O 1
ATOM 2601 N N . LEU A 1 351 ? 54.798 54.442 -48.166 1.00 96.53 330 LEU A N 1
ATOM 2602 C CA . LEU A 1 351 ? 56.118 54.926 -47.782 1.00 97.26 330 LEU A CA 1
ATOM 2603 C C . LEU A 1 351 ? 56.060 56.000 -46.701 1.00 95.66 330 LEU A C 1
ATOM 2604 O O . LEU A 1 351 ? 57.102 56.400 -46.182 1.00 100.30 330 LEU A O 1
ATOM 2609 N N . LYS A 1 352 ? 54.870 56.481 -46.352 1.00 97.17 331 LYS A N 1
ATOM 2610 C CA . LYS A 1 352 ? 54.800 57.233 -45.093 1.00 98.34 331 LYS A CA 1
ATOM 2611 C C . LYS A 1 352 ? 54.810 56.322 -43.873 1.00 98.81 331 LYS A C 1
ATOM 2612 O O . LYS A 1 352 ? 55.312 56.688 -42.814 1.00 107.19 331 LYS A O 1
ATOM 2618 N N . ALA A 1 353 ? 54.216 55.147 -44.015 1.00 95.90 332 ALA A N 1
ATOM 2619 C CA . ALA A 1 353 ? 54.152 54.193 -42.921 1.00 93.78 332 ALA A CA 1
ATOM 2620 C C . ALA A 1 353 ? 55.488 53.488 -42.747 1.00 95.12 332 ALA A C 1
ATOM 2621 O O . ALA A 1 353 ? 55.660 52.693 -41.834 1.00 97.76 332 ALA A O 1
ATOM 2623 N N . ASN A 1 354 ? 56.429 53.784 -43.633 1.00 97.08 333 ASN A N 1
ATOM 2624 C CA . ASN A 1 354 ? 57.657 53.011 -43.746 1.00 93.97 333 ASN A CA 1
ATOM 2625 C C . ASN A 1 354 ? 57.303 51.534 -43.843 1.00 98.86 333 ASN A C 1
ATOM 2626 O O . ASN A 1 354 ? 57.425 50.791 -42.872 1.00 97.42 333 ASN A O 1
ATOM 2631 N N . CYS A 1 355 ? 56.791 51.137 -44.997 1.00 99.93 334 CYS A N 1
ATOM 2632 C CA . CYS A 1 355 ? 56.656 49.728 -45.306 1.00 91.62 334 CYS A CA 1
ATOM 2633 C C . CYS A 1 355 ? 56.875 49.459 -46.784 1.00 83.48 334 CYS A C 1
ATOM 2634 O O . CYS A 1 355 ? 56.628 50.316 -47.635 1.00 86.97 334 CYS A O 1
ATOM 2637 N N . LYS A 1 356 ? 57.355 48.256 -47.073 1.00 81.61 335 LYS A N 1
ATOM 2638 C CA . LYS A 1 356 ? 57.621 47.849 -48.440 1.00 82.59 335 LYS A CA 1
ATOM 2639 C C . LYS A 1 356 ? 56.321 47.810 -49.223 1.00 77.64 335 LYS A C 1
ATOM 2640 O O . LYS A 1 356 ? 55.276 47.431 -48.695 1.00 75.50 335 LYS A O 1
ATOM 2646 N N . LEU A 1 357 ? 56.388 48.232 -50.478 1.00 76.60 336 LEU A N 1
ATOM 2647 C CA . LEU A 1 357 ? 55.238 48.170 -51.359 1.00 74.25 336 LEU A CA 1
ATOM 2648 C C . LEU A 1 357 ? 55.538 47.241 -52.523 1.00 71.33 336 LEU A C 1
ATOM 2649 O O . LEU A 1 357 ? 56.385 47.536 -53.366 1.00 78.54 336 LEU A O 1
ATOM 2654 N N . THR A 1 358 ? 54.846 46.110 -52.555 1.00 68.76 337 THR A N 1
ATOM 2655 C CA . THR A 1 358 ? 54.996 45.150 -53.633 1.00 74.80 337 THR A CA 1
ATOM 2656 C C . THR A 1 358 ? 53.845 45.283 -54.618 1.00 74.65 337 THR A C 1
ATOM 2657 O O . THR A 1 358 ? 52.669 45.159 -54.254 1.00 72.62 337 THR A O 1
ATOM 2661 N N . ILE A 1 359 ? 54.198 45.554 -55.868 1.00 75.22 338 ILE A N 1
ATOM 2662 C CA . ILE A 1 359 ? 53.218 45.672 -56.930 1.00 73.45 338 ILE A CA 1
ATOM 2663 C C . ILE A 1 359 ? 53.281 44.451 -57.821 1.00 77.08 338 ILE A C 1
ATOM 2664 O O . ILE A 1 359 ? 54.290 44.226 -58.478 1.00 86.04 338 ILE A O 1
ATOM 2669 N N . CYS A 1 360 ? 52.211 43.663 -57.830 1.00 70.70 339 CYS A N 1
ATOM 2670 C CA . CYS A 1 360 ? 52.113 42.507 -58.715 1.00 81.61 339 CYS A CA 1
ATOM 2671 C C . CYS A 1 360 ? 51.768 42.961 -60.128 1.00 84.61 339 CYS A C 1
ATOM 2672 O O . CYS A 1 360 ? 50.664 43.455 -60.368 1.00 85.13 339 CYS A O 1
ATOM 2675 N N . PRO A 1 361 ? 52.709 42.806 -61.075 1.00 83.23 340 PRO A N 1
ATOM 2676 C CA . PRO A 1 361 ? 52.335 43.234 -62.425 1.00 91.00 340 PRO A CA 1
ATOM 2677 C C . PRO A 1 361 ? 51.194 42.437 -63.071 1.00 83.22 340 PRO A C 1
ATOM 2678 O O . PRO A 1 361 ? 50.797 41.355 -62.627 1.00 78.79 340 PRO A O 1
ATOM 2682 N N . GLN A 1 362 ? 50.656 43.041 -64.123 1.00 84.02 341 GLN A N 1
ATOM 2683 C CA . GLN A 1 362 ? 49.437 42.602 -64.793 1.00 80.15 341 GLN A CA 1
ATOM 2684 C C . GLN A 1 362 ? 49.533 41.228 -65.452 1.00 76.77 341 GLN A C 1
ATOM 2685 O O . GLN A 1 362 ? 48.525 40.531 -65.606 1.00 74.27 341 GLN A O 1
ATOM 2691 N N . VAL A 1 363 ? 50.739 40.841 -65.847 1.00 79.92 342 VAL A N 1
ATOM 2692 C CA . VAL A 1 363 ? 50.914 39.562 -66.519 1.00 78.00 342 VAL A CA 1
ATOM 2693 C C . VAL A 1 363 ? 50.728 38.387 -65.558 1.00 76.93 342 VAL A C 1
ATOM 2694 O O . VAL A 1 363 ? 50.327 37.310 -65.983 1.00 80.41 342 VAL A O 1
ATOM 2698 N N . GLU A 1 364 ? 51.014 38.584 -64.271 1.00 85.11 343 GLU A N 1
ATOM 2699 C CA . GLU A 1 364 ? 50.808 37.526 -63.279 1.00 79.10 343 GLU A CA 1
ATOM 2700 C C . GLU A 1 364 ? 49.376 37.437 -62.775 1.00 79.09 343 GLU A C 1
ATOM 2701 O O . GLU A 1 364 ? 48.880 36.345 -62.517 1.00 87.37 343 GLU A O 1
ATOM 2707 N N . ASN A 1 365 ? 48.720 38.581 -62.611 1.00 73.68 344 ASN A N 1
ATOM 2708 C CA . ASN A 1 365 ? 47.405 38.599 -61.976 1.00 70.99 344 ASN A CA 1
ATOM 2709 C C . ASN A 1 365 ? 46.245 38.358 -62.936 1.00 76.09 344 ASN A C 1
ATOM 2710 O O . ASN A 1 365 ? 45.128 38.089 -62.495 1.00 79.58 344 ASN A O 1
ATOM 2715 N N . ARG A 1 366 ? 46.518 38.446 -64.236 1.00 75.50 345 ARG A N 1
ATOM 2716 C CA . ARG A 1 366 ? 45.487 38.312 -65.266 1.00 78.16 345 ARG A CA 1
ATOM 2717 C C . ARG A 1 366 ? 44.334 39.282 -65.012 1.00 81.68 345 ARG A C 1
ATOM 2718 O O . ARG A 1 366 ? 43.164 38.908 -65.102 1.00 77.84 345 ARG A O 1
ATOM 2726 N N . ASN A 1 367 ? 44.684 40.526 -64.695 1.00 83.84 346 ASN A N 1
ATOM 2727 C CA . ASN A 1 367 ? 43.717 41.559 -64.323 1.00 86.73 346 ASN A CA 1
ATOM 2728 C C . ASN A 1 367 ? 42.764 41.153 -63.204 1.00 85.47 346 ASN A C 1
ATOM 2729 O O . ASN A 1 367 ? 41.609 41.573 -63.182 1.00 83.92 346 ASN A O 1
ATOM 2734 N N . ASP A 1 368 ? 43.254 40.347 -62.269 1.00 81.11 347 ASP A N 1
ATOM 2735 C CA . ASP A 1 368 ? 42.496 40.070 -61.058 1.00 72.73 347 ASP A CA 1
ATOM 2736 C C . ASP A 1 368 ? 42.962 41.048 -59.990 1.00 73.57 347 ASP A C 1
ATOM 2737 O O . ASP A 1 368 ? 44.080 40.948 -59.489 1.00 72.48 347 ASP A O 1
ATOM 2742 N N . ARG A 1 369 ? 42.097 41.996 -59.648 1.00 76.83 348 ARG A N 1
ATOM 2743 C CA . ARG A 1 369 ? 42.494 43.118 -58.807 1.00 71.83 348 ARG A CA 1
ATOM 2744 C C . ARG A 1 369 ? 42.359 42.849 -57.317 1.00 75.37 348 ARG A C 1
ATOM 2745 O O . ARG A 1 369 ? 42.906 43.592 -56.503 1.00 75.62 348 ARG A O 1
ATOM 2753 N N . TRP A 1 370 ? 41.644 41.793 -56.948 1.00 72.53 349 TRP A N 1
ATOM 2754 C CA . TRP A 1 370 ? 41.441 41.542 -55.532 1.00 69.60 349 TRP A CA 1
ATOM 2755 C C . TRP A 1 370 ? 42.511 40.587 -55.037 1.00 70.67 349 TRP A C 1
ATOM 2756 O O . TRP A 1 370 ? 42.466 39.387 -55.305 1.00 79.40 349 TRP A O 1
ATOM 2767 N N . ILE A 1 371 ? 43.470 41.134 -54.300 1.00 61.56 350 ILE A N 1
ATOM 2768 C CA . ILE A 1 371 ? 44.571 40.349 -53.769 1.00 59.08 350 ILE A CA 1
ATOM 2769 C C . ILE A 1 371 ? 44.325 40.021 -52.298 1.00 66.95 350 ILE A C 1
ATOM 2770 O O . ILE A 1 371 ? 45.091 39.291 -51.669 1.00 71.43 350 ILE A O 1
ATOM 2775 N N . GLN A 1 372 ? 43.237 40.563 -51.761 1.00 67.43 351 GLN A N 1
ATOM 2776 C CA . GLN A 1 372 ? 42.845 40.310 -50.381 1.00 65.41 351 GLN A CA 1
ATOM 2777 C C . GLN A 1 372 ? 42.142 38.962 -50.273 1.00 68.88 351 GLN A C 1
ATOM 2778 O O . GLN A 1 372 ? 42.241 38.268 -49.260 1.00 65.40 351 GLN A O 1
ATOM 2784 N N . ASP A 1 373 ? 41.446 38.593 -51.343 1.00 68.83 352 ASP A N 1
ATOM 2785 C CA . ASP A 1 373 ? 40.638 37.381 -51.367 1.00 66.41 352 ASP A CA 1
ATOM 2786 C C . ASP A 1 373 ? 41.455 36.110 -51.590 1.00 69.64 352 ASP A C 1
ATOM 2787 O O . ASP A 1 373 ? 41.097 35.041 -51.097 1.00 73.09 352 ASP A O 1
ATOM 2792 N N . GLU A 1 374 ? 42.549 36.230 -52.334 1.00 61.63 353 GLU A N 1
ATOM 2793 C CA . GLU A 1 374 ? 43.290 35.059 -52.791 1.00 62.54 353 GLU A CA 1
ATOM 2794 C C . GLU A 1 374 ? 44.124 34.392 -51.701 1.00 60.99 353 GLU A C 1
ATOM 2795 O O . GLU A 1 374 ? 44.337 33.180 -51.730 1.00 60.15 353 GLU A O 1
ATOM 2801 N N . MET A 1 375 ? 44.601 35.177 -50.743 1.00 65.39 354 MET A N 1
ATOM 2802 C CA . MET A 1 375 ? 45.520 34.643 -49.747 1.00 60.41 354 MET A CA 1
ATOM 2803 C C . MET A 1 375 ? 45.442 35.361 -48.408 1.00 59.23 354 MET A C 1
ATOM 2804 O O . MET A 1 375 ? 45.020 36.515 -48.330 1.00 60.52 354 MET A O 1
ATOM 2809 N N . GLU A 1 376 ? 45.856 34.665 -47.355 1.00 54.65 355 GLU A N 1
ATOM 2810 C CA . GLU A 1 376 ? 45.969 35.273 -46.037 1.00 56.25 355 GLU A CA 1
ATOM 2811 C C . GLU A 1 376 ? 47.385 35.101 -45.504 1.00 56.98 355 GLU A C 1
ATOM 2812 O O . GLU A 1 376 ? 47.903 33.985 -45.446 1.00 59.20 355 GLU A O 1
ATOM 2818 N N . PHE A 1 377 ? 48.010 36.208 -45.119 1.00 56.90 356 PHE A N 1
ATOM 2819 C CA . PHE A 1 377 ? 49.365 36.158 -44.586 1.00 61.97 356 PHE A CA 1
ATOM 2820 C C . PHE A 1 377 ? 49.362 35.693 -43.134 1.00 63.36 356 PHE A C 1
ATOM 2821 O O . PHE A 1 377 ? 48.469 36.038 -42.359 1.00 64.11 356 PHE A O 1
ATOM 2829 N N . GLY A 1 378 ? 50.377 34.915 -42.774 1.00 57.78 357 GLY A N 1
ATOM 2830 C CA . GLY A 1 378 ? 50.461 34.315 -41.456 1.00 56.23 357 GLY A CA 1
ATOM 2831 C C . GLY A 1 378 ? 51.903 33.999 -41.120 1.00 54.23 357 GLY A C 1
ATOM 2832 O O . GLY A 1 378 ? 52.803 34.439 -41.830 1.00 49.89 357 GLY A O 1
ATOM 2833 N N . TYR A 1 379 ? 52.132 33.270 -40.031 1.00 56.39 358 TYR A N 1
ATOM 2834 C CA . TYR A 1 379 ? 53.493 32.881 -39.667 1.00 64.00 358 TYR A CA 1
ATOM 2835 C C . TYR A 1 379 ? 53.552 31.604 -38.833 1.00 62.09 358 TYR A C 1
ATOM 2836 O O . TYR A 1 379 ? 52.558 31.189 -38.237 1.00 56.68 358 TYR A O 1
ATOM 2845 N N . ILE A 1 380 ? 54.732 30.987 -38.804 1.00 65.28 359 ILE A N 1
ATOM 2846 C CA . ILE A 1 380 ? 54.969 29.798 -37.992 1.00 62.22 359 ILE A CA 1
ATOM 2847 C C . ILE A 1 380 ? 56.236 30.010 -37.154 1.00 70.48 359 ILE A C 1
ATOM 2848 O O . ILE A 1 380 ? 57.145 30.736 -37.570 1.00 77.76 359 ILE A O 1
ATOM 2853 N N . GLU A 1 381 ? 56.289 29.399 -35.970 1.00 72.65 360 GLU A N 1
ATOM 2854 C CA . GLU A 1 381 ? 57.354 29.708 -35.014 1.00 76.21 360 GLU A CA 1
ATOM 2855 C C . GLU A 1 381 ? 57.762 28.527 -34.116 1.00 75.48 360 GLU A C 1
ATOM 2856 O O . GLU A 1 381 ? 56.921 27.749 -33.665 1.00 73.63 360 GLU A O 1
ATOM 2862 N N . ALA A 1 382 ? 59.066 28.425 -33.859 1.00 80.69 361 ALA A N 1
ATOM 2863 C CA . ALA A 1 382 ? 59.666 27.357 -33.057 1.00 77.77 361 ALA A CA 1
ATOM 2864 C C . ALA A 1 382 ? 60.398 27.984 -31.864 1.00 88.20 361 ALA A C 1
ATOM 2865 O O . ALA A 1 382 ? 60.299 29.198 -31.682 1.00 88.94 361 ALA A O 1
ATOM 2867 N N . PRO A 1 383 ? 61.111 27.176 -31.038 1.00 94.19 362 PRO A N 1
ATOM 2868 C CA . PRO A 1 383 ? 61.880 27.833 -29.972 1.00 87.43 362 PRO A CA 1
ATOM 2869 C C . PRO A 1 383 ? 62.733 28.995 -30.485 1.00 84.90 362 PRO A C 1
ATOM 2870 O O . PRO A 1 383 ? 62.637 30.066 -29.886 1.00 85.54 362 PRO A O 1
ATOM 2874 N N . HIS A 1 384 ? 63.557 28.812 -31.517 1.00 83.86 363 HIS A N 1
ATOM 2875 C CA . HIS A 1 384 ? 63.490 29.719 -32.660 1.00 96.54 363 HIS A CA 1
ATOM 2876 C C . HIS A 1 384 ? 63.895 29.060 -33.980 1.00 96.01 363 HIS A C 1
ATOM 2877 O O . HIS A 1 384 ? 65.053 28.692 -34.179 1.00 91.82 363 HIS A O 1
ATOM 2884 N N . LYS A 1 385 ? 62.919 28.898 -34.863 1.00 90.03 364 LYS A N 1
ATOM 2885 C CA . LYS A 1 385 ? 63.024 29.430 -36.209 1.00 81.94 364 LYS A CA 1
ATOM 2886 C C . LYS A 1 385 ? 61.614 29.862 -36.534 1.00 87.20 364 LYS A C 1
ATOM 2887 O O . LYS A 1 385 ? 60.671 29.073 -36.458 1.00 87.16 364 LYS A O 1
ATOM 2893 N N . SER A 1 386 ? 61.476 31.127 -36.894 1.00 81.25 365 SER A N 1
ATOM 2894 C CA . SER A 1 386 ? 60.166 31.706 -37.099 1.00 76.62 365 SER A CA 1
ATOM 2895 C C . SER A 1 386 ? 60.093 32.346 -38.467 1.00 85.27 365 SER A C 1
ATOM 2896 O O . SER A 1 386 ? 60.804 33.309 -38.753 1.00 96.18 365 SER A O 1
ATOM 2899 N N . PHE A 1 387 ? 59.236 31.800 -39.319 1.00 78.46 366 PHE A N 1
ATOM 2900 C CA . PHE A 1 387 ? 59.077 32.350 -40.651 1.00 69.81 366 PHE A CA 1
ATOM 2901 C C . PHE A 1 387 ? 57.613 32.350 -41.077 1.00 72.73 366 PHE A C 1
ATOM 2902 O O . PHE A 1 387 ? 56.862 31.431 -40.744 1.00 70.59 366 PHE A O 1
ATOM 2910 N N . PRO A 1 388 ? 57.201 33.402 -41.800 1.00 72.63 367 PRO A N 1
ATOM 2911 C CA . PRO A 1 388 ? 55.814 33.572 -42.245 1.00 66.93 367 PRO A CA 1
ATOM 2912 C C . PRO A 1 388 ? 55.354 32.546 -43.276 1.00 62.53 367 PRO A C 1
ATOM 2913 O O . PRO A 1 388 ? 56.154 32.022 -44.051 1.00 63.41 367 PRO A O 1
ATOM 2917 N N . VAL A 1 389 ? 54.053 32.273 -43.268 1.00 57.86 368 VAL A N 1
ATOM 2918 C CA . VAL A 1 389 ? 53.442 31.294 -44.154 1.00 52.55 368 VAL A CA 1
ATOM 2919 C C . VAL A 1 389 ? 52.210 31.891 -44.830 1.00 54.31 368 VAL A C 1
ATOM 2920 O O . VAL A 1 389 ? 51.422 32.594 -44.194 1.00 61.84 368 VAL A O 1
ATOM 2924 N N . VAL A 1 390 ? 52.058 31.621 -46.122 1.00 51.59 369 VAL A N 1
ATOM 2925 C CA . VAL A 1 390 ? 50.879 32.052 -46.858 1.00 46.30 369 VAL A CA 1
ATOM 2926 C C . VAL A 1 390 ? 49.801 30.981 -46.841 1.00 57.32 369 VAL A C 1
ATOM 2927 O O . VAL A 1 390 ? 50.080 29.806 -47.079 1.00 58.32 369 VAL A O 1
ATOM 2931 N N . PHE A 1 391 ? 48.568 31.388 -46.563 1.00 59.55 370 PHE A N 1
ATOM 2932 C CA . PHE A 1 391 ? 47.443 30.486 -46.730 1.00 57.88 370 PHE A CA 1
ATOM 2933 C C . PHE A 1 391 ? 46.800 30.831 -48.059 1.00 60.84 370 PHE A C 1
ATOM 2934 O O . PHE A 1 391 ? 46.165 31.879 -48.204 1.00 63.09 370 PHE A O 1
ATOM 2942 N N . ASP A 1 392 ? 46.979 29.942 -49.030 1.00 58.69 371 ASP A N 1
ATOM 2943 C CA . ASP A 1 392 ? 46.458 30.158 -50.368 1.00 55.47 371 ASP A CA 1
ATOM 2944 C C . ASP A 1 392 ? 45.029 29.654 -50.442 1.00 57.34 371 ASP A C 1
ATOM 2945 O O . ASP A 1 392 ? 44.764 28.468 -50.244 1.00 57.74 371 ASP A O 1
ATOM 2950 N N . SER A 1 393 ? 44.110 30.568 -50.724 1.00 57.26 372 SER A N 1
ATOM 2951 C CA . SER A 1 393 ? 42.697 30.237 -50.773 1.00 59.51 372 SER A CA 1
ATOM 2952 C C . SER A 1 393 ? 42.384 29.364 -51.983 1.00 69.89 372 SER A C 1
ATOM 2953 O O . SER A 1 393 ? 43.050 29.458 -53.013 1.00 74.74 372 SER A O 1
ATOM 2956 N N . PRO A 1 394 ? 41.373 28.496 -51.848 1.00 62.20 373 PRO A N 1
ATOM 2957 C CA . PRO A 1 394 ? 40.779 27.685 -52.917 1.00 69.11 373 PRO A CA 1
ATOM 2958 C C . PRO A 1 394 ? 40.198 28.523 -54.059 1.00 69.22 373 PRO A C 1
ATOM 2959 O O . PRO A 1 394 ? 39.850 27.965 -55.099 1.00 70.13 373 PRO A O 1
ATOM 2963 N N . ARG A 1 395 ? 40.098 29.834 -53.846 1.00 64.06 374 ARG A N 1
ATOM 2964 C CA . ARG A 1 395 ? 39.415 30.769 -54.741 1.00 68.76 374 ARG A CA 1
ATOM 2965 C C . ARG A 1 395 ? 39.717 30.558 -56.228 1.00 78.44 374 ARG A C 1
ATOM 2966 O O . ARG A 1 395 ? 38.795 30.517 -57.044 1.00 75.31 374 ARG A O 1
ATOM 2974 N N . ASN A 1 396 ? 40.998 30.420 -56.568 1.00 75.53 375 ASN A N 1
ATOM 2975 C CA . ASN A 1 396 ? 41.419 30.007 -57.911 1.00 78.77 375 ASN A CA 1
ATOM 2976 C C . ASN A 1 396 ? 40.788 30.771 -59.076 1.00 78.40 375 ASN A C 1
ATOM 2977 O O . ASN A 1 396 ? 39.994 30.196 -59.821 1.00 81.91 375 ASN A O 1
ATOM 2982 N N . ARG A 1 397 ? 41.117 32.049 -59.250 1.00 75.49 376 ARG A N 1
ATOM 2983 C CA . ARG A 1 397 ? 40.564 32.764 -60.399 1.00 86.38 376 ARG A CA 1
ATOM 2984 C C . ARG A 1 397 ? 41.602 33.375 -61.345 1.00 92.75 376 ARG A C 1
ATOM 2985 O O . ARG A 1 397 ? 41.880 32.806 -62.397 1.00 104.58 376 ARG A O 1
ATOM 2993 N N . GLY A 1 398 ? 42.157 34.534 -61.004 1.00 77.25 377 GLY A N 1
ATOM 2994 C CA . GLY A 1 398 ? 43.257 35.071 -61.790 1.00 77.68 377 GLY A CA 1
ATOM 2995 C C . GLY A 1 398 ? 44.598 35.013 -61.089 1.00 81.23 377 GLY A C 1
ATOM 2996 O O . GLY A 1 398 ? 45.655 35.095 -61.715 1.00 85.72 377 GLY A O 1
ATOM 2997 N N . LEU A 1 399 ? 44.541 34.867 -59.772 1.00 75.69 378 LEU A N 1
ATOM 2998 C CA . LEU A 1 399 ? 45.726 34.899 -58.924 1.00 67.92 378 LEU A CA 1
ATOM 2999 C C . LEU A 1 399 ? 46.228 33.514 -58.531 1.00 70.87 378 LEU A C 1
ATOM 3000 O O . LEU A 1 399 ? 47.108 33.402 -57.678 1.00 74.31 378 LEU A O 1
ATOM 3005 N N . LYS A 1 400 ? 45.647 32.474 -59.129 1.00 73.82 379 LYS A N 1
ATOM 3006 C CA . LYS A 1 400 ? 45.866 31.087 -58.707 1.00 75.85 379 LYS A CA 1
ATOM 3007 C C . LYS A 1 400 ? 47.334 30.760 -58.437 1.00 82.49 379 LYS A C 1
ATOM 3008 O O . LYS A 1 400 ? 47.659 30.094 -57.454 1.00 77.64 379 LYS A O 1
ATOM 3014 N N . ASP A 1 401 ? 48.212 31.235 -59.313 1.00 77.82 380 ASP A N 1
ATOM 3015 C CA . ASP A 1 401 ? 49.620 30.863 -59.260 1.00 77.26 380 ASP A CA 1
ATOM 3016 C C . ASP A 1 401 ? 50.496 31.811 -58.440 1.00 73.65 380 ASP A C 1
ATOM 3017 O O . ASP A 1 401 ? 51.664 31.513 -58.197 1.00 79.38 380 ASP A O 1
ATOM 3022 N N . PHE A 1 402 ? 49.943 32.941 -58.009 1.00 66.10 381 PHE A N 1
ATOM 3023 C CA . PHE A 1 402 ? 50.758 33.969 -57.360 1.00 67.53 381 PHE A CA 1
ATOM 3024 C C . PHE A 1 402 ? 51.379 33.519 -56.027 1.00 76.12 381 PHE A C 1
ATOM 3025 O O . PHE A 1 402 ? 52.578 33.706 -55.826 1.00 78.16 381 PHE A O 1
ATOM 3033 N N . PRO A 1 403 ? 50.584 32.935 -55.109 1.00 77.18 382 PRO A N 1
ATOM 3034 C CA . PRO A 1 403 ? 51.255 32.491 -53.880 1.00 65.31 382 PRO A CA 1
ATOM 3035 C C . PRO A 1 403 ? 52.257 31.359 -54.114 1.00 67.46 382 PRO A C 1
ATOM 3036 O O . PRO A 1 403 ? 53.328 31.356 -53.507 1.00 65.65 382 PRO A O 1
ATOM 3040 N N . TYR A 1 404 ? 51.913 30.421 -54.992 1.00 68.67 383 TYR A N 1
ATOM 3041 C CA . TYR A 1 404 ? 52.744 29.242 -55.215 1.00 73.21 383 TYR A CA 1
ATOM 3042 C C . TYR A 1 404 ? 54.034 29.565 -55.969 1.00 75.42 383 TYR A C 1
ATOM 3043 O O . TYR A 1 404 ? 55.082 28.976 -55.702 1.00 70.42 383 TYR A O 1
ATOM 3052 N N . LYS A 1 405 ? 53.949 30.497 -56.912 1.00 72.93 384 LYS A N 1
ATOM 3053 C CA . LYS A 1 405 ? 55.107 30.897 -57.705 1.00 71.54 384 LYS A CA 1
ATOM 3054 C C . LYS A 1 405 ? 55.847 32.075 -57.078 1.00 72.38 384 LYS A C 1
ATOM 3055 O O . LYS A 1 405 ? 57.016 31.968 -56.702 1.00 71.01 384 LYS A O 1
ATOM 3061 N N . ARG A 1 406 ? 55.153 33.203 -56.978 1.00 77.30 385 ARG A N 1
ATOM 3062 C CA . ARG A 1 406 ? 55.772 34.478 -56.633 1.00 79.53 385 ARG A CA 1
ATOM 3063 C C . ARG A 1 406 ? 56.222 34.617 -55.187 1.00 67.59 385 ARG A C 1
ATOM 3064 O O . ARG A 1 406 ? 57.262 35.209 -54.908 1.00 67.25 385 ARG A O 1
ATOM 3072 N N . ILE A 1 407 ? 55.433 34.078 -54.270 1.00 67.19 386 ILE A N 1
ATOM 3073 C CA . ILE A 1 407 ? 55.663 34.302 -52.851 1.00 69.28 386 ILE A CA 1
ATOM 3074 C C . ILE A 1 407 ? 56.544 33.227 -52.240 1.00 64.38 386 ILE A C 1
ATOM 3075 O O . ILE A 1 407 ? 57.590 33.535 -51.666 1.00 59.47 386 ILE A O 1
ATOM 3080 N N . LEU A 1 408 ? 56.099 31.977 -52.342 1.00 62.32 387 LEU A N 1
ATOM 3081 C CA . LEU A 1 408 ? 56.796 30.850 -51.736 1.00 63.38 387 LEU A CA 1
ATOM 3082 C C . LEU A 1 408 ? 58.280 30.879 -52.087 1.00 63.51 387 LEU A C 1
ATOM 3083 O O . LEU A 1 408 ? 58.661 30.936 -53.256 1.00 65.25 387 LEU A O 1
ATOM 3088 N N . GLY A 1 409 ? 59.108 30.831 -51.049 1.00 63.80 388 GLY A N 1
ATOM 3089 C CA . GLY A 1 409 ? 60.528 31.097 -51.174 1.00 72.27 388 GLY A CA 1
ATOM 3090 C C . GLY A 1 409 ? 61.265 30.629 -49.936 1.00 72.65 388 GLY A C 1
ATOM 3091 O O . GLY A 1 409 ? 60.705 29.884 -49.134 1.00 78.10 388 GLY A O 1
ATOM 3092 N N . PRO A 1 410 ? 62.519 31.077 -49.763 1.00 69.83 389 PRO A N 1
ATOM 3093 C CA . PRO A 1 410 ? 63.388 30.509 -48.725 1.00 72.93 389 PRO A CA 1
ATOM 3094 C C . PRO A 1 410 ? 62.859 30.622 -47.302 1.00 74.39 389 PRO A C 1
ATOM 3095 O O . PRO A 1 410 ? 62.803 29.613 -46.600 1.00 77.83 389 PRO A O 1
ATOM 3099 N N . ASP A 1 411 ? 62.478 31.819 -46.877 1.00 66.43 390 ASP A N 1
ATOM 3100 C CA . ASP A 1 411 ? 61.905 31.980 -45.549 1.00 70.43 390 ASP A CA 1
ATOM 3101 C C . ASP A 1 411 ? 60.387 32.130 -45.533 1.00 67.47 390 ASP A C 1
ATOM 3102 O O . ASP A 1 411 ? 59.809 32.382 -44.485 1.00 75.35 390 ASP A O 1
ATOM 3107 N N . PHE A 1 412 ? 59.732 32.028 -46.683 1.00 63.05 391 PHE A N 1
ATOM 3108 C CA . PHE A 1 412 ? 58.277 32.149 -46.675 1.00 64.74 391 PHE A CA 1
ATOM 3109 C C . PHE A 1 412 ? 57.582 30.830 -46.981 1.00 59.82 391 PHE A C 1
ATOM 3110 O O . PHE A 1 412 ? 58.005 30.069 -47.850 1.00 62.13 391 PHE A O 1
ATOM 3118 N N . GLY A 1 413 ? 56.505 30.575 -46.245 1.00 56.65 392 GLY A N 1
ATOM 3119 C CA . GLY A 1 413 ? 55.819 29.301 -46.302 1.00 61.51 392 GLY A CA 1
ATOM 3120 C C . GLY A 1 413 ? 54.614 29.253 -47.213 1.00 57.54 392 GLY A C 1
ATOM 3121 O O . GLY A 1 413 ? 54.091 30.284 -47.634 1.00 61.06 392 GLY A O 1
ATOM 3122 N N . TYR A 1 414 ? 54.175 28.037 -47.516 1.00 57.20 393 TYR A N 1
ATOM 3123 C CA . TYR A 1 414 ? 52.983 27.827 -48.323 1.00 58.59 393 TYR A CA 1
ATOM 3124 C C . TYR A 1 414 ? 52.111 26.745 -47.702 1.00 54.66 393 TYR A C 1
ATOM 3125 O O . TYR A 1 414 ? 52.597 25.675 -47.335 1.00 58.47 393 TYR A O 1
ATOM 3134 N N . VAL A 1 415 ? 50.821 27.032 -47.585 1.00 53.93 394 VAL A N 1
ATOM 3135 C CA . VAL A 1 415 ? 49.856 26.044 -47.127 1.00 57.38 394 VAL A CA 1
ATOM 3136 C C . VAL A 1 415 ? 48.524 26.305 -47.820 1.00 56.96 394 VAL A C 1
ATOM 3137 O O . VAL A 1 415 ? 48.164 27.455 -48.083 1.00 55.30 394 VAL A O 1
ATOM 3141 N N . THR A 1 416 ? 47.806 25.237 -48.146 1.00 56.87 395 THR A N 1
ATOM 3142 C CA . THR A 1 416 ? 46.531 25.377 -48.833 1.00 57.57 395 THR A CA 1
ATOM 3143 C C . THR A 1 416 ? 45.633 24.170 -48.611 1.00 53.91 395 THR A C 1
ATOM 3144 O O . THR A 1 416 ? 46.093 23.094 -48.231 1.00 67.29 395 THR A O 1
ATOM 3148 N N . ARG A 1 417 ? 44.342 24.369 -48.846 1.00 51.05 396 ARG A N 1
ATOM 3149 C CA . ARG A 1 417 ? 43.367 23.291 -48.792 1.00 57.30 396 ARG A CA 1
ATOM 3150 C C . ARG A 1 417 ? 42.517 23.329 -50.052 1.00 60.18 396 ARG A C 1
ATOM 3151 O O . ARG A 1 417 ? 41.990 24.379 -50.417 1.00 64.32 396 ARG A O 1
ATOM 3159 N N . GLU A 1 418 ? 42.399 22.194 -50.730 1.00 65.68 397 GLU A N 1
ATOM 3160 C CA . GLU A 1 418 ? 41.593 22.147 -51.941 1.00 75.34 397 GLU A CA 1
ATOM 3161 C C . GLU A 1 418 ? 40.138 21.853 -51.586 1.00 65.86 397 GLU A C 1
ATOM 3162 O O . GLU A 1 418 ? 39.815 21.610 -50.424 1.00 63.47 397 GLU A O 1
ATOM 3168 N N . ILE A 1 419 ? 39.266 21.865 -52.588 1.00 69.63 398 ILE A N 1
ATOM 3169 C CA . ILE A 1 419 ? 37.829 21.872 -52.337 1.00 73.36 398 ILE A CA 1
ATOM 3170 C C . ILE A 1 419 ? 37.064 20.944 -53.280 1.00 80.19 398 ILE A C 1
ATOM 3171 O O . ILE A 1 419 ? 37.386 20.855 -54.465 1.00 80.78 398 ILE A O 1
ATOM 3176 N N . PRO A 1 420 ? 36.040 20.250 -52.752 1.00 79.33 399 PRO A N 1
ATOM 3177 C CA . PRO A 1 420 ? 35.106 19.457 -53.560 1.00 77.90 399 PRO A CA 1
ATOM 3178 C C . PRO A 1 420 ? 34.235 20.325 -54.472 1.00 87.24 399 PRO A C 1
ATOM 3179 O O . PRO A 1 420 ? 34.442 21.528 -54.577 1.00 87.60 399 PRO A O 1
ATOM 3183 N N . LEU A 1 421 ? 33.276 19.710 -55.149 1.00 91.73 400 LEU A N 1
ATOM 3184 C CA . LEU A 1 421 ? 32.434 20.439 -56.090 1.00 91.32 400 LEU A CA 1
ATOM 3185 C C . LEU A 1 421 ? 31.167 20.988 -55.428 1.00 98.82 400 LEU A C 1
ATOM 3186 O O . LEU A 1 421 ? 30.698 20.437 -54.432 1.00 93.98 400 LEU A O 1
ATOM 3191 N N . PRO A 1 422 ? 30.612 22.084 -55.976 1.00 107.80 401 PRO A N 1
ATOM 3192 C CA . PRO A 1 422 ? 31.218 22.987 -56.958 1.00 107.05 401 PRO A CA 1
ATOM 3193 C C . PRO A 1 422 ? 31.843 24.229 -56.323 1.00 105.94 401 PRO A C 1
ATOM 3194 O O . PRO A 1 422 ? 31.472 25.340 -56.702 1.00 110.44 401 PRO A O 1
ATOM 3198 N N . GLY A 1 423 ? 32.770 24.058 -55.386 1.00 96.37 402 GLY A N 1
ATOM 3199 C CA . GLY A 1 423 ? 33.395 25.201 -54.744 1.00 83.75 402 GLY A CA 1
ATOM 3200 C C . GLY A 1 423 ? 34.369 25.874 -55.689 1.00 91.74 402 GLY A C 1
ATOM 3201 O O . GLY A 1 423 ? 34.684 25.322 -56.743 1.00 107.29 402 GLY A O 1
ATOM 3202 N N . PRO A 1 424 ? 34.865 27.066 -55.324 1.00 82.13 403 PRO A N 1
ATOM 3203 C CA . PRO A 1 424 ? 34.555 27.900 -54.157 1.00 76.97 403 PRO A CA 1
ATOM 3204 C C . PRO A 1 424 ? 33.285 28.735 -54.305 1.00 78.99 403 PRO A C 1
ATOM 3205 O O . PRO A 1 424 ? 32.816 28.955 -55.421 1.00 80.57 403 PRO A O 1
ATOM 3209 N N . SER A 1 425 ? 32.736 29.187 -53.181 1.00 82.74 404 SER A N 1
ATOM 3210 C CA . SER A 1 425 ? 31.739 30.251 -53.191 1.00 69.00 404 SER A CA 1
ATOM 3211 C C . SER A 1 425 ? 32.449 31.576 -52.930 1.00 72.35 404 SER A C 1
ATOM 3212 O O . SER A 1 425 ? 33.676 31.618 -52.845 1.00 74.04 404 SER A O 1
ATOM 3215 N N . SER A 1 426 ? 31.685 32.656 -52.799 1.00 65.10 405 SER A N 1
ATOM 3216 C CA . SER A 1 426 ? 32.276 33.964 -52.536 1.00 65.33 405 SER A CA 1
ATOM 3217 C C . SER A 1 426 ? 32.758 34.064 -51.093 1.00 74.03 405 SER A C 1
ATOM 3218 O O . SER A 1 426 ? 33.663 34.840 -50.782 1.00 77.32 405 SER A O 1
ATOM 3221 N N . LEU A 1 427 ? 32.154 33.270 -50.216 1.00 77.69 406 LEU A N 1
ATOM 3222 C CA . LEU A 1 427 ? 32.525 33.261 -48.805 1.00 72.74 406 LEU A CA 1
ATOM 3223 C C . LEU A 1 427 ? 33.876 32.580 -48.596 1.00 71.84 406 LEU A C 1
ATOM 3224 O O . LEU A 1 427 ? 34.441 32.629 -47.504 1.00 67.03 406 LEU A O 1
ATOM 3229 N N . ASP A 1 428 ? 34.386 31.944 -49.647 1.00 73.00 407 ASP A N 1
ATOM 3230 C CA . ASP A 1 428 ? 35.697 31.307 -49.595 1.00 71.00 407 ASP A CA 1
ATOM 3231 C C . ASP A 1 428 ? 36.816 32.313 -49.813 1.00 67.96 407 ASP A C 1
ATOM 3232 O O . ASP A 1 428 ? 37.975 32.039 -49.503 1.00 68.93 407 ASP A O 1
ATOM 3237 N N . SER A 1 429 ? 36.463 33.472 -50.358 1.00 66.97 408 SER A N 1
ATOM 3238 C CA . SER A 1 429 ? 37.425 34.547 -50.547 1.00 62.05 408 SER A CA 1
ATOM 3239 C C . SER A 1 429 ? 37.945 34.990 -49.185 1.00 67.63 408 SER A C 1
ATOM 3240 O O . SER A 1 429 ? 37.180 35.086 -48.228 1.00 72.11 408 SER A O 1
ATOM 3243 N N . PHE A 1 430 ? 39.241 35.266 -49.098 1.00 65.28 409 PHE A N 1
ATOM 3244 C CA . PHE A 1 430 ? 39.878 35.466 -47.800 1.00 58.61 409 PHE A CA 1
ATOM 3245 C C . PHE A 1 430 ? 39.718 36.886 -47.268 1.00 60.88 409 PHE A C 1
ATOM 3246 O O . PHE A 1 430 ? 40.264 37.230 -46.219 1.00 59.70 409 PHE A O 1
ATOM 3254 N N . GLY A 1 431 ? 38.974 37.711 -47.997 1.00 60.16 410 GLY A N 1
ATOM 3255 C CA . GLY A 1 431 ? 38.501 38.967 -47.448 1.00 59.15 410 GLY A CA 1
ATOM 3256 C C . GLY A 1 431 ? 37.478 38.662 -46.368 1.00 59.01 410 GLY A C 1
ATOM 3257 O O . GLY A 1 431 ? 37.215 39.481 -45.487 1.00 57.04 410 GLY A O 1
ATOM 3258 N N . ASN A 1 432 ? 36.903 37.465 -46.446 1.00 56.73 411 ASN A N 1
ATOM 3259 C CA . ASN A 1 432 ? 35.946 36.982 -45.459 1.00 49.55 411 ASN A CA 1
ATOM 3260 C C . ASN A 1 432 ? 36.652 36.348 -44.262 1.00 53.46 411 ASN A C 1
ATOM 3261 O O . ASN A 1 432 ? 36.012 35.946 -43.290 1.00 60.18 411 ASN A O 1
ATOM 3266 N N . LEU A 1 433 ? 37.977 36.263 -44.342 1.00 56.13 412 LEU A N 1
ATOM 3267 C CA . LEU A 1 433 ? 38.786 35.699 -43.264 1.00 48.09 412 LEU A CA 1
ATOM 3268 C C . LEU A 1 433 ? 39.633 36.773 -42.590 1.00 54.96 412 LEU A C 1
ATOM 3269 O O . LEU A 1 433 ? 40.564 37.306 -43.191 1.00 68.06 412 LEU A O 1
ATOM 3274 N N . ASP A 1 434 ? 39.313 37.084 -41.339 1.00 61.46 413 ASP A N 1
ATOM 3275 C CA . ASP A 1 434 ? 40.057 38.094 -40.594 1.00 65.57 413 ASP A CA 1
ATOM 3276 C C . ASP A 1 434 ? 40.412 37.577 -39.204 1.00 64.57 413 ASP A C 1
ATOM 3277 O O . ASP A 1 434 ? 40.190 36.407 -38.901 1.00 66.61 413 ASP A O 1
ATOM 3282 N N . VAL A 1 435 ? 40.996 38.434 -38.372 1.00 62.97 414 VAL A N 1
ATOM 3283 C CA . VAL A 1 435 ? 41.311 38.053 -36.998 1.00 68.69 414 VAL A CA 1
ATOM 3284 C C . VAL A 1 435 ? 41.331 39.282 -36.082 1.00 73.16 414 VAL A C 1
ATOM 3285 O O . VAL A 1 435 ? 41.680 40.384 -36.509 1.00 75.51 414 VAL A O 1
ATOM 3289 N N . SER A 1 436 ? 40.941 39.086 -34.826 1.00 65.32 415 SER A N 1
ATOM 3290 C CA . SER A 1 436 ? 40.881 40.167 -33.848 1.00 64.45 415 SER A CA 1
ATOM 3291 C C . SER A 1 436 ? 42.238 40.422 -33.194 1.00 66.51 415 SER A C 1
ATOM 3292 O O . SER A 1 436 ? 43.098 39.542 -33.181 1.00 65.83 415 SER A O 1
ATOM 3295 N N . PRO A 1 437 ? 42.435 41.636 -32.654 1.00 69.67 416 PRO A N 1
ATOM 3296 C CA . PRO A 1 437 ? 43.597 41.945 -31.814 1.00 65.55 416 PRO A CA 1
ATOM 3297 C C . PRO A 1 437 ? 43.536 41.161 -30.503 1.00 65.72 416 PRO A C 1
ATOM 3298 O O . PRO A 1 437 ? 42.467 40.643 -30.177 1.00 63.88 416 PRO A O 1
ATOM 3302 N N . PRO A 1 438 ? 44.661 41.062 -29.771 1.00 69.71 417 PRO A N 1
ATOM 3303 C CA . PRO A 1 438 ? 44.687 40.286 -28.524 1.00 67.62 417 PRO A CA 1
ATOM 3304 C C . PRO A 1 438 ? 43.602 40.716 -27.541 1.00 70.39 417 PRO A C 1
ATOM 3305 O O . PRO A 1 438 ? 43.492 41.902 -27.233 1.00 72.79 417 PRO A O 1
ATOM 3309 N N . VAL A 1 439 ? 42.817 39.760 -27.052 1.00 68.76 418 VAL A N 1
ATOM 3310 C CA . VAL A 1 439 ? 41.702 40.080 -26.164 1.00 66.95 418 VAL A CA 1
ATOM 3311 C C . VAL A 1 439 ? 41.520 39.050 -25.054 1.00 69.23 418 VAL A C 1
ATOM 3312 O O . VAL A 1 439 ? 41.482 37.851 -25.311 1.00 73.46 418 VAL A O 1
ATOM 3316 N N . THR A 1 440 ? 41.393 39.527 -23.820 1.00 77.82 419 THR A N 1
ATOM 3317 C CA . THR A 1 440 ? 41.121 38.651 -22.685 1.00 81.88 419 THR A CA 1
ATOM 3318 C C . THR A 1 440 ? 39.636 38.713 -22.337 1.00 76.92 419 THR A C 1
ATOM 3319 O O . THR A 1 440 ? 39.104 39.786 -22.053 1.00 82.35 419 THR A O 1
ATOM 3323 N N . VAL A 1 441 ? 38.968 37.563 -22.369 1.00 71.98 420 VAL A N 1
ATOM 3324 C CA . VAL A 1 441 ? 37.515 37.520 -22.222 1.00 75.81 420 VAL A CA 1
ATOM 3325 C C . VAL A 1 441 ? 37.044 36.591 -21.107 1.00 80.59 420 VAL A C 1
ATOM 3326 O O . VAL A 1 441 ? 37.287 35.385 -21.150 1.00 84.69 420 VAL A O 1
ATOM 3330 N N . GLY A 1 442 ? 36.357 37.162 -20.121 1.00 79.53 421 GLY A N 1
ATOM 3331 C CA . GLY A 1 442 ? 35.742 36.394 -19.051 1.00 83.61 421 GLY A CA 1
ATOM 3332 C C . GLY A 1 442 ? 36.690 35.488 -18.289 1.00 79.16 421 GLY A C 1
ATOM 3333 O O . GLY A 1 442 ? 36.318 34.385 -17.888 1.00 79.11 421 GLY A O 1
ATOM 3334 N N . GLY A 1 443 ? 37.919 35.952 -18.091 1.00 69.95 422 GLY A N 1
ATOM 3335 C CA . GLY A 1 443 ? 38.919 35.180 -17.377 1.00 81.57 422 GLY A CA 1
ATOM 3336 C C . GLY A 1 443 ? 39.748 34.303 -18.295 1.00 80.89 422 GLY A C 1
ATOM 3337 O O . GLY A 1 443 ? 40.860 33.903 -17.948 1.00 80.19 422 GLY A O 1
ATOM 3338 N N . THR A 1 444 ? 39.206 34.003 -19.471 1.00 77.91 423 THR A N 1
ATOM 3339 C CA . THR A 1 444 ? 39.923 33.224 -20.475 1.00 77.66 423 THR A CA 1
ATOM 3340 C C . THR A 1 444 ? 40.556 34.156 -21.499 1.00 77.39 423 THR A C 1
ATOM 3341 O O . THR A 1 444 ? 39.851 34.812 -22.264 1.00 73.84 423 THR A O 1
ATOM 3345 N N . GLU A 1 445 ? 41.884 34.210 -21.524 1.00 75.90 424 GLU A N 1
ATOM 3346 C CA . GLU A 1 445 ? 42.565 35.179 -22.373 1.00 76.15 424 GLU A CA 1
ATOM 3347 C C . GLU A 1 445 ? 43.002 34.593 -23.715 1.00 83.84 424 GLU A C 1
ATOM 3348 O O . GLU A 1 445 ? 43.409 33.434 -23.812 1.00 79.87 424 GLU A O 1
ATOM 3354 N N . TYR A 1 446 ? 42.891 35.422 -24.748 1.00 85.94 425 TYR A N 1
ATOM 3355 C CA . TYR A 1 446 ? 43.306 35.083 -26.103 1.00 68.76 425 TYR A CA 1
ATOM 3356 C C . TYR A 1 446 ? 44.372 36.073 -26.556 1.00 62.65 425 TYR A C 1
ATOM 3357 O O . TYR A 1 446 ? 44.055 37.108 -27.151 1.00 61.17 425 TYR A O 1
ATOM 3366 N N . PRO A 1 447 ? 45.642 35.763 -26.261 1.00 61.63 426 PRO A N 1
ATOM 3367 C CA . PRO A 1 447 ? 46.775 36.653 -26.535 1.00 63.76 426 PRO A CA 1
ATOM 3368 C C . PRO A 1 447 ? 47.048 36.835 -28.023 1.00 71.12 426 PRO A C 1
ATOM 3369 O O . PRO A 1 447 ? 47.581 37.868 -28.424 1.00 74.72 426 PRO A O 1
ATOM 3373 N N . LEU A 1 448 ? 46.706 35.836 -28.828 1.00 72.71 427 LEU A N 1
ATOM 3374 C CA . LEU A 1 448 ? 46.964 35.906 -30.260 1.00 66.92 427 LEU A CA 1
ATOM 3375 C C . LEU A 1 448 ? 45.732 36.358 -31.042 1.00 63.28 427 LEU A C 1
ATOM 3376 O O . LEU A 1 448 ? 45.752 36.414 -32.271 1.00 66.54 427 LEU A O 1
ATOM 3381 N N . GLY A 1 449 ? 44.660 36.675 -30.323 1.00 63.59 428 GLY A N 1
ATOM 3382 C CA . GLY A 1 449 ? 43.445 37.171 -30.943 1.00 62.75 428 GLY A CA 1
ATOM 3383 C C . GLY A 1 449 ? 42.447 36.070 -31.234 1.00 57.54 428 GLY A C 1
ATOM 3384 O O . GLY A 1 449 ? 42.608 34.941 -30.773 1.00 54.26 428 GLY A O 1
ATOM 3385 N N . ARG A 1 450 ? 41.405 36.401 -31.989 1.00 59.58 429 ARG A N 1
ATOM 3386 C CA . ARG A 1 450 ? 40.405 35.416 -32.387 1.00 63.70 429 ARG A CA 1
ATOM 3387 C C . ARG A 1 450 ? 40.059 35.561 -33.865 1.00 60.65 429 ARG A C 1
ATOM 3388 O O . ARG A 1 450 ? 39.813 36.665 -34.351 1.00 61.53 429 ARG A O 1
ATOM 3396 N N . ILE A 1 451 ? 40.047 34.438 -34.575 1.00 58.96 430 ILE A N 1
ATOM 3397 C CA . ILE A 1 451 ? 39.751 34.433 -36.003 1.00 63.19 430 ILE A CA 1
ATOM 3398 C C . ILE A 1 451 ? 38.271 34.736 -36.248 1.00 63.09 430 ILE A C 1
ATOM 3399 O O . ILE A 1 451 ? 37.402 34.280 -35.509 1.00 64.03 430 ILE A O 1
ATOM 3404 N N . LEU A 1 452 ? 37.995 35.534 -37.273 1.00 59.45 431 LEU A N 1
ATOM 3405 C CA . LEU A 1 452 ? 36.630 35.907 -37.615 1.00 62.50 431 LEU A CA 1
ATOM 3406 C C . LEU A 1 452 ? 36.319 35.544 -39.064 1.00 62.29 431 LEU A C 1
ATOM 3407 O O . LEU A 1 452 ? 36.956 36.051 -39.987 1.00 63.85 431 LEU A O 1
ATOM 3412 N N . ILE A 1 453 ? 35.343 34.663 -39.259 1.00 57.92 432 ILE A N 1
ATOM 3413 C CA . ILE A 1 453 ? 34.899 34.310 -40.603 1.00 61.12 432 ILE A CA 1
ATOM 3414 C C . ILE A 1 453 ? 33.393 34.498 -40.743 1.00 65.11 432 ILE A C 1
ATOM 3415 O O . ILE A 1 453 ? 32.631 34.224 -39.815 1.00 67.94 432 ILE A O 1
ATOM 3420 N N . GLY A 1 454 ? 32.972 34.984 -41.904 1.00 61.63 433 GLY A N 1
ATOM 3421 C CA . GLY A 1 454 ? 31.563 35.208 -42.164 1.00 51.63 433 GLY A CA 1
ATOM 3422 C C . GLY A 1 454 ? 30.862 33.968 -42.672 1.00 53.48 433 GLY A C 1
ATOM 3423 O O . GLY A 1 454 ? 31.457 33.141 -43.362 1.00 58.39 433 GLY A O 1
ATOM 3424 N N . SER A 1 455 ? 29.588 33.840 -42.325 1.00 54.15 434 SER A N 1
ATOM 3425 C CA . SER A 1 455 ? 28.772 32.741 -42.814 1.00 61.90 434 SER A CA 1
ATOM 3426 C C . SER A 1 455 ? 27.344 33.209 -43.030 1.00 66.29 434 SER A C 1
ATOM 3427 O O . SER A 1 455 ? 27.009 34.361 -42.753 1.00 59.83 434 SER A O 1
ATOM 3430 N N . SER A 1 456 ? 26.503 32.312 -43.529 1.00 74.47 435 SER A N 1
ATOM 3431 C CA . SER A 1 456 ? 25.081 32.589 -43.591 1.00 68.91 435 SER A CA 1
ATOM 3432 C C . SER A 1 456 ? 24.568 32.552 -42.166 1.00 76.87 435 SER A C 1
ATOM 3433 O O . SER A 1 456 ? 25.193 31.923 -41.308 1.00 76.09 435 SER A O 1
ATOM 3436 N N . PHE A 1 457 ? 23.445 33.224 -41.914 1.00 79.03 436 PHE A N 1
ATOM 3437 C CA . PHE A 1 457 ? 22.843 33.234 -40.588 1.00 76.95 436 PHE A CA 1
ATOM 3438 C C . PHE A 1 457 ? 22.724 31.803 -40.123 1.00 87.22 436 PHE A C 1
ATOM 3439 O O . PHE A 1 457 ? 22.505 30.903 -40.933 1.00 89.08 436 PHE A O 1
ATOM 3447 N N . PRO A 1 458 ? 22.910 31.577 -38.818 1.00 89.86 437 PRO A N 1
ATOM 3448 C CA . PRO A 1 458 ? 22.777 30.208 -38.320 1.00 86.53 437 PRO A CA 1
ATOM 3449 C C . PRO A 1 458 ? 21.425 29.611 -38.728 1.00 95.43 437 PRO A C 1
ATOM 3450 O O . PRO A 1 458 ? 20.474 30.358 -38.980 1.00 107.54 437 PRO A O 1
ATOM 3454 N N . LYS A 1 459 ? 21.355 28.281 -38.776 1.00 93.91 438 LYS A N 1
ATOM 3455 C CA . LYS A 1 459 ? 20.162 27.536 -39.200 1.00 96.49 438 LYS A CA 1
ATOM 3456 C C . LYS A 1 459 ? 19.795 27.716 -40.680 1.00 91.24 438 LYS A C 1
ATOM 3457 O O . LYS A 1 459 ? 18.613 27.597 -41.013 1.00 94.32 438 LYS A O 1
ATOM 3463 N N . SER A 1 460 ? 20.772 27.971 -41.558 1.00 91.36 439 SER A N 1
ATOM 3464 C CA . SER A 1 460 ? 20.541 27.964 -43.026 1.00 101.46 439 SER A CA 1
ATOM 3465 C C . SER A 1 460 ? 21.754 28.318 -43.900 1.00 106.36 439 SER A C 1
ATOM 3466 O O . SER A 1 460 ? 22.772 28.810 -43.415 1.00 109.58 439 SER A O 1
ATOM 3469 N N . GLY A 1 461 ? 21.621 28.031 -45.197 1.00 87.83 440 GLY A N 1
ATOM 3470 C CA . GLY A 1 461 ? 22.422 28.649 -46.242 1.00 92.98 440 GLY A CA 1
ATOM 3471 C C . GLY A 1 461 ? 23.879 28.270 -46.411 1.00 91.60 440 GLY A C 1
ATOM 3472 O O . GLY A 1 461 ? 24.420 27.432 -45.688 1.00 86.28 440 GLY A O 1
ATOM 3473 N N . GLY A 1 462 ? 24.513 28.911 -47.389 1.00 87.98 441 GLY A N 1
ATOM 3474 C CA . GLY A 1 462 ? 25.907 28.668 -47.706 1.00 78.08 441 GLY A CA 1
ATOM 3475 C C . GLY A 1 462 ? 26.864 29.107 -46.617 1.00 86.07 441 GLY A C 1
ATOM 3476 O O . GLY A 1 462 ? 26.851 30.257 -46.180 1.00 82.17 441 GLY A O 1
ATOM 3477 N N . ARG A 1 463 ? 27.702 28.174 -46.184 1.00 88.63 442 ARG A N 1
ATOM 3478 C CA . ARG A 1 463 ? 28.749 28.450 -45.212 1.00 84.33 442 ARG A CA 1
ATOM 3479 C C . ARG A 1 463 ? 29.979 28.945 -45.950 1.00 82.41 442 ARG A C 1
ATOM 3480 O O . ARG A 1 463 ? 29.900 29.276 -47.134 1.00 83.01 442 ARG A O 1
ATOM 3488 N N . GLN A 1 464 ? 31.116 29.005 -45.264 1.00 82.76 443 GLN A N 1
ATOM 3489 C CA . GLN A 1 464 ? 32.358 29.154 -45.998 1.00 82.72 443 GLN A CA 1
ATOM 3490 C C . GLN A 1 464 ? 32.465 27.836 -46.743 1.00 85.75 443 GLN A C 1
ATOM 3491 O O . GLN A 1 464 ? 32.518 26.772 -46.124 1.00 80.96 443 GLN A O 1
ATOM 3497 N N . MET A 1 465 ? 32.503 27.906 -48.071 1.00 96.70 444 MET A N 1
ATOM 3498 C CA . MET A 1 465 ? 32.229 26.734 -48.903 1.00 103.38 444 MET A CA 1
ATOM 3499 C C . MET A 1 465 ? 33.287 25.656 -48.732 1.00 105.04 444 MET A C 1
ATOM 3500 O O . MET A 1 465 ? 33.131 24.534 -49.215 1.00 105.22 444 MET A O 1
ATOM 3502 N N . ALA A 1 466 ? 34.364 26.004 -48.040 1.00 84.47 445 ALA A N 1
ATOM 3503 C CA . ALA A 1 466 ? 35.324 25.012 -47.603 1.00 78.43 445 ALA A CA 1
ATOM 3504 C C . ALA A 1 466 ? 35.030 24.608 -46.170 1.00 76.28 445 ALA A C 1
ATOM 3505 O O . ALA A 1 466 ? 35.186 25.405 -45.245 1.00 75.75 445 ALA A O 1
ATOM 3507 N N . ARG A 1 467 ? 34.595 23.367 -45.991 1.00 74.23 446 ARG A N 1
ATOM 3508 C CA . ARG A 1 467 ? 34.573 22.773 -44.668 1.00 69.63 446 ARG A CA 1
ATOM 3509 C C . ARG A 1 467 ? 36.024 22.466 -44.326 1.00 70.87 446 ARG A C 1
ATOM 3510 O O . ARG A 1 467 ? 36.396 22.331 -43.161 1.00 69.80 446 ARG A O 1
ATOM 3518 N N . ALA A 1 468 ? 36.839 22.384 -45.375 1.00 70.61 447 ALA A N 1
ATOM 3519 C CA . ALA A 1 468 ? 38.264 22.108 -45.261 1.00 60.58 447 ALA A CA 1
ATOM 3520 C C . ALA A 1 468 ? 39.028 23.236 -44.574 1.00 63.84 447 ALA A C 1
ATOM 3521 O O . ALA A 1 468 ? 39.748 22.991 -43.609 1.00 63.71 447 ALA A O 1
ATOM 3523 N N . VAL A 1 469 ? 38.887 24.464 -45.069 1.00 61.97 448 VAL A N 1
ATOM 3524 C CA . VAL A 1 469 ? 39.629 25.576 -44.479 1.00 63.88 448 VAL A CA 1
ATOM 3525 C C . VAL A 1 469 ? 39.054 25.930 -43.117 1.00 63.77 448 VAL A C 1
ATOM 3526 O O . VAL A 1 469 ? 39.780 26.395 -42.243 1.00 61.69 448 VAL A O 1
ATOM 3530 N N . ARG A 1 470 ? 37.757 25.703 -42.931 1.00 68.75 449 ARG A N 1
ATOM 3531 C CA . ARG A 1 470 ? 37.161 25.914 -41.622 1.00 59.61 449 ARG A CA 1
ATOM 3532 C C . ARG A 1 470 ? 37.822 24.957 -40.642 1.00 62.33 449 ARG A C 1
ATOM 3533 O O . ARG A 1 470 ? 38.438 25.397 -39.667 1.00 63.28 449 ARG A O 1
ATOM 3541 N N . ASN A 1 471 ? 37.743 23.661 -40.945 1.00 65.98 450 ASN A N 1
ATOM 3542 C CA . ASN A 1 471 ? 38.403 22.627 -40.151 1.00 65.37 450 ASN A CA 1
ATOM 3543 C C . ASN A 1 471 ? 39.853 22.980 -39.850 1.00 61.79 450 ASN A C 1
ATOM 3544 O O . ASN A 1 471 ? 40.297 22.880 -38.710 1.00 58.34 450 ASN A O 1
ATOM 3549 N N . PHE A 1 472 ? 40.574 23.414 -40.880 1.00 64.71 451 PHE A N 1
ATOM 3550 C CA . PHE A 1 472 ? 41.978 23.791 -40.753 1.00 60.62 451 PHE A CA 1
ATOM 3551 C C . PHE A 1 472 ? 42.172 24.948 -39.780 1.00 59.26 451 PHE A C 1
ATOM 3552 O O . PHE A 1 472 ? 43.157 24.990 -39.044 1.00 63.18 451 PHE A O 1
ATOM 3560 N N . LEU A 1 473 ? 41.230 25.885 -39.779 1.00 57.59 452 LEU A N 1
ATOM 3561 C CA . LEU A 1 473 ? 41.336 27.057 -38.920 1.00 52.38 452 LEU A CA 1
ATOM 3562 C C . LEU A 1 473 ? 41.001 26.750 -37.458 1.00 65.23 452 LEU A C 1
ATOM 3563 O O . LEU A 1 473 ? 41.705 27.209 -36.559 1.00 63.95 452 LEU A O 1
ATOM 3568 N N . LYS A 1 474 ? 39.945 25.979 -37.204 1.00 60.13 453 LYS A N 1
ATOM 3569 C CA . LYS A 1 474 ? 39.630 25.641 -35.815 1.00 56.13 453 LYS A CA 1
ATOM 3570 C C . LYS A 1 474 ? 40.636 24.628 -35.270 1.00 58.81 453 LYS A C 1
ATOM 3571 O O . LYS A 1 474 ? 40.836 24.534 -34.058 1.00 69.36 453 LYS A O 1
ATOM 3577 N N . ALA A 1 475 ? 41.280 23.888 -36.167 1.00 58.50 454 ALA A N 1
ATOM 3578 C CA . ALA A 1 475 ? 42.221 22.848 -35.762 1.00 60.93 454 ALA A CA 1
ATOM 3579 C C . ALA A 1 475 ? 43.486 23.411 -35.132 1.00 59.51 454 ALA A C 1
ATOM 3580 O O . ALA A 1 475 ? 44.122 22.746 -34.314 1.00 69.45 454 ALA A O 1
ATOM 3582 N N . GLN A 1 476 ? 43.854 24.629 -35.516 1.00 55.22 455 GLN A N 1
ATOM 3583 C CA . GLN A 1 476 ? 45.067 25.249 -34.996 1.00 61.55 455 GLN A CA 1
ATOM 3584 C C . GLN A 1 476 ? 44.990 25.412 -33.477 1.00 65.81 455 GLN A C 1
ATOM 3585 O O . GLN A 1 476 ? 46.017 25.524 -32.808 1.00 64.70 455 GLN A O 1
ATOM 3591 N N . GLN A 1 477 ? 43.764 25.453 -32.951 1.00 65.87 456 GLN A N 1
ATOM 3592 C CA . GLN A 1 477 ? 43.477 25.397 -31.509 1.00 65.32 456 GLN A CA 1
ATOM 3593 C C . GLN A 1 477 ? 43.957 26.649 -30.767 1.00 63.74 456 GLN A C 1
ATOM 3594 O O . GLN A 1 477 ? 43.587 26.897 -29.623 1.00 84.33 456 GLN A O 1
ATOM 3600 N N . VAL A 1 478 ? 44.749 27.446 -31.468 1.00 49.06 457 VAL A N 1
ATOM 3601 C CA . VAL A 1 478 ? 45.085 28.821 -31.124 1.00 51.79 457 VAL A CA 1
ATOM 3602 C C . VAL A 1 478 ? 43.858 29.612 -31.561 1.00 64.70 457 VAL A C 1
ATOM 3603 O O . VAL A 1 478 ? 42.756 29.086 -31.480 1.00 71.46 457 VAL A O 1
ATOM 3607 N N . GLN A 1 479 ? 44.024 30.848 -32.020 1.00 65.50 458 GLN A N 1
ATOM 3608 C CA . GLN A 1 479 ? 43.034 31.927 -31.944 1.00 66.64 458 GLN A CA 1
ATOM 3609 C C . GLN A 1 479 ? 41.540 31.547 -32.034 1.00 64.10 458 GLN A C 1
ATOM 3610 O O . GLN A 1 479 ? 40.691 32.349 -31.650 1.00 76.43 458 GLN A O 1
ATOM 3616 N N . ALA A 1 480 ? 41.220 30.354 -32.537 1.00 61.76 459 ALA A N 1
ATOM 3617 C CA . ALA A 1 480 ? 39.900 29.750 -32.285 1.00 65.53 459 ALA A CA 1
ATOM 3618 C C . ALA A 1 480 ? 38.722 30.549 -32.820 1.00 66.43 459 ALA A C 1
ATOM 3619 O O . ALA A 1 480 ? 38.025 31.224 -32.062 1.00 68.59 459 ALA A O 1
ATOM 3621 N N . PRO A 1 481 ? 38.510 30.473 -34.139 1.00 65.79 460 PRO A N 1
ATOM 3622 C CA . PRO A 1 481 ? 37.566 31.276 -34.922 1.00 63.21 460 PRO A CA 1
ATOM 3623 C C . PRO A 1 481 ? 36.154 31.368 -34.352 1.00 58.59 460 PRO A C 1
ATOM 3624 O O . PRO A 1 481 ? 35.592 30.379 -33.880 1.00 56.71 460 PRO A O 1
ATOM 3628 N N . VAL A 1 482 ? 35.603 32.577 -34.396 1.00 59.07 461 VAL A N 1
ATOM 3629 C CA . VAL A 1 482 ? 34.186 32.799 -34.149 1.00 57.07 461 VAL A CA 1
ATOM 3630 C C . VAL A 1 482 ? 33.538 33.094 -35.497 1.00 57.99 461 VAL A C 1
ATOM 3631 O O . VAL A 1 482 ? 34.188 33.618 -36.404 1.00 61.80 461 VAL A O 1
ATOM 3635 N N . GLU A 1 483 ? 32.274 32.722 -35.649 1.00 58.10 462 GLU A N 1
ATOM 3636 C CA . GLU A 1 483 ? 31.610 32.883 -36.935 1.00 67.01 462 GLU A CA 1
ATOM 3637 C C . GLU A 1 483 ? 30.624 34.044 -36.927 1.00 62.22 462 GLU A C 1
ATOM 3638 O O . GLU A 1 483 ? 29.773 34.149 -36.044 1.00 62.19 462 GLU A O 1
ATOM 3644 N N . LEU A 1 484 ? 30.755 34.916 -37.921 1.00 63.54 463 LEU A N 1
ATOM 3645 C CA . LEU A 1 484 ? 29.909 36.097 -38.036 1.00 60.26 463 LEU A CA 1
ATOM 3646 C C . LEU A 1 484 ? 28.859 35.909 -39.124 1.00 57.59 463 LEU A C 1
ATOM 3647 O O . LEU A 1 484 ? 28.797 34.856 -39.760 1.00 60.75 463 LEU A O 1
ATOM 3652 N N . TYR A 1 485 ? 28.031 36.927 -39.334 1.00 54.42 464 TYR A N 1
ATOM 3653 C CA . TYR A 1 485 ? 26.990 36.848 -40.350 1.00 60.54 464 TYR A CA 1
ATOM 3654 C C . TYR A 1 485 ? 27.268 37.845 -41.475 1.00 66.43 464 TYR A C 1
ATOM 3655 O O . TYR A 1 485 ? 27.009 39.041 -41.339 1.00 67.64 464 TYR A O 1
ATOM 3664 N N . SER A 1 486 ? 27.803 37.336 -42.583 1.00 65.35 465 SER A N 1
ATOM 3665 C CA . SER A 1 486 ? 28.122 38.158 -43.750 1.00 64.85 465 SER A CA 1
ATOM 3666 C C . SER A 1 486 ? 27.172 38.019 -44.944 1.00 64.44 465 SER A C 1
ATOM 3667 O O . SER A 1 486 ? 27.318 38.737 -45.932 1.00 69.07 465 SER A O 1
ATOM 3670 N N . ASP A 1 487 ? 26.207 37.109 -44.862 1.00 65.30 466 ASP A N 1
ATOM 3671 C CA . ASP A 1 487 ? 25.494 36.667 -46.064 1.00 66.99 466 ASP A CA 1
ATOM 3672 C C . ASP A 1 487 ? 24.522 37.707 -46.615 1.00 65.99 466 ASP A C 1
ATOM 3673 O O . ASP A 1 487 ? 24.204 37.695 -47.804 1.00 71.52 466 ASP A O 1
ATOM 3678 N N . TRP A 1 488 ? 24.054 38.607 -45.757 1.00 63.66 467 TRP A N 1
ATOM 3679 C CA . TRP A 1 488 ? 23.148 39.668 -46.186 1.00 65.98 467 TRP A CA 1
ATOM 3680 C C . TRP A 1 488 ? 23.796 40.547 -47.256 1.00 65.99 467 TRP A C 1
ATOM 3681 O O . TRP A 1 488 ? 23.110 41.107 -48.112 1.00 67.45 467 TRP A O 1
ATOM 3692 N N . LEU A 1 489 ? 25.120 40.655 -47.202 1.00 65.22 468 LEU A N 1
ATOM 3693 C CA . LEU A 1 489 ? 25.885 41.355 -48.228 1.00 66.35 468 LEU A CA 1
ATOM 3694 C C . LEU A 1 489 ? 25.996 40.505 -49.490 1.00 66.08 468 LEU A C 1
ATOM 3695 O O . LEU A 1 489 ? 26.138 39.285 -49.410 1.00 65.71 468 LEU A O 1
ATOM 3700 N N . SER A 1 490 ? 25.933 41.153 -50.650 1.00 69.88 469 SER A N 1
ATOM 3701 C CA . SER A 1 490 ? 25.998 40.452 -51.930 1.00 69.70 469 SER A CA 1
ATOM 3702 C C . SER A 1 490 ? 27.317 39.703 -52.095 1.00 68.07 469 SER A C 1
ATOM 3703 O O . SER A 1 490 ? 27.332 38.527 -52.463 1.00 65.38 469 SER A O 1
ATOM 3706 N N . VAL A 1 491 ? 28.421 40.390 -51.822 1.00 70.98 470 VAL A N 1
ATOM 3707 C CA . VAL A 1 491 ? 29.741 39.774 -51.871 1.00 64.42 470 VAL A CA 1
ATOM 3708 C C . VAL A 1 491 ? 29.936 38.870 -50.657 1.00 70.32 470 VAL A C 1
ATOM 3709 O O . VAL A 1 491 ? 30.485 37.773 -50.764 1.00 72.47 470 VAL A O 1
ATOM 3713 N N . GLY A 1 492 ? 29.468 39.338 -49.504 1.00 66.79 471 GLY A N 1
ATOM 3714 C CA . GLY A 1 492 ? 29.479 38.545 -48.288 1.00 65.42 471 GLY A CA 1
ATOM 3715 C C . GLY A 1 492 ? 30.834 38.327 -47.642 1.00 66.67 471 GLY A C 1
ATOM 3716 O O . GLY A 1 492 ? 31.202 37.195 -47.331 1.00 76.31 471 GLY A O 1
ATOM 3717 N N . HIS A 1 493 ? 31.579 39.408 -47.441 1.00 67.15 472 HIS A N 1
ATOM 3718 C CA . HIS A 1 493 ? 32.837 39.344 -46.703 1.00 64.57 472 HIS A CA 1
ATOM 3719 C C . HIS A 1 493 ? 32.728 40.164 -45.422 1.00 63.67 472 HIS A C 1
ATOM 3720 O O . HIS A 1 493 ? 32.024 41.173 -45.385 1.00 71.80 472 HIS A O 1
ATOM 3727 N N . VAL A 1 494 ? 33.426 39.736 -44.374 1.00 60.88 473 VAL A N 1
ATOM 3728 C CA . VAL A 1 494 ? 33.384 40.448 -43.100 1.00 63.51 473 VAL A CA 1
ATOM 3729 C C . VAL A 1 494 ? 34.125 41.779 -43.171 1.00 67.73 473 VAL A C 1
ATOM 3730 O O . VAL A 1 494 ? 33.875 42.677 -42.368 1.00 67.55 473 VAL A O 1
ATOM 3734 N N . ASP A 1 495 ? 35.027 41.910 -44.139 1.00 66.16 474 ASP A N 1
ATOM 3735 C CA . ASP A 1 495 ? 35.862 43.102 -44.243 1.00 61.47 474 ASP A CA 1
ATOM 3736 C C . ASP A 1 495 ? 35.068 44.314 -44.725 1.00 65.73 474 ASP A C 1
ATOM 3737 O O . ASP A 1 495 ? 35.575 45.435 -44.737 1.00 70.28 474 ASP A O 1
ATOM 3742 N N . GLU A 1 496 ? 33.824 44.079 -45.130 1.00 66.35 475 GLU A N 1
ATOM 3743 C CA . GLU A 1 496 ? 32.958 45.153 -45.597 1.00 65.13 475 GLU A CA 1
ATOM 3744 C C . GLU A 1 496 ? 32.429 46.006 -44.442 1.00 70.03 475 GLU A C 1
ATOM 3745 O O . GLU A 1 496 ? 32.522 47.232 -44.478 1.00 79.78 475 GLU A O 1
ATOM 3751 N N . PHE A 1 497 ? 31.866 45.355 -43.427 1.00 71.84 476 PHE A N 1
ATOM 3752 C CA . PHE A 1 497 ? 31.289 46.065 -42.286 1.00 67.40 476 PHE A CA 1
ATOM 3753 C C . PHE A 1 497 ? 32.191 46.123 -41.048 1.00 65.79 476 PHE A C 1
ATOM 3754 O O . PHE A 1 497 ? 31.804 46.691 -40.027 1.00 58.38 476 PHE A O 1
ATOM 3762 N N . LEU A 1 498 ? 33.387 45.548 -41.134 1.00 69.43 477 LEU A N 1
ATOM 3763 C CA . LEU A 1 498 ? 34.217 45.363 -39.944 1.00 63.87 477 LEU A CA 1
ATOM 3764 C C . LEU A 1 498 ? 35.695 45.673 -40.170 1.00 60.71 477 LEU A C 1
ATOM 3765 O O . LEU A 1 498 ? 36.246 45.349 -41.223 1.00 65.94 477 LEU A O 1
ATOM 3770 N N . THR A 1 499 ? 36.333 46.290 -39.175 1.00 61.04 478 THR A N 1
ATOM 3771 C CA . THR A 1 499 ? 37.800 46.344 -39.134 1.00 67.63 478 THR A CA 1
ATOM 3772 C C . THR A 1 499 ? 38.329 46.709 -37.745 1.00 72.02 478 THR A C 1
ATOM 3773 O O . THR A 1 499 ? 37.561 46.842 -36.794 1.00 71.38 478 THR A O 1
ATOM 3777 N N . PHE A 1 500 ? 39.648 46.850 -37.635 1.00 69.60 479 PHE A N 1
ATOM 3778 C CA . PHE A 1 500 ? 40.291 47.222 -36.376 1.00 63.11 479 PHE A CA 1
ATOM 3779 C C . PHE A 1 500 ? 41.362 48.287 -36.593 1.00 67.65 479 PHE A C 1
ATOM 3780 O O . PHE A 1 500 ? 42.020 48.311 -37.633 1.00 77.12 479 PHE A O 1
ATOM 3788 N N . VAL A 1 501 ? 41.538 49.163 -35.608 1.00 74.46 480 VAL A N 1
ATOM 3789 C CA . VAL A 1 501 ? 42.604 50.161 -35.666 1.00 66.96 480 VAL A CA 1
ATOM 3790 C C . VAL A 1 501 ? 43.390 50.198 -34.355 1.00 68.69 480 VAL A C 1
ATOM 3791 O O . VAL A 1 501 ? 42.819 50.010 -33.283 1.00 67.36 480 VAL A O 1
ATOM 3795 N N . PRO A 1 502 ? 44.711 50.430 -34.437 1.00 70.26 481 PRO A N 1
ATOM 3796 C CA . PRO A 1 502 ? 45.548 50.461 -33.233 1.00 71.19 481 PRO A CA 1
ATOM 3797 C C . PRO A 1 502 ? 45.371 51.749 -32.435 1.00 83.42 481 PRO A C 1
ATOM 3798 O O . PRO A 1 502 ? 45.050 52.790 -33.007 1.00 86.97 481 PRO A O 1
ATOM 3802 N N . THR A 1 503 ? 45.579 51.673 -31.124 1.00 82.39 482 THR A N 1
ATOM 3803 C CA . THR A 1 503 ? 45.404 52.830 -30.256 1.00 82.45 482 THR A CA 1
ATOM 3804 C C . THR A 1 503 ? 46.338 52.735 -29.044 1.00 86.96 482 THR A C 1
ATOM 3805 O O . THR A 1 503 ? 46.676 51.638 -28.599 1.00 81.62 482 THR A O 1
ATOM 3809 N N . SER A 1 504 ? 46.758 53.886 -28.522 1.00 91.30 483 SER A N 1
ATOM 3810 C CA . SER A 1 504 ? 47.659 53.934 -27.371 1.00 81.71 483 SER A CA 1
ATOM 3811 C C . SER A 1 504 ? 46.949 53.464 -26.102 1.00 91.93 483 SER A C 1
ATOM 3812 O O . SER A 1 504 ? 47.496 52.686 -25.320 1.00 100.31 483 SER A O 1
ATOM 3815 N N . ASP A 1 505 ? 45.735 53.964 -25.900 1.00 90.45 484 ASP A N 1
ATOM 3816 C CA . ASP A 1 505 ? 44.801 53.398 -24.934 1.00 85.83 484 ASP A CA 1
ATOM 3817 C C . ASP A 1 505 ? 43.990 52.366 -25.715 1.00 94.77 484 ASP A C 1
ATOM 3818 O O . ASP A 1 505 ? 44.223 52.224 -26.906 1.00 100.68 484 ASP A O 1
ATOM 3823 N N . GLN A 1 506 ? 43.088 51.601 -25.102 1.00 93.37 485 GLN A N 1
ATOM 3824 C CA . GLN A 1 506 ? 43.015 51.328 -23.675 1.00 83.39 485 GLN A CA 1
ATOM 3825 C C . GLN A 1 506 ? 43.563 49.920 -23.488 1.00 89.84 485 GLN A C 1
ATOM 3826 O O . GLN A 1 506 ? 44.561 49.708 -22.800 1.00 85.85 485 GLN A O 1
ATOM 3832 N N . LYS A 1 507 ? 42.881 48.962 -24.110 1.00 93.41 486 LYS A N 1
ATOM 3833 C CA . LYS A 1 507 ? 43.377 47.591 -24.239 1.00 97.91 486 LYS A CA 1
ATOM 3834 C C . LYS A 1 507 ? 44.781 47.467 -24.891 1.00 97.39 486 LYS A C 1
ATOM 3835 O O . LYS A 1 507 ? 45.659 46.843 -24.296 1.00 104.68 486 LYS A O 1
ATOM 3841 N N . GLY A 1 508 ? 45.017 48.030 -26.086 1.00 77.39 487 GLY A N 1
ATOM 3842 C CA . GLY A 1 508 ? 44.103 48.930 -26.768 1.00 73.48 487 GLY A CA 1
ATOM 3843 C C . GLY A 1 508 ? 44.097 48.935 -28.281 1.00 76.57 487 GLY A C 1
ATOM 3844 O O . GLY A 1 508 ? 45.086 48.628 -28.949 1.00 73.21 487 GLY A O 1
ATOM 3845 N N . PHE A 1 509 ? 42.939 49.330 -28.795 1.00 77.51 488 PHE A N 1
ATOM 3846 C CA . PHE A 1 509 ? 42.570 49.247 -30.197 1.00 76.23 488 PHE A CA 1
ATOM 3847 C C . PHE A 1 509 ? 41.121 49.687 -30.247 1.00 78.67 488 PHE A C 1
ATOM 3848 O O . PHE A 1 509 ? 40.474 49.772 -29.204 1.00 77.13 488 PHE A O 1
ATOM 3856 N N . ARG A 1 510 ? 40.589 49.944 -31.437 1.00 75.30 489 ARG A N 1
ATOM 3857 C CA . ARG A 1 510 ? 39.150 50.143 -31.557 1.00 75.69 489 ARG A CA 1
ATOM 3858 C C . ARG A 1 510 ? 38.597 49.444 -32.795 1.00 73.69 489 ARG A C 1
ATOM 3859 O O . ARG A 1 510 ? 39.188 49.493 -33.879 1.00 75.11 489 ARG A O 1
ATOM 3867 N N . LEU A 1 511 ? 37.467 48.770 -32.601 1.00 72.89 490 LEU A N 1
ATOM 3868 C CA . LEU A 1 511 ? 36.776 48.047 -33.660 1.00 69.80 490 LEU A CA 1
ATOM 3869 C C . LEU A 1 511 ? 35.879 49.003 -34.435 1.00 67.33 490 LEU A C 1
ATOM 3870 O O . LEU A 1 511 ? 35.032 49.668 -33.850 1.00 68.61 490 LEU A O 1
ATOM 3875 N N . LEU A 1 512 ? 36.056 49.068 -35.749 1.00 65.60 491 LEU A N 1
ATOM 3876 C CA . LEU A 1 512 ? 35.205 49.917 -36.572 1.00 66.13 491 LEU A CA 1
ATOM 3877 C C . LEU A 1 512 ? 34.090 49.106 -37.224 1.00 64.13 491 LEU A C 1
ATOM 3878 O O . LEU A 1 512 ? 34.348 48.119 -37.930 1.00 69.11 491 LEU A O 1
ATOM 3883 N N . LEU A 1 513 ? 32.855 49.536 -36.969 1.00 56.45 492 LEU A N 1
ATOM 3884 C CA . LEU A 1 513 ? 31.665 48.928 -37.557 1.00 55.97 492 LEU A CA 1
ATOM 3885 C C . LEU A 1 513 ? 30.974 49.885 -38.520 1.00 67.99 492 LEU A C 1
ATOM 3886 O O . LEU A 1 513 ? 30.893 51.085 -38.260 1.00 74.00 492 LEU A O 1
ATOM 3891 N N . ALA A 1 514 ? 30.472 49.350 -39.629 1.00 68.48 493 ALA A N 1
ATOM 3892 C CA . ALA A 1 514 ? 29.654 50.135 -40.545 1.00 65.25 493 ALA A CA 1
ATOM 3893 C C . ALA A 1 514 ? 28.318 50.451 -39.883 1.00 76.48 493 ALA A C 1
ATOM 3894 O O . ALA A 1 514 ? 27.677 49.567 -39.318 1.00 79.78 493 ALA A O 1
ATOM 3896 N N . SER A 1 515 ? 27.911 51.714 -39.932 1.00 73.32 494 SER A N 1
ATOM 3897 C CA . SER A 1 515 ? 26.703 52.146 -39.238 1.00 73.82 494 SER A CA 1
ATOM 3898 C C . SER A 1 515 ? 25.800 53.032 -40.092 1.00 76.33 494 SER A C 1
ATOM 3899 O O . SER A 1 515 ? 25.968 54.251 -40.115 1.00 82.02 494 SER A O 1
ATOM 3902 N N . PRO A 1 516 ? 24.848 52.415 -40.809 1.00 71.42 495 PRO A N 1
ATOM 3903 C CA . PRO A 1 516 ? 23.834 53.136 -41.590 1.00 76.42 495 PRO A CA 1
ATOM 3904 C C . PRO A 1 516 ? 23.073 54.169 -40.760 1.00 84.86 495 PRO A C 1
ATOM 3905 O O . PRO A 1 516 ? 22.855 55.300 -41.210 1.00 86.77 495 PRO A O 1
ATOM 3909 N N . SER A 1 517 ? 22.684 53.773 -39.552 1.00 86.05 496 SER A N 1
ATOM 3910 C CA . SER A 1 517 ? 21.926 54.640 -38.659 1.00 85.70 496 SER A CA 1
ATOM 3911 C C . SER A 1 517 ? 22.719 55.887 -38.279 1.00 87.65 496 SER A C 1
ATOM 3912 O O . SER A 1 517 ? 22.151 56.969 -38.141 1.00 91.67 496 SER A O 1
ATOM 3915 N N . ALA A 1 518 ? 24.029 55.731 -38.113 1.00 80.37 497 ALA A N 1
ATOM 3916 C CA . ALA A 1 518 ? 24.892 56.854 -37.765 1.00 82.12 497 ALA A CA 1
ATOM 3917 C C . ALA A 1 518 ? 25.014 57.819 -38.936 1.00 87.03 497 ALA A C 1
ATOM 3918 O O . ALA A 1 518 ? 25.157 59.029 -38.752 1.00 92.16 497 ALA A O 1
ATOM 3920 N N . CYS A 1 519 ? 24.956 57.268 -40.143 1.00 86.00 498 CYS A N 1
ATOM 3921 C CA . CYS A 1 519 ? 25.096 58.058 -41.356 1.00 88.09 498 CYS A CA 1
ATOM 3922 C C . CYS A 1 519 ? 23.832 58.889 -41.558 1.00 90.02 498 CYS A C 1
ATOM 3923 O O . CYS A 1 519 ? 23.898 60.105 -41.767 1.00 90.44 498 CYS A O 1
ATOM 3926 N N . LEU A 1 520 ? 22.681 58.224 -41.471 1.00 94.90 499 LEU A N 1
ATOM 3927 C CA . LEU A 1 520 ? 21.389 58.903 -41.540 1.00 94.80 499 LEU A CA 1
ATOM 3928 C C . LEU A 1 520 ? 21.277 59.957 -40.437 1.00 92.09 499 LEU A C 1
ATOM 3929 O O . LEU A 1 520 ? 20.721 61.041 -40.642 1.00 93.73 499 LEU A O 1
ATOM 3934 N N . LYS A 1 521 ? 21.822 59.624 -39.270 1.00 89.97 500 LYS A N 1
ATOM 3935 C CA . LYS A 1 521 ? 21.897 60.541 -38.138 1.00 94.86 500 LYS A CA 1
ATOM 3936 C C . LYS A 1 521 ? 22.675 61.806 -38.494 1.00 98.45 500 LYS A C 1
ATOM 3937 O O . LYS A 1 521 ? 22.202 62.924 -38.268 1.00 108.73 500 LYS A O 1
ATOM 3943 N N . LEU A 1 522 ? 23.867 61.618 -39.053 1.00 94.06 501 LEU A N 1
ATOM 3944 C CA . LEU A 1 522 ? 24.720 62.728 -39.465 1.00 93.00 501 LEU A CA 1
ATOM 3945 C C . LEU A 1 522 ? 24.021 63.617 -40.489 1.00 95.48 501 LEU A C 1
ATOM 3946 O O . LEU A 1 522 ? 24.041 64.851 -40.394 1.00 100.23 501 LEU A O 1
ATOM 3951 N N . PHE A 1 523 ? 23.399 62.979 -41.470 1.00 92.22 502 PHE A N 1
ATOM 3952 C CA . PHE A 1 523 ? 22.740 63.709 -42.538 1.00 97.55 502 PHE A CA 1
ATOM 3953 C C . PHE A 1 523 ? 21.557 64.509 -42.024 1.00 99.18 502 PHE A C 1
ATOM 3954 O O . PHE A 1 523 ? 21.312 65.631 -42.474 1.00 107.04 502 PHE A O 1
ATOM 3962 N N . GLN A 1 524 ? 20.829 63.938 -41.073 1.00 99.19 503 GLN A N 1
ATOM 3963 C CA . GLN A 1 524 ? 19.698 64.650 -40.507 1.00 105.89 503 GLN A CA 1
ATOM 3964 C C . GLN A 1 524 ? 20.156 65.810 -39.629 1.00 102.16 503 GLN A C 1
ATOM 3965 O O . GLN A 1 524 ? 19.536 66.874 -39.634 1.00 103.63 503 GLN A O 1
ATOM 3971 N N . GLU A 1 525 ? 21.237 65.617 -38.877 1.00 99.04 504 GLU A N 1
ATOM 3972 C CA . GLU A 1 525 ? 21.704 66.686 -37.999 1.00 102.17 504 GLU A CA 1
ATOM 3973 C C . GLU A 1 525 ? 22.376 67.798 -38.805 1.00 105.74 504 GLU A C 1
ATOM 3974 O O . GLU A 1 525 ? 22.514 68.919 -38.316 1.00 109.06 504 GLU A O 1
ATOM 3980 N N . LYS A 1 526 ? 22.796 67.497 -40.033 1.00 103.93 505 LYS A N 1
ATOM 3981 C CA . LYS A 1 526 ? 23.268 68.560 -40.924 1.00 100.01 505 LYS A CA 1
ATOM 3982 C C . LYS A 1 526 ? 22.145 69.124 -41.798 1.00 99.70 505 LYS A C 1
ATOM 3983 O O . LYS A 1 526 ? 22.309 70.158 -42.441 1.00 104.65 505 LYS A O 1
ATOM 3989 N N . LYS A 1 527 ? 21.002 68.449 -41.804 1.00 100.96 506 LYS A N 1
ATOM 3990 C CA . LYS A 1 527 ? 19.793 68.989 -42.418 1.00 107.09 506 LYS A CA 1
ATOM 3991 C C . LYS A 1 527 ? 19.176 69.966 -41.431 1.00 108.09 506 LYS A C 1
ATOM 3992 O O . LYS A 1 527 ? 18.428 70.884 -41.785 1.00 107.12 506 LYS A O 1
ATOM 3998 N N . GLU A 1 528 ? 19.551 69.760 -40.177 1.00 111.64 507 GLU A N 1
ATOM 3999 C CA . GLU A 1 528 ? 19.133 70.585 -39.062 1.00 111.18 507 GLU A CA 1
ATOM 4000 C C . GLU A 1 528 ? 19.781 71.961 -39.150 1.00 107.29 507 GLU A C 1
ATOM 4001 O O . GLU A 1 528 ? 19.423 72.885 -38.422 1.00 111.84 507 GLU A O 1
ATOM 4007 N N . GLU A 1 529 ? 20.755 72.069 -40.045 1.00 106.67 508 GLU A N 1
ATOM 4008 C CA . GLU A 1 529 ? 21.456 73.312 -40.319 1.00 105.78 508 GLU A CA 1
ATOM 4009 C C . GLU A 1 529 ? 21.107 73.682 -41.759 1.00 102.36 508 GLU A C 1
ATOM 4010 O O . GLU A 1 529 ? 20.304 72.972 -42.366 1.00 103.03 508 GLU A O 1
ATOM 4016 N N . GLY A 1 530 ? 21.655 74.765 -42.317 1.00 99.75 509 GLY A N 1
ATOM 4017 C CA . GLY A 1 530 ? 21.103 75.225 -43.583 1.00 113.69 509 GLY A CA 1
ATOM 4018 C C . GLY A 1 530 ? 21.341 74.190 -44.662 1.00 115.05 509 GLY A C 1
ATOM 4019 O O . GLY A 1 530 ? 20.379 73.558 -45.095 1.00 114.05 509 GLY A O 1
ATOM 4020 N N . TYR A 1 531 ? 22.574 74.021 -45.139 1.00 119.77 510 TYR A N 1
ATOM 4021 C CA . TYR A 1 531 ? 23.287 72.734 -45.175 1.00 113.30 510 TYR A CA 1
ATOM 4022 C C . TYR A 1 531 ? 22.501 71.521 -45.693 1.00 111.64 510 TYR A C 1
ATOM 4023 O O . TYR A 1 531 ? 23.060 70.438 -45.882 1.00 109.12 510 TYR A O 1
ATOM 4032 N N . GLY A 1 532 ? 21.203 71.711 -45.894 1.00 113.62 511 GLY A N 1
ATOM 4033 C CA . GLY A 1 532 ? 20.263 70.618 -46.004 1.00 109.22 511 GLY A CA 1
ATOM 4034 C C . GLY A 1 532 ? 20.329 69.948 -47.344 1.00 110.46 511 GLY A C 1
ATOM 4035 O O . GLY A 1 532 ? 20.209 68.734 -47.438 1.00 111.35 511 GLY A O 1
ATOM 4036 N N . GLU A 1 533 ? 20.491 70.737 -48.396 1.00 110.39 512 GLU A N 1
ATOM 4037 C CA . GLU A 1 533 ? 20.525 70.125 -49.703 1.00 107.16 512 GLU A CA 1
ATOM 4038 C C . GLU A 1 533 ? 21.842 69.830 -50.400 1.00 110.50 512 GLU A C 1
ATOM 4039 O O . GLU A 1 533 ? 21.840 69.426 -51.567 1.00 109.94 512 GLU A O 1
ATOM 4045 N N . ALA A 1 534 ? 22.954 70.038 -49.713 1.00 111.64 513 ALA A N 1
ATOM 4046 C CA . ALA A 1 534 ? 24.241 69.543 -50.187 1.00 114.55 513 ALA A CA 1
ATOM 4047 C C . ALA A 1 534 ? 24.148 68.047 -50.537 1.00 114.34 513 ALA A C 1
ATOM 4048 O O . ALA A 1 534 ? 23.511 67.272 -49.825 1.00 113.97 513 ALA A O 1
ATOM 4050 N N . ALA A 1 535 ? 24.786 67.645 -51.632 1.00 108.76 514 ALA A N 1
ATOM 4051 C CA . ALA A 1 535 ? 24.438 66.378 -52.275 1.00 105.05 514 ALA A CA 1
ATOM 4052 C C . ALA A 1 535 ? 25.509 65.274 -52.230 1.00 109.01 514 ALA A C 1
ATOM 4053 O O . ALA A 1 535 ? 26.595 65.459 -51.710 1.00 108.59 514 ALA A O 1
ATOM 4055 N N . GLN A 1 536 ? 25.183 64.120 -52.802 1.00 109.40 515 GLN A N 1
ATOM 4056 C CA . GLN A 1 536 ? 26.062 62.953 -52.789 1.00 103.35 515 GLN A CA 1
ATOM 4057 C C . GLN A 1 536 ? 26.717 62.819 -54.154 1.00 102.14 515 GLN A C 1
ATOM 4058 O O . GLN A 1 536 ? 26.132 63.212 -55.166 1.00 104.10 515 GLN A O 1
ATOM 4064 N N . PHE A 1 537 ? 27.938 62.289 -54.164 1.00 103.19 516 PHE A N 1
ATOM 4065 C CA . PHE A 1 537 ? 28.743 62.151 -55.377 1.00 104.20 516 PHE A CA 1
ATOM 4066 C C . PHE A 1 537 ? 29.078 63.532 -55.936 1.00 108.78 516 PHE A C 1
ATOM 4067 O O . PHE A 1 537 ? 29.105 63.732 -57.150 1.00 115.20 516 PHE A O 1
ATOM 4075 N N . ASP A 1 538 ? 29.342 64.478 -55.037 1.00 105.87 517 ASP A N 1
ATOM 4076 C CA . ASP A 1 538 ? 29.567 65.871 -55.419 1.00 107.59 517 ASP A CA 1
ATOM 4077 C C . ASP A 1 538 ? 30.949 66.154 -55.994 1.00 112.69 517 ASP A C 1
ATOM 4078 O O . ASP A 1 538 ? 31.072 66.929 -56.943 1.00 115.98 517 ASP A O 1
ATOM 4083 N N . GLY A 1 539 ? 31.976 65.533 -55.416 1.00 114.43 518 GLY A N 1
ATOM 4084 C CA . GLY A 1 539 ? 33.362 65.828 -55.750 1.00 114.84 518 GLY A CA 1
ATOM 4085 C C . GLY A 1 539 ? 33.635 65.871 -57.240 1.00 121.65 518 GLY A C 1
ATOM 4086 O O . GLY A 1 539 ? 34.301 66.778 -57.737 1.00 123.13 518 GLY A O 1
ATOM 4087 N N . LEU A 1 540 ? 33.115 64.881 -57.949 1.00 124.77 519 LEU A N 1
ATOM 4088 C CA . LEU A 1 540 ? 33.099 64.896 -59.398 1.00 128.69 519 LEU A CA 1
ATOM 4089 C C . LEU A 1 540 ? 31.998 63.929 -59.806 1.00 114.82 519 LEU A C 1
ATOM 4090 O O . LEU A 1 540 ? 31.421 63.250 -58.950 1.00 112.84 519 LEU A O 1
ATOM 4095 N N . LYS A 1 541 ? 31.743 63.826 -61.105 1.00 112.04 520 LYS A N 1
ATOM 4096 C CA . LYS A 1 541 ? 30.618 63.062 -61.587 1.00 113.72 520 LYS A CA 1
ATOM 4097 C C . LYS A 1 541 ? 30.527 62.975 -63.099 1.00 115.53 520 LYS A C 1
ATOM 4098 O O . LYS A 1 541 ? 30.800 63.940 -63.800 1.00 117.56 520 LYS A O 1
ATOM 4100 N N . HIS A 1 542 ? 30.128 61.812 -63.592 1.00 108.64 521 HIS A N 1
ATOM 4101 C CA . HIS A 1 542 ? 29.288 61.661 -64.749 1.00 114.30 521 HIS A CA 1
ATOM 4102 C C . HIS A 1 542 ? 27.967 61.066 -64.223 1.00 118.88 521 HIS A C 1
ATOM 4103 O O . HIS A 1 542 ? 27.054 60.794 -65.012 1.00 136.95 521 HIS A O 1
ATOM 4110 N N . GLN A 1 543 ? 27.917 60.829 -62.895 1.00 113.69 522 GLN A N 1
ATOM 4111 C CA . GLN A 1 543 ? 26.836 60.045 -62.247 1.00 122.00 522 GLN A CA 1
ATOM 4112 C C . GLN A 1 543 ? 25.932 60.730 -61.258 1.00 125.27 522 GLN A C 1
ATOM 4113 O O . GLN A 1 543 ? 26.312 60.997 -60.123 1.00 120.55 522 GLN A O 1
ATOM 4119 N N . ALA A 1 544 ? 24.664 60.662 -61.588 1.00 126.53 523 ALA A N 1
ATOM 4120 C CA . ALA A 1 544 ? 23.641 61.560 -61.130 1.00 118.02 523 ALA A CA 1
ATOM 4121 C C . ALA A 1 544 ? 23.789 61.908 -59.676 1.00 114.31 523 ALA A C 1
ATOM 4122 O O . ALA A 1 544 ? 23.847 61.038 -58.812 1.00 110.93 523 ALA A O 1
ATOM 4124 N N . LYS A 1 545 ? 23.807 63.223 -59.458 1.00 118.38 524 LYS A N 1
ATOM 4125 C CA . LYS A 1 545 ? 23.961 63.835 -58.151 1.00 119.18 524 LYS A CA 1
ATOM 4126 C C . LYS A 1 545 ? 22.814 63.402 -57.290 1.00 109.53 524 LYS A C 1
ATOM 4127 O O . LYS A 1 545 ? 21.720 63.187 -57.818 1.00 107.80 524 LYS A O 1
ATOM 4133 N N . ARG A 1 546 ? 23.012 63.300 -55.979 1.00 108.72 525 ARG A N 1
ATOM 4134 C CA . ARG A 1 546 ? 21.821 63.266 -55.145 1.00 109.82 525 ARG A CA 1
ATOM 4135 C C . ARG A 1 546 ? 22.057 63.712 -53.693 1.00 107.65 525 ARG A C 1
ATOM 4136 O O . ARG A 1 546 ? 23.165 63.708 -53.171 1.00 110.35 525 ARG A O 1
ATOM 4144 N N . SER A 1 547 ? 20.943 64.091 -53.085 1.00 103.25 526 SER A N 1
ATOM 4145 C CA . SER A 1 547 ? 20.805 65.124 -52.063 1.00 108.98 526 SER A CA 1
ATOM 4146 C C . SER A 1 547 ? 21.025 64.711 -50.604 1.00 112.41 526 SER A C 1
ATOM 4147 O O . SER A 1 547 ? 21.514 63.615 -50.353 1.00 119.06 526 SER A O 1
ATOM 4150 N N . ILE A 1 548 ? 20.804 65.602 -49.633 1.00 107.33 527 ILE A N 1
ATOM 4151 C CA . ILE A 1 548 ? 20.593 65.105 -48.255 1.00 104.81 527 ILE A CA 1
ATOM 4152 C C . ILE A 1 548 ? 19.095 64.805 -47.897 1.00 102.26 527 ILE A C 1
ATOM 4153 O O . ILE A 1 548 ? 18.842 63.861 -47.147 1.00 110.74 527 ILE A O 1
ATOM 4158 N N . ASN A 1 549 ? 18.115 65.591 -48.377 1.00 103.71 528 ASN A N 1
ATOM 4159 C CA . ASN A 1 549 ? 16.694 65.347 -47.991 1.00 110.41 528 ASN A CA 1
ATOM 4160 C C . ASN A 1 549 ? 15.789 64.333 -48.711 1.00 107.73 528 ASN A C 1
ATOM 4161 O O . ASN A 1 549 ? 14.714 64.065 -48.171 1.00 107.30 528 ASN A O 1
ATOM 4166 N N . GLU A 1 550 ? 16.132 63.861 -49.920 1.00 106.43 529 GLU A N 1
ATOM 4167 C CA . GLU A 1 550 ? 15.373 62.756 -50.544 1.00 107.63 529 GLU A CA 1
ATOM 4168 C C . GLU A 1 550 ? 16.150 61.460 -50.356 1.00 112.25 529 GLU A C 1
ATOM 4169 O O . GLU A 1 550 ? 15.767 60.429 -50.914 1.00 114.96 529 GLU A O 1
ATOM 4175 N N . MET A 1 551 ? 17.277 61.528 -49.636 1.00 108.53 530 MET A N 1
ATOM 4176 C CA . MET A 1 551 ? 17.748 60.360 -48.909 1.00 108.39 530 MET A CA 1
ATOM 4177 C C . MET A 1 551 ? 16.630 60.089 -47.983 1.00 107.45 530 MET A C 1
ATOM 4178 O O . MET A 1 551 ? 15.936 59.071 -48.064 1.00 108.51 530 MET A O 1
ATOM 4183 N N . LEU A 1 552 ? 16.518 61.063 -47.080 1.00 106.45 531 LEU A N 1
ATOM 4184 C CA . LEU A 1 552 ? 15.710 61.020 -45.890 1.00 97.58 531 LEU A CA 1
ATOM 4185 C C . LEU A 1 552 ? 14.230 60.897 -46.260 1.00 102.59 531 LEU A C 1
ATOM 4186 O O . LEU A 1 552 ? 13.459 60.250 -45.553 1.00 107.77 531 LEU A O 1
ATOM 4191 N N . ALA A 1 553 ? 13.841 61.509 -47.373 1.00 102.03 532 ALA A N 1
ATOM 4192 C CA . ALA A 1 553 ? 12.462 61.436 -47.833 1.00 104.24 532 ALA A CA 1
ATOM 4193 C C . ALA A 1 553 ? 12.187 60.090 -48.487 1.00 98.19 532 ALA A C 1
ATOM 4194 O O . ALA A 1 553 ? 11.090 59.554 -48.364 1.00 99.66 532 ALA A O 1
ATOM 4196 N N . ASP A 1 554 ? 13.182 59.549 -49.182 1.00 105.00 533 ASP A N 1
ATOM 4197 C CA . ASP A 1 554 ? 13.048 58.231 -49.787 1.00 104.61 533 ASP A CA 1
ATOM 4198 C C . ASP A 1 554 ? 13.014 57.191 -48.688 1.00 102.98 533 ASP A C 1
ATOM 4199 O O . ASP A 1 554 ? 13.963 57.079 -47.915 1.00 100.70 533 ASP A O 1
ATOM 4204 N N . ARG A 1 555 ? 11.936 56.418 -48.610 1.00 96.99 534 ARG A N 1
ATOM 4205 C CA . ARG A 1 555 ? 12.045 55.189 -47.856 1.00 94.12 534 ARG A CA 1
ATOM 4206 C C . ARG A 1 555 ? 11.895 54.026 -48.817 1.00 91.52 534 ARG A C 1
ATOM 4207 O O . ARG A 1 555 ? 10.796 53.559 -49.115 1.00 90.30 534 ARG A O 1
ATOM 4209 N N . HIS A 1 556 ? 13.048 53.582 -49.290 1.00 92.70 535 HIS A N 1
ATOM 4210 C CA . HIS A 1 556 ? 13.290 52.291 -49.896 1.00 89.53 535 HIS A CA 1
ATOM 4211 C C . HIS A 1 556 ? 14.642 51.959 -49.306 1.00 88.36 535 HIS A C 1
ATOM 4212 O O . HIS A 1 556 ? 14.844 50.972 -48.602 1.00 91.86 535 HIS A O 1
ATOM 4219 N N . LEU A 1 557 ? 15.561 52.856 -49.645 1.00 83.29 536 LEU A N 1
ATOM 4220 C CA . LEU A 1 557 ? 16.934 52.903 -49.169 1.00 82.59 536 LEU A CA 1
ATOM 4221 C C . LEU A 1 557 ? 17.076 52.821 -47.649 1.00 88.80 536 LEU A C 1
ATOM 4222 O O . LEU A 1 557 ? 18.085 52.328 -47.150 1.00 92.03 536 LEU A O 1
ATOM 4227 N N . GLN A 1 558 ? 16.088 53.324 -46.914 1.00 90.61 537 GLN A N 1
ATOM 4228 C CA . GLN A 1 558 ? 16.132 53.241 -45.455 1.00 87.86 537 GLN A CA 1
ATOM 4229 C C . GLN A 1 558 ? 15.542 51.942 -44.922 1.00 81.57 537 GLN A C 1
ATOM 4230 O O . GLN A 1 558 ? 15.782 51.581 -43.772 1.00 83.06 537 GLN A O 1
ATOM 4236 N N . ARG A 1 559 ? 14.781 51.236 -45.750 1.00 82.88 538 ARG A N 1
ATOM 4237 C CA . ARG A 1 559 ? 14.466 49.849 -45.441 1.00 78.34 538 ARG A CA 1
ATOM 4238 C C . ARG A 1 559 ? 15.775 49.089 -45.528 1.00 81.49 538 ARG A C 1
ATOM 4239 O O . ARG A 1 559 ? 16.122 48.300 -44.646 1.00 83.34 538 ARG A O 1
ATOM 4247 N N . ASP A 1 560 ? 16.496 49.361 -46.612 1.00 77.22 539 ASP A N 1
ATOM 4248 C CA . ASP A 1 560 ? 17.802 48.776 -46.866 1.00 75.30 539 ASP A CA 1
ATOM 4249 C C . ASP A 1 560 ? 18.760 49.034 -45.711 1.00 75.27 539 ASP A C 1
ATOM 4250 O O . ASP A 1 560 ? 19.430 48.121 -45.236 1.00 73.84 539 ASP A O 1
ATOM 4255 N N . ASN A 1 561 ? 18.816 50.283 -45.263 1.00 78.08 540 ASN A N 1
ATOM 4256 C CA . ASN A 1 561 ? 19.773 50.689 -44.242 1.00 78.00 540 ASN A CA 1
ATOM 4257 C C . ASN A 1 561 ? 19.362 50.309 -42.825 1.00 76.06 540 ASN A C 1
ATOM 4258 O O . ASN A 1 561 ? 20.219 50.105 -41.971 1.00 75.53 540 ASN A O 1
ATOM 4263 N N . LEU A 1 562 ? 18.062 50.224 -42.566 1.00 71.64 541 LEU A N 1
ATOM 4264 C CA . LEU A 1 562 ? 17.608 49.754 -41.262 1.00 75.55 541 LEU A CA 1
ATOM 4265 C C . LEU A 1 562 ? 17.826 48.248 -41.154 1.00 81.64 541 LEU A C 1
ATOM 4266 O O . LEU A 1 562 ? 18.178 47.736 -40.089 1.00 81.77 541 LEU A O 1
ATOM 4271 N N . HIS A 1 563 ? 17.627 47.544 -42.266 1.00 78.21 542 HIS A N 1
ATOM 4272 C CA . HIS A 1 563 ? 17.911 46.115 -42.322 1.00 76.04 542 HIS A CA 1
ATOM 4273 C C . HIS A 1 563 ? 19.405 45.856 -42.160 1.00 73.40 542 HIS A C 1
ATOM 4274 O O . HIS A 1 563 ? 19.819 44.989 -41.386 1.00 77.35 542 HIS A O 1
ATOM 4281 N N . ALA A 1 564 ? 20.207 46.615 -42.902 1.00 71.03 543 ALA A N 1
ATOM 4282 C CA . ALA A 1 564 ? 21.658 46.504 -42.836 1.00 69.93 543 ALA A CA 1
ATOM 4283 C C . ALA A 1 564 ? 22.147 46.776 -41.420 1.00 72.10 543 ALA A C 1
ATOM 4284 O O . ALA A 1 564 ? 22.906 45.989 -40.855 1.00 71.37 543 ALA A O 1
ATOM 4286 N N . GLN A 1 565 ? 21.693 47.889 -40.851 1.00 76.27 544 GLN A N 1
ATOM 4287 C CA . GLN A 1 565 ? 22.041 48.258 -39.484 1.00 75.77 544 GLN A CA 1
ATOM 4288 C C . GLN A 1 565 ? 21.606 47.176 -38.503 1.00 77.53 544 GLN A C 1
ATOM 4289 O O . GLN A 1 565 ? 22.270 46.944 -37.498 1.00 79.36 544 GLN A O 1
ATOM 4295 N N . LYS A 1 566 ? 20.495 46.512 -38.807 1.00 77.20 545 LYS A N 1
ATOM 4296 C CA . LYS A 1 566 ? 20.003 45.417 -37.976 1.00 75.82 545 LYS A CA 1
ATOM 4297 C C . LYS A 1 566 ? 20.971 44.232 -38.000 1.00 74.00 545 LYS A C 1
ATOM 4298 O O . LYS A 1 566 ? 21.326 43.679 -36.952 1.00 77.73 545 LYS A O 1
ATOM 4304 N N . CYS A 1 567 ? 21.396 43.850 -39.202 1.00 65.03 546 CYS A N 1
ATOM 4305 C CA . CYS A 1 567 ? 22.346 42.753 -39.369 1.00 66.24 546 CYS A CA 1
ATOM 4306 C C . CYS A 1 567 ? 23.666 43.059 -38.663 1.00 71.78 546 CYS A C 1
ATOM 4307 O O . CYS A 1 567 ? 24.223 42.214 -37.951 1.00 78.70 546 CYS A O 1
ATOM 4310 N N . ILE A 1 568 ? 24.154 44.279 -38.861 1.00 65.63 547 ILE A N 1
ATOM 4311 C CA . ILE A 1 568 ? 25.387 44.728 -38.227 1.00 67.21 547 ILE A CA 1
ATOM 4312 C C . ILE A 1 568 ? 25.210 44.797 -36.709 1.00 73.67 547 ILE A C 1
ATOM 4313 O O . ILE A 1 568 ? 26.176 44.675 -35.959 1.00 75.46 547 ILE A O 1
ATOM 4318 N N . ASP A 1 569 ? 23.970 44.976 -36.260 1.00 74.69 548 ASP A N 1
ATOM 4319 C CA . ASP A 1 569 ? 23.661 44.944 -34.832 1.00 75.59 548 ASP A CA 1
ATOM 4320 C C . ASP A 1 569 ? 23.770 43.520 -34.296 1.00 73.75 548 ASP A C 1
ATOM 4321 O O . ASP A 1 569 ? 24.257 43.300 -33.184 1.00 65.42 548 ASP A O 1
ATOM 4326 N N . TRP A 1 570 ? 23.309 42.556 -35.088 1.00 75.97 549 TRP A N 1
ATOM 4327 C CA . TRP A 1 570 ? 23.462 41.149 -34.727 1.00 73.14 549 TRP A CA 1
ATOM 4328 C C . TRP A 1 570 ? 24.944 40.804 -34.603 1.00 75.31 549 TRP A C 1
ATOM 4329 O O . TRP A 1 570 ? 25.403 40.309 -33.566 1.00 71.40 549 TRP A O 1
ATOM 4340 N N . ASN A 1 571 ? 25.698 41.089 -35.661 1.00 74.81 550 ASN A N 1
ATOM 4341 C CA . ASN A 1 571 ? 27.140 40.874 -35.626 1.00 69.75 550 ASN A CA 1
ATOM 4342 C C . ASN A 1 571 ? 27.798 41.637 -34.478 1.00 76.56 550 ASN A C 1
ATOM 4343 O O . ASN A 1 571 ? 28.834 41.224 -33.961 1.00 74.18 550 ASN A O 1
ATOM 4348 N N . ARG A 1 572 ? 27.178 42.741 -34.073 1.00 78.43 551 ARG A N 1
ATOM 4349 C CA . ARG A 1 572 ? 27.654 43.519 -32.937 1.00 74.99 551 ARG A CA 1
ATOM 4350 C C . ARG A 1 572 ? 27.452 42.753 -31.635 1.00 73.94 551 ARG A C 1
ATOM 4351 O O . ARG A 1 572 ? 28.315 42.778 -30.756 1.00 70.26 551 ARG A O 1
ATOM 4359 N N . ASN A 1 573 ? 26.316 42.069 -31.509 1.00 74.59 552 ASN A N 1
ATOM 4360 C CA . ASN A 1 573 ? 26.047 41.321 -30.284 1.00 75.21 552 ASN A CA 1
ATOM 4361 C C . ASN A 1 573 ? 26.997 40.127 -30.195 1.00 75.32 552 ASN A C 1
ATOM 4362 O O . ASN A 1 573 ? 27.556 39.839 -29.128 1.00 72.97 552 ASN A O 1
ATOM 4367 N N . VAL A 1 574 ? 27.209 39.461 -31.331 1.00 77.90 553 VAL A N 1
ATOM 4368 C CA . VAL A 1 574 ? 28.148 38.340 -31.373 1.00 67.63 553 VAL A CA 1
ATOM 4369 C C . VAL A 1 574 ? 29.568 38.788 -31.039 1.00 69.91 553 VAL A C 1
ATOM 4370 O O . VAL A 1 574 ? 30.234 38.181 -30.201 1.00 65.75 553 VAL A O 1
ATOM 4374 N N . LEU A 1 575 ? 30.024 39.855 -31.687 1.00 71.66 554 LEU A N 1
ATOM 4375 C CA . LEU A 1 575 ? 31.379 40.354 -31.470 1.00 68.50 554 LEU A CA 1
ATOM 4376 C C . LEU A 1 575 ? 31.598 40.829 -30.037 1.00 73.57 554 LEU A C 1
ATOM 4377 O O . LEU A 1 575 ? 32.638 40.548 -29.441 1.00 77.71 554 LEU A O 1
ATOM 4382 N N . LYS A 1 576 ? 30.623 41.546 -29.487 1.00 72.53 555 LYS A N 1
ATOM 4383 C CA . LYS A 1 576 ? 30.726 42.008 -28.107 1.00 67.95 555 LYS A CA 1
ATOM 4384 C C . LYS A 1 576 ? 30.765 40.832 -27.139 1.00 68.22 555 LYS A C 1
ATOM 4385 O O . LYS A 1 576 ? 31.516 40.852 -26.164 1.00 66.90 555 LYS A O 1
ATOM 4391 N N . ARG A 1 577 ? 29.964 39.806 -27.412 1.00 68.77 556 ARG A N 1
ATOM 4392 C CA . ARG A 1 577 ? 29.952 38.624 -26.554 1.00 62.70 556 ARG A CA 1
ATOM 4393 C C . ARG A 1 577 ? 31.272 37.854 -26.605 1.00 66.27 556 ARG A C 1
ATOM 4394 O O . ARG A 1 577 ? 31.863 37.550 -25.569 1.00 66.67 556 ARG A O 1
ATOM 4402 N N . GLU A 1 578 ? 31.733 37.550 -27.814 1.00 70.73 557 GLU A N 1
ATOM 4403 C CA . GLU A 1 578 ? 32.879 36.665 -28.002 1.00 64.01 557 GLU A CA 1
ATOM 4404 C C . GLU A 1 578 ? 34.225 37.339 -27.747 1.00 66.92 557 GLU A C 1
ATOM 4405 O O . GLU A 1 578 ? 35.163 36.696 -27.276 1.00 68.18 557 GLU A O 1
ATOM 4411 N N . LEU A 1 579 ? 34.328 38.625 -28.066 1.00 70.96 558 LEU A N 1
ATOM 4412 C CA . LEU A 1 579 ? 35.593 39.335 -27.899 1.00 70.61 558 LEU A CA 1
ATOM 4413 C C . LEU A 1 579 ? 35.662 40.094 -26.575 1.00 74.92 558 LEU A C 1
ATOM 4414 O O . LEU A 1 579 ? 36.662 40.753 -26.285 1.00 74.64 558 LEU A O 1
ATOM 4419 N N . GLY A 1 580 ? 34.607 39.986 -25.771 1.00 73.82 559 GLY A N 1
ATOM 4420 C CA . GLY A 1 580 ? 34.557 40.647 -24.477 1.00 68.35 559 GLY A CA 1
ATOM 4421 C C . GLY A 1 580 ? 34.699 42.151 -24.598 1.00 70.92 559 GLY A C 1
ATOM 4422 O O . GLY A 1 580 ? 35.575 42.756 -23.980 1.00 76.44 559 GLY A O 1
ATOM 4423 N N . LEU A 1 581 ? 33.833 42.754 -25.404 1.00 70.74 560 LEU A N 1
ATOM 4424 C CA . LEU A 1 581 ? 33.941 44.171 -25.722 1.00 72.55 560 LEU A CA 1
ATOM 4425 C C . LEU A 1 581 ? 32.877 45.017 -25.034 1.00 77.42 560 LEU A C 1
ATOM 4426 O O . LEU A 1 581 ? 31.759 44.562 -24.787 1.00 75.08 560 LEU A O 1
ATOM 4431 N N . ALA A 1 582 ? 33.245 46.256 -24.730 1.00 82.37 561 ALA A N 1
ATOM 4432 C CA . ALA A 1 582 ? 32.317 47.241 -24.195 1.00 82.56 561 ALA A CA 1
ATOM 4433 C C . ALA A 1 582 ? 32.185 48.365 -25.214 1.00 85.24 561 ALA A C 1
ATOM 4434 O O . ALA A 1 582 ? 33.056 48.531 -26.066 1.00 84.35 561 ALA A O 1
ATOM 4436 N N . GLU A 1 583 ? 31.098 49.128 -25.131 1.00 83.48 562 GLU A N 1
ATOM 4437 C CA . GLU A 1 583 ? 30.777 50.135 -26.143 1.00 75.55 562 GLU A CA 1
ATOM 4438 C C . GLU A 1 583 ? 31.896 51.152 -26.375 1.00 81.06 562 GLU A C 1
ATOM 4439 O O . GLU A 1 583 ? 31.927 51.820 -27.409 1.00 84.17 562 GLU A O 1
ATOM 4445 N N . SER A 1 584 ? 32.811 51.266 -25.417 1.00 75.99 563 SER A N 1
ATOM 4446 C CA . SER A 1 584 ? 33.984 52.117 -25.582 1.00 82.34 563 SER A CA 1
ATOM 4447 C C . SER A 1 584 ? 34.936 51.546 -26.630 1.00 85.97 563 SER A C 1
ATOM 4448 O O . SER A 1 584 ? 35.667 52.287 -27.287 1.00 91.67 563 SER A O 1
ATOM 4451 N N . ASP A 1 585 ? 34.923 50.224 -26.780 1.00 83.38 564 ASP A N 1
ATOM 4452 C CA . ASP A 1 585 ? 35.785 49.552 -27.746 1.00 80.08 564 ASP A CA 1
ATOM 4453 C C . ASP A 1 585 ? 35.275 49.744 -29.172 1.00 76.29 564 ASP A C 1
ATOM 4454 O O . ASP A 1 585 ? 36.059 49.801 -30.119 1.00 74.74 564 ASP A O 1
ATOM 4459 N N . ILE A 1 586 ? 33.957 49.846 -29.315 1.00 73.18 565 ILE A N 1
ATOM 4460 C CA . ILE A 1 586 ? 33.333 49.974 -30.628 1.00 74.88 565 ILE A CA 1
ATOM 4461 C C . ILE A 1 586 ? 33.278 51.423 -31.104 1.00 80.06 565 ILE A C 1
ATOM 4462 O O . ILE A 1 586 ? 33.047 52.341 -30.317 1.00 86.25 565 ILE A O 1
ATOM 4467 N N . VAL A 1 587 ? 33.504 51.614 -32.400 1.00 70.94 566 VAL A N 1
ATOM 4468 C CA . VAL A 1 587 ? 33.329 52.903 -33.055 1.00 70.77 566 VAL A CA 1
ATOM 4469 C C . VAL A 1 587 ? 32.492 52.706 -34.315 1.00 74.32 566 VAL A C 1
ATOM 4470 O O . VAL A 1 587 ? 32.739 51.785 -35.100 1.00 80.07 566 VAL A O 1
ATOM 4474 N N . ASP A 1 588 ? 31.499 53.568 -34.505 1.00 71.52 567 ASP A N 1
ATOM 4475 C CA . ASP A 1 588 ? 30.592 53.438 -35.636 1.00 66.68 567 ASP A CA 1
ATOM 4476 C C . ASP A 1 588 ? 30.914 54.430 -36.750 1.00 75.78 567 ASP A C 1
ATOM 4477 O O . ASP A 1 588 ? 30.707 55.636 -36.607 1.00 76.54 567 ASP A O 1
ATOM 4482 N N . ILE A 1 589 ? 31.419 53.905 -37.861 1.00 70.79 568 ILE A N 1
ATOM 4483 C CA . ILE A 1 589 ? 31.724 54.710 -39.037 1.00 63.12 568 ILE A CA 1
ATOM 4484 C C . ILE A 1 589 ? 30.500 54.769 -39.938 1.00 71.47 568 ILE A C 1
ATOM 4485 O O . ILE A 1 589 ? 29.947 53.730 -40.292 1.00 73.09 568 ILE A O 1
ATOM 4490 N N . PRO A 1 590 ? 30.064 55.985 -40.308 1.00 78.83 569 PRO A N 1
ATOM 4491 C CA . PRO A 1 590 ? 28.856 56.090 -41.134 1.00 78.57 569 PRO A CA 1
ATOM 4492 C C . PRO A 1 590 ? 29.021 55.418 -42.496 1.00 75.22 569 PRO A C 1
ATOM 4493 O O . PRO A 1 590 ? 29.953 55.734 -43.231 1.00 74.68 569 PRO A O 1
ATOM 4497 N N . GLN A 1 591 ? 28.116 54.500 -42.821 1.00 71.61 570 GLN A N 1
ATOM 4498 C CA . GLN A 1 591 ? 28.128 53.834 -44.118 1.00 67.89 570 GLN A CA 1
ATOM 4499 C C . GLN A 1 591 ? 26.710 53.531 -44.588 1.00 67.26 570 GLN A C 1
ATOM 4500 O O . GLN A 1 591 ? 25.922 52.960 -43.842 1.00 71.91 570 GLN A O 1
ATOM 4506 N N . LEU A 1 592 ? 26.391 53.884 -45.827 1.00 66.74 571 LEU A N 1
ATOM 4507 C CA . LEU A 1 592 ? 25.068 53.586 -46.366 1.00 71.09 571 LEU A CA 1
ATOM 4508 C C . LEU A 1 592 ? 25.124 52.423 -47.349 1.00 76.01 571 LEU A C 1
ATOM 4509 O O . LEU A 1 592 ? 26.092 52.272 -48.096 1.00 75.81 571 LEU A O 1
ATOM 4514 N N . PHE A 1 593 ? 24.081 51.601 -47.342 1.00 73.39 572 PHE A N 1
ATOM 4515 C CA . PHE A 1 593 ? 23.997 50.461 -48.245 1.00 66.54 572 PHE A CA 1
ATOM 4516 C C . PHE A 1 593 ? 22.742 50.549 -49.102 1.00 67.87 572 PHE A C 1
ATOM 4517 O O . PHE A 1 593 ? 21.934 51.459 -48.937 1.00 69.79 572 PHE A O 1
ATOM 4525 N N . PHE A 1 594 ? 22.578 49.594 -50.010 1.00 64.00 573 PHE A N 1
ATOM 4526 C CA . PHE A 1 594 ? 21.352 49.499 -50.793 1.00 66.34 573 PHE A CA 1
ATOM 4527 C C . PHE A 1 594 ? 21.119 48.054 -51.209 1.00 66.82 573 PHE A C 1
ATOM 4528 O O . PHE A 1 594 ? 22.049 47.247 -51.227 1.00 66.05 573 PHE A O 1
ATOM 4536 N N . LEU A 1 595 ? 19.874 47.730 -51.541 1.00 69.94 574 LEU A N 1
ATOM 4537 C CA . LEU A 1 595 ? 19.502 46.347 -51.809 1.00 72.64 574 LEU A CA 1
ATOM 4538 C C . LEU A 1 595 ? 19.295 46.052 -53.290 1.00 67.27 574 LEU A C 1
ATOM 4539 O O . LEU A 1 595 ? 18.549 46.742 -53.985 1.00 72.25 574 LEU A O 1
ATOM 4544 N N . LYS A 1 596 ? 19.977 45.012 -53.754 1.00 73.41 575 LYS A N 1
ATOM 4545 C CA . LYS A 1 596 ? 19.827 44.495 -55.103 1.00 71.23 575 LYS A CA 1
ATOM 4546 C C . LYS A 1 596 ? 19.645 42.986 -55.012 1.00 72.98 575 LYS A C 1
ATOM 4547 O O . LYS A 1 596 ? 20.499 42.286 -54.460 1.00 74.69 575 LYS A O 1
ATOM 4553 N N . ASN A 1 597 ? 18.522 42.498 -55.535 1.00 71.36 576 ASN A N 1
ATOM 4554 C CA . ASN A 1 597 ? 18.169 41.083 -55.450 1.00 74.73 576 ASN A CA 1
ATOM 4555 C C . ASN A 1 597 ? 18.271 40.563 -54.020 1.00 77.03 576 ASN A C 1
ATOM 4556 O O . ASN A 1 597 ? 18.877 39.518 -53.774 1.00 77.81 576 ASN A O 1
ATOM 4561 N N . PHE A 1 598 ? 17.699 41.327 -53.089 1.00 77.08 577 PHE A N 1
ATOM 4562 C CA . PHE A 1 598 ? 17.646 40.985 -51.665 1.00 77.98 577 PHE A CA 1
ATOM 4563 C C . PHE A 1 598 ? 19.008 41.064 -50.967 1.00 78.03 577 PHE A C 1
ATOM 4564 O O . PHE A 1 598 ? 19.096 40.850 -49.758 1.00 71.74 577 PHE A O 1
ATOM 4572 N N . TYR A 1 599 ? 20.066 41.370 -51.715 1.00 75.43 578 TYR A N 1
ATOM 4573 C CA . TYR A 1 599 ? 21.405 41.403 -51.127 1.00 74.58 578 TYR A CA 1
ATOM 4574 C C . TYR A 1 599 ? 21.972 42.817 -51.031 1.00 70.14 578 TYR A C 1
ATOM 4575 O O . TYR A 1 599 ? 21.659 43.680 -51.845 1.00 66.97 578 TYR A O 1
ATOM 4584 N N . ALA A 1 600 ? 22.814 43.044 -50.028 1.00 65.71 579 ALA A N 1
ATOM 4585 C CA . ALA A 1 600 ? 23.279 44.389 -49.710 1.00 64.90 579 ALA A CA 1
ATOM 4586 C C . ALA A 1 600 ? 24.596 44.752 -50.388 1.00 67.56 579 ALA A C 1
ATOM 4587 O O . ALA A 1 600 ? 25.626 44.121 -50.150 1.00 68.32 579 ALA A O 1
ATOM 4589 N N . GLU A 1 601 ? 24.548 45.770 -51.242 1.00 67.61 580 GLU A N 1
ATOM 4590 C CA . GLU A 1 601 ? 25.757 46.391 -51.764 1.00 64.68 580 GLU A CA 1
ATOM 4591 C C . GLU A 1 601 ? 25.948 47.757 -51.106 1.00 64.18 580 GLU A C 1
ATOM 4592 O O . GLU A 1 601 ? 25.110 48.188 -50.313 1.00 69.82 580 GLU A O 1
ATOM 4598 N N . ALA A 1 602 ? 27.036 48.441 -51.445 1.00 69.12 581 ALA A N 1
ATOM 4599 C CA . ALA A 1 602 ? 27.341 49.735 -50.839 1.00 64.20 581 ALA A CA 1
ATOM 4600 C C . ALA A 1 602 ? 26.843 50.891 -51.702 1.00 67.79 581 ALA A C 1
ATOM 4601 O O . ALA A 1 602 ? 27.085 50.925 -52.909 1.00 69.51 581 ALA A O 1
ATOM 4603 N N . PHE A 1 603 ? 26.152 51.838 -51.074 1.00 68.57 582 PHE A N 1
ATOM 4604 C CA . PHE A 1 603 ? 25.582 52.978 -51.787 1.00 70.26 582 PHE A CA 1
ATOM 4605 C C . PHE A 1 603 ? 26.676 53.932 -52.258 1.00 67.09 582 PHE A C 1
ATOM 4606 O O . PHE A 1 603 ? 26.662 54.401 -53.395 1.00 69.62 582 PHE A O 1
ATOM 4614 N N . PHE A 1 604 ? 27.619 54.216 -51.367 1.00 65.72 583 PHE A N 1
ATOM 4615 C CA . PHE A 1 604 ? 28.827 54.953 -51.717 1.00 74.69 583 PHE A CA 1
ATOM 4616 C C . PHE A 1 604 ? 30.006 54.082 -51.287 1.00 74.51 583 PHE A C 1
ATOM 4617 O O . PHE A 1 604 ? 29.802 53.126 -50.538 1.00 74.27 583 PHE A O 1
ATOM 4625 N N . PRO A 1 605 ? 31.228 54.378 -51.779 1.00 75.27 584 PRO A N 1
ATOM 4626 C CA . PRO A 1 605 ? 32.385 53.540 -51.434 1.00 69.64 584 PRO A CA 1
ATOM 4627 C C . PRO A 1 605 ? 32.489 53.259 -49.938 1.00 65.39 584 PRO A C 1
ATOM 4628 O O . PRO A 1 605 ? 32.203 54.138 -49.126 1.00 74.20 584 PRO A O 1
ATOM 4632 N N . ASP A 1 606 ? 32.902 52.047 -49.583 1.00 66.91 585 ASP A N 1
ATOM 4633 C CA . ASP A 1 606 ? 32.761 51.576 -48.211 1.00 71.78 585 ASP A CA 1
ATOM 4634 C C . ASP A 1 606 ? 33.998 51.928 -47.401 1.00 66.35 585 ASP A C 1
ATOM 4635 O O . ASP A 1 606 ? 35.052 51.320 -47.564 1.00 66.29 585 ASP A O 1
ATOM 4640 N N . MET A 1 607 ? 33.834 52.878 -46.485 1.00 62.91 586 MET A N 1
ATOM 4641 C CA . MET A 1 607 ? 34.946 53.423 -45.716 1.00 69.82 586 MET A CA 1
ATOM 4642 C C . MET A 1 607 ? 35.510 52.423 -44.719 1.00 72.17 586 MET A C 1
ATOM 4643 O O . MET A 1 607 ? 36.706 52.439 -44.424 1.00 66.47 586 MET A O 1
ATOM 4648 N N . VAL A 1 608 ? 34.644 51.562 -44.195 1.00 75.51 587 VAL A N 1
ATOM 4649 C CA . VAL A 1 608 ? 35.065 50.547 -43.240 1.00 69.25 587 VAL A CA 1
ATOM 4650 C C . VAL A 1 608 ? 36.091 49.617 -43.875 1.00 70.09 587 VAL A C 1
ATOM 4651 O O . VAL A 1 608 ? 37.074 49.235 -43.236 1.00 71.75 587 VAL A O 1
ATOM 4655 N N . ASN A 1 609 ? 35.891 49.286 -45.146 1.00 65.10 588 ASN A N 1
ATOM 4656 C CA . ASN A 1 609 ? 36.885 48.487 -45.837 1.00 70.72 588 ASN A CA 1
ATOM 4657 C C . ASN A 1 609 ? 38.022 49.427 -46.186 1.00 69.82 588 ASN A C 1
ATOM 4658 O O . ASN A 1 609 ? 37.866 50.327 -47.004 1.00 74.53 588 ASN A O 1
ATOM 4663 N N . MET A 1 610 ? 39.174 49.197 -45.569 1.00 64.95 589 MET A N 1
ATOM 4664 C CA . MET A 1 610 ? 40.280 50.141 -45.636 1.00 64.23 589 MET A CA 1
ATOM 4665 C C . MET A 1 610 ? 41.589 49.469 -45.257 1.00 66.60 589 MET A C 1
ATOM 4666 O O . MET A 1 610 ? 41.590 48.453 -44.563 1.00 74.34 589 MET A O 1
ATOM 4671 N N . VAL A 1 611 ? 42.709 50.048 -45.673 1.00 69.25 590 VAL A N 1
ATOM 4672 C CA . VAL A 1 611 ? 43.994 49.469 -45.309 1.00 69.59 590 VAL A CA 1
ATOM 4673 C C . VAL A 1 611 ? 44.557 50.174 -44.075 1.00 70.68 590 VAL A C 1
ATOM 4674 O O . VAL A 1 611 ? 44.630 51.402 -44.018 1.00 74.67 590 VAL A O 1
ATOM 4678 N N . VAL A 1 612 ? 44.922 49.384 -43.071 1.00 68.50 591 VAL A N 1
ATOM 4679 C CA . VAL A 1 612 ? 45.441 49.934 -41.827 1.00 67.01 591 VAL A CA 1
ATOM 4680 C C . VAL A 1 612 ? 46.938 49.689 -41.698 1.00 72.92 591 VAL A C 1
ATOM 4681 O O . VAL A 1 612 ? 47.373 48.559 -41.474 1.00 78.70 591 VAL A O 1
ATOM 4685 N N . LEU A 1 613 ? 47.725 50.749 -41.848 1.00 75.64 592 LEU A N 1
ATOM 4686 C CA . LEU A 1 613 ? 49.157 50.658 -41.602 1.00 79.28 592 LEU A CA 1
ATOM 4687 C C . LEU A 1 613 ? 49.536 51.560 -40.439 1.00 82.48 592 LEU A C 1
ATOM 4688 O O . LEU A 1 613 ? 49.624 52.773 -40.607 1.00 88.40 592 LEU A O 1
ATOM 4693 N N . GLY A 1 614 ? 49.822 50.970 -39.283 1.00 76.43 593 GLY A N 1
ATOM 4694 C CA . GLY A 1 614 ? 50.103 51.748 -38.090 1.00 88.67 593 GLY A CA 1
ATOM 4695 C C . GLY A 1 614 ? 49.015 52.767 -37.802 1.00 88.05 593 GLY A C 1
ATOM 4696 O O . GLY A 1 614 ? 47.830 52.436 -37.792 1.00 79.79 593 GLY A O 1
ATOM 4697 N N . LYS A 1 615 ? 49.414 54.015 -37.582 1.00 93.32 594 LYS A N 1
ATOM 4698 C CA . LYS A 1 615 ? 48.450 55.077 -37.314 1.00 88.37 594 LYS A CA 1
ATOM 4699 C C . LYS A 1 615 ? 47.941 55.698 -38.613 1.00 89.64 594 LYS A C 1
ATOM 4700 O O . LYS A 1 615 ? 47.047 56.542 -38.601 1.00 94.46 594 LYS A O 1
ATOM 4706 N N . TYR A 1 616 ? 48.517 55.271 -39.732 1.00 84.36 595 TYR A N 1
ATOM 4707 C CA . TYR A 1 616 ? 48.094 55.722 -41.055 1.00 88.32 595 TYR A CA 1
ATOM 4708 C C . TYR A 1 616 ? 47.006 54.818 -41.626 1.00 84.11 595 TYR A C 1
ATOM 4709 O O . TYR A 1 616 ? 47.207 53.612 -41.784 1.00 83.86 595 TYR A O 1
ATOM 4718 N N . LEU A 1 617 ? 45.855 55.402 -41.940 1.00 83.45 596 LEU A N 1
ATOM 4719 C CA . LEU A 1 617 ? 44.750 54.630 -42.492 1.00 82.23 596 LEU A CA 1
ATOM 4720 C C . LEU A 1 617 ? 44.429 55.030 -43.926 1.00 78.49 596 LEU A C 1
ATOM 4721 O O . LEU A 1 617 ? 43.880 56.104 -44.169 1.00 79.78 596 LEU A O 1
ATOM 4726 N N . GLY A 1 618 ? 44.776 54.169 -44.877 1.00 80.90 597 GLY A N 1
ATOM 4727 C CA . GLY A 1 618 ? 44.300 54.340 -46.235 1.00 77.66 597 GLY A CA 1
ATOM 4728 C C . GLY A 1 618 ? 42.816 54.046 -46.266 1.00 73.57 597 GLY A C 1
ATOM 4729 O O . GLY A 1 618 ? 42.393 52.942 -45.918 1.00 73.05 597 GLY A O 1
ATOM 4730 N N . ILE A 1 619 ? 42.024 55.020 -46.701 1.00 74.82 598 ILE A N 1
ATOM 4731 C CA . ILE A 1 619 ? 40.576 54.871 -46.708 1.00 78.01 598 ILE A CA 1
ATOM 4732 C C . ILE A 1 619 ? 40.014 55.236 -48.075 1.00 74.18 598 ILE A C 1
ATOM 4733 O O . ILE A 1 619 ? 40.451 56.210 -48.688 1.00 77.06 598 ILE A O 1
ATOM 4738 N N . PRO A 1 620 ? 39.040 54.453 -48.560 1.00 78.46 599 PRO A N 1
ATOM 4739 C CA . PRO A 1 620 ? 38.318 54.818 -49.779 1.00 79.98 599 PRO A CA 1
ATOM 4740 C C . PRO A 1 620 ? 37.571 56.120 -49.572 1.00 78.83 599 PRO A C 1
ATOM 4741 O O . PRO A 1 620 ? 37.006 56.341 -48.501 1.00 76.00 599 PRO A O 1
ATOM 4745 N N . LYS A 1 621 ? 37.571 56.969 -50.589 1.00 79.76 600 LYS A N 1
ATOM 4746 C CA . LYS A 1 621 ? 37.028 58.308 -50.458 1.00 81.56 600 LYS A CA 1
ATOM 4747 C C . LYS A 1 621 ? 35.565 58.344 -50.868 1.00 77.16 600 LYS A C 1
ATOM 4748 O O . LYS A 1 621 ? 35.244 58.239 -52.051 1.00 82.89 600 LYS A O 1
ATOM 4754 N N . PRO A 1 622 ? 34.667 58.491 -49.884 1.00 81.35 601 PRO A N 1
ATOM 4755 C CA . PRO A 1 622 ? 33.254 58.633 -50.223 1.00 80.25 601 PRO A CA 1
ATOM 4756 C C . PRO A 1 622 ? 33.012 60.021 -50.777 1.00 89.30 601 PRO A C 1
ATOM 4757 O O . PRO A 1 622 ? 33.688 60.963 -50.360 1.00 94.37 601 PRO A O 1
ATOM 4761 N N . TYR A 1 623 ? 32.084 60.164 -51.709 1.00 90.88 602 TYR A N 1
ATOM 4762 C CA . TYR A 1 623 ? 31.734 61.502 -52.134 1.00 93.51 602 TYR A CA 1
ATOM 4763 C C . TYR A 1 623 ? 30.366 61.829 -51.562 1.00 99.19 602 TYR A C 1
ATOM 4764 O O . TYR A 1 623 ? 29.338 61.373 -52.061 1.00 95.79 602 TYR A O 1
ATOM 4773 N N . GLY A 1 624 ? 30.377 62.639 -50.508 1.00 101.08 603 GLY A N 1
ATOM 4774 C CA . GLY A 1 624 ? 29.176 62.972 -49.768 1.00 99.20 603 GLY A CA 1
ATOM 4775 C C . GLY A 1 624 ? 28.780 64.420 -49.936 1.00 104.99 603 GLY A C 1
ATOM 4776 O O . GLY A 1 624 ? 29.299 65.110 -50.814 1.00 106.17 603 GLY A O 1
ATOM 4777 N N . PRO A 1 625 ? 27.852 64.890 -49.089 1.00 105.22 604 PRO A N 1
ATOM 4778 C CA . PRO A 1 625 ? 27.474 66.306 -49.076 1.00 108.80 604 PRO A CA 1
ATOM 4779 C C . PRO A 1 625 ? 28.671 67.216 -48.846 1.00 111.54 604 PRO A C 1
ATOM 4780 O O . PRO A 1 625 ? 29.419 67.038 -47.884 1.00 105.72 604 PRO A O 1
ATOM 4784 N N . ILE A 1 626 ? 28.836 68.191 -49.733 1.00 115.36 605 ILE A N 1
ATOM 4785 C CA . ILE A 1 626 ? 29.919 69.151 -49.616 1.00 111.91 605 ILE A CA 1
ATOM 4786 C C . ILE A 1 626 ? 29.411 70.362 -48.851 1.00 107.12 605 ILE A C 1
ATOM 4787 O O . ILE A 1 626 ? 28.539 71.096 -49.318 1.00 103.80 605 ILE A O 1
ATOM 4792 N N . ILE A 1 627 ? 29.941 70.554 -47.652 1.00 106.84 606 ILE A N 1
ATOM 4793 C CA . ILE A 1 627 ? 29.521 71.675 -46.832 1.00 106.35 606 ILE A CA 1
ATOM 4794 C C . ILE A 1 627 ? 30.733 72.480 -46.384 1.00 111.65 606 ILE A C 1
ATOM 4795 O O . ILE A 1 627 ? 31.544 72.015 -45.581 1.00 109.96 606 ILE A O 1
ATOM 4800 N N . ASN A 1 628 ? 30.837 73.693 -46.921 1.00 112.19 607 ASN A N 1
ATOM 4801 C CA . ASN A 1 628 ? 31.913 74.629 -46.604 1.00 110.79 607 ASN A CA 1
ATOM 4802 C C . ASN A 1 628 ? 33.320 74.069 -46.809 1.00 109.77 607 ASN A C 1
ATOM 4803 O O . ASN A 1 628 ? 34.145 74.074 -45.893 1.00 98.66 607 ASN A O 1
ATOM 4808 N N . GLY A 1 629 ? 33.579 73.575 -48.017 1.00 114.69 608 GLY A N 1
ATOM 4809 C CA . GLY A 1 629 ? 34.923 73.216 -48.427 1.00 118.38 608 GLY A CA 1
ATOM 4810 C C . GLY A 1 629 ? 35.300 71.760 -48.248 1.00 114.61 608 GLY A C 1
ATOM 4811 O O . GLY A 1 629 ? 36.329 71.317 -48.756 1.00 113.29 608 GLY A O 1
ATOM 4812 N N . ARG A 1 630 ? 34.471 71.005 -47.536 1.00 114.47 609 ARG A N 1
ATOM 4813 C CA . ARG A 1 630 ? 34.831 69.637 -47.191 1.00 115.83 609 ARG A CA 1
ATOM 4814 C C . ARG A 1 630 ? 33.694 68.634 -47.366 1.00 113.01 609 ARG A C 1
ATOM 4815 O O . ARG A 1 630 ? 32.518 68.995 -47.327 1.00 114.20 609 ARG A O 1
ATOM 4823 N N . CYS A 1 631 ? 34.056 67.371 -47.568 1.00 105.09 610 CYS A N 1
ATOM 4824 C CA . CYS A 1 631 ? 33.087 66.288 -47.493 1.00 102.96 610 CYS A CA 1
ATOM 4825 C C . CYS A 1 631 ? 32.801 66.011 -46.022 1.00 103.90 610 CYS A C 1
ATOM 4826 O O . CYS A 1 631 ? 33.711 65.697 -45.254 1.00 108.81 610 CYS A O 1
ATOM 4829 N N . CYS A 1 632 ? 31.536 66.129 -45.634 1.00 100.20 611 CYS A N 1
ATOM 4830 C CA . CYS A 1 632 ? 31.162 66.066 -44.225 1.00 101.67 611 CYS A CA 1
ATOM 4831 C C . CYS A 1 632 ? 31.329 64.666 -43.642 1.00 99.20 611 CYS A C 1
ATOM 4832 O O . CYS A 1 632 ? 31.609 64.515 -42.454 1.00 92.97 611 CYS A O 1
ATOM 4835 N N . LEU A 1 633 ? 31.144 63.646 -44.475 1.00 95.91 612 LEU A N 1
ATOM 4836 C CA . LEU A 1 633 ? 31.354 62.266 -44.045 1.00 93.09 612 LEU A CA 1
ATOM 4837 C C . LEU A 1 633 ? 32.815 62.047 -43.672 1.00 88.85 612 LEU A C 1
ATOM 4838 O O . LEU A 1 633 ? 33.126 61.467 -42.624 1.00 90.41 612 LEU A O 1
ATOM 4843 N N . GLU A 1 634 ? 33.703 62.525 -44.540 1.00 82.20 613 GLU A N 1
ATOM 4844 C CA . GLU A 1 634 ? 35.140 62.444 -44.315 1.00 82.05 613 GLU A CA 1
ATOM 4845 C C . GLU A 1 634 ? 35.520 63.034 -42.965 1.00 89.65 613 GLU A C 1
ATOM 4846 O O . GLU A 1 634 ? 36.276 62.431 -42.211 1.00 95.77 613 GLU A O 1
ATOM 4852 N N . GLU A 1 635 ? 34.981 64.211 -42.666 1.00 94.78 614 GLU A N 1
ATOM 4853 C CA . GLU A 1 635 ? 35.317 64.917 -41.434 1.00 94.11 614 GLU A CA 1
ATOM 4854 C C . GLU A 1 635 ? 34.623 64.339 -40.208 1.00 93.12 614 GLU A C 1
ATOM 4855 O O . GLU A 1 635 ? 35.108 64.494 -39.088 1.00 98.33 614 GLU A O 1
ATOM 4861 N N . LYS A 1 636 ? 33.482 63.692 -40.416 1.00 91.45 615 LYS A N 1
ATOM 4862 C CA . LYS A 1 636 ? 32.838 62.945 -39.345 1.00 92.24 615 LYS A CA 1
ATOM 4863 C C . LYS A 1 636 ? 33.786 61.829 -38.933 1.00 88.79 615 LYS A C 1
ATOM 4864 O O . LYS A 1 636 ? 34.074 61.631 -37.746 1.00 92.27 615 LYS A O 1
ATOM 4870 N N . VAL A 1 637 ? 34.286 61.122 -39.942 1.00 85.19 616 VAL A N 1
ATOM 4871 C CA . VAL A 1 637 ? 35.277 60.075 -39.739 1.00 81.95 616 VAL A CA 1
ATOM 4872 C C . VAL A 1 637 ? 36.528 60.609 -39.043 1.00 88.60 616 VAL A C 1
ATOM 4873 O O . VAL A 1 637 ? 37.020 60.001 -38.093 1.00 89.95 616 VAL A O 1
ATOM 4877 N N . GLN A 1 638 ? 37.031 61.748 -39.511 1.00 89.83 617 GLN A N 1
ATOM 4878 C CA . GLN A 1 638 ? 38.226 62.355 -38.931 1.00 91.42 617 GLN A CA 1
ATOM 4879 C C . GLN A 1 638 ? 38.009 62.705 -37.463 1.00 93.08 617 GLN A C 1
ATOM 4880 O O . GLN A 1 638 ? 38.888 62.495 -36.632 1.00 91.49 617 GLN A O 1
ATOM 4886 N N . SER A 1 639 ? 36.830 63.230 -37.149 1.00 88.48 618 SER A N 1
ATOM 4887 C CA . SER A 1 639 ? 36.493 63.577 -35.775 1.00 86.43 618 SER A CA 1
ATOM 4888 C C . SER A 1 639 ? 36.375 62.325 -34.912 1.00 89.67 618 SER A C 1
ATOM 4889 O O . SER A 1 639 ? 36.638 62.362 -33.710 1.00 85.94 618 SER A O 1
ATOM 4892 N N . LEU A 1 640 ? 35.978 61.218 -35.532 1.00 90.23 619 LEU A N 1
ATOM 4893 C CA . LEU A 1 640 ? 35.843 59.952 -34.815 1.00 83.75 619 LEU A CA 1
ATOM 4894 C C . LEU A 1 640 ? 37.180 59.242 -34.589 1.00 85.50 619 LEU A C 1
ATOM 4895 O O . LEU A 1 640 ? 37.339 58.498 -33.621 1.00 83.13 619 LEU A O 1
ATOM 4900 N N . LEU A 1 641 ? 38.136 59.478 -35.481 1.00 83.27 620 LEU A N 1
ATOM 4901 C CA . LEU A 1 641 ? 39.389 58.724 -35.501 1.00 86.45 620 LEU A CA 1
ATOM 4902 C C . LEU A 1 641 ? 40.579 59.517 -34.960 1.00 89.62 620 LEU A C 1
ATOM 4903 O O . LEU A 1 641 ? 41.229 59.091 -34.007 1.00 89.35 620 LEU A O 1
ATOM 4908 N N . GLU A 1 642 ? 40.867 60.652 -35.595 1.00 93.79 621 GLU A N 1
ATOM 4909 C CA . GLU A 1 642 ? 42.028 61.494 -35.277 1.00 92.11 621 GLU A CA 1
ATOM 4910 C C . GLU A 1 642 ? 42.333 61.708 -33.781 1.00 88.85 621 GLU A C 1
ATOM 4911 O O . GLU A 1 642 ? 43.506 61.738 -33.406 1.00 88.84 621 GLU A O 1
ATOM 4917 N N . PRO A 1 643 ? 41.301 61.878 -32.924 1.00 86.24 622 PRO A N 1
ATOM 4918 C CA . PRO A 1 643 ? 41.611 61.951 -31.488 1.00 84.48 622 PRO A CA 1
ATOM 4919 C C . PRO A 1 643 ? 42.378 60.743 -30.937 1.00 88.62 622 PRO A C 1
ATOM 4920 O O . PRO A 1 643 ? 42.985 60.847 -29.871 1.00 87.28 622 PRO A O 1
ATOM 4924 N N . LEU A 1 644 ? 42.345 59.619 -31.647 1.00 95.59 623 LEU A N 1
ATOM 4925 C CA . LEU A 1 644 ? 43.084 58.432 -31.230 1.00 92.41 623 LEU A CA 1
ATOM 4926 C C . LEU A 1 644 ? 44.507 58.436 -31.784 1.00 91.71 623 LEU A C 1
ATOM 4927 O O . LEU A 1 644 ? 45.322 57.584 -31.430 1.00 89.77 623 LEU A O 1
ATOM 4932 N N . GLY A 1 645 ? 44.798 59.399 -32.654 1.00 91.78 624 GLY A N 1
ATOM 4933 C CA . GLY A 1 645 ? 46.122 59.528 -33.233 1.00 91.29 624 GLY A CA 1
ATOM 4934 C C . GLY A 1 645 ? 46.207 58.975 -34.642 1.00 88.86 624 GLY A C 1
ATOM 4935 O O . GLY A 1 645 ? 47.292 58.872 -35.216 1.00 87.52 624 GLY A O 1
ATOM 4936 N N . LEU A 1 646 ? 45.056 58.621 -35.203 1.00 92.64 625 LEU A N 1
ATOM 4937 C CA . LEU A 1 646 ? 45.004 58.046 -36.541 1.00 86.82 625 LEU A CA 1
ATOM 4938 C C . LEU A 1 646 ? 44.792 59.118 -37.602 1.00 86.27 625 LEU A C 1
ATOM 4939 O O . LEU A 1 646 ? 43.746 59.765 -37.643 1.00 86.96 625 LEU A O 1
ATOM 4944 N N . HIS A 1 647 ? 45.787 59.299 -38.464 1.00 81.43 626 HIS A N 1
ATOM 4945 C CA . HIS A 1 647 ? 45.671 60.245 -39.563 1.00 86.08 626 HIS A CA 1
ATOM 4946 C C . HIS A 1 647 ? 44.871 59.612 -40.694 1.00 84.97 626 HIS A C 1
ATOM 4947 O O . HIS A 1 647 ? 45.247 58.562 -41.216 1.00 86.23 626 HIS A O 1
ATOM 4954 N N . CYS A 1 648 ? 43.769 60.250 -41.071 1.00 81.42 627 CYS A N 1
ATOM 4955 C CA . CYS A 1 648 ? 42.879 59.680 -42.074 1.00 77.80 627 CYS A CA 1
ATOM 4956 C C . CYS A 1 648 ? 43.220 60.169 -43.475 1.00 85.87 627 CYS A C 1
ATOM 4957 O O . CYS A 1 648 ? 43.032 61.341 -43.801 1.00 95.50 627 CYS A O 1
ATOM 4960 N N . ILE A 1 649 ? 43.714 59.255 -44.302 1.00 82.16 628 ILE A N 1
ATOM 4961 C CA . ILE A 1 649 ? 44.010 59.554 -45.695 1.00 75.49 628 ILE A CA 1
ATOM 4962 C C . ILE A 1 649 ? 42.905 58.978 -46.570 1.00 80.15 628 ILE A C 1
ATOM 4963 O O . ILE A 1 649 ? 42.537 57.812 -46.428 1.00 84.45 628 ILE A O 1
ATOM 4968 N N . PHE A 1 650 ? 42.371 59.799 -47.468 1.00 81.41 629 PHE A N 1
ATOM 4969 C CA . PHE A 1 650 ? 41.262 59.380 -48.316 1.00 75.38 629 PHE A CA 1
ATOM 4970 C C . PHE A 1 650 ? 41.705 59.224 -49.768 1.00 74.65 629 PHE A C 1
ATOM 4971 O O . PHE A 1 650 ? 42.134 60.184 -50.407 1.00 84.79 629 PHE A O 1
ATOM 4979 N N . ILE A 1 651 ? 41.594 58.001 -50.277 1.00 76.17 630 ILE A N 1
ATOM 4980 C CA . ILE A 1 651 ? 42.057 57.664 -51.619 1.00 80.73 630 ILE A CA 1
ATOM 4981 C C . ILE A 1 651 ? 40.887 57.302 -52.533 1.00 77.66 630 ILE A C 1
ATOM 4982 O O . ILE A 1 651 ? 39.935 56.656 -52.097 1.00 79.31 630 ILE A O 1
ATOM 4987 N N . ASP A 1 652 ? 40.955 57.718 -53.795 1.00 70.08 631 ASP A N 1
ATOM 4988 C CA . ASP A 1 652 ? 39.910 57.374 -54.752 1.00 72.51 631 ASP A CA 1
ATOM 4989 C C . ASP A 1 652 ? 40.139 55.960 -55.278 1.00 75.56 631 ASP A C 1
ATOM 4990 O O . ASP A 1 652 ? 41.123 55.697 -55.970 1.00 78.06 631 ASP A O 1
ATOM 4995 N N . ASP A 1 653 ? 39.230 55.051 -54.937 1.00 73.71 632 ASP A N 1
ATOM 4996 C CA . ASP A 1 653 ? 39.187 53.722 -55.541 1.00 74.57 632 ASP A CA 1
ATOM 4997 C C . ASP A 1 653 ? 38.066 53.554 -56.570 1.00 72.78 632 ASP A C 1
ATOM 4998 O O . ASP A 1 653 ? 37.894 52.468 -57.121 1.00 74.93 632 ASP A O 1
ATOM 5003 N N . TYR A 1 654 ? 37.310 54.621 -56.816 1.00 74.13 633 TYR A N 1
ATOM 5004 C CA . TYR A 1 654 ? 35.948 54.501 -57.347 1.00 73.82 633 TYR A CA 1
ATOM 5005 C C . TYR A 1 654 ? 35.787 53.682 -58.630 1.00 71.44 633 TYR A C 1
ATOM 5006 O O . TYR A 1 654 ? 35.054 52.694 -58.642 1.00 70.65 633 TYR A O 1
ATOM 5015 N N . LEU A 1 655 ? 36.461 54.082 -59.702 1.00 74.02 634 LEU A N 1
ATOM 5016 C CA . LEU A 1 655 ? 36.251 53.432 -60.993 1.00 77.36 634 LEU A CA 1
ATOM 5017 C C . LEU A 1 655 ? 36.906 52.059 -61.085 1.00 73.86 634 LEU A C 1
ATOM 5018 O O . LEU A 1 655 ? 36.317 51.119 -61.619 1.00 71.65 634 LEU A O 1
ATOM 5023 N N . SER A 1 656 ? 38.119 51.941 -60.556 1.00 72.44 635 SER A N 1
ATOM 5024 C CA . SER A 1 656 ? 38.878 50.704 -60.690 1.00 73.94 635 SER A CA 1
ATOM 5025 C C . SER A 1 656 ? 38.534 49.672 -59.616 1.00 69.94 635 SER A C 1
ATOM 5026 O O . SER A 1 656 ? 38.928 48.513 -59.724 1.00 73.43 635 SER A O 1
ATOM 5029 N N . TYR A 1 657 ? 37.811 50.085 -58.579 1.00 72.18 636 TYR A N 1
ATOM 5030 C CA . TYR A 1 657 ? 37.455 49.155 -57.508 1.00 67.83 636 TYR A CA 1
ATOM 5031 C C . TYR A 1 657 ? 35.973 49.173 -57.119 1.00 69.83 636 TYR A C 1
ATOM 5032 O O . TYR A 1 657 ? 35.285 48.164 -57.274 1.00 67.75 636 TYR A O 1
ATOM 5041 N N . HIS A 1 658 ? 35.493 50.301 -56.597 1.00 64.37 637 HIS A N 1
ATOM 5042 C CA . HIS A 1 658 ? 34.119 50.399 -56.096 1.00 61.75 637 HIS A CA 1
ATOM 5043 C C . HIS A 1 658 ? 33.063 49.992 -57.122 1.00 67.90 637 HIS A C 1
ATOM 5044 O O . HIS A 1 658 ? 32.056 49.376 -56.770 1.00 70.40 637 HIS A O 1
ATOM 5051 N N . GLU A 1 659 ? 33.295 50.343 -58.384 1.00 73.27 638 GLU A N 1
ATOM 5052 C CA . GLU A 1 659 ? 32.396 49.971 -59.474 1.00 64.64 638 GLU A CA 1
ATOM 5053 C C . GLU A 1 659 ? 32.220 48.459 -59.554 1.00 65.27 638 GLU A C 1
ATOM 5054 O O . GLU A 1 659 ? 31.173 47.959 -59.966 1.00 65.96 638 GLU A O 1
ATOM 5060 N N . LEU A 1 660 ? 33.264 47.743 -59.154 1.00 66.07 639 LEU A N 1
ATOM 5061 C CA . LEU A 1 660 ? 33.285 46.287 -59.166 1.00 66.55 639 LEU A CA 1
ATOM 5062 C C . LEU A 1 660 ? 32.860 45.704 -57.819 1.00 63.32 639 LEU A C 1
ATOM 5063 O O . LEU A 1 660 ? 33.013 44.505 -57.579 1.00 64.01 639 LEU A O 1
ATOM 5068 N N . GLN A 1 661 ? 32.363 46.575 -56.941 1.00 63.10 640 GLN A N 1
ATOM 5069 C CA . GLN A 1 661 ? 31.872 46.207 -55.610 1.00 60.35 640 GLN A CA 1
ATOM 5070 C C . GLN A 1 661 ? 32.977 45.712 -54.679 1.00 59.04 640 GLN A C 1
ATOM 5071 O O . GLN A 1 661 ? 32.829 44.692 -54.005 1.00 52.96 640 GLN A O 1
ATOM 5077 N N . GLY A 1 662 ? 34.083 46.448 -54.652 1.00 58.88 641 GLY A N 1
ATOM 5078 C CA . GLY A 1 662 ? 35.162 46.192 -53.715 1.00 60.33 641 GLY A CA 1
ATOM 5079 C C . GLY A 1 662 ? 35.896 47.481 -53.397 1.00 61.69 641 GLY A C 1
ATOM 5080 O O . GLY A 1 662 ? 35.819 48.444 -54.157 1.00 66.99 641 GLY A O 1
ATOM 5081 N N . GLU A 1 663 ? 36.611 47.509 -52.277 1.00 68.42 642 GLU A N 1
ATOM 5082 C CA . GLU A 1 663 ? 37.261 48.738 -51.828 1.00 69.34 642 GLU A CA 1
ATOM 5083 C C . GLU A 1 663 ? 38.746 48.524 -51.530 1.00 69.67 642 GLU A C 1
ATOM 5084 O O . GLU A 1 663 ? 39.300 47.466 -51.826 1.00 71.00 642 GLU A O 1
ATOM 5090 N N . ILE A 1 664 ? 39.381 49.545 -50.958 1.00 70.37 643 ILE A N 1
ATOM 5091 C CA . ILE A 1 664 ? 40.834 49.581 -50.774 1.00 69.06 643 ILE A CA 1
ATOM 5092 C C . ILE A 1 664 ? 41.431 48.365 -50.061 1.00 64.50 643 ILE A C 1
ATOM 5093 O O . ILE A 1 664 ? 42.359 47.743 -50.581 1.00 69.13 643 ILE A O 1
ATOM 5098 N N . HIS A 1 665 ? 40.915 48.033 -48.879 1.00 70.93 644 HIS A N 1
ATOM 5099 C CA . HIS A 1 665 ? 41.393 46.852 -48.159 1.00 71.66 644 HIS A CA 1
ATOM 5100 C C . HIS A 1 665 ? 41.227 45.610 -49.003 1.00 68.47 644 HIS A C 1
ATOM 5101 O O . HIS A 1 665 ? 42.014 44.673 -48.915 1.00 74.05 644 HIS A O 1
ATOM 5108 N N . CYS A 1 666 ? 40.185 45.607 -49.821 1.00 67.58 645 CYS A N 1
ATOM 5109 C CA . CYS A 1 666 ? 39.882 44.443 -50.619 1.00 66.98 645 CYS A CA 1
ATOM 5110 C C . CYS A 1 666 ? 40.774 44.382 -51.853 1.00 64.42 645 CYS A C 1
ATOM 5111 O O . CYS A 1 666 ? 40.968 43.318 -52.437 1.00 70.32 645 CYS A O 1
ATOM 5114 N N . GLY A 1 667 ? 41.327 45.525 -52.241 1.00 65.86 646 GLY A N 1
ATOM 5115 C CA . GLY A 1 667 ? 42.220 45.581 -53.384 1.00 66.14 646 GLY A CA 1
ATOM 5116 C C . GLY A 1 667 ? 43.676 45.464 -52.976 1.00 62.80 646 GLY A C 1
ATOM 5117 O O . GLY A 1 667 ? 44.571 45.471 -53.821 1.00 62.80 646 GLY A O 1
ATOM 5118 N N . THR A 1 668 ? 43.912 45.361 -51.672 1.00 58.71 647 THR A N 1
ATOM 5119 C CA . THR A 1 668 ? 45.267 45.247 -51.146 1.00 63.74 647 THR A CA 1
ATOM 5120 C C . THR A 1 668 ? 45.387 44.099 -50.147 1.00 66.68 647 THR A C 1
ATOM 5121 O O . THR A 1 668 ? 44.390 43.627 -49.606 1.00 66.54 647 THR A O 1
ATOM 5125 N N . ASN A 1 669 ? 46.613 43.643 -49.916 1.00 61.73 648 ASN A N 1
ATOM 5126 C CA . ASN A 1 669 ? 46.866 42.620 -48.910 1.00 60.52 648 ASN A CA 1
ATOM 5127 C C . ASN A 1 669 ? 48.129 42.955 -48.131 1.00 63.73 648 ASN A C 1
ATOM 5128 O O . ASN A 1 669 ? 49.185 43.191 -48.718 1.00 68.00 648 ASN A O 1
ATOM 5133 N N . VAL A 1 670 ? 48.020 42.974 -46.807 1.00 66.45 649 VAL A N 1
ATOM 5134 C CA . VAL A 1 670 ? 49.114 43.441 -45.966 1.00 63.13 649 VAL A CA 1
ATOM 5135 C C . VAL A 1 670 ? 49.696 42.346 -45.078 1.00 63.84 649 VAL A C 1
ATOM 5136 O O . VAL A 1 670 ? 48.982 41.715 -44.299 1.00 67.92 649 VAL A O 1
ATOM 5140 N N . ARG A 1 671 ? 51.001 42.128 -45.211 1.00 63.28 650 ARG A N 1
ATOM 5141 C CA . ARG A 1 671 ? 51.733 41.234 -44.324 1.00 68.24 650 ARG A CA 1
ATOM 5142 C C . ARG A 1 671 ? 52.282 42.029 -43.142 1.00 69.00 650 ARG A C 1
ATOM 5143 O O . ARG A 1 671 ? 52.865 43.099 -43.321 1.00 74.33 650 ARG A O 1
ATOM 5151 N N . ARG A 1 672 ? 52.092 41.505 -41.936 1.00 63.20 651 ARG A N 1
ATOM 5152 C CA . ARG A 1 672 ? 52.441 42.242 -40.727 1.00 71.45 651 ARG A CA 1
ATOM 5153 C C . ARG A 1 672 ? 53.406 41.476 -39.829 1.00 71.86 651 ARG A C 1
ATOM 5154 O O . ARG A 1 672 ? 53.572 40.264 -39.968 1.00 74.82 651 ARG A O 1
ATOM 5162 N N . LYS A 1 673 ? 54.041 42.197 -38.909 1.00 67.51 652 LYS A N 1
ATOM 5163 C CA . LYS A 1 673 ? 54.984 41.593 -37.975 1.00 69.39 652 LYS A CA 1
ATOM 5164 C C . LYS A 1 673 ? 54.271 40.646 -37.012 1.00 71.40 652 LYS A C 1
ATOM 5165 O O . LYS A 1 673 ? 53.228 40.990 -36.455 1.00 71.09 652 LYS A O 1
ATOM 5171 N N . PRO A 1 674 ? 54.837 39.444 -36.819 1.00 67.35 653 PRO A N 1
ATOM 5172 C CA . PRO A 1 674 ? 54.286 38.421 -35.922 1.00 64.51 653 PRO A CA 1
ATOM 5173 C C . PRO A 1 674 ? 54.181 38.900 -34.477 1.00 72.03 653 PRO A C 1
ATOM 5174 O O . PRO A 1 674 ? 54.873 39.839 -34.085 1.00 69.40 653 PRO A O 1
ATOM 5178 N N . PHE A 1 675 ? 53.317 38.255 -33.699 1.00 72.45 654 PHE A N 1
ATOM 5179 C CA . PHE A 1 675 ? 53.147 38.592 -32.291 1.00 72.11 654 PHE A CA 1
ATOM 5180 C C . PHE A 1 675 ? 54.426 38.362 -31.496 1.00 73.59 654 PHE A C 1
ATOM 5181 O O . PHE A 1 675 ? 55.108 37.355 -31.686 1.00 74.92 654 PHE A O 1
ATOM 5189 N N . PRO A 1 676 ? 54.761 39.307 -30.604 1.00 73.31 655 PRO A N 1
ATOM 5190 C CA . PRO A 1 676 ? 55.889 39.115 -29.689 1.00 65.68 655 PRO A CA 1
ATOM 5191 C C . PRO A 1 676 ? 55.598 37.989 -28.709 1.00 63.55 655 PRO A C 1
ATOM 5192 O O . PRO A 1 676 ? 56.514 37.281 -28.296 1.00 68.59 655 PRO A O 1
ATOM 5196 N N . PHE A 1 677 ? 54.328 37.832 -28.346 1.00 65.26 656 PHE A N 1
ATOM 5197 C CA . PHE A 1 677 ? 53.907 36.735 -27.485 1.00 68.54 656 PHE A CA 1
ATOM 5198 C C . PHE A 1 677 ? 54.140 35.413 -28.196 1.00 71.49 656 PHE A C 1
ATOM 5199 O O . PHE A 1 677 ? 54.031 35.326 -29.418 1.00 82.85 656 PHE A O 1
ATOM 5207 N N . LYS A 1 678 ? 54.462 34.383 -27.426 1.00 72.96 657 LYS A N 1
ATOM 5208 C CA . LYS A 1 678 ? 54.754 33.080 -27.998 1.00 79.46 657 LYS A CA 1
ATOM 5209 C C . LYS A 1 678 ? 53.584 32.126 -27.789 1.00 76.87 657 LYS A C 1
ATOM 5210 O O . LYS A 1 678 ? 53.178 31.874 -26.654 1.00 79.19 657 LYS A O 1
ATOM 5216 N N . TRP A 1 679 ? 53.063 31.593 -28.894 1.00 77.58 658 TRP A N 1
ATOM 5217 C CA . TRP A 1 679 ? 51.826 30.809 -28.905 1.00 73.45 658 TRP A CA 1
ATOM 5218 C C . TRP A 1 679 ? 51.814 29.687 -27.878 1.00 73.59 658 TRP A C 1
ATOM 5219 O O . TRP A 1 679 ? 50.767 29.329 -27.341 1.00 75.17 658 TRP A O 1
ATOM 5230 N N . TRP A 1 680 ? 52.989 29.137 -27.609 1.00 71.26 659 TRP A N 1
ATOM 5231 C CA . TRP A 1 680 ? 53.105 27.997 -26.719 1.00 76.34 659 TRP A CA 1
ATOM 5232 C C . TRP A 1 680 ? 52.928 28.362 -25.246 1.00 79.73 659 TRP A C 1
ATOM 5233 O O . TRP A 1 680 ? 52.882 27.484 -24.385 1.00 82.55 659 TRP A O 1
ATOM 5244 N N . ASN A 1 681 ? 52.835 29.657 -24.959 1.00 80.75 660 ASN A N 1
ATOM 5245 C CA . ASN A 1 681 ? 52.697 30.122 -23.583 1.00 75.86 660 ASN A CA 1
ATOM 5246 C C . ASN A 1 681 ? 51.257 30.397 -23.147 1.00 76.10 660 ASN A C 1
ATOM 5247 O O . ASN A 1 681 ? 51.021 30.769 -21.998 1.00 81.14 660 ASN A O 1
ATOM 5252 N N . MET A 1 682 ? 50.296 30.217 -24.049 1.00 77.37 661 MET A N 1
ATOM 5253 C CA . MET A 1 682 ? 48.898 30.453 -23.695 1.00 80.79 661 MET A CA 1
ATOM 5254 C C . MET A 1 682 ? 48.182 29.150 -23.360 1.00 81.75 661 MET A C 1
ATOM 5255 O O . MET A 1 682 ? 48.741 28.071 -23.522 1.00 87.15 661 MET A O 1
ATOM 5260 N N . VAL A 1 683 ? 46.930 29.252 -22.925 1.00 78.60 662 VAL A N 1
ATOM 5261 C CA . VAL A 1 683 ? 46.162 28.070 -22.549 1.00 86.96 662 VAL A CA 1
ATOM 5262 C C . VAL A 1 683 ? 44.822 28.035 -23.277 1.00 89.10 662 VAL A C 1
ATOM 5263 O O . VAL A 1 683 ? 43.827 28.571 -22.787 1.00 85.24 662 VAL A O 1
ATOM 5267 N N . PRO A 1 684 ? 44.798 27.405 -24.460 1.00 94.30 663 PRO A N 1
ATOM 5268 C CA . PRO A 1 684 ? 43.583 27.279 -25.272 1.00 95.78 663 PRO A CA 1
ATOM 5269 C C . PRO A 1 684 ? 42.554 26.346 -24.641 1.00 102.48 663 PRO A C 1
ATOM 5270 O O . PRO A 1 684 ? 41.413 26.263 -25.098 1.00 100.18 663 PRO A O 1
ATOM 5275 N N . HIS B 1 16 ? 126.901 41.840 -63.994 1.00 81.88 -5 HIS B N 1
ATOM 5276 C CA . HIS B 1 16 ? 125.605 41.275 -63.641 1.00 89.65 -5 HIS B CA 1
ATOM 5277 C C . HIS B 1 16 ? 125.379 41.421 -62.137 1.00 84.62 -5 HIS B C 1
ATOM 5278 O O . HIS B 1 16 ? 126.343 41.504 -61.370 1.00 72.72 -5 HIS B O 1
ATOM 5285 N N . ILE B 1 17 ? 124.111 41.441 -61.723 1.00 90.63 -4 ILE B N 1
ATOM 5286 C CA . ILE B 1 17 ? 123.737 41.775 -60.343 1.00 75.25 -4 ILE B CA 1
ATOM 5287 C C . ILE B 1 17 ? 124.399 40.867 -59.299 1.00 78.83 -4 ILE B C 1
ATOM 5288 O O . ILE B 1 17 ? 124.665 39.691 -59.551 1.00 85.67 -4 ILE B O 1
ATOM 5293 N N . GLU B 1 18 ? 124.672 41.444 -58.132 1.00 73.91 -3 GLU B N 1
ATOM 5294 C CA . GLU B 1 18 ? 125.331 40.761 -57.024 1.00 72.52 -3 GLU B CA 1
ATOM 5295 C C . GLU B 1 18 ? 124.672 39.456 -56.593 1.00 68.89 -3 GLU B C 1
ATOM 5296 O O . GLU B 1 18 ? 125.312 38.405 -56.561 1.00 73.11 -3 GLU B O 1
ATOM 5302 N N . GLY B 1 19 ? 123.394 39.530 -56.244 1.00 58.16 -2 GLY B N 1
ATOM 5303 C CA . GLY B 1 19 ? 122.714 38.379 -55.698 1.00 57.22 -2 GLY B CA 1
ATOM 5304 C C . GLY B 1 19 ? 121.220 38.463 -55.879 1.00 60.78 -2 GLY B C 1
ATOM 5305 O O . GLY B 1 19 ? 120.637 39.545 -55.962 1.00 64.06 -2 GLY B O 1
ATOM 5306 N N . ARG B 1 20 ? 120.602 37.293 -55.927 1.00 58.24 -1 ARG B N 1
ATOM 5307 C CA . ARG B 1 20 ? 119.185 37.185 -56.195 1.00 63.61 -1 ARG B CA 1
ATOM 5308 C C . ARG B 1 20 ? 118.628 35.933 -55.547 1.00 71.47 -1 ARG B C 1
ATOM 5309 O O . ARG B 1 20 ? 119.292 34.897 -55.519 1.00 75.64 -1 ARG B O 1
ATOM 5317 N N . HIS B 1 21 ? 117.410 36.020 -55.032 1.00 72.75 0 HIS B N 1
ATOM 5318 C CA . HIS B 1 21 ? 116.724 34.820 -54.595 1.00 77.38 0 HIS B CA 1
ATOM 5319 C C . HIS B 1 21 ? 116.132 34.148 -55.824 1.00 85.74 0 HIS B C 1
ATOM 5320 O O . HIS B 1 21 ? 115.290 34.720 -56.516 1.00 86.63 0 HIS B O 1
ATOM 5327 N N . MET B 1 22 ? 116.584 32.928 -56.088 1.00 89.19 1 MET B N 1
ATOM 5328 C CA . MET B 1 22 ? 116.238 32.240 -57.321 1.00 93.83 1 MET B CA 1
ATOM 5329 C C . MET B 1 22 ? 115.760 30.823 -57.024 1.00 94.43 1 MET B C 1
ATOM 5330 O O . MET B 1 22 ? 116.487 30.022 -56.436 1.00 94.13 1 MET B O 1
ATOM 5335 N N . ALA B 1 23 ? 114.530 30.525 -57.428 1.00 98.11 2 ALA B N 1
ATOM 5336 C CA . ALA B 1 23 ? 113.932 29.218 -57.180 1.00 104.05 2 ALA B CA 1
ATOM 5337 C C . ALA B 1 23 ? 114.611 28.138 -58.013 1.00 105.71 2 ALA B C 1
ATOM 5338 O O . ALA B 1 23 ? 114.612 28.210 -59.240 1.00 103.19 2 ALA B O 1
ATOM 5340 N N . PRO B 1 24 ? 115.187 27.128 -57.341 1.00 109.57 3 PRO B N 1
ATOM 5341 C CA . PRO B 1 24 ? 115.913 26.041 -58.009 1.00 109.20 3 PRO B CA 1
ATOM 5342 C C . PRO B 1 24 ? 115.029 25.250 -58.966 1.00 103.46 3 PRO B C 1
ATOM 5343 O O . PRO B 1 24 ? 113.807 25.260 -58.831 1.00 99.27 3 PRO B O 1
ATOM 5347 N N . LYS B 1 25 ? 115.653 24.574 -59.925 1.00 105.47 4 LYS B N 1
ATOM 5348 C CA . LYS B 1 25 ? 114.925 23.970 -61.037 1.00 99.66 4 LYS B CA 1
ATOM 5349 C C . LYS B 1 25 ? 114.923 22.456 -60.874 1.00 89.41 4 LYS B C 1
ATOM 5350 O O . LYS B 1 25 ? 115.974 21.857 -60.641 1.00 92.93 4 LYS B O 1
ATOM 5356 N N . ARG B 1 26 ? 113.763 21.823 -61.007 1.00 90.65 5 ARG B N 1
ATOM 5357 C CA . ARG B 1 26 ? 113.759 20.369 -61.050 1.00 93.94 5 ARG B CA 1
ATOM 5358 C C . ARG B 1 26 ? 114.021 19.921 -62.478 1.00 92.23 5 ARG B C 1
ATOM 5359 O O . ARG B 1 26 ? 113.219 20.169 -63.379 1.00 87.62 5 ARG B O 1
ATOM 5367 N N . VAL B 1 27 ? 115.149 19.253 -62.674 1.00 93.37 6 VAL B N 1
ATOM 5368 C CA . VAL B 1 27 ? 115.486 18.716 -63.978 1.00 86.92 6 VAL B CA 1
ATOM 5369 C C . VAL B 1 27 ? 115.472 17.198 -63.895 1.00 84.82 6 VAL B C 1
ATOM 5370 O O . VAL B 1 27 ? 116.334 16.583 -63.264 1.00 88.97 6 VAL B O 1
ATOM 5374 N N . VAL B 1 28 ? 114.469 16.594 -64.519 1.00 82.14 7 VAL B N 1
ATOM 5375 C CA . VAL B 1 28 ? 114.366 15.147 -64.515 1.00 82.55 7 VAL B CA 1
ATOM 5376 C C . VAL B 1 28 ? 115.371 14.598 -65.507 1.00 88.54 7 VAL B C 1
ATOM 5377 O O . VAL B 1 28 ? 115.313 14.908 -66.697 1.00 87.06 7 VAL B O 1
ATOM 5381 N N . GLN B 1 29 ? 116.297 13.781 -65.021 1.00 87.13 8 GLN B N 1
ATOM 5382 C CA . GLN B 1 29 ? 117.301 13.211 -65.900 1.00 87.50 8 GLN B CA 1
ATOM 5383 C C . GLN B 1 29 ? 116.862 11.816 -66.316 1.00 86.66 8 GLN B C 1
ATOM 5384 O O . GLN B 1 29 ? 115.846 11.311 -65.838 1.00 84.12 8 GLN B O 1
ATOM 5390 N N . LEU B 1 30 ? 117.631 11.190 -67.197 1.00 90.65 9 LEU B N 1
ATOM 5391 C CA . LEU B 1 30 ? 117.198 9.942 -67.809 1.00 83.63 9 LEU B CA 1
ATOM 5392 C C . LEU B 1 30 ? 118.313 8.912 -67.872 1.00 87.09 9 LEU B C 1
ATOM 5393 O O . LEU B 1 30 ? 119.494 9.256 -67.931 1.00 90.08 9 LEU B O 1
ATOM 5398 N N . SER B 1 31 ? 117.923 7.643 -67.864 1.00 91.06 10 SER B N 1
ATOM 5399 C CA . SER B 1 31 ? 118.870 6.545 -67.972 1.00 99.27 10 SER B CA 1
ATOM 5400 C C . SER B 1 31 ? 118.435 5.573 -69.064 1.00 96.11 10 SER B C 1
ATOM 5401 O O . SER B 1 31 ? 117.263 5.205 -69.151 1.00 90.76 10 SER B O 1
ATOM 5404 N N . LEU B 1 32 ? 119.382 5.181 -69.910 1.00 96.54 11 LEU B N 1
ATOM 5405 C CA . LEU B 1 32 ? 119.130 4.183 -70.941 1.00 98.93 11 LEU B CA 1
ATOM 5406 C C . LEU B 1 32 ? 119.109 2.805 -70.300 1.00 97.52 11 LEU B C 1
ATOM 5407 O O . LEU B 1 32 ? 118.367 1.915 -70.718 1.00 96.73 11 LEU B O 1
ATOM 5412 N N . LYS B 1 33 ? 119.945 2.649 -69.281 1.00 93.01 12 LYS B N 1
ATOM 5413 C CA . LYS B 1 33 ? 119.971 1.457 -68.448 1.00 99.41 12 LYS B CA 1
ATOM 5414 C C . LYS B 1 33 ? 118.611 1.148 -67.840 1.00 103.13 12 LYS B C 1
ATOM 5415 O O . LYS B 1 33 ? 117.997 0.118 -68.121 1.00 100.62 12 LYS B O 1
ATOM 5421 N N . MET B 1 34 ? 118.161 2.068 -66.997 1.00 106.47 13 MET B N 1
ATOM 5422 C CA . MET B 1 34 ? 117.005 1.876 -66.134 1.00 99.18 13 MET B CA 1
ATOM 5423 C C . MET B 1 34 ? 115.993 2.994 -66.368 1.00 95.06 13 MET B C 1
ATOM 5424 O O . MET B 1 34 ? 116.381 4.118 -66.678 1.00 99.43 13 MET B O 1
ATOM 5429 N N . PRO B 1 35 ? 114.690 2.698 -66.236 1.00 88.53 14 PRO B N 1
ATOM 5430 C CA . PRO B 1 35 ? 113.747 3.816 -66.349 1.00 91.89 14 PRO B CA 1
ATOM 5431 C C . PRO B 1 35 ? 113.854 4.776 -65.167 1.00 91.85 14 PRO B C 1
ATOM 5432 O O . PRO B 1 35 ? 114.617 4.529 -64.233 1.00 97.18 14 PRO B O 1
ATOM 5436 N N . THR B 1 36 ? 113.088 5.859 -65.210 1.00 88.72 15 THR B N 1
ATOM 5437 C CA . THR B 1 36 ? 113.061 6.810 -64.108 1.00 90.62 15 THR B CA 1
ATOM 5438 C C . THR B 1 36 ? 111.607 7.169 -63.832 1.00 90.02 15 THR B C 1
ATOM 5439 O O . THR B 1 36 ? 110.711 6.694 -64.525 1.00 87.42 15 THR B O 1
ATOM 5443 N N . HIS B 1 37 ? 111.368 7.998 -62.823 1.00 86.45 16 HIS B N 1
ATOM 5444 C CA . HIS B 1 37 ? 110.015 8.431 -62.509 1.00 82.68 16 HIS B CA 1
ATOM 5445 C C . HIS B 1 37 ? 110.017 9.815 -61.878 1.00 74.85 16 HIS B C 1
ATOM 5446 O O . HIS B 1 37 ? 110.996 10.228 -61.258 1.00 70.27 16 HIS B O 1
ATOM 5453 N N . ALA B 1 38 ? 108.910 10.527 -62.047 1.00 76.66 17 ALA B N 1
ATOM 5454 C CA . ALA B 1 38 ? 108.788 11.883 -61.538 1.00 80.78 17 ALA B CA 1
ATOM 5455 C C . ALA B 1 38 ? 107.330 12.243 -61.289 1.00 79.97 17 ALA B C 1
ATOM 5456 O O . ALA B 1 38 ? 106.412 11.592 -61.798 1.00 73.61 17 ALA B O 1
ATOM 5458 N N . VAL B 1 39 ? 107.126 13.288 -60.497 1.00 75.12 18 VAL B N 1
ATOM 5459 C CA . VAL B 1 39 ? 105.787 13.754 -60.179 1.00 72.45 18 VAL B CA 1
ATOM 5460 C C . VAL B 1 39 ? 105.489 15.056 -60.907 1.00 68.47 18 VAL B C 1
ATOM 5461 O O . VAL B 1 39 ? 106.346 15.935 -61.009 1.00 63.91 18 VAL B O 1
ATOM 5465 N N . CYS B 1 40 ? 104.271 15.173 -61.423 1.00 67.75 19 CYS B N 1
ATOM 5466 C CA . CYS B 1 40 ? 103.886 16.362 -62.166 1.00 66.49 19 CYS B CA 1
ATOM 5467 C C . CYS B 1 40 ? 102.602 16.970 -61.625 1.00 72.19 19 CYS B C 1
ATOM 5468 O O . CYS B 1 40 ? 101.537 16.359 -61.697 1.00 69.17 19 CYS B O 1
ATOM 5471 N N . VAL B 1 41 ? 102.711 18.177 -61.083 1.00 70.46 20 VAL B N 1
ATOM 5472 C CA . VAL B 1 41 ? 101.533 18.931 -60.689 1.00 68.43 20 VAL B CA 1
ATOM 5473 C C . VAL B 1 41 ? 100.801 19.369 -61.951 1.00 63.81 20 VAL B C 1
ATOM 5474 O O . VAL B 1 41 ? 101.415 19.904 -62.874 1.00 64.08 20 VAL B O 1
ATOM 5478 N N . VAL B 1 42 ? 99.496 19.119 -61.991 1.00 64.33 21 VAL B N 1
ATOM 5479 C CA . VAL B 1 42 ? 98.684 19.389 -63.174 1.00 64.15 21 VAL B CA 1
ATOM 5480 C C . VAL B 1 42 ? 98.803 20.838 -63.639 1.00 68.53 21 VAL B C 1
ATOM 5481 O O . VAL B 1 42 ? 98.693 21.770 -62.841 1.00 69.68 21 VAL B O 1
ATOM 5485 N N . GLY B 1 43 ? 99.050 21.016 -64.934 1.00 76.65 22 GLY B N 1
ATOM 5486 C CA . GLY B 1 43 ? 99.150 22.339 -65.521 1.00 75.27 22 GLY B CA 1
ATOM 5487 C C . GLY B 1 43 ? 100.511 22.971 -65.310 1.00 72.93 22 GLY B C 1
ATOM 5488 O O . GLY B 1 43 ? 100.712 24.149 -65.606 1.00 75.23 22 GLY B O 1
ATOM 5489 N N . VAL B 1 44 ? 101.449 22.185 -64.792 1.00 65.47 23 VAL B N 1
ATOM 5490 C CA . VAL B 1 44 ? 102.799 22.671 -64.543 1.00 64.45 23 VAL B CA 1
ATOM 5491 C C . VAL B 1 44 ? 103.822 21.857 -65.324 1.00 69.08 23 VAL B C 1
ATOM 5492 O O . VAL B 1 44 ? 103.860 20.630 -65.222 1.00 71.04 23 VAL B O 1
ATOM 5496 N N . GLU B 1 45 ? 104.644 22.549 -66.107 1.00 74.60 24 GLU B N 1
ATOM 5497 C CA . GLU B 1 45 ? 105.702 21.907 -66.876 1.00 76.42 24 GLU B CA 1
ATOM 5498 C C . GLU B 1 45 ? 106.661 21.147 -65.973 1.00 74.47 24 GLU B C 1
ATOM 5499 O O . GLU B 1 45 ? 107.052 21.638 -64.914 1.00 70.62 24 GLU B O 1
ATOM 5505 N N . ALA B 1 46 ? 107.039 19.947 -66.395 1.00 74.72 25 ALA B N 1
ATOM 5506 C CA . ALA B 1 46 ? 108.132 19.242 -65.746 1.00 72.92 25 ALA B CA 1
ATOM 5507 C C . ALA B 1 46 ? 109.329 19.245 -66.686 1.00 70.81 25 ALA B C 1
ATOM 5508 O O . ALA B 1 46 ? 109.260 18.712 -67.796 1.00 74.39 25 ALA B O 1
ATOM 5510 N N . HIS B 1 47 ? 110.418 19.866 -66.242 1.00 72.51 26 HIS B N 1
ATOM 5511 C CA . HIS B 1 47 ? 111.605 20.010 -67.074 1.00 75.72 26 HIS B CA 1
ATOM 5512 C C . HIS B 1 47 ? 112.375 18.702 -67.183 1.00 78.34 26 HIS B C 1
ATOM 5513 O O . HIS B 1 47 ? 112.789 18.119 -66.180 1.00 78.89 26 HIS B O 1
ATOM 5520 N N . VAL B 1 48 ? 112.557 18.249 -68.417 1.00 78.69 27 VAL B N 1
ATOM 5521 C CA . VAL B 1 48 ? 113.325 17.051 -68.701 1.00 73.15 27 VAL B CA 1
ATOM 5522 C C . VAL B 1 48 ? 114.517 17.388 -69.587 1.00 77.22 27 VAL B C 1
ATOM 5523 O O . VAL B 1 48 ? 114.414 18.180 -70.542 1.00 84.06 27 VAL B O 1
ATOM 5527 N N . ASP B 1 49 ? 115.648 16.783 -69.240 1.00 78.48 28 ASP B N 1
ATOM 5528 C CA . ASP B 1 49 ? 116.898 16.958 -69.957 1.00 86.99 28 ASP B CA 1
ATOM 5529 C C . ASP B 1 49 ? 117.153 15.721 -70.806 1.00 90.12 28 ASP B C 1
ATOM 5530 O O . ASP B 1 49 ? 117.405 14.635 -70.283 1.00 86.80 28 ASP B O 1
ATOM 5535 N N . ILE B 1 50 ? 117.070 15.892 -72.120 1.00 94.35 29 ILE B N 1
ATOM 5536 C CA . ILE B 1 50 ? 117.229 14.779 -73.040 1.00 87.31 29 ILE B CA 1
ATOM 5537 C C . ILE B 1 50 ? 118.721 14.540 -73.313 1.00 86.01 29 ILE B C 1
ATOM 5538 O O . ILE B 1 50 ? 119.090 13.588 -74.000 1.00 83.56 29 ILE B O 1
ATOM 5543 N N . HIS B 1 51 ? 119.576 15.384 -72.737 1.00 87.96 30 HIS B N 1
ATOM 5544 C CA . HIS B 1 51 ? 121.022 15.309 -72.955 1.00 91.15 30 HIS B CA 1
ATOM 5545 C C . HIS B 1 51 ? 121.708 14.462 -71.872 1.00 89.52 30 HIS B C 1
ATOM 5546 O O . HIS B 1 51 ? 122.912 14.215 -71.938 1.00 85.89 30 HIS B O 1
ATOM 5553 N N . SER B 1 52 ? 120.936 14.026 -70.878 1.00 93.61 31 SER B N 1
ATOM 5554 C CA . SER B 1 52 ? 121.479 13.331 -69.710 1.00 98.81 31 SER B CA 1
ATOM 5555 C C . SER B 1 52 ? 122.257 12.068 -70.071 1.00 99.03 31 SER B C 1
ATOM 5556 O O . SER B 1 52 ? 123.430 11.934 -69.721 1.00 94.56 31 SER B O 1
ATOM 5559 N N . ASP B 1 53 ? 121.598 11.142 -70.758 1.00 98.78 32 ASP B N 1
ATOM 5560 C CA . ASP B 1 53 ? 122.267 9.940 -71.238 1.00 101.66 32 ASP B CA 1
ATOM 5561 C C . ASP B 1 53 ? 121.902 9.664 -72.693 1.00 100.83 32 ASP B C 1
ATOM 5562 O O . ASP B 1 53 ? 120.742 9.401 -73.013 1.00 99.03 32 ASP B O 1
ATOM 5567 N N . VAL B 1 54 ? 122.899 9.726 -73.571 1.00 102.06 33 VAL B N 1
ATOM 5568 C CA . VAL B 1 54 ? 122.692 9.449 -74.987 1.00 104.14 33 VAL B CA 1
ATOM 5569 C C . VAL B 1 54 ? 123.652 8.366 -75.467 1.00 109.58 33 VAL B C 1
ATOM 5570 O O . VAL B 1 54 ? 124.802 8.309 -75.029 1.00 111.82 33 VAL B O 1
ATOM 5574 N N . PRO B 1 55 ? 123.169 7.465 -76.334 1.00 108.12 34 PRO B N 1
ATOM 5575 C CA . PRO B 1 55 ? 124.071 6.460 -76.905 1.00 113.41 34 PRO B CA 1
ATOM 5576 C C . PRO B 1 55 ? 125.044 7.000 -77.962 1.00 110.54 34 PRO B C 1
ATOM 5577 O O . PRO B 1 55 ? 124.592 7.682 -78.879 1.00 111.67 34 PRO B O 1
ATOM 5581 N N . LYS B 1 56 ? 126.345 6.762 -77.796 1.00 108.97 35 LYS B N 1
ATOM 5582 C CA . LYS B 1 56 ? 127.266 6.435 -78.898 1.00 110.23 35 LYS B CA 1
ATOM 5583 C C . LYS B 1 56 ? 126.970 7.073 -80.268 1.00 100.70 35 LYS B C 1
ATOM 5584 O O . LYS B 1 56 ? 126.421 6.410 -81.151 1.00 101.30 35 LYS B O 1
ATOM 5590 N N . GLY B 1 57 ? 127.251 8.361 -80.430 1.00 96.78 36 GLY B N 1
ATOM 5591 C CA . GLY B 1 57 ? 127.084 8.991 -81.729 1.00 100.68 36 GLY B CA 1
ATOM 5592 C C . GLY B 1 57 ? 125.648 9.025 -82.211 1.00 101.87 36 GLY B C 1
ATOM 5593 O O . GLY B 1 57 ? 125.333 8.477 -83.262 1.00 98.52 36 GLY B O 1
ATOM 5594 N N . ALA B 1 58 ? 124.770 9.640 -81.429 1.00 99.70 37 ALA B N 1
ATOM 5595 C CA . ALA B 1 58 ? 123.359 9.689 -81.779 1.00 96.36 37 ALA B CA 1
ATOM 5596 C C . ALA B 1 58 ? 123.016 11.102 -82.225 1.00 101.92 37 ALA B C 1
ATOM 5597 O O . ALA B 1 58 ? 123.151 12.058 -81.460 1.00 104.36 37 ALA B O 1
ATOM 5599 N N . ASN B 1 59 ? 122.590 11.261 -83.464 1.00 103.26 38 ASN B N 1
ATOM 5600 C CA . ASN B 1 59 ? 122.309 12.610 -83.921 1.00 96.01 38 ASN B CA 1
ATOM 5601 C C . ASN B 1 59 ? 120.906 13.191 -83.754 1.00 94.69 38 ASN B C 1
ATOM 5602 O O . ASN B 1 59 ? 120.678 14.370 -84.028 1.00 88.28 38 ASN B O 1
ATOM 5607 N N . SER B 1 60 ? 120.000 12.387 -83.224 1.00 92.41 39 SER B N 1
ATOM 5608 C CA . SER B 1 60 ? 118.589 12.765 -83.096 1.00 88.46 39 SER B CA 1
ATOM 5609 C C . SER B 1 60 ? 117.839 12.031 -81.962 1.00 86.79 39 SER B C 1
ATOM 5610 O O . SER B 1 60 ? 118.350 11.086 -81.351 1.00 93.17 39 SER B O 1
ATOM 5613 N N . PHE B 1 61 ? 116.629 12.495 -81.664 1.00 83.54 40 PHE B N 1
ATOM 5614 C CA . PHE B 1 61 ? 115.735 11.755 -80.782 1.00 84.50 40 PHE B CA 1
ATOM 5615 C C . PHE B 1 61 ? 114.288 11.916 -81.246 1.00 78.31 40 PHE B C 1
ATOM 5616 O O . PHE B 1 61 ? 113.956 12.875 -81.942 1.00 72.66 40 PHE B O 1
ATOM 5624 N N . ARG B 1 62 ? 113.430 10.973 -80.877 1.00 85.65 41 ARG B N 1
ATOM 5625 C CA . ARG B 1 62 ? 112.000 11.154 -81.059 1.00 88.66 41 ARG B CA 1
ATOM 5626 C C . ARG B 1 62 ? 111.250 10.642 -79.847 1.00 81.41 41 ARG B C 1
ATOM 5627 O O . ARG B 1 62 ? 111.591 9.607 -79.264 1.00 78.96 41 ARG B O 1
ATOM 5635 N N . VAL B 1 63 ? 110.226 11.396 -79.474 1.00 80.32 42 VAL B N 1
ATOM 5636 C CA . VAL B 1 63 ? 109.506 11.165 -78.239 1.00 82.08 42 VAL B CA 1
ATOM 5637 C C . VAL B 1 63 ? 108.096 10.680 -78.512 1.00 84.13 42 VAL B C 1
ATOM 5638 O O . VAL B 1 63 ? 107.361 11.276 -79.297 1.00 85.98 42 VAL B O 1
ATOM 5642 N N . SER B 1 64 ? 107.727 9.580 -77.874 1.00 82.48 43 SER B N 1
ATOM 5643 C CA . SER B 1 64 ? 106.333 9.181 -77.838 1.00 83.44 43 SER B CA 1
ATOM 5644 C C . SER B 1 64 ? 105.933 9.187 -76.381 1.00 85.01 43 SER B C 1
ATOM 5645 O O . SER B 1 64 ? 106.684 8.713 -75.554 1.00 82.25 43 SER B O 1
ATOM 5648 N N . GLY B 1 65 ? 104.763 9.703 -76.044 1.00 85.95 44 GLY B N 1
ATOM 5649 C CA . GLY B 1 65 ? 104.363 9.672 -74.652 1.00 85.00 44 GLY B CA 1
ATOM 5650 C C . GLY B 1 65 ? 102.866 9.551 -74.590 1.00 89.53 44 GLY B C 1
ATOM 5651 O O . GLY B 1 65 ? 102.183 10.008 -75.507 1.00 92.76 44 GLY B O 1
ATOM 5652 N N . SER B 1 66 ? 102.344 9.019 -73.490 1.00 84.57 45 SER B N 1
ATOM 5653 C CA . SER B 1 66 ? 100.951 8.628 -73.499 1.00 77.37 45 SER B CA 1
ATOM 5654 C C . SER B 1 66 ? 100.347 8.132 -72.174 1.00 79.31 45 SER B C 1
ATOM 5655 O O . SER B 1 66 ? 101.046 7.568 -71.291 1.00 81.13 45 SER B O 1
ATOM 5658 N N . SER B 1 67 ? 99.035 8.367 -72.051 1.00 80.29 46 SER B N 1
ATOM 5659 C CA . SER B 1 67 ? 98.363 9.376 -72.894 1.00 82.90 46 SER B CA 1
ATOM 5660 C C . SER B 1 67 ? 97.472 10.265 -71.996 1.00 84.91 46 SER B C 1
ATOM 5661 O O . SER B 1 67 ? 96.922 9.812 -71.009 1.00 90.03 46 SER B O 1
ATOM 5664 N N . GLY B 1 68 ? 97.318 11.529 -72.369 1.00 80.21 47 GLY B N 1
ATOM 5665 C CA . GLY B 1 68 ? 96.955 12.578 -71.433 1.00 79.65 47 GLY B CA 1
ATOM 5666 C C . GLY B 1 68 ? 98.238 13.357 -71.226 1.00 79.30 47 GLY B C 1
ATOM 5667 O O . GLY B 1 68 ? 98.262 14.447 -70.641 1.00 81.34 47 GLY B O 1
ATOM 5668 N N . VAL B 1 69 ? 99.316 12.784 -71.753 1.00 78.08 48 VAL B N 1
ATOM 5669 C CA . VAL B 1 69 ? 100.637 13.384 -71.663 1.00 75.02 48 VAL B CA 1
ATOM 5670 C C . VAL B 1 69 ? 100.953 14.256 -72.876 1.00 72.38 48 VAL B C 1
ATOM 5671 O O . VAL B 1 69 ? 100.700 13.872 -74.019 1.00 74.89 48 VAL B O 1
ATOM 5675 N N . GLU B 1 70 ? 101.523 15.428 -72.615 1.00 72.12 49 GLU B N 1
ATOM 5676 C CA . GLU B 1 70 ? 101.969 16.320 -73.679 1.00 71.48 49 GLU B CA 1
ATOM 5677 C C . GLU B 1 70 ? 103.454 16.647 -73.536 1.00 74.27 49 GLU B C 1
ATOM 5678 O O . GLU B 1 70 ? 103.943 16.869 -72.432 1.00 71.53 49 GLU B O 1
ATOM 5684 N N . VAL B 1 71 ? 104.170 16.673 -74.656 1.00 73.37 50 VAL B N 1
ATOM 5685 C CA . VAL B 1 71 ? 105.598 16.974 -74.630 1.00 65.56 50 VAL B CA 1
ATOM 5686 C C . VAL B 1 71 ? 105.926 18.176 -75.511 1.00 70.15 50 VAL B C 1
ATOM 5687 O O . VAL B 1 71 ? 105.548 18.219 -76.682 1.00 81.62 50 VAL B O 1
ATOM 5691 N N . PHE B 1 72 ? 106.633 19.150 -74.944 1.00 69.27 51 PHE B N 1
ATOM 5692 C CA . PHE B 1 72 ? 106.997 20.357 -75.679 1.00 72.36 51 PHE B CA 1
ATOM 5693 C C . PHE B 1 72 ? 108.494 20.651 -75.607 1.00 76.00 51 PHE B C 1
ATOM 5694 O O . PHE B 1 72 ? 109.200 20.155 -74.726 1.00 79.47 51 PHE B O 1
ATOM 5702 N N . MET B 1 73 ? 108.962 21.468 -76.547 1.00 75.37 52 MET B N 1
ATOM 5703 C CA . MET B 1 73 ? 110.317 22.002 -76.520 1.00 84.99 52 MET B CA 1
ATOM 5704 C C . MET B 1 73 ? 110.253 23.513 -76.336 1.00 90.68 52 MET B C 1
ATOM 5705 O O . MET B 1 73 ? 109.562 24.206 -77.083 1.00 88.13 52 MET B O 1
ATOM 5710 N N . VAL B 1 74 ? 110.966 24.021 -75.337 1.00 88.85 53 VAL B N 1
ATOM 5711 C CA . VAL B 1 74 ? 110.956 25.450 -75.054 1.00 96.28 53 VAL B CA 1
ATOM 5712 C C . VAL B 1 74 ? 112.325 26.071 -75.295 1.00 104.36 53 VAL B C 1
ATOM 5713 O O . VAL B 1 74 ? 113.268 25.823 -74.548 1.00 105.81 53 VAL B O 1
ATOM 5717 N N . TYR B 1 75 ? 112.422 26.906 -76.322 1.00 108.69 54 TYR B N 1
ATOM 5718 C CA . TYR B 1 75 ? 113.693 27.522 -76.679 1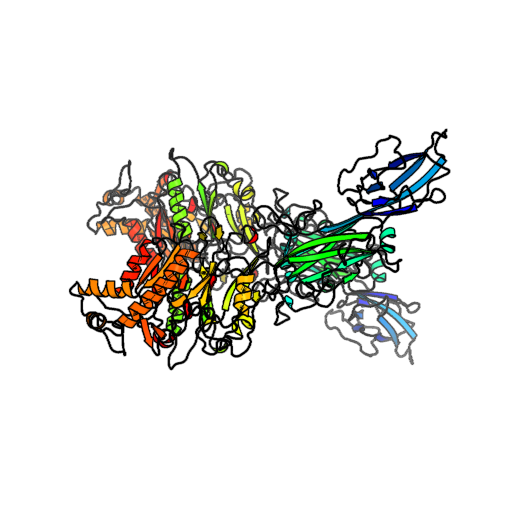.00 108.07 54 TYR B CA 1
ATOM 5719 C C . TYR B 1 75 ? 114.148 28.438 -75.556 1.00 110.40 54 TYR B C 1
ATOM 5720 O O . TYR B 1 75 ? 113.364 28.786 -74.679 1.00 114.22 54 TYR B O 1
ATOM 5729 N N . ASN B 1 76 ? 115.427 28.789 -75.556 1.00 110.54 55 ASN B N 1
ATOM 5730 C CA . ASN B 1 76 ? 115.997 29.514 -74.430 1.00 117.42 55 ASN B CA 1
ATOM 5731 C C . ASN B 1 76 ? 115.727 31.012 -74.516 1.00 119.29 55 ASN B C 1
ATOM 5732 O O . ASN B 1 76 ? 116.199 31.794 -73.693 1.00 118.43 55 ASN B O 1
ATOM 5737 N N . ARG B 1 77 ? 114.958 31.399 -75.528 1.00 122.81 56 ARG B N 1
ATOM 5738 C CA . ARG B 1 77 ? 114.017 32.482 -75.329 1.00 119.02 56 ARG B CA 1
ATOM 5739 C C . ARG B 1 77 ? 112.814 31.704 -74.826 1.00 122.05 56 ARG B C 1
ATOM 5740 O O . ARG B 1 77 ? 112.168 30.998 -75.601 1.00 120.83 56 ARG B O 1
ATOM 5748 N N . THR B 1 78 ? 112.476 31.861 -73.549 1.00 120.13 57 THR B N 1
ATOM 5749 C CA . THR B 1 78 ? 111.716 30.826 -72.844 1.00 121.01 57 THR B CA 1
ATOM 5750 C C . THR B 1 78 ? 110.233 30.918 -73.173 1.00 123.01 57 THR B C 1
ATOM 5751 O O . THR B 1 78 ? 109.405 30.193 -72.621 1.00 124.70 57 THR B O 1
ATOM 5755 N N . ARG B 1 79 ? 109.919 31.832 -74.081 1.00 118.80 58 ARG B N 1
ATOM 5756 C CA . ARG B 1 79 ? 108.658 31.823 -74.804 1.00 118.84 58 ARG B CA 1
ATOM 5757 C C . ARG B 1 79 ? 108.721 30.737 -75.881 1.00 112.27 58 ARG B C 1
ATOM 5758 O O . ARG B 1 79 ? 109.584 29.859 -75.830 1.00 104.72 58 ARG B O 1
ATOM 5760 N N . VAL B 1 80 ? 107.771 30.781 -76.813 1.00 111.00 59 VAL B N 1
ATOM 5761 C CA . VAL B 1 80 ? 107.651 29.856 -77.957 1.00 102.16 59 VAL B CA 1
ATOM 5762 C C . VAL B 1 80 ? 107.786 28.365 -77.611 1.00 97.77 59 VAL B C 1
ATOM 5763 O O . VAL B 1 80 ? 108.791 27.720 -77.912 1.00 104.75 59 VAL B O 1
ATOM 5767 N N . LYS B 1 81 ? 106.752 27.834 -76.962 1.00 89.89 60 LYS B N 1
ATOM 5768 C CA . LYS B 1 81 ? 106.557 26.390 -76.865 1.00 88.77 60 LYS B CA 1
ATOM 5769 C C . LYS B 1 81 ? 106.352 25.785 -78.248 1.00 92.95 60 LYS B C 1
ATOM 5770 O O . LYS B 1 81 ? 105.458 26.208 -78.981 1.00 96.76 60 LYS B O 1
ATOM 5776 N N . GLU B 1 82 ? 107.166 24.802 -78.612 1.00 85.17 61 GLU B N 1
ATOM 5777 C CA . GLU B 1 82 ? 106.889 24.031 -79.818 1.00 87.88 61 GLU B CA 1
ATOM 5778 C C . GLU B 1 82 ? 106.697 22.543 -79.514 1.00 88.14 61 GLU B C 1
ATOM 5779 O O . GLU B 1 82 ? 107.628 21.863 -79.084 1.00 92.72 61 GLU B O 1
ATOM 5785 N N . PRO B 1 83 ? 105.474 22.035 -79.742 1.00 84.68 62 PRO B N 1
ATOM 5786 C CA . PRO B 1 83 ? 105.103 20.642 -79.467 1.00 85.33 62 PRO B CA 1
ATOM 5787 C C . PRO B 1 83 ? 105.691 19.664 -80.480 1.00 91.63 62 PRO B C 1
ATOM 5788 O O . PRO B 1 83 ? 105.896 20.043 -81.632 1.00 93.82 62 PRO B O 1
ATOM 5792 N N . ILE B 1 84 ? 105.978 18.436 -80.051 1.00 87.57 63 ILE B N 1
ATOM 5793 C CA . ILE B 1 84 ? 106.355 17.368 -80.980 1.00 89.07 63 ILE B CA 1
ATOM 5794 C C . ILE B 1 84 ? 105.320 16.243 -80.968 1.00 100.96 63 ILE B C 1
ATOM 5795 O O . ILE B 1 84 ? 105.286 15.462 -80.018 1.00 110.27 63 ILE B O 1
ATOM 5800 N N . GLY B 1 85 ? 104.483 16.135 -81.998 1.00 103.99 64 GLY B N 1
ATOM 5801 C CA . GLY B 1 85 ? 103.630 14.962 -82.075 1.00 114.23 64 GLY B CA 1
ATOM 5802 C C . GLY B 1 85 ? 104.433 13.731 -82.450 1.00 106.31 64 GLY B C 1
ATOM 5803 O O . GLY B 1 85 ? 104.587 12.807 -81.649 1.00 108.30 64 GLY B O 1
ATOM 5804 N N . LYS B 1 86 ? 104.952 13.722 -83.676 1.00 96.15 65 LYS B N 1
ATOM 5805 C CA . LYS B 1 86 ? 106.080 12.877 -84.047 1.00 92.85 65 LYS B CA 1
ATOM 5806 C C . LYS B 1 86 ? 106.972 13.657 -85.007 1.00 91.78 65 LYS B C 1
ATOM 5807 O O . LYS B 1 86 ? 106.562 13.957 -86.128 1.00 100.99 65 LYS B O 1
ATOM 5813 N N . ALA B 1 87 ? 108.189 13.972 -84.589 1.00 78.37 66 ALA B N 1
ATOM 5814 C CA . ALA B 1 87 ? 109.168 14.532 -85.510 1.00 73.48 66 ALA B CA 1
ATOM 5815 C C . ALA B 1 87 ? 110.560 14.190 -85.028 1.00 74.73 66 ALA B C 1
ATOM 5816 O O . ALA B 1 87 ? 110.844 14.294 -83.835 1.00 84.73 66 ALA B O 1
ATOM 5818 N N . ARG B 1 88 ? 111.455 13.846 -85.944 1.00 78.01 67 ARG B N 1
ATOM 5819 C CA . ARG B 1 88 ? 112.788 13.497 -85.503 1.00 79.64 67 ARG B CA 1
ATOM 5820 C C . ARG B 1 88 ? 113.485 14.802 -85.176 1.00 80.36 67 ARG B C 1
ATOM 5821 O O . ARG B 1 88 ? 113.715 15.641 -86.047 1.00 87.71 67 ARG B O 1
ATOM 5829 N N . TRP B 1 89 ? 113.817 14.960 -83.902 1.00 71.90 68 TRP B N 1
ATOM 5830 C CA . TRP B 1 89 ? 114.299 16.231 -83.394 1.00 71.01 68 TRP B CA 1
ATOM 5831 C C . TRP B 1 89 ? 115.805 16.168 -83.223 1.00 72.85 68 TRP B C 1
ATOM 5832 O O . TRP B 1 89 ? 116.325 15.230 -82.616 1.00 73.77 68 TRP B O 1
ATOM 5843 N N . PRO B 1 90 ? 116.511 17.160 -83.780 1.00 67.76 69 PRO B N 1
ATOM 5844 C CA . PRO B 1 90 ? 117.968 17.253 -83.672 1.00 74.50 69 PRO B CA 1
ATOM 5845 C C . PRO B 1 90 ? 118.406 17.214 -82.218 1.00 80.64 69 PRO B C 1
ATOM 5846 O O . PRO B 1 90 ? 117.869 17.955 -81.394 1.00 81.51 69 PRO B O 1
ATOM 5850 N N . LEU B 1 91 ? 119.370 16.355 -81.909 1.00 84.61 70 LEU B N 1
ATOM 5851 C CA . LEU B 1 91 ? 119.817 16.207 -80.535 1.00 81.93 70 LEU B CA 1
ATOM 5852 C C . LEU B 1 91 ? 120.543 17.466 -80.081 1.00 82.18 70 LEU B C 1
ATOM 5853 O O . LEU B 1 91 ? 120.685 17.709 -78.883 1.00 96.75 70 LEU B O 1
ATOM 5858 N N . ASP B 1 92 ? 121.004 18.269 -81.035 1.00 81.91 71 ASP B N 1
ATOM 5859 C CA . ASP B 1 92 ? 121.565 19.560 -80.675 1.00 88.96 71 ASP B CA 1
ATOM 5860 C C . ASP B 1 92 ? 120.591 20.690 -81.007 1.00 92.68 71 ASP B C 1
ATOM 5861 O O . ASP B 1 92 ? 120.325 21.023 -82.162 1.00 97.82 71 ASP B O 1
ATOM 5866 N N . THR B 1 93 ? 120.065 21.254 -79.932 1.00 87.80 72 THR B N 1
ATOM 5867 C CA . THR B 1 93 ? 119.179 22.402 -79.922 1.00 92.56 72 THR B CA 1
ATOM 5868 C C . THR B 1 93 ? 119.645 23.078 -78.653 1.00 109.05 72 THR B C 1
ATOM 5869 O O . THR B 1 93 ? 120.703 22.716 -78.129 1.00 115.96 72 THR B O 1
ATOM 5873 N N . ASP B 1 94 ? 118.902 24.042 -78.134 1.00 107.49 73 ASP B N 1
ATOM 5874 C CA . ASP B 1 94 ? 119.176 24.452 -76.771 1.00 116.78 73 ASP B CA 1
ATOM 5875 C C . ASP B 1 94 ? 118.704 23.302 -75.886 1.00 119.76 73 ASP B C 1
ATOM 5876 O O . ASP B 1 94 ? 118.172 22.310 -76.389 1.00 111.62 73 ASP B O 1
ATOM 5881 N N . ALA B 1 95 ? 118.860 23.413 -74.575 1.00 124.31 74 ALA B N 1
ATOM 5882 C CA . ALA B 1 95 ? 118.512 22.261 -73.762 1.00 119.50 74 ALA B CA 1
ATOM 5883 C C . ALA B 1 95 ? 117.131 22.462 -73.175 1.00 114.34 74 ALA B C 1
ATOM 5884 O O . ALA B 1 95 ? 116.940 23.227 -72.228 1.00 114.40 74 ALA B O 1
ATOM 5886 N N . ASP B 1 96 ? 116.165 21.765 -73.764 1.00 109.04 75 ASP B N 1
ATOM 5887 C CA . ASP B 1 96 ? 114.789 21.825 -73.309 1.00 95.04 75 ASP B CA 1
ATOM 5888 C C . ASP B 1 96 ? 114.014 20.539 -73.552 1.00 92.26 75 ASP B C 1
ATOM 5889 O O . ASP B 1 96 ? 114.069 19.969 -74.641 1.00 101.02 75 ASP B O 1
ATOM 5894 N N . MET B 1 97 ? 113.277 20.097 -72.542 1.00 92.15 76 MET B N 1
ATOM 5895 C CA . MET B 1 97 ? 112.069 19.329 -72.792 1.00 77.17 76 MET B CA 1
ATOM 5896 C C . MET B 1 97 ? 111.122 19.628 -71.646 1.00 78.57 76 MET B C 1
ATOM 5897 O O . MET B 1 97 ? 111.562 19.878 -70.530 1.00 83.24 76 MET B O 1
ATOM 5902 N N . VAL B 1 98 ? 109.825 19.653 -71.920 1.00 68.62 77 VAL B N 1
ATOM 5903 C CA . VAL B 1 98 ? 108.861 19.855 -70.848 1.00 74.95 77 VAL B CA 1
ATOM 5904 C C . VAL B 1 98 ? 107.677 18.922 -71.019 1.00 74.89 77 VAL B C 1
ATOM 5905 O O . VAL B 1 98 ? 107.076 18.853 -72.092 1.00 76.35 77 VAL B O 1
ATOM 5909 N N . VAL B 1 99 ? 107.354 18.189 -69.961 1.00 75.81 78 VAL B N 1
ATOM 5910 C CA . VAL B 1 99 ? 106.204 17.299 -70.006 1.00 74.65 78 VAL B CA 1
ATOM 5911 C C . VAL B 1 99 ? 105.069 17.845 -69.149 1.00 72.23 78 VAL B C 1
ATOM 5912 O O . VAL B 1 99 ? 105.274 18.279 -68.013 1.00 63.22 78 VAL B O 1
ATOM 5916 N N . SER B 1 100 ? 103.872 17.834 -69.725 1.00 73.26 79 SER B N 1
ATOM 5917 C CA . SER B 1 100 ? 102.672 18.311 -69.059 1.00 67.11 79 SER B CA 1
ATOM 5918 C C . SER B 1 100 ? 101.657 17.185 -68.930 1.00 76.81 79 SER B C 1
ATOM 5919 O O . SER B 1 100 ? 101.415 16.438 -69.881 1.00 77.62 79 SER B O 1
ATOM 5922 N N . VAL B 1 101 ? 101.069 17.069 -67.746 1.00 85.96 80 VAL B N 1
ATOM 5923 C CA . VAL B 1 101 ? 100.063 16.050 -67.490 1.00 80.86 80 VAL B CA 1
ATOM 5924 C C . VAL B 1 101 ? 98.683 16.689 -67.364 1.00 74.40 80 VAL B C 1
ATOM 5925 O O . VAL B 1 101 ? 98.487 17.616 -66.578 1.00 70.13 80 VAL B O 1
ATOM 5929 N N . GLY B 1 102 ? 97.733 16.190 -68.147 1.00 76.50 81 GLY B N 1
ATOM 5930 C CA . GLY B 1 102 ? 96.404 16.772 -68.207 1.00 80.87 81 GLY B CA 1
ATOM 5931 C C . GLY B 1 102 ? 95.544 16.516 -66.985 1.00 79.44 81 GLY B C 1
ATOM 5932 O O . GLY B 1 102 ? 94.838 17.409 -66.519 1.00 77.33 81 GLY B O 1
ATOM 5933 N N . THR B 1 103 ? 95.596 15.293 -66.466 1.00 85.95 82 THR B N 1
ATOM 5934 C CA . THR B 1 103 ? 94.768 14.913 -65.326 1.00 80.88 82 THR B CA 1
ATOM 5935 C C . THR B 1 103 ? 95.612 14.496 -64.127 1.00 81.66 82 THR B C 1
ATOM 5936 O O . THR B 1 103 ? 96.839 14.502 -64.185 1.00 85.03 82 THR B O 1
ATOM 5940 N N . ALA B 1 104 ? 94.944 14.136 -63.037 1.00 78.83 83 ALA B N 1
ATOM 5941 C CA . ALA B 1 104 ? 95.626 13.584 -61.875 1.00 79.65 83 ALA B CA 1
ATOM 5942 C C . ALA B 1 104 ? 95.625 12.062 -61.961 1.00 81.86 83 ALA B C 1
ATOM 5943 O O . ALA B 1 104 ? 94.605 11.453 -62.286 1.00 83.27 83 ALA B O 1
ATOM 5945 N N . SER B 1 105 ? 96.771 11.454 -61.674 1.00 74.61 84 SER B N 1
ATOM 5946 C CA . SER B 1 105 ? 96.926 10.008 -61.802 1.00 80.76 84 SER B CA 1
ATOM 5947 C C . SER B 1 105 ? 96.118 9.241 -60.761 1.00 85.95 84 SER B C 1
ATOM 5948 O O . SER B 1 105 ? 96.060 9.629 -59.595 1.00 87.39 84 SER B O 1
ATOM 5951 N N . LYS B 1 106 ? 95.488 8.153 -61.194 1.00 89.45 85 LYS B N 1
ATOM 5952 C CA . LYS B 1 106 ? 94.720 7.300 -60.292 1.00 92.38 85 LYS B CA 1
ATOM 5953 C C . LYS B 1 106 ? 95.620 6.315 -59.556 1.00 94.05 85 LYS B C 1
ATOM 5954 O O . LYS B 1 106 ? 95.242 5.770 -58.518 1.00 91.68 85 LYS B O 1
ATOM 5960 N N . GLU B 1 107 ? 96.812 6.092 -60.098 1.00 90.70 86 GLU B N 1
ATOM 5961 C CA . GLU B 1 107 ? 97.762 5.170 -59.491 1.00 85.99 86 GLU B CA 1
ATOM 5962 C C . GLU B 1 107 ? 99.195 5.625 -59.751 1.00 86.80 86 GLU B C 1
ATOM 5963 O O . GLU B 1 107 ? 99.462 6.340 -60.717 1.00 84.38 86 GLU B O 1
ATOM 5969 N N . LEU B 1 108 ? 100.108 5.211 -58.880 1.00 92.56 87 LEU B N 1
ATOM 5970 C CA . LEU B 1 108 ? 101.506 5.618 -58.965 1.00 90.01 87 LEU B CA 1
ATOM 5971 C C . LEU B 1 108 ? 102.143 5.190 -60.288 1.00 88.87 87 LEU B C 1
ATOM 5972 O O . LEU B 1 108 ? 102.045 4.028 -60.685 1.00 96.01 87 LEU B O 1
ATOM 5977 N N . LYS B 1 109 ? 102.775 6.149 -60.963 1.00 90.45 88 LYS B N 1
ATOM 5978 C CA . LYS B 1 109 ? 103.500 5.918 -62.216 1.00 83.12 88 LYS B CA 1
ATOM 5979 C C . LYS B 1 109 ? 102.627 5.417 -63.368 1.00 81.70 88 LYS B C 1
ATOM 5980 O O . LYS B 1 109 ? 103.031 4.501 -64.084 1.00 88.22 88 LYS B O 1
ATOM 5986 N N . ASP B 1 110 ? 101.444 5.994 -63.561 1.00 79.41 89 ASP B N 1
ATOM 5987 C CA . ASP B 1 110 ? 100.589 5.527 -64.653 1.00 82.03 89 ASP B CA 1
ATOM 5988 C C . ASP B 1 110 ? 100.674 6.369 -65.934 1.00 83.85 89 ASP B C 1
ATOM 5989 O O . ASP B 1 110 ? 99.985 6.067 -66.909 1.00 92.05 89 ASP B O 1
ATOM 5994 N N . PHE B 1 111 ? 101.499 7.414 -65.948 1.00 83.01 90 PHE B N 1
ATOM 5995 C CA . PHE B 1 111 ? 101.741 8.122 -67.209 1.00 81.74 90 PHE B CA 1
ATOM 5996 C C . PHE B 1 111 ? 103.087 7.687 -67.776 1.00 82.85 90 PHE B C 1
ATOM 5997 O O . PHE B 1 111 ? 104.019 7.440 -67.011 1.00 78.69 90 PHE B O 1
ATOM 6005 N N . LYS B 1 112 ? 103.203 7.548 -69.099 1.00 81.70 91 LYS B N 1
ATOM 6006 C CA . LYS B 1 112 ? 104.462 7.000 -69.621 1.00 79.79 91 LYS B CA 1
ATOM 6007 C C . LYS B 1 112 ? 105.062 7.757 -70.803 1.00 81.00 91 LYS B C 1
ATOM 6008 O O . LYS B 1 112 ? 104.409 7.945 -71.820 1.00 86.96 91 LYS B O 1
ATOM 6014 N N . VAL B 1 113 ? 106.320 8.168 -70.668 1.00 77.76 92 VAL B N 1
ATOM 6015 C CA . VAL B 1 113 ? 107.028 8.852 -71.745 1.00 78.37 92 VAL B CA 1
ATOM 6016 C C . VAL B 1 113 ? 108.261 8.064 -72.187 1.00 82.12 92 VAL B C 1
ATOM 6017 O O . VAL B 1 113 ? 109.176 7.834 -71.401 1.00 83.12 92 VAL B O 1
ATOM 6021 N N . ARG B 1 114 ? 108.273 7.650 -73.450 1.00 83.00 93 ARG B N 1
ATOM 6022 C CA . ARG B 1 114 ? 109.413 6.950 -74.031 1.00 82.78 93 ARG B CA 1
ATOM 6023 C C . ARG B 1 114 ? 110.180 7.836 -75.011 1.00 81.90 93 ARG B C 1
ATOM 6024 O O . ARG B 1 114 ? 109.582 8.548 -75.828 1.00 81.11 93 ARG B O 1
ATOM 6032 N N . VAL B 1 115 ? 111.506 7.775 -74.925 1.00 78.57 94 VAL B N 1
ATOM 6033 C CA . VAL B 1 115 ? 112.380 8.534 -75.813 1.00 86.71 94 VAL B CA 1
ATOM 6034 C C . VAL B 1 115 ? 113.341 7.611 -76.559 1.00 93.08 94 VAL B C 1
ATOM 6035 O O . VAL B 1 115 ? 114.043 6.810 -75.944 1.00 94.34 94 VAL B O 1
ATOM 6039 N N . SER B 1 116 ? 113.375 7.730 -77.883 1.00 89.39 95 SER B N 1
ATOM 6040 C CA . SER B 1 116 ? 114.273 6.914 -78.699 1.00 91.52 95 SER B CA 1
ATOM 6041 C C . SER B 1 116 ? 115.272 7.817 -79.420 1.00 92.77 95 SER B C 1
ATOM 6042 O O . SER B 1 116 ? 115.025 9.003 -79.559 1.00 90.32 95 SER B O 1
ATOM 6045 N N . TYR B 1 117 ? 116.405 7.273 -79.856 1.00 96.33 96 TYR B N 1
ATOM 6046 C CA . TYR B 1 117 ? 117.462 8.100 -80.447 1.00 97.51 96 TYR B CA 1
ATOM 6047 C C . TYR B 1 117 ? 117.789 7.705 -81.904 1.00 102.82 96 TYR B C 1
ATOM 6048 O O . TYR B 1 117 ? 118.001 6.533 -82.193 1.00 99.64 96 TYR B O 1
ATOM 6057 N N . PHE B 1 118 ? 117.831 8.681 -82.817 1.00 100.29 97 PHE B N 1
ATOM 6058 C CA . PHE B 1 118 ? 117.850 8.395 -84.268 1.00 99.88 97 PHE B CA 1
ATOM 6059 C C . PHE B 1 118 ? 118.903 9.154 -85.114 1.00 113.31 97 PHE B C 1
ATOM 6060 O O . PHE B 1 118 ? 119.638 9.965 -84.587 1.00 105.07 97 PHE B O 1
ATOM 6068 N N . GLY B 1 119 ? 119.015 8.845 -86.409 1.00 121.63 98 GLY B N 1
ATOM 6069 C CA . GLY B 1 119 ? 119.985 9.521 -87.272 1.00 116.10 98 GLY B CA 1
ATOM 6070 C C . GLY B 1 119 ? 120.583 8.601 -88.326 1.00 121.92 98 GLY B C 1
ATOM 6071 O O . GLY B 1 119 ? 120.106 7.494 -88.481 1.00 120.69 98 GLY B O 1
ATOM 6072 N N . GLU B 1 120 ? 121.594 9.040 -89.076 1.00 124.79 99 GLU B N 1
ATOM 6073 C CA . GLU B 1 120 ? 122.480 8.053 -89.701 1.00 125.33 99 GLU B CA 1
ATOM 6074 C C . GLU B 1 120 ? 123.551 7.870 -88.710 1.00 133.06 99 GLU B C 1
ATOM 6075 O O . GLU B 1 120 ? 124.281 8.825 -88.449 1.00 134.65 99 GLU B O 1
ATOM 6081 N N . GLN B 1 121 ? 123.789 6.632 -88.297 1.00 128.44 100 GLN B N 1
ATOM 6082 C CA . GLN B 1 121 ? 123.389 6.243 -86.958 1.00 119.48 100 GLN B CA 1
ATOM 6083 C C . GLN B 1 121 ? 122.120 5.405 -87.187 1.00 124.27 100 GLN B C 1
ATOM 6084 O O . GLN B 1 121 ? 121.552 4.859 -86.258 1.00 127.10 100 GLN B O 1
ATOM 6090 N N . GLU B 1 122 ? 121.708 5.285 -88.454 1.00 129.77 101 GLU B N 1
ATOM 6091 C CA . GLU B 1 122 ? 120.555 4.452 -88.859 1.00 132.82 101 GLU B CA 1
ATOM 6092 C C . GLU B 1 122 ? 120.867 2.936 -89.019 1.00 129.43 101 GLU B C 1
ATOM 6093 O O . GLU B 1 122 ? 122.040 2.567 -88.944 1.00 124.26 101 GLU B O 1
ATOM 6099 N N . ASP B 1 123 ? 119.858 2.073 -89.288 1.00 134.05 102 ASP B N 1
ATOM 6100 C CA . ASP B 1 123 ? 118.506 2.505 -89.698 1.00 139.44 102 ASP B CA 1
ATOM 6101 C C . ASP B 1 123 ? 117.477 2.643 -88.590 1.00 136.90 102 ASP B C 1
ATOM 6102 O O . ASP B 1 123 ? 116.381 3.131 -88.848 1.00 136.89 102 ASP B O 1
ATOM 6107 N N . GLN B 1 124 ? 117.816 2.265 -87.360 1.00 128.14 103 GLN B N 1
ATOM 6108 C CA . GLN B 1 124 ? 116.958 2.600 -86.213 1.00 126.38 103 GLN B CA 1
ATOM 6109 C C . GLN B 1 124 ? 117.708 2.749 -84.884 1.00 127.49 103 GLN B C 1
ATOM 6110 O O . GLN B 1 124 ? 118.939 2.722 -84.822 1.00 131.70 103 GLN B O 1
ATOM 6116 N N . ALA B 1 125 ? 116.908 2.870 -83.826 1.00 120.02 104 ALA B N 1
ATOM 6117 C CA . ALA B 1 125 ? 117.313 3.348 -82.502 1.00 109.26 104 ALA B CA 1
ATOM 6118 C C . ALA B 1 125 ? 118.492 2.643 -81.828 1.00 112.79 104 ALA B C 1
ATOM 6119 O O . ALA B 1 125 ? 118.585 1.414 -81.819 1.00 119.01 104 ALA B O 1
ATOM 6121 N N . LEU B 1 126 ? 119.382 3.452 -81.252 1.00 114.63 105 LEU B N 1
ATOM 6122 C CA . LEU B 1 126 ? 120.504 2.963 -80.450 1.00 118.04 105 LEU B CA 1
ATOM 6123 C C . LEU B 1 126 ? 120.181 2.910 -78.954 1.00 114.96 105 LEU B C 1
ATOM 6124 O O . LEU B 1 126 ? 120.960 2.371 -78.166 1.00 118.83 105 LEU B O 1
ATOM 6129 N N . GLY B 1 127 ? 119.043 3.471 -78.559 1.00 112.56 106 GLY B N 1
ATOM 6130 C CA . GLY B 1 127 ? 118.675 3.487 -77.155 1.00 108.98 106 GLY B CA 1
ATOM 6131 C C . GLY B 1 127 ? 117.249 3.914 -76.877 1.00 106.81 106 GLY B C 1
ATOM 6132 O O . GLY B 1 127 ? 116.628 4.630 -77.665 1.00 101.49 106 GLY B O 1
ATOM 6133 N N . ARG B 1 128 ? 116.729 3.462 -75.741 1.00 102.57 107 ARG B N 1
ATOM 6134 C CA . ARG B 1 128 ? 115.375 3.793 -75.321 1.00 100.54 107 ARG B CA 1
ATOM 6135 C C . ARG B 1 128 ? 115.374 4.198 -73.852 1.00 97.86 107 ARG B C 1
ATOM 6136 O O . ARG B 1 128 ? 115.724 3.399 -72.983 1.00 99.46 107 ARG B O 1
ATOM 6144 N N . SER B 1 129 ? 114.989 5.439 -73.576 1.00 91.34 108 SER B N 1
ATOM 6145 C CA . SER B 1 129 ? 114.873 5.908 -72.202 1.00 85.87 108 SER B CA 1
ATOM 6146 C C . SER B 1 129 ? 113.408 5.981 -71.794 1.00 86.87 108 SER B C 1
ATOM 6147 O O . SER B 1 129 ? 112.572 6.510 -72.531 1.00 80.09 108 SER B O 1
ATOM 6150 N N . VAL B 1 130 ? 113.104 5.445 -70.617 1.00 90.63 109 VAL B N 1
ATOM 6151 C CA . VAL B 1 130 ? 111.730 5.389 -70.133 1.00 85.46 109 VAL B CA 1
ATOM 6152 C C . VAL B 1 130 ? 111.528 6.289 -68.915 1.00 90.11 109 VAL B C 1
ATOM 6153 O O . VAL B 1 130 ? 112.337 6.295 -67.986 1.00 88.99 109 VAL B O 1
ATOM 6157 N N . LEU B 1 131 ? 110.438 7.047 -68.933 1.00 85.29 110 LEU B N 1
ATOM 6158 C CA . LEU B 1 131 ? 110.113 7.969 -67.854 1.00 80.75 110 LEU B CA 1
ATOM 6159 C C . LEU B 1 131 ? 108.666 7.795 -67.409 1.00 84.31 110 LEU B C 1
ATOM 6160 O O . LEU B 1 131 ? 107.748 7.932 -68.208 1.00 84.34 110 LEU B O 1
ATOM 6165 N N . TYR B 1 132 ? 108.463 7.489 -66.135 1.00 79.49 111 TYR B N 1
ATOM 6166 C CA . TYR B 1 132 ? 107.115 7.358 -65.599 1.00 79.57 111 TYR B CA 1
ATOM 6167 C C . TYR B 1 132 ? 106.695 8.653 -64.915 1.00 80.97 111 TYR B C 1
ATOM 6168 O O . TYR B 1 132 ? 107.499 9.300 -64.248 1.00 80.08 111 TYR B O 1
ATOM 6177 N N . LEU B 1 133 ? 105.435 9.032 -65.092 1.00 79.27 112 LEU B N 1
ATOM 6178 C CA . LEU B 1 133 ? 104.919 10.266 -64.520 1.00 78.12 112 LEU B CA 1
ATOM 6179 C C . LEU B 1 133 ? 103.713 10.007 -63.629 1.00 79.63 112 LEU B C 1
ATOM 6180 O O . LEU B 1 133 ? 102.805 9.238 -63.986 1.00 81.77 112 LEU B O 1
ATOM 6185 N N . THR B 1 134 ? 103.723 10.658 -62.468 1.00 78.88 113 THR B N 1
ATOM 6186 C CA . THR B 1 134 ? 102.618 10.598 -61.521 1.00 79.43 113 THR B CA 1
ATOM 6187 C C . THR B 1 134 ? 101.907 11.947 -61.460 1.00 74.23 113 THR B C 1
ATOM 6188 O O . THR B 1 134 ? 102.462 12.932 -60.968 1.00 71.53 113 THR B O 1
ATOM 6192 N N . GLY B 1 135 ? 100.682 11.988 -61.974 1.00 73.26 114 GLY B N 1
ATOM 6193 C CA . GLY B 1 135 ? 99.900 13.210 -61.997 1.00 75.12 114 GLY B CA 1
ATOM 6194 C C . GLY B 1 135 ? 99.355 13.599 -60.637 1.00 80.45 114 GLY B C 1
ATOM 6195 O O . GLY B 1 135 ? 98.839 12.760 -59.900 1.00 86.99 114 GLY B O 1
ATOM 6196 N N . VAL B 1 136 ? 99.475 14.881 -60.303 1.00 84.56 115 VAL B N 1
ATOM 6197 C CA . VAL B 1 136 ? 98.945 15.407 -59.049 1.00 78.26 115 VAL B CA 1
ATOM 6198 C C . VAL B 1 136 ? 98.168 16.694 -59.286 1.00 78.18 115 VAL B C 1
ATOM 6199 O O . VAL B 1 136 ? 98.591 17.548 -60.065 1.00 78.00 115 VAL B O 1
ATOM 6203 N N . ASP B 1 137 ? 97.033 16.837 -58.613 1.00 77.35 116 ASP B N 1
ATOM 6204 C CA . ASP B 1 137 ? 96.336 18.112 -58.606 1.00 83.74 116 ASP B CA 1
ATOM 6205 C C . ASP B 1 137 ? 96.551 18.776 -57.253 1.00 79.94 116 ASP B C 1
ATOM 6206 O O . ASP B 1 137 ? 96.004 18.339 -56.243 1.00 78.64 116 ASP B O 1
ATOM 6211 N N . ILE B 1 138 ? 97.359 19.830 -57.243 1.00 78.52 117 ILE B N 1
ATOM 6212 C CA . ILE B 1 138 ? 97.603 20.598 -56.031 1.00 76.61 117 ILE B CA 1
ATOM 6213 C C . ILE B 1 138 ? 97.172 22.035 -56.252 1.00 74.73 117 ILE B C 1
ATOM 6214 O O . ILE B 1 138 ? 97.808 22.761 -57.017 1.00 80.12 117 ILE B O 1
ATOM 6219 N N . SER B 1 139 ? 96.102 22.461 -55.592 1.00 77.83 118 SER B N 1
ATOM 6220 C CA . SER B 1 139 ? 95.685 23.849 -55.766 1.00 79.70 118 SER B CA 1
ATOM 6221 C C . SER B 1 139 ? 95.112 24.478 -54.506 1.00 78.84 118 SER B C 1
ATOM 6222 O O . SER B 1 139 ? 94.331 23.861 -53.783 1.00 81.87 118 SER B O 1
ATOM 6225 N N . LEU B 1 140 ? 95.505 25.722 -54.262 1.00 74.56 119 LEU B N 1
ATOM 6226 C CA . LEU B 1 140 ? 94.935 26.509 -53.183 1.00 72.92 119 LEU B CA 1
ATOM 6227 C C . LEU B 1 140 ? 93.922 27.472 -53.781 1.00 73.42 119 LEU B C 1
ATOM 6228 O O . LEU B 1 140 ? 94.265 28.318 -54.606 1.00 82.30 119 LEU B O 1
ATOM 6233 N N . GLU B 1 141 ? 92.669 27.330 -53.369 1.00 71.24 120 GLU B N 1
ATOM 6234 C CA . GLU B 1 141 ? 91.576 28.068 -53.980 1.00 75.64 120 GLU B CA 1
ATOM 6235 C C . GLU B 1 141 ? 90.848 28.941 -52.970 1.00 74.33 120 GLU B C 1
ATOM 6236 O O . GLU B 1 141 ? 90.560 28.511 -51.857 1.00 81.49 120 GLU B O 1
ATOM 6242 N N . VAL B 1 142 ? 90.553 30.171 -53.366 1.00 74.18 121 VAL B N 1
ATOM 6243 C CA . VAL B 1 142 ? 89.769 31.071 -52.535 1.00 72.09 121 VAL B CA 1
ATOM 6244 C C . VAL B 1 142 ? 88.579 31.567 -53.324 1.00 78.60 121 VAL B C 1
ATOM 6245 O O . VAL B 1 142 ? 88.349 31.131 -54.452 1.00 90.13 121 VAL B O 1
ATOM 6249 N N . ASP B 1 143 ? 87.834 32.501 -52.752 1.00 74.03 122 ASP B N 1
ATOM 6250 C CA . ASP B 1 143 ? 86.740 33.079 -53.497 1.00 81.85 122 ASP B CA 1
ATOM 6251 C C . ASP B 1 143 ? 87.348 34.253 -54.232 1.00 86.97 122 ASP B C 1
ATOM 6252 O O . ASP B 1 143 ? 87.630 35.289 -53.639 1.00 82.12 122 ASP B O 1
ATOM 6257 N N . THR B 1 144 ? 87.525 34.093 -55.540 1.00 89.45 123 THR B N 1
ATOM 6258 C CA . THR B 1 144 ? 88.308 35.054 -56.300 1.00 83.17 123 THR B CA 1
ATOM 6259 C C . THR B 1 144 ? 87.374 36.099 -56.866 1.00 86.92 123 THR B C 1
ATOM 6260 O O . THR B 1 144 ? 87.296 37.192 -56.333 1.00 89.93 123 THR B O 1
ATOM 6264 N N . GLY B 1 145 ? 86.630 35.757 -57.911 1.00 95.67 124 GLY B N 1
ATOM 6265 C CA . GLY B 1 145 ? 85.503 36.586 -58.287 1.00 99.14 124 GLY B CA 1
ATOM 6266 C C . GLY B 1 145 ? 84.665 36.534 -57.032 1.00 85.40 124 GLY B C 1
ATOM 6267 O O . GLY B 1 145 ? 84.365 35.441 -56.553 1.00 89.79 124 GLY B O 1
ATOM 6268 N N . ARG B 1 146 ? 84.286 37.678 -56.475 1.00 88.42 125 ARG B N 1
ATOM 6269 C CA . ARG B 1 146 ? 83.816 37.616 -55.105 1.00 85.61 125 ARG B CA 1
ATOM 6270 C C . ARG B 1 146 ? 82.309 37.506 -55.120 1.00 84.49 125 ARG B C 1
ATOM 6271 O O . ARG B 1 146 ? 81.581 38.496 -55.181 1.00 86.37 125 ARG B O 1
ATOM 6279 N N . THR B 1 147 ? 81.869 36.256 -55.030 1.00 83.34 126 THR B N 1
ATOM 6280 C CA . THR B 1 147 ? 80.473 35.870 -54.931 1.00 86.98 126 THR B CA 1
ATOM 6281 C C . THR B 1 147 ? 80.417 34.636 -54.053 1.00 92.04 126 THR B C 1
ATOM 6282 O O . THR B 1 147 ? 81.092 33.652 -54.359 1.00 95.35 126 THR B O 1
ATOM 6286 N N . GLY B 1 148 ? 79.615 34.655 -52.993 1.00 92.04 127 GLY B N 1
ATOM 6287 C CA . GLY B 1 148 ? 79.404 33.449 -52.212 1.00 86.21 127 GLY B CA 1
ATOM 6288 C C . GLY B 1 148 ? 80.702 32.815 -51.746 1.00 85.86 127 GLY B C 1
ATOM 6289 O O . GLY B 1 148 ? 81.510 33.448 -51.066 1.00 83.75 127 GLY B O 1
ATOM 6290 N N . LYS B 1 149 ? 80.899 31.554 -52.125 1.00 86.05 128 LYS B N 1
ATOM 6291 C CA . LYS B 1 149 ? 82.101 30.815 -51.753 1.00 88.55 128 LYS B CA 1
ATOM 6292 C C . LYS B 1 149 ? 83.114 30.612 -52.888 1.00 80.19 128 LYS B C 1
ATOM 6293 O O . LYS B 1 149 ? 82.940 31.097 -54.006 1.00 80.15 128 LYS B O 1
ATOM 6299 N N . VAL B 1 150 ? 84.164 29.865 -52.557 1.00 86.88 129 VAL B N 1
ATOM 6300 C CA . VAL B 1 150 ? 85.372 29.686 -53.367 1.00 86.38 129 VAL B CA 1
ATOM 6301 C C . VAL B 1 150 ? 85.195 29.134 -54.784 1.00 86.55 129 VAL B C 1
ATOM 6302 O O . VAL B 1 150 ? 84.513 28.127 -54.984 1.00 81.66 129 VAL B O 1
ATOM 6306 N N . LYS B 1 151 ? 85.798 29.798 -55.772 1.00 95.50 130 LYS B N 1
ATOM 6307 C CA . LYS B 1 151 ? 86.017 29.135 -57.054 1.00 103.67 130 LYS B CA 1
ATOM 6308 C C . LYS B 1 151 ? 87.439 29.255 -57.637 1.00 97.42 130 LYS B C 1
ATOM 6309 O O . LYS B 1 151 ? 87.867 30.326 -58.069 1.00 93.68 130 LYS B O 1
ATOM 6315 N N . ARG B 1 152 ? 88.177 28.148 -57.578 1.00 102.65 131 ARG B N 1
ATOM 6316 C CA . ARG B 1 152 ? 89.011 27.643 -58.674 1.00 106.85 131 ARG B CA 1
ATOM 6317 C C . ARG B 1 152 ? 89.691 28.730 -59.544 1.00 109.47 131 ARG B C 1
ATOM 6318 O O . ARG B 1 152 ? 89.198 29.113 -60.606 1.00 109.44 131 ARG B O 1
ATOM 6326 N N . SER B 1 153 ? 90.763 29.327 -59.038 1.00 108.29 132 SER B N 1
ATOM 6327 C CA . SER B 1 153 ? 91.641 30.044 -59.953 1.00 108.98 132 SER B CA 1
ATOM 6328 C C . SER B 1 153 ? 92.903 29.213 -60.133 1.00 124.34 132 SER B C 1
ATOM 6329 O O . SER B 1 153 ? 93.758 29.159 -59.251 1.00 127.96 132 SER B O 1
ATOM 6332 N N . GLN B 1 154 ? 93.018 28.578 -61.292 1.00 127.70 133 GLN B N 1
ATOM 6333 C CA . GLN B 1 154 ? 94.170 27.746 -61.600 1.00 127.84 133 GLN B CA 1
ATOM 6334 C C . GLN B 1 154 ? 94.754 28.226 -62.916 1.00 135.72 133 GLN B C 1
ATOM 6335 O O . GLN B 1 154 ? 94.099 28.172 -63.957 1.00 136.60 133 GLN B O 1
ATOM 6341 N N . GLY B 1 155 ? 95.987 28.709 -62.858 1.00 136.93 134 GLY B N 1
ATOM 6342 C CA . GLY B 1 155 ? 96.565 29.436 -63.967 1.00 137.96 134 GLY B CA 1
ATOM 6343 C C . GLY B 1 155 ? 96.573 30.906 -63.594 1.00 137.89 134 GLY B C 1
ATOM 6344 O O . GLY B 1 155 ? 95.890 31.315 -62.651 1.00 138.39 134 GLY B O 1
ATOM 6345 N N . ASP B 1 156 ? 97.338 31.698 -64.335 1.00 134.85 135 ASP B N 1
ATOM 6346 C CA . ASP B 1 156 ? 97.572 33.099 -63.997 1.00 133.92 135 ASP B CA 1
ATOM 6347 C C . ASP B 1 156 ? 96.292 33.926 -63.871 1.00 134.36 135 ASP B C 1
ATOM 6348 O O . ASP B 1 156 ? 95.416 33.872 -64.736 1.00 136.33 135 ASP B O 1
ATOM 6353 N N . LYS B 1 157 ? 96.204 34.691 -62.786 1.00 131.45 136 LYS B N 1
ATOM 6354 C CA . LYS B 1 157 ? 95.123 35.646 -62.568 1.00 127.44 136 LYS B CA 1
ATOM 6355 C C . LYS B 1 157 ? 95.591 36.777 -61.644 1.00 122.92 136 LYS B C 1
ATOM 6356 O O . LYS B 1 157 ? 96.443 36.568 -60.780 1.00 114.77 136 LYS B O 1
ATOM 6358 N N . LYS B 1 158 ? 95.009 37.961 -61.812 1.00 128.32 137 LYS B N 1
ATOM 6359 C CA . LYS B 1 158 ? 95.413 39.151 -61.060 1.00 125.94 137 LYS B CA 1
ATOM 6360 C C . LYS B 1 158 ? 94.986 39.075 -59.590 1.00 126.93 137 LYS B C 1
ATOM 6361 O O . LYS B 1 158 ? 93.808 38.854 -59.299 1.00 123.01 137 LYS B O 1
ATOM 6363 N N . THR B 1 159 ? 95.939 39.226 -58.668 1.00 125.82 138 THR B N 1
ATOM 6364 C CA . THR B 1 159 ? 95.619 39.182 -57.243 1.00 117.17 138 THR B CA 1
ATOM 6365 C C . THR B 1 159 ? 94.616 40.296 -56.879 1.00 112.54 138 THR B C 1
ATOM 6366 O O . THR B 1 159 ? 93.445 40.017 -56.621 1.00 108.85 138 THR B O 1
ATOM 6370 N N . TRP B 1 160 ? 95.072 41.543 -56.888 1.00 108.55 139 TRP B N 1
ATOM 6371 C CA . TRP B 1 160 ? 94.238 42.711 -56.698 1.00 106.50 139 TRP B CA 1
ATOM 6372 C C . TRP B 1 160 ? 94.886 43.880 -57.443 1.00 119.40 139 TRP B C 1
ATOM 6373 O O . TRP B 1 160 ? 96.108 44.030 -57.427 1.00 121.13 139 TRP B O 1
ATOM 6384 N N . ARG B 1 161 ? 94.078 44.694 -58.106 1.00 122.65 140 ARG B N 1
ATOM 6385 C CA . ARG B 1 161 ? 94.503 46.016 -58.513 1.00 121.77 140 ARG B CA 1
ATOM 6386 C C . ARG B 1 161 ? 93.497 46.901 -57.836 1.00 122.76 140 ARG B C 1
ATOM 6387 O O . ARG B 1 161 ? 93.783 47.468 -56.781 1.00 123.44 140 ARG B O 1
ATOM 6389 N N . TRP B 1 162 ? 92.310 47.026 -58.422 1.00 117.84 141 TRP B N 1
ATOM 6390 C CA . TRP B 1 162 ? 91.155 47.285 -57.584 1.00 109.97 141 TRP B CA 1
ATOM 6391 C C . TRP B 1 162 ? 89.772 46.687 -57.973 1.00 99.28 141 TRP B C 1
ATOM 6392 O O . TRP B 1 162 ? 89.277 45.773 -57.314 1.00 102.43 141 TRP B O 1
ATOM 6403 N N . GLY B 1 163 ? 89.178 47.201 -59.055 1.00 88.44 142 GLY B N 1
ATOM 6404 C CA . GLY B 1 163 ? 87.724 47.354 -59.166 1.00 90.59 142 GLY B CA 1
ATOM 6405 C C . GLY B 1 163 ? 86.708 46.314 -59.627 1.00 94.03 142 GLY B C 1
ATOM 6406 O O . GLY B 1 163 ? 86.933 45.111 -59.503 1.00 97.40 142 GLY B O 1
ATOM 6407 N N . PRO B 1 164 ? 85.561 46.796 -60.159 1.00 93.94 143 PRO B N 1
ATOM 6408 C CA . PRO B 1 164 ? 84.359 46.031 -60.534 1.00 90.71 143 PRO B CA 1
ATOM 6409 C C . PRO B 1 164 ? 84.637 44.954 -61.570 1.00 95.74 143 PRO B C 1
ATOM 6410 O O . PRO B 1 164 ? 83.835 44.041 -61.764 1.00 92.88 143 PRO B O 1
ATOM 6414 N N . GLU B 1 165 ? 85.767 45.089 -62.247 1.00 96.25 144 GLU B N 1
ATOM 6415 C CA . GLU B 1 165 ? 86.311 44.034 -63.080 1.00 101.59 144 GLU B CA 1
ATOM 6416 C C . GLU B 1 165 ? 86.481 42.746 -62.260 1.00 111.77 144 GLU B C 1
ATOM 6417 O O . GLU B 1 165 ? 86.340 41.639 -62.777 1.00 118.85 144 GLU B O 1
ATOM 6423 N N . GLY B 1 166 ? 86.779 42.921 -60.978 1.00 104.04 145 GLY B N 1
ATOM 6424 C CA . GLY B 1 166 ? 86.527 41.947 -59.926 1.00 96.94 145 GLY B CA 1
ATOM 6425 C C . GLY B 1 166 ? 87.674 40.992 -59.693 1.00 103.33 145 GLY B C 1
ATOM 6426 O O . GLY B 1 166 ? 88.125 40.331 -60.623 1.00 108.95 145 GLY B O 1
ATOM 6427 N N . TYR B 1 167 ? 88.009 40.780 -58.423 1.00 110.16 146 TYR B N 1
ATOM 6428 C CA . TYR B 1 167 ? 89.367 40.380 -58.026 1.00 105.18 146 TYR B CA 1
ATOM 6429 C C . TYR B 1 167 ? 89.385 39.615 -56.713 1.00 100.08 146 TYR B C 1
ATOM 6430 O O . TYR B 1 167 ? 88.341 39.389 -56.125 1.00 96.70 146 TYR B O 1
ATOM 6439 N N . GLY B 1 168 ? 90.583 39.334 -56.206 1.00 100.47 147 GLY B N 1
ATOM 6440 C CA . GLY B 1 168 ? 90.800 38.278 -55.230 1.00 97.87 147 GLY B CA 1
ATOM 6441 C C . GLY B 1 168 ? 90.060 38.354 -53.906 1.00 86.51 147 GLY B C 1
ATOM 6442 O O . GLY B 1 168 ? 89.327 39.300 -53.636 1.00 82.21 147 GLY B O 1
ATOM 6443 N N . ALA B 1 169 ? 90.236 37.319 -53.090 1.00 80.29 148 ALA B N 1
ATOM 6444 C CA . ALA B 1 169 ? 89.424 37.111 -51.894 1.00 77.31 148 ALA B CA 1
ATOM 6445 C C . ALA B 1 169 ? 89.499 38.238 -50.868 1.00 77.42 148 ALA B C 1
ATOM 6446 O O . ALA B 1 169 ? 90.524 38.905 -50.718 1.00 74.67 148 ALA B O 1
ATOM 6448 N N . ILE B 1 170 ? 88.388 38.433 -50.166 1.00 76.07 149 ILE B N 1
ATOM 6449 C CA . ILE B 1 170 ? 88.292 39.417 -49.097 1.00 70.05 149 ILE B CA 1
ATOM 6450 C C . ILE B 1 170 ? 88.294 38.721 -47.744 1.00 70.85 149 ILE B C 1
ATOM 6451 O O . ILE B 1 170 ? 87.645 37.691 -47.567 1.00 73.87 149 ILE B O 1
ATOM 6456 N N . LEU B 1 171 ? 89.028 39.282 -46.790 1.00 68.92 150 LEU B N 1
ATOM 6457 C CA . LEU B 1 171 ? 89.077 38.719 -45.452 1.00 56.12 150 LEU B CA 1
ATOM 6458 C C . LEU B 1 171 ? 88.612 39.722 -44.405 1.00 63.48 150 LEU B C 1
ATOM 6459 O O . LEU B 1 171 ? 89.192 40.798 -44.262 1.00 69.04 150 LEU B O 1
ATOM 6464 N N . LEU B 1 172 ? 87.562 39.365 -43.677 1.00 59.49 151 LEU B N 1
ATOM 6465 C CA . LEU B 1 172 ? 87.090 40.197 -42.581 1.00 53.48 151 LEU B CA 1
ATOM 6466 C C . LEU B 1 172 ? 88.040 40.114 -41.399 1.00 57.10 151 LEU B C 1
ATOM 6467 O O . LEU B 1 172 ? 88.363 39.020 -40.934 1.00 60.81 151 LEU B O 1
ATOM 6472 N N . VAL B 1 173 ? 88.499 41.265 -40.922 1.00 58.93 152 VAL B N 1
ATOM 6473 C CA . VAL B 1 173 ? 89.141 41.303 -39.621 1.00 67.31 152 VAL B CA 1
ATOM 6474 C C . VAL B 1 173 ? 88.085 40.844 -38.637 1.00 62.22 152 VAL B C 1
ATOM 6475 O O . VAL B 1 173 ? 86.995 41.414 -38.590 1.00 62.51 152 VAL B O 1
ATOM 6479 N N . ASN B 1 174 ? 88.387 39.825 -37.844 1.00 58.68 153 ASN B N 1
ATOM 6480 C CA . ASN B 1 174 ? 87.344 39.284 -36.995 1.00 65.12 153 ASN B CA 1
ATOM 6481 C C . ASN B 1 174 ? 87.487 39.849 -35.601 1.00 65.87 153 ASN B C 1
ATOM 6482 O O . ASN B 1 174 ? 88.315 39.402 -34.815 1.00 72.59 153 ASN B O 1
ATOM 6487 N N . CYS B 1 175 ? 86.640 40.823 -35.296 1.00 61.73 154 CYS B N 1
ATOM 6488 C CA . CYS B 1 175 ? 86.590 41.403 -33.969 1.00 68.52 154 CYS B CA 1
ATOM 6489 C C . CYS B 1 175 ? 85.140 41.543 -33.553 1.00 71.89 154 CYS B C 1
ATOM 6490 O O . CYS B 1 175 ? 84.409 42.368 -34.095 1.00 76.46 154 CYS B O 1
ATOM 6493 N N . ASP B 1 176 ? 84.752 40.740 -32.572 1.00 70.92 155 ASP B N 1
ATOM 6494 C CA . ASP B 1 176 ? 83.403 40.708 -32.028 1.00 67.31 155 ASP B CA 1
ATOM 6495 C C . ASP B 1 176 ? 83.364 39.548 -31.061 1.00 71.38 155 ASP B C 1
ATOM 6496 O O . ASP B 1 176 ? 84.250 38.693 -31.086 1.00 71.10 155 ASP B O 1
ATOM 6501 N N . ARG B 1 177 ? 82.349 39.497 -30.213 1.00 68.47 156 ARG B N 1
ATOM 6502 C CA . ARG B 1 177 ? 82.181 38.303 -29.415 1.00 68.63 156 ARG B CA 1
ATOM 6503 C C . ARG B 1 177 ? 80.931 37.545 -29.832 1.00 72.94 156 ARG B C 1
ATOM 6504 O O . ARG B 1 177 ? 79.838 37.843 -29.365 1.00 80.71 156 ARG B O 1
ATOM 6512 N N . ASP B 1 178 ? 81.125 36.483 -30.613 1.00 67.14 157 ASP B N 1
ATOM 6513 C CA . ASP B 1 178 ? 80.068 35.520 -30.915 1.00 76.71 157 ASP B CA 1
ATOM 6514 C C . ASP B 1 178 ? 80.177 34.510 -29.800 1.00 83.74 157 ASP B C 1
ATOM 6515 O O . ASP B 1 178 ? 79.489 33.492 -29.742 1.00 80.78 157 ASP B O 1
ATOM 6520 N N . ASN B 1 179 ? 81.102 34.853 -28.921 1.00 89.46 158 ASN B N 1
ATOM 6521 C CA . ASN B 1 179 ? 81.457 34.138 -27.727 1.00 80.80 158 ASN B CA 1
ATOM 6522 C C . ASN B 1 179 ? 81.001 34.980 -26.537 1.00 87.65 158 ASN B C 1
ATOM 6523 O O . ASN B 1 179 ? 81.380 36.141 -26.414 1.00 91.57 158 ASN B O 1
ATOM 6528 N N . HIS B 1 180 ? 80.190 34.403 -25.657 1.00 100.35 159 HIS B N 1
ATOM 6529 C CA . HIS B 1 180 ? 79.830 35.107 -24.432 1.00 103.35 159 HIS B CA 1
ATOM 6530 C C . HIS B 1 180 ? 80.691 34.678 -23.242 1.00 92.44 159 HIS B C 1
ATOM 6531 O O . HIS B 1 180 ? 80.523 35.184 -22.135 1.00 92.57 159 HIS B O 1
ATOM 6538 N N . ARG B 1 181 ? 81.602 33.736 -23.466 1.00 90.42 160 ARG B N 1
ATOM 6539 C CA . ARG B 1 181 ? 82.636 33.398 -22.484 1.00 88.52 160 ARG B CA 1
ATOM 6540 C C . ARG B 1 181 ? 83.527 34.582 -22.147 1.00 92.81 160 ARG B C 1
ATOM 6541 O O . ARG B 1 181 ? 83.432 35.197 -21.086 1.00 96.12 160 ARG B O 1
ATOM 6549 N N . SER B 1 182 ? 84.384 34.885 -23.118 1.00 92.57 161 SER B N 1
ATOM 6550 C CA . SER B 1 182 ? 85.510 35.788 -22.967 1.00 87.10 161 SER B CA 1
ATOM 6551 C C . SER B 1 182 ? 85.076 37.239 -23.049 1.00 81.76 161 SER B C 1
ATOM 6552 O O . SER B 1 182 ? 84.031 37.552 -23.616 1.00 75.05 161 SER B O 1
ATOM 6555 N N . ALA B 1 183 ? 85.889 38.123 -22.487 1.00 82.76 162 ALA B N 1
ATOM 6556 C CA . ALA B 1 183 ? 85.606 39.548 -22.528 1.00 77.73 162 ALA B CA 1
ATOM 6557 C C . ALA B 1 183 ? 86.146 40.178 -23.807 1.00 72.91 162 ALA B C 1
ATOM 6558 O O . ALA B 1 183 ? 85.851 41.331 -24.104 1.00 69.62 162 ALA B O 1
ATOM 6560 N N . GLU B 1 184 ? 86.920 39.412 -24.571 1.00 83.23 163 GLU B N 1
ATOM 6561 C CA . GLU B 1 184 ? 87.621 39.954 -25.735 1.00 75.93 163 GLU B CA 1
ATOM 6562 C C . GLU B 1 184 ? 87.116 39.368 -27.050 1.00 70.27 163 GLU B C 1
ATOM 6563 O O . GLU B 1 184 ? 86.597 38.252 -27.075 1.00 68.04 163 GLU B O 1
ATOM 6569 N N . PRO B 1 185 ? 87.265 40.127 -28.151 1.00 74.14 164 PRO B N 1
ATOM 6570 C CA . PRO B 1 185 ? 86.918 39.626 -29.485 1.00 72.30 164 PRO B CA 1
ATOM 6571 C C . PRO B 1 185 ? 87.659 38.336 -29.830 1.00 71.92 164 PRO B C 1
ATOM 6572 O O . PRO B 1 185 ? 88.756 38.098 -29.322 1.00 71.45 164 PRO B O 1
ATOM 6576 N N . ASP B 1 186 ? 87.062 37.526 -30.700 1.00 67.07 165 ASP B N 1
ATOM 6577 C CA . ASP B 1 186 ? 87.611 36.223 -31.077 1.00 72.85 165 ASP B CA 1
ATOM 6578 C C . ASP B 1 186 ? 88.962 36.357 -31.777 1.00 75.84 165 ASP B C 1
ATOM 6579 O O . ASP B 1 186 ? 89.666 35.372 -32.005 1.00 75.71 165 ASP B O 1
ATOM 6584 N N . LEU B 1 187 ? 89.299 37.596 -32.114 1.00 70.86 166 LEU B N 1
ATOM 6585 C CA . LEU B 1 187 ? 90.569 37.975 -32.716 1.00 63.54 166 LEU B CA 1
ATOM 6586 C C . LEU B 1 187 ? 91.782 37.485 -31.930 1.00 72.02 166 LEU B C 1
ATOM 6587 O O . LEU B 1 187 ? 92.834 37.198 -32.502 1.00 70.92 166 LEU B O 1
ATOM 6592 N N . THR B 1 188 ? 91.626 37.393 -30.615 1.00 69.14 167 THR B N 1
ATOM 6593 C CA . THR B 1 188 ? 92.754 37.159 -29.722 1.00 70.63 167 THR B CA 1
ATOM 6594 C C . THR B 1 188 ? 92.974 35.693 -29.361 1.00 70.56 167 THR B C 1
ATOM 6595 O O . THR B 1 188 ? 93.909 35.369 -28.632 1.00 72.74 167 THR B O 1
ATOM 6599 N N . HIS B 1 189 ? 92.128 34.804 -29.870 1.00 72.80 168 HIS B N 1
ATOM 6600 C CA . HIS B 1 189 ? 92.103 33.439 -29.352 1.00 69.27 168 HIS B CA 1
ATOM 6601 C C . HIS B 1 189 ? 92.711 32.375 -30.269 1.00 75.60 168 HIS B C 1
ATOM 6602 O O . HIS B 1 189 ? 92.519 32.385 -31.487 1.00 84.34 168 HIS B O 1
ATOM 6609 N N . SER B 1 190 ? 93.438 31.455 -29.638 1.00 85.31 169 SER B N 1
ATOM 6610 C CA . SER B 1 190 ? 94.218 30.421 -30.310 1.00 82.25 169 SER B CA 1
ATOM 6611 C C . SER B 1 190 ? 93.300 29.355 -30.903 1.00 73.78 169 SER B C 1
ATOM 6612 O O . SER B 1 190 ? 93.653 28.656 -31.851 1.00 84.44 169 SER B O 1
ATOM 6615 N N . TRP B 1 191 ? 92.115 29.242 -30.322 1.00 69.85 170 TRP B N 1
ATOM 6616 C CA . TRP B 1 191 ? 91.227 28.119 -30.578 1.00 75.19 170 TRP B CA 1
ATOM 6617 C C . TRP B 1 191 ? 89.850 28.634 -30.952 1.00 73.78 170 TRP B C 1
ATOM 6618 O O . TRP B 1 191 ? 89.564 29.818 -30.788 1.00 71.88 170 TRP B O 1
ATOM 6629 N N . LEU B 1 192 ? 89.000 27.752 -31.462 1.00 75.20 171 LEU B N 1
ATOM 6630 C CA . LEU B 1 192 ? 87.668 28.167 -31.866 1.00 77.47 171 LEU B CA 1
ATOM 6631 C C . LEU B 1 192 ? 86.732 28.090 -30.670 1.00 79.40 171 LEU B C 1
ATOM 6632 O O . LEU B 1 192 ? 86.484 27.012 -30.130 1.00 78.62 171 LEU B O 1
ATOM 6637 N N . MET B 1 193 ? 86.223 29.244 -30.253 1.00 81.81 172 MET B N 1
ATOM 6638 C CA . MET B 1 193 ? 85.359 29.320 -29.084 1.00 76.85 172 MET B CA 1
ATOM 6639 C C . MET B 1 193 ? 83.928 28.921 -29.422 1.00 79.80 172 MET B C 1
ATOM 6640 O O . MET B 1 193 ? 83.202 28.403 -28.575 1.00 94.08 172 MET B O 1
ATOM 6645 N N . SER B 1 194 ? 83.529 29.163 -30.667 1.00 80.19 173 SER B N 1
ATOM 6646 C CA . SER B 1 194 ? 82.147 28.949 -31.078 1.00 76.04 173 SER B CA 1
ATOM 6647 C C . SER B 1 194 ? 82.023 28.559 -32.548 1.00 86.98 173 SER B C 1
ATOM 6648 O O . SER B 1 194 ? 82.857 28.930 -33.373 1.00 85.45 173 SER B O 1
ATOM 6651 N N . LEU B 1 195 ? 80.972 27.809 -32.867 1.00 91.35 174 LEU B N 1
ATOM 6652 C CA . LEU B 1 195 ? 80.676 27.443 -34.248 1.00 84.13 174 LEU B CA 1
ATOM 6653 C C . LEU B 1 195 ? 80.260 28.665 -35.059 1.00 80.53 174 LEU B C 1
ATOM 6654 O O . LEU B 1 195 ? 80.556 28.760 -36.250 1.00 84.43 174 LEU B O 1
ATOM 6659 N N . ALA B 1 196 ? 79.567 29.592 -34.404 1.00 86.25 175 ALA B N 1
ATOM 6660 C CA . ALA B 1 196 ? 79.063 30.796 -35.058 1.00 90.65 175 ALA B CA 1
ATOM 6661 C C . ALA B 1 196 ? 80.197 31.648 -35.618 1.00 85.81 175 ALA B C 1
ATOM 6662 O O . ALA B 1 196 ? 80.043 32.307 -36.649 1.00 82.47 175 ALA B O 1
ATOM 6664 N N . ASP B 1 197 ? 81.337 31.620 -34.933 1.00 81.53 176 ASP B N 1
ATOM 6665 C CA . ASP B 1 197 ? 82.507 32.397 -35.326 1.00 77.84 176 ASP B CA 1
ATOM 6666 C C . ASP B 1 197 ? 82.943 32.077 -36.756 1.00 76.65 176 ASP B C 1
ATOM 6667 O O . ASP B 1 197 ? 83.462 32.941 -37.466 1.00 74.45 176 ASP B O 1
ATOM 6672 N N . LEU B 1 198 ? 82.707 30.836 -37.176 1.00 80.53 177 LEU B N 1
ATOM 6673 C CA . LEU B 1 198 ? 83.056 30.388 -38.522 1.00 78.27 177 LEU B CA 1
ATOM 6674 C C . LEU B 1 198 ? 82.368 31.209 -39.607 1.00 75.06 177 LEU B C 1
ATOM 6675 O O . LEU B 1 198 ? 82.861 31.297 -40.731 1.00 75.44 177 LEU B O 1
ATOM 6680 N N . GLN B 1 199 ? 81.231 31.811 -39.270 1.00 76.88 178 GLN B N 1
ATOM 6681 C CA . GLN B 1 199 ? 80.483 32.602 -40.240 1.00 77.17 178 GLN B CA 1
ATOM 6682 C C . GLN B 1 199 ? 81.186 33.924 -40.545 1.00 78.03 178 GLN B C 1
ATOM 6683 O O . GLN B 1 199 ? 80.841 34.610 -41.507 1.00 80.77 178 GLN B O 1
ATOM 6689 N N . ASP B 1 200 ? 82.170 34.275 -39.723 1.00 74.52 179 ASP B N 1
ATOM 6690 C CA . ASP B 1 200 ? 82.920 35.513 -39.912 1.00 70.40 179 ASP B CA 1
ATOM 6691 C C . ASP B 1 200 ? 84.219 35.301 -40.687 1.00 72.13 179 ASP B C 1
ATOM 6692 O O . ASP B 1 200 ? 84.998 36.237 -40.868 1.00 67.95 179 ASP B O 1
ATOM 6697 N N . MET B 1 201 ? 84.451 34.075 -41.146 1.00 64.59 180 MET B N 1
ATOM 6698 C CA . MET B 1 201 ? 85.731 33.730 -41.754 1.00 61.91 180 MET B CA 1
ATOM 6699 C C . MET B 1 201 ? 85.620 33.417 -43.243 1.00 70.59 180 MET B C 1
ATOM 6700 O O . MET B 1 201 ? 84.573 32.982 -43.723 1.00 76.95 180 MET B O 1
ATOM 6705 N N . SER B 1 202 ? 86.714 33.644 -43.965 1.00 69.18 181 SER B N 1
ATOM 6706 C CA . SER B 1 202 ? 86.770 33.370 -45.396 1.00 65.11 181 SER B CA 1
ATOM 6707 C C . SER B 1 202 ? 87.175 31.924 -45.663 1.00 71.54 181 SER B C 1
ATOM 6708 O O . SER B 1 202 ? 88.115 31.413 -45.048 1.00 74.37 181 SER B O 1
ATOM 6711 N N . PRO B 1 203 ? 86.455 31.257 -46.579 1.00 65.60 182 PRO B N 1
ATOM 6712 C CA . PRO B 1 203 ? 86.726 29.867 -46.960 1.00 64.84 182 PRO B CA 1
ATOM 6713 C C . PRO B 1 203 ? 87.975 29.730 -47.822 1.00 71.58 182 PRO B C 1
ATOM 6714 O O . PRO B 1 203 ? 88.215 30.567 -48.693 1.00 74.31 182 PRO B O 1
ATOM 6718 N N . MET B 1 204 ? 88.762 28.687 -47.579 1.00 71.14 183 MET B N 1
ATOM 6719 C CA . MET B 1 204 ? 89.885 28.368 -48.450 1.00 68.74 183 MET B CA 1
ATOM 6720 C C . MET B 1 204 ? 89.931 26.869 -48.721 1.00 70.07 183 MET B C 1
ATOM 6721 O O . MET B 1 204 ? 90.138 26.078 -47.808 1.00 75.42 183 MET B O 1
ATOM 6726 N N . LEU B 1 205 ? 89.758 26.480 -49.978 1.00 74.08 184 LEU B N 1
ATOM 6727 C CA . LEU B 1 205 ? 89.745 25.067 -50.336 1.00 73.35 184 LEU B CA 1
ATOM 6728 C C . LEU B 1 205 ? 91.124 24.606 -50.790 1.00 71.44 184 LEU B C 1
ATOM 6729 O O . LEU B 1 205 ? 91.847 25.347 -51.450 1.00 75.73 184 LEU B O 1
ATOM 6734 N N . LEU B 1 206 ? 91.488 23.383 -50.424 1.00 68.90 185 LEU B N 1
ATOM 6735 C CA . LEU B 1 206 ? 92.753 22.807 -50.860 1.00 70.24 185 LEU B CA 1
ATOM 6736 C C . LEU B 1 206 ? 92.513 21.517 -51.632 1.00 82.43 185 LEU B C 1
ATOM 6737 O O . LEU B 1 206 ? 92.028 20.531 -51.074 1.00 85.96 185 LEU B O 1
ATOM 6742 N N . SER B 1 207 ? 92.857 21.530 -52.916 1.00 79.03 186 SER B N 1
ATOM 6743 C CA . SER B 1 207 ? 92.702 20.353 -53.759 1.00 81.66 186 SER B CA 1
ATOM 6744 C C . SER B 1 207 ? 93.995 19.549 -53.776 1.00 77.28 186 SER B C 1
ATOM 6745 O O . SER B 1 207 ? 95.024 20.007 -54.290 1.00 82.95 186 SER B O 1
ATOM 6748 N N . CYS B 1 208 ? 93.918 18.364 -53.173 1.00 80.03 187 CYS B N 1
ATOM 6749 C CA . CYS B 1 208 ? 95.039 17.442 -53.012 1.00 80.13 187 CYS B CA 1
ATOM 6750 C C . CYS B 1 208 ? 95.082 16.307 -54.038 1.00 79.18 187 CYS B C 1
ATOM 6751 O O . CYS B 1 208 ? 95.916 15.416 -53.920 1.00 80.18 187 CYS B O 1
ATOM 6754 N N . ASN B 1 209 ? 94.189 16.331 -55.024 1.00 79.65 188 ASN B N 1
ATOM 6755 C CA . ASN B 1 209 ? 93.896 15.148 -55.845 1.00 78.20 188 ASN B CA 1
ATOM 6756 C C . ASN B 1 209 ? 95.120 14.419 -56.413 1.00 77.80 188 ASN B C 1
ATOM 6757 O O . ASN B 1 209 ? 95.984 15.023 -57.049 1.00 79.32 188 ASN B O 1
ATOM 6762 N N . GLY B 1 210 ? 95.167 13.108 -56.178 1.00 78.71 189 GLY B N 1
ATOM 6763 C CA . GLY B 1 210 ? 96.297 12.277 -56.564 1.00 72.52 189 GLY B CA 1
ATOM 6764 C C . GLY B 1 210 ? 96.367 10.979 -55.770 1.00 72.74 189 GLY B C 1
ATOM 6765 O O . GLY B 1 210 ? 95.584 10.777 -54.843 1.00 83.45 189 GLY B O 1
ATOM 6766 N N . PRO B 1 211 ? 97.310 10.090 -56.131 1.00 75.24 190 PRO B N 1
ATOM 6767 C CA . PRO B 1 211 ? 97.479 8.777 -55.490 1.00 84.94 190 PRO B CA 1
ATOM 6768 C C . PRO B 1 211 ? 97.988 8.868 -54.053 1.00 86.54 190 PRO B C 1
ATOM 6769 O O . PRO B 1 211 ? 98.760 9.771 -53.732 1.00 86.20 190 PRO B O 1
ATOM 6773 N N . ASP B 1 212 ? 97.574 7.927 -53.210 1.00 86.06 191 ASP B N 1
ATOM 6774 C CA . ASP B 1 212 ? 97.917 7.953 -51.791 1.00 83.03 191 ASP B CA 1
ATOM 6775 C C . ASP B 1 212 ? 99.384 7.624 -51.526 1.00 84.32 191 ASP B C 1
ATOM 6776 O O . ASP B 1 212 ? 100.017 8.247 -50.673 1.00 86.55 191 ASP B O 1
ATOM 6781 N N . LYS B 1 213 ? 99.917 6.643 -52.251 1.00 87.80 192 LYS B N 1
ATOM 6782 C CA . LYS B 1 213 ? 101.308 6.228 -52.075 1.00 84.94 192 LYS B CA 1
ATOM 6783 C C . LYS B 1 213 ? 102.269 7.375 -52.363 1.00 87.77 192 LYS B C 1
ATOM 6784 O O . LYS B 1 213 ? 103.366 7.435 -51.807 1.00 92.23 192 LYS B O 1
ATOM 6790 N N . LEU B 1 214 ? 101.853 8.272 -53.249 1.00 82.52 193 LEU B N 1
ATOM 6791 C CA . LEU B 1 214 ? 102.622 9.469 -53.555 1.00 80.93 193 LEU B CA 1
ATOM 6792 C C . LEU B 1 214 ? 102.818 10.320 -52.307 1.00 78.27 193 LEU B C 1
ATOM 6793 O O . LEU B 1 214 ? 103.920 10.797 -52.033 1.00 76.40 193 LEU B O 1
ATOM 6798 N N . PHE B 1 215 ? 101.741 10.494 -51.547 1.00 80.31 194 PHE B N 1
ATOM 6799 C CA . PHE B 1 215 ? 101.763 11.341 -50.359 1.00 81.44 194 PHE B CA 1
ATOM 6800 C C . PHE B 1 215 ? 102.558 10.715 -49.222 1.00 84.46 194 PHE B C 1
ATOM 6801 O O . PHE B 1 215 ? 102.773 11.344 -48.187 1.00 78.28 194 PHE B O 1
ATOM 6809 N N . ASP B 1 216 ? 102.988 9.473 -49.414 1.00 90.09 195 ASP B N 1
ATOM 6810 C CA . ASP B 1 216 ? 103.809 8.806 -48.418 1.00 84.49 195 ASP B CA 1
ATOM 6811 C C . ASP B 1 216 ? 105.217 9.406 -48.380 1.00 86.02 195 ASP B C 1
ATOM 6812 O O . ASP B 1 216 ? 105.737 9.694 -47.303 1.00 93.77 195 ASP B O 1
ATOM 6817 N N . SER B 1 217 ? 105.840 9.584 -49.543 1.00 88.79 196 SER B N 1
ATOM 6818 C CA . SER B 1 217 ? 107.160 10.217 -49.593 1.00 88.73 196 SER B CA 1
ATOM 6819 C C . SER B 1 217 ? 107.157 11.706 -49.963 1.00 85.08 196 SER B C 1
ATOM 6820 O O . SER B 1 217 ? 108.203 12.354 -49.919 1.00 89.69 196 SER B O 1
ATOM 6823 N N . HIS B 1 218 ? 105.996 12.254 -50.308 1.00 81.21 197 HIS B N 1
ATOM 6824 C CA . HIS B 1 218 ? 105.914 13.663 -50.696 1.00 77.51 197 HIS B CA 1
ATOM 6825 C C . HIS B 1 218 ? 104.841 14.383 -49.892 1.00 84.73 197 HIS B C 1
ATOM 6826 O O . HIS B 1 218 ? 103.668 14.017 -49.942 1.00 86.47 197 HIS B O 1
ATOM 6833 N N . LYS B 1 219 ? 105.245 15.418 -49.162 1.00 89.05 198 LYS B N 1
ATOM 6834 C CA . LYS B 1 219 ? 104.359 16.026 -48.175 1.00 81.40 198 LYS B CA 1
ATOM 6835 C C . LYS B 1 219 ? 103.867 17.423 -48.542 1.00 76.92 198 LYS B C 1
ATOM 6836 O O . LYS B 1 219 ? 104.586 18.211 -49.156 1.00 79.74 198 LYS B O 1
ATOM 6842 N N . LEU B 1 220 ? 102.630 17.713 -48.150 1.00 79.98 199 LEU B N 1
ATOM 6843 C CA . LEU B 1 220 ? 102.040 19.033 -48.338 1.00 75.98 199 LEU B CA 1
ATOM 6844 C C . LEU B 1 220 ? 102.249 19.885 -47.093 1.00 78.24 199 LEU B C 1
ATOM 6845 O O . LEU B 1 220 ? 102.010 19.433 -45.973 1.00 84.57 199 LEU B O 1
ATOM 6850 N N . VAL B 1 221 ? 102.697 21.118 -47.294 1.00 74.39 200 VAL B N 1
ATOM 6851 C CA . VAL B 1 221 ? 102.970 22.025 -46.188 1.00 71.61 200 VAL B CA 1
ATOM 6852 C C . VAL B 1 221 ? 102.343 23.392 -46.469 1.00 72.15 200 VAL B C 1
ATOM 6853 O O . VAL B 1 221 ? 102.455 23.927 -47.572 1.00 74.88 200 VAL B O 1
ATOM 6857 N N . LEU B 1 222 ? 101.663 23.939 -45.467 1.00 67.80 201 LEU B N 1
ATOM 6858 C CA . LEU B 1 222 ? 100.901 25.172 -45.626 1.00 63.71 201 LEU B CA 1
ATOM 6859 C C . LEU B 1 222 ? 101.534 26.301 -44.814 1.00 71.21 201 LEU B C 1
ATOM 6860 O O . LEU B 1 222 ? 101.701 26.184 -43.603 1.00 73.30 201 LEU B O 1
ATOM 6865 N N . ASN B 1 223 ? 101.881 27.394 -45.485 1.00 74.62 202 ASN B N 1
ATOM 6866 C CA . ASN B 1 223 ? 102.675 28.449 -44.865 1.00 69.79 202 ASN B CA 1
ATOM 6867 C C . ASN B 1 223 ? 102.080 29.849 -44.951 1.00 70.54 202 ASN B C 1
ATOM 6868 O O . ASN B 1 223 ? 101.290 30.159 -45.848 1.00 76.66 202 ASN B O 1
ATOM 6873 N N . VAL B 1 224 ? 102.483 30.685 -43.999 1.00 66.52 203 VAL B N 1
ATOM 6874 C CA . VAL B 1 224 ? 102.217 32.115 -44.033 1.00 68.92 203 VAL B CA 1
ATOM 6875 C C . VAL B 1 224 ? 103.526 32.834 -43.701 1.00 68.80 203 VAL B C 1
ATOM 6876 O O . VAL B 1 224 ? 104.283 32.378 -42.841 1.00 69.31 203 VAL B O 1
ATOM 6880 N N . PRO B 1 225 ? 103.816 33.944 -44.398 1.00 66.95 204 PRO B N 1
ATOM 6881 C CA . PRO B 1 225 ? 105.030 34.714 -44.103 1.00 69.14 204 PRO B CA 1
ATOM 6882 C C . PRO B 1 225 ? 105.060 35.236 -42.669 1.00 69.91 204 PRO B C 1
ATOM 6883 O O . PRO B 1 225 ? 104.006 35.427 -42.063 1.00 72.84 204 PRO B O 1
ATOM 6887 N N . PHE B 1 226 ? 106.259 35.455 -42.136 1.00 76.70 205 PHE B N 1
ATOM 6888 C CA . PHE B 1 226 ? 106.409 35.992 -40.789 1.00 71.67 205 PHE B CA 1
ATOM 6889 C C . PHE B 1 226 ? 105.850 37.407 -40.707 1.00 74.23 205 PHE B C 1
ATOM 6890 O O . PHE B 1 226 ? 105.364 37.834 -39.659 1.00 77.33 205 PHE B O 1
ATOM 6898 N N . SER B 1 227 ? 105.926 38.128 -41.821 1.00 70.90 206 SER B N 1
ATOM 6899 C CA . SER B 1 227 ? 105.392 39.481 -41.901 1.00 76.56 206 SER B CA 1
ATOM 6900 C C . SER B 1 227 ? 103.891 39.486 -41.633 1.00 78.08 206 SER B C 1
ATOM 6901 O O . SER B 1 227 ? 103.379 40.342 -40.912 1.00 77.17 206 SER B O 1
ATOM 6904 N N . ASP B 1 228 ? 103.196 38.520 -42.223 1.00 77.86 207 ASP B N 1
ATOM 6905 C CA . ASP B 1 228 ? 101.747 38.418 -42.098 1.00 79.44 207 ASP B CA 1
ATOM 6906 C C . ASP B 1 228 ? 101.319 37.447 -41.000 1.00 72.67 207 ASP B C 1
ATOM 6907 O O . ASP B 1 228 ? 100.128 37.187 -40.829 1.00 69.66 207 ASP B O 1
ATOM 6912 N N . SER B 1 229 ? 102.292 36.907 -40.271 1.00 73.84 208 SER B N 1
ATOM 6913 C CA . SER B 1 229 ? 102.031 35.899 -39.245 1.00 77.25 208 SER B CA 1
ATOM 6914 C C . SER B 1 229 ? 101.009 36.349 -38.206 1.00 77.46 208 SER B C 1
ATOM 6915 O O . SER B 1 229 ? 100.112 35.591 -37.837 1.00 73.91 208 SER B O 1
ATOM 6918 N N . LYS B 1 230 ? 101.142 37.587 -37.745 1.00 78.92 209 LYS B N 1
ATOM 6919 C CA . LYS B 1 230 ? 100.293 38.098 -36.676 1.00 66.95 209 LYS B CA 1
ATOM 6920 C C . LYS B 1 230 ? 99.013 38.735 -37.208 1.00 66.61 209 LYS B C 1
ATOM 6921 O O . LYS B 1 230 ? 98.218 39.270 -36.437 1.00 65.21 209 LYS B O 1
ATOM 6927 N N . ARG B 1 231 ? 98.831 38.711 -38.524 1.00 67.32 210 ARG B N 1
ATOM 6928 C CA . ARG B 1 231 ? 97.654 39.323 -39.133 1.00 63.61 210 ARG B CA 1
ATOM 6929 C C . ARG B 1 231 ? 96.534 38.345 -39.478 1.00 64.18 210 ARG B C 1
ATOM 6930 O O . ARG B 1 231 ? 95.454 38.762 -39.897 1.00 60.53 210 ARG B O 1
ATOM 6938 N N . VAL B 1 232 ? 96.777 37.052 -39.301 1.00 67.71 211 VAL B N 1
ATOM 6939 C CA . VAL B 1 232 ? 95.836 36.056 -39.799 1.00 63.14 211 VAL B CA 1
ATOM 6940 C C . VAL B 1 232 ? 95.851 34.761 -38.988 1.00 61.02 211 VAL B C 1
ATOM 6941 O O . VAL B 1 232 ? 96.901 34.326 -38.516 1.00 62.97 211 VAL B O 1
ATOM 6945 N N . ARG B 1 233 ? 94.680 34.153 -38.820 1.00 62.95 212 ARG B N 1
ATOM 6946 C CA . ARG B 1 233 ? 94.608 32.804 -38.273 1.00 64.73 212 ARG B CA 1
ATOM 6947 C C . ARG B 1 233 ? 93.932 31.859 -39.259 1.00 63.21 212 ARG B C 1
ATOM 6948 O O . ARG B 1 233 ? 92.928 32.207 -39.881 1.00 66.27 212 ARG B O 1
ATOM 6956 N N . VAL B 1 234 ? 94.494 30.665 -39.402 1.00 62.78 213 VAL B N 1
ATOM 6957 C CA . VAL B 1 234 ? 93.883 29.623 -40.211 1.00 65.61 213 VAL B CA 1
ATOM 6958 C C . VAL B 1 234 ? 93.547 28.422 -39.337 1.00 66.00 213 VAL B C 1
ATOM 6959 O O . VAL B 1 234 ? 94.433 27.825 -38.708 1.00 68.68 213 VAL B O 1
ATOM 6963 N N . PHE B 1 235 ? 92.255 28.103 -39.298 1.00 62.73 214 PHE B N 1
ATOM 6964 C CA . PHE B 1 235 ? 91.722 26.961 -38.567 1.00 71.88 214 PHE B CA 1
ATOM 6965 C C . PHE B 1 235 ? 91.301 25.852 -39.523 1.00 68.30 214 PHE B C 1
ATOM 6966 O O . PHE B 1 235 ? 90.850 26.117 -40.639 1.00 73.60 214 PHE B O 1
ATOM 6974 N N . CYS B 1 236 ? 91.444 24.610 -39.075 1.00 67.13 215 CYS B N 1
ATOM 6975 C CA . CYS B 1 236 ? 91.012 23.455 -39.852 1.00 73.97 215 CYS B CA 1
ATOM 6976 C C . CYS B 1 236 ? 90.546 22.345 -38.919 1.00 80.18 215 CYS B C 1
ATOM 6977 O O . CYS B 1 236 ? 91.104 22.168 -37.837 1.00 84.01 215 CYS B O 1
ATOM 6980 N N . ALA B 1 237 ? 89.526 21.599 -39.331 1.00 80.46 216 ALA B N 1
ATOM 6981 C CA . ALA B 1 237 ? 89.028 20.516 -38.497 1.00 82.73 216 ALA B CA 1
ATOM 6982 C C . ALA B 1 237 ? 89.674 19.195 -38.897 1.00 86.40 216 ALA B C 1
ATOM 6983 O O . ALA B 1 237 ? 89.351 18.629 -39.945 1.00 82.81 216 ALA B O 1
ATOM 6985 N N . ARG B 1 238 ? 90.567 18.693 -38.046 1.00 85.25 217 ARG B N 1
ATOM 6986 C CA . ARG B 1 238 ? 91.145 17.367 -38.235 1.00 83.02 217 ARG B CA 1
ATOM 6987 C C . ARG B 1 238 ? 90.713 16.482 -37.064 1.00 88.11 217 ARG B C 1
ATOM 6988 O O . ARG B 1 238 ? 91.184 16.617 -35.933 1.00 96.19 217 ARG B O 1
ATOM 6996 N N . GLY B 1 239 ? 89.800 15.579 -37.381 1.00 92.05 218 GLY B N 1
ATOM 6997 C CA . GLY B 1 239 ? 88.885 14.981 -36.429 1.00 92.88 218 GLY B CA 1
ATOM 6998 C C . GLY B 1 239 ? 87.780 14.925 -37.448 1.00 89.68 218 GLY B C 1
ATOM 6999 O O . GLY B 1 239 ? 88.054 14.684 -38.625 1.00 100.76 218 GLY B O 1
ATOM 7000 N N . GLY B 1 240 ? 86.538 15.126 -37.042 1.00 82.96 219 GLY B N 1
ATOM 7001 C CA . GLY B 1 240 ? 85.749 15.883 -37.985 1.00 96.54 219 GLY B CA 1
ATOM 7002 C C . GLY B 1 240 ? 84.589 16.735 -37.538 1.00 97.80 219 GLY B C 1
ATOM 7003 O O . GLY B 1 240 ? 83.807 16.382 -36.655 1.00 103.05 219 GLY B O 1
ATOM 7004 N N . ASN B 1 241 ? 84.489 17.867 -38.231 1.00 97.63 220 ASN B N 1
ATOM 7005 C CA . ASN B 1 241 ? 83.297 18.687 -38.327 1.00 98.82 220 ASN B CA 1
ATOM 7006 C C . ASN B 1 241 ? 82.512 18.867 -37.027 1.00 93.48 220 ASN B C 1
ATOM 7007 O O . ASN B 1 241 ? 81.285 18.794 -37.014 1.00 91.07 220 ASN B O 1
ATOM 7012 N N . SER B 1 242 ? 83.236 19.111 -35.942 1.00 93.15 221 SER B N 1
ATOM 7013 C CA . SER B 1 242 ? 82.633 19.435 -34.656 1.00 89.18 221 SER B CA 1
ATOM 7014 C C . SER B 1 242 ? 83.518 20.452 -33.944 1.00 87.15 221 SER B C 1
ATOM 7015 O O . SER B 1 242 ? 84.726 20.477 -34.164 1.00 89.86 221 SER B O 1
ATOM 7018 N N . LEU B 1 243 ? 82.911 21.287 -33.104 1.00 79.10 222 LEU B N 1
ATOM 7019 C CA . LEU B 1 243 ? 83.601 22.411 -32.469 1.00 77.70 222 LEU B CA 1
ATOM 7020 C C . LEU B 1 243 ? 84.928 22.034 -31.808 1.00 75.76 222 LEU B C 1
ATOM 7021 O O . LEU B 1 243 ? 85.906 22.775 -31.901 1.00 71.69 222 LEU B O 1
ATOM 7026 N N . SER B 1 244 ? 84.960 20.881 -31.150 1.00 84.56 223 SER B N 1
ATOM 7027 C CA . SER B 1 244 ? 86.151 20.450 -30.427 1.00 79.65 223 SER B CA 1
ATOM 7028 C C . SER B 1 244 ? 87.269 20.010 -31.367 1.00 79.25 223 SER B C 1
ATOM 7029 O O . SER B 1 244 ? 88.448 20.089 -31.022 1.00 82.79 223 SER B O 1
ATOM 7032 N N . ASP B 1 245 ? 86.892 19.552 -32.557 1.00 83.25 224 ASP B N 1
ATOM 7033 C CA . ASP B 1 245 ? 87.851 18.988 -33.503 1.00 86.91 224 ASP B CA 1
ATOM 7034 C C . ASP B 1 245 ? 88.682 20.051 -34.215 1.00 82.45 224 ASP B C 1
ATOM 7035 O O . ASP B 1 245 ? 89.751 19.753 -34.749 1.00 89.20 224 ASP B O 1
ATOM 7040 N N . TYR B 1 246 ? 88.193 21.286 -34.226 1.00 79.32 225 TYR B N 1
ATOM 7041 C CA . TYR B 1 246 ? 88.905 22.372 -34.891 1.00 73.56 225 TYR B CA 1
ATOM 7042 C C . TYR B 1 246 ? 90.199 22.726 -34.166 1.00 74.96 225 TYR B C 1
ATOM 7043 O O . TYR B 1 246 ? 90.281 22.663 -32.940 1.00 83.38 225 TYR B O 1
ATOM 7052 N N . LYS B 1 247 ? 91.208 23.096 -34.946 1.00 74.12 226 LYS B N 1
ATOM 7053 C CA . LYS B 1 247 ? 92.508 23.480 -34.415 1.00 70.23 226 LYS B CA 1
ATOM 7054 C C . LYS B 1 247 ? 93.085 24.596 -35.270 1.00 69.40 226 LYS B C 1
ATOM 7055 O O . LYS B 1 247 ? 92.743 24.719 -36.445 1.00 70.60 226 LYS B O 1
ATOM 7061 N N . GLN B 1 248 ? 93.962 25.410 -34.693 1.00 74.39 227 GLN B N 1
ATOM 7062 C CA . GLN B 1 248 ? 94.610 26.445 -35.482 1.00 71.19 227 GLN B CA 1
ATOM 7063 C C . GLN B 1 248 ? 95.825 25.853 -36.174 1.00 70.22 227 GLN B C 1
ATOM 7064 O O . GLN B 1 248 ? 96.793 25.457 -35.523 1.00 70.49 227 GLN B O 1
ATOM 7070 N N . VAL B 1 249 ? 95.770 25.787 -37.499 1.00 71.51 228 VAL B N 1
ATOM 7071 C CA . VAL B 1 249 ? 96.904 25.301 -38.266 1.00 64.57 228 VAL B CA 1
ATOM 7072 C C . VAL B 1 249 ? 97.908 26.425 -38.498 1.00 67.22 228 VAL B C 1
ATOM 7073 O O . VAL B 1 249 ? 99.115 26.186 -38.515 1.00 73.44 228 VAL B O 1
ATOM 7077 N N . LEU B 1 250 ? 97.417 27.652 -38.664 1.00 65.58 229 LEU B N 1
ATOM 7078 C CA . LEU B 1 250 ? 98.325 28.783 -38.852 1.00 64.36 229 LEU B CA 1
ATOM 7079 C C . LEU B 1 250 ? 97.983 29.958 -37.945 1.00 66.96 229 LEU B C 1
ATOM 7080 O O . LEU B 1 250 ? 96.818 30.292 -37.757 1.00 70.63 229 LEU B O 1
ATOM 7085 N N . GLY B 1 251 ? 99.011 30.592 -37.393 1.00 68.86 230 GLY B N 1
ATOM 7086 C CA . GLY B 1 251 ? 98.811 31.675 -36.448 1.00 71.93 230 GLY B CA 1
ATOM 7087 C C . GLY B 1 251 ? 100.040 32.543 -36.281 1.00 73.06 230 GLY B C 1
ATOM 7088 O O . GLY B 1 251 ? 101.000 32.416 -37.043 1.00 68.80 230 GLY B O 1
ATOM 7089 N N . PRO B 1 252 ? 100.012 33.442 -35.285 1.00 76.57 231 PRO B N 1
ATOM 7090 C CA . PRO B 1 252 ? 101.088 34.414 -35.067 1.00 80.86 231 PRO B CA 1
ATOM 7091 C C . PRO B 1 252 ? 102.472 33.789 -34.897 1.00 85.89 231 PRO B C 1
ATOM 7092 O O . PRO B 1 252 ? 103.415 34.226 -35.559 1.00 92.52 231 PRO B O 1
ATOM 7096 N N . GLN B 1 253 ? 102.595 32.796 -34.023 1.00 76.92 232 GLN B N 1
ATOM 7097 C CA . GLN B 1 253 ? 103.882 32.135 -33.818 1.00 82.81 232 GLN B CA 1
ATOM 7098 C C . GLN B 1 253 ? 104.015 30.777 -34.516 1.00 76.86 232 GLN B C 1
ATOM 7099 O O . GLN B 1 253 ? 105.051 30.122 -34.400 1.00 78.91 232 GLN B O 1
ATOM 7105 N N . CYS B 1 254 ? 102.977 30.353 -35.233 1.00 71.11 233 CYS B N 1
ATOM 7106 C CA . CYS B 1 254 ? 103.074 29.136 -36.034 1.00 65.95 233 CYS B CA 1
ATOM 7107 C C . CYS B 1 254 ? 103.040 29.480 -37.520 1.00 69.26 233 CYS B C 1
ATOM 7108 O O . CYS B 1 254 ? 101.988 29.819 -38.062 1.00 70.74 233 CYS B O 1
ATOM 7111 N N . LEU B 1 255 ? 104.194 29.377 -38.174 1.00 67.58 234 LEU B N 1
ATOM 7112 C CA . LEU B 1 255 ? 104.324 29.784 -39.571 1.00 58.55 234 LEU B CA 1
ATOM 7113 C C . LEU B 1 255 ? 104.033 28.670 -40.563 1.00 69.99 234 LEU B C 1
ATOM 7114 O O . LEU B 1 255 ? 103.824 28.923 -41.750 1.00 79.16 234 LEU B O 1
ATOM 7119 N N . SER B 1 256 ? 104.019 27.436 -40.078 1.00 70.12 235 SER B N 1
ATOM 7120 C CA . SER B 1 256 ? 103.886 26.296 -40.968 1.00 67.73 235 SER B CA 1
ATOM 7121 C C . SER B 1 256 ? 103.019 25.210 -40.363 1.00 72.50 235 SER B C 1
ATOM 7122 O O . SER B 1 256 ? 103.167 24.847 -39.196 1.00 89.39 235 SER B O 1
ATOM 7125 N N . TYR B 1 257 ? 102.104 24.699 -41.172 1.00 63.87 236 TYR B N 1
ATOM 7126 C CA . TYR B 1 257 ? 101.310 23.551 -40.789 1.00 70.82 236 TYR B CA 1
ATOM 7127 C C . TYR B 1 257 ? 101.491 22.453 -41.803 1.00 73.06 236 TYR B C 1
ATOM 7128 O O . TYR B 1 257 ? 101.118 22.612 -42.965 1.00 75.15 236 TYR B O 1
ATOM 7137 N N . GLU B 1 258 ? 102.046 21.332 -41.365 1.00 83.22 237 GLU B N 1
ATOM 7138 C CA . GLU B 1 258 ? 102.117 20.184 -42.243 1.00 78.03 237 GLU B CA 1
ATOM 7139 C C . GLU B 1 258 ? 100.734 19.580 -42.373 1.00 80.20 237 GLU B C 1
ATOM 7140 O O . GLU B 1 258 ? 100.120 19.172 -41.386 1.00 82.41 237 GLU B O 1
ATOM 7146 N N . VAL B 1 259 ? 100.251 19.526 -43.607 1.00 75.29 238 VAL B N 1
ATOM 7147 C CA . VAL B 1 259 ? 98.916 19.026 -43.862 1.00 75.16 238 VAL B CA 1
ATOM 7148 C C . VAL B 1 259 ? 98.805 17.568 -43.448 1.00 81.34 238 VAL B C 1
ATOM 7149 O O . VAL B 1 259 ? 99.582 16.719 -43.891 1.00 90.05 238 VAL B O 1
ATOM 7153 N N . GLU B 1 260 ? 97.832 17.282 -42.594 1.00 83.09 239 GLU B N 1
ATOM 7154 C CA . GLU B 1 260 ? 97.546 15.907 -42.242 1.00 87.52 239 GLU B CA 1
ATOM 7155 C C . GLU B 1 260 ? 96.486 15.431 -43.215 1.00 88.72 239 GLU B C 1
ATOM 7156 O O . GLU B 1 260 ? 95.326 15.841 -43.146 1.00 85.05 239 GLU B O 1
ATOM 7162 N N . ARG B 1 261 ? 96.899 14.558 -44.125 1.00 89.78 240 ARG B N 1
ATOM 7163 C CA . ARG B 1 261 ? 96.032 14.106 -45.199 1.00 90.27 240 ARG B CA 1
ATOM 7164 C C . ARG B 1 261 ? 95.843 12.606 -45.097 1.00 89.83 240 ARG B C 1
ATOM 7165 O O . ARG B 1 261 ? 96.800 11.859 -44.895 1.00 92.54 240 ARG B O 1
ATOM 7173 N N . GLN B 1 262 ? 94.599 12.172 -45.236 1.00 83.68 241 GLN B N 1
ATOM 7174 C CA . GLN B 1 262 ? 94.260 10.775 -45.044 1.00 86.09 241 GLN B CA 1
ATOM 7175 C C . GLN B 1 262 ? 93.658 10.220 -46.337 1.00 85.94 241 GLN B C 1
ATOM 7176 O O . GLN B 1 262 ? 92.987 10.948 -47.068 1.00 89.70 241 GLN B O 1
ATOM 7182 N N . PRO B 1 263 ? 93.894 8.923 -46.612 1.00 86.30 242 PRO B N 1
ATOM 7183 C CA . PRO B 1 263 ? 93.943 8.353 -47.969 1.00 91.43 242 PRO B CA 1
ATOM 7184 C C . PRO B 1 263 ? 92.815 8.734 -48.929 1.00 91.76 242 PRO B C 1
ATOM 7185 O O . PRO B 1 263 ? 93.101 9.039 -50.086 1.00 89.85 242 PRO B O 1
ATOM 7189 N N . GLY B 1 264 ? 91.569 8.729 -48.473 1.00 90.05 243 GLY B N 1
ATOM 7190 C CA . GLY B 1 264 ? 90.454 8.981 -49.369 1.00 86.58 243 GLY B CA 1
ATOM 7191 C C . GLY B 1 264 ? 90.198 10.452 -49.636 1.00 83.32 243 GLY B C 1
ATOM 7192 O O . GLY B 1 264 ? 89.401 10.803 -50.507 1.00 81.05 243 GLY B O 1
ATOM 7193 N N . GLU B 1 265 ? 90.889 11.315 -48.900 1.00 88.75 244 GLU B N 1
ATOM 7194 C CA . GLU B 1 265 ? 90.573 12.738 -48.899 1.00 89.12 244 GLU B CA 1
ATOM 7195 C C . GLU B 1 265 ? 91.408 13.520 -49.911 1.00 83.99 244 GLU B C 1
ATOM 7196 O O . GLU B 1 265 ? 92.613 13.707 -49.734 1.00 81.70 244 GLU B O 1
ATOM 7202 N N . GLN B 1 266 ? 90.751 13.961 -50.980 1.00 83.94 245 GLN B N 1
ATOM 7203 C CA . GLN B 1 266 ? 91.398 14.740 -52.031 1.00 86.91 245 GLN B CA 1
ATOM 7204 C C . GLN B 1 266 ? 91.140 16.243 -51.919 1.00 88.96 245 GLN B C 1
ATOM 7205 O O . GLN B 1 266 ? 91.690 17.030 -52.690 1.00 88.00 245 GLN B O 1
ATOM 7211 N N . GLU B 1 267 ? 90.302 16.637 -50.964 1.00 90.83 246 GLU B N 1
ATOM 7212 C CA . GLU B 1 267 ? 90.001 18.049 -50.745 1.00 83.72 246 GLU B CA 1
ATOM 7213 C C . GLU B 1 267 ? 89.864 18.366 -49.261 1.00 80.17 246 GLU B C 1
ATOM 7214 O O . GLU B 1 267 ? 89.165 17.666 -48.529 1.00 84.59 246 GLU B O 1
ATOM 7220 N N . ILE B 1 268 ? 90.532 19.429 -48.825 1.00 76.30 247 ILE B N 1
ATOM 7221 C CA . ILE B 1 268 ? 90.497 19.833 -47.424 1.00 71.75 247 ILE B CA 1
ATOM 7222 C C . ILE B 1 268 ? 90.058 21.286 -47.287 1.00 73.28 247 ILE B C 1
ATOM 7223 O O . ILE B 1 268 ? 90.589 22.165 -47.963 1.00 74.38 247 ILE B O 1
ATOM 7228 N N . LYS B 1 269 ? 89.091 21.538 -46.412 1.00 71.47 248 LYS B N 1
ATOM 7229 C CA . LYS B 1 269 ? 88.593 22.894 -46.222 1.00 69.56 248 LYS B CA 1
ATOM 7230 C C . LYS B 1 269 ? 89.298 23.596 -45.064 1.00 73.91 248 LYS B C 1
ATOM 7231 O O . LYS B 1 269 ? 89.555 22.999 -44.019 1.00 78.95 248 LYS B O 1
ATOM 7237 N N . PHE B 1 270 ? 89.607 24.871 -45.271 1.00 73.26 249 PHE B N 1
ATOM 7238 C CA . PHE B 1 270 ? 90.261 25.704 -44.272 1.00 69.41 249 PHE B CA 1
ATOM 7239 C C . PHE B 1 270 ? 89.458 26.978 -44.041 1.00 72.96 249 PHE B C 1
ATOM 7240 O O . PHE B 1 270 ? 88.769 27.459 -44.942 1.00 75.67 249 PHE B O 1
ATOM 7248 N N . TYR B 1 271 ? 89.556 27.526 -42.835 1.00 71.14 250 TYR B N 1
ATOM 7249 C CA . TYR B 1 271 ? 88.864 28.766 -42.504 1.00 63.54 250 TYR B CA 1
ATOM 7250 C C . TYR B 1 271 ? 89.867 29.834 -42.080 1.00 67.22 250 TYR B C 1
ATOM 7251 O O . TYR B 1 271 ? 90.741 29.582 -41.255 1.00 65.76 250 TYR B O 1
ATOM 7260 N N . VAL B 1 272 ? 89.738 31.027 -42.650 1.00 67.58 251 VAL B N 1
ATOM 7261 C CA . VAL B 1 272 ? 90.728 32.081 -42.447 1.00 64.46 251 VAL B CA 1
ATOM 7262 C C . VAL B 1 272 ? 90.106 33.330 -41.819 1.00 59.51 251 VAL B C 1
ATOM 7263 O O . VAL B 1 272 ? 89.025 33.750 -42.223 1.00 66.79 251 VAL B O 1
ATOM 7267 N N . GLU B 1 273 ? 90.780 33.913 -40.827 1.00 54.32 252 GLU B N 1
ATOM 7268 C CA . GLU B 1 273 ? 90.266 35.113 -40.161 1.00 56.66 252 GLU B CA 1
ATOM 7269 C C . GLU B 1 273 ? 91.328 36.201 -39.966 1.00 57.08 252 GLU B C 1
ATOM 7270 O O . GLU B 1 273 ? 92.458 35.925 -39.548 1.00 60.93 252 GLU B O 1
ATOM 7276 N N . GLY B 1 274 ? 90.952 37.434 -40.302 1.00 56.72 253 GLY B N 1
ATOM 7277 C CA . GLY B 1 274 ? 91.813 38.596 -40.144 1.00 56.50 253 GLY B CA 1
ATOM 7278 C C . GLY B 1 274 ? 92.034 39.089 -38.725 1.00 56.03 253 GLY B C 1
ATOM 7279 O O . GLY B 1 274 ? 91.081 39.344 -37.988 1.00 54.02 253 GLY B O 1
ATOM 7280 N N . LEU B 1 275 ? 93.299 39.213 -38.336 1.00 56.91 254 LEU B N 1
ATOM 7281 C CA . LEU B 1 275 ? 93.659 39.778 -37.038 1.00 55.32 254 LEU B CA 1
ATOM 7282 C C . LEU B 1 275 ? 93.760 41.312 -37.005 1.00 55.69 254 LEU B C 1
ATOM 7283 O O . LEU B 1 275 ? 93.458 41.928 -35.986 1.00 54.85 254 LEU B O 1
ATOM 7288 N N . THR B 1 276 ? 94.212 41.930 -38.094 1.00 63.68 255 THR B N 1
ATOM 7289 C CA . THR B 1 276 ? 94.454 43.377 -38.080 1.00 63.56 255 THR B CA 1
ATOM 7290 C C . THR B 1 276 ? 93.876 44.133 -39.277 1.00 60.52 255 THR B C 1
ATOM 7291 O O . THR B 1 276 ? 93.957 43.674 -40.417 1.00 54.78 255 THR B O 1
ATOM 7295 N N . PHE B 1 277 ? 93.301 45.301 -39.000 1.00 57.62 256 PHE B N 1
ATOM 7296 C CA . PHE B 1 277 ? 92.866 46.224 -40.044 1.00 54.79 256 PHE B CA 1
ATOM 7297 C C . PHE B 1 277 ? 94.079 46.814 -40.761 1.00 60.04 256 PHE B C 1
ATOM 7298 O O . PHE B 1 277 ? 95.172 46.851 -40.195 1.00 65.10 256 PHE B O 1
ATOM 7306 N N . PRO B 1 278 ? 93.894 47.270 -42.011 1.00 57.61 257 PRO B N 1
ATOM 7307 C CA . PRO B 1 278 ? 94.982 47.946 -42.727 1.00 56.73 257 PRO B CA 1
ATOM 7308 C C . PRO B 1 278 ? 95.487 49.170 -41.969 1.00 53.98 257 PRO B C 1
ATOM 7309 O O . PRO B 1 278 ? 94.681 49.963 -41.484 1.00 59.65 257 PRO B O 1
ATOM 7313 N N . ASP B 1 279 ? 96.805 49.317 -41.870 1.00 60.60 258 ASP B N 1
ATOM 7314 C CA . ASP B 1 279 ? 97.394 50.416 -41.112 1.00 67.26 258 ASP B CA 1
ATOM 7315 C C . ASP B 1 279 ? 98.696 50.889 -41.757 1.00 65.98 258 ASP B C 1
ATOM 7316 O O . ASP B 1 279 ? 99.005 50.519 -42.888 1.00 62.13 258 ASP B O 1
ATOM 7321 N N . ALA B 1 280 ? 99.443 51.726 -41.043 1.00 68.22 259 ALA B N 1
ATOM 7322 C CA . ALA B 1 280 ? 100.690 52.289 -41.556 1.00 62.95 259 ALA B CA 1
ATOM 7323 C C . ALA B 1 280 ? 101.690 51.210 -41.965 1.00 56.20 259 ALA B C 1
ATOM 7324 O O . ALA B 1 280 ? 102.459 51.393 -42.907 1.00 63.90 259 ALA B O 1
ATOM 7326 N N . ASP B 1 281 ? 101.681 50.090 -41.250 1.00 67.28 260 ASP B N 1
ATOM 7327 C CA . ASP B 1 281 ? 102.579 48.982 -41.553 1.00 64.05 260 ASP B CA 1
ATOM 7328 C C . ASP B 1 281 ? 101.912 47.916 -42.420 1.00 68.72 260 ASP B C 1
ATOM 7329 O O . ASP B 1 281 ? 102.543 46.925 -42.787 1.00 77.57 260 ASP B O 1
ATOM 7334 N N . PHE B 1 282 ? 100.638 48.118 -42.742 1.00 68.20 261 PHE B N 1
ATOM 7335 C CA . PHE B 1 282 ? 99.868 47.092 -43.440 1.00 65.74 261 PHE B CA 1
ATOM 7336 C C . PHE B 1 282 ? 98.995 47.649 -44.570 1.00 63.24 261 PHE B C 1
ATOM 7337 O O . PHE B 1 282 ? 98.089 48.445 -44.329 1.00 63.58 261 PHE B O 1
ATOM 7345 N N . LEU B 1 283 ? 99.254 47.208 -45.798 1.00 62.06 262 LEU B N 1
ATOM 7346 C CA . LEU B 1 283 ? 98.470 47.661 -46.946 1.00 65.96 262 LEU B CA 1
ATOM 7347 C C . LEU B 1 283 ? 97.215 46.817 -47.140 1.00 67.16 262 LEU B C 1
ATOM 7348 O O . LEU B 1 283 ? 96.342 47.163 -47.937 1.00 79.75 262 LEU B O 1
ATOM 7353 N N . GLY B 1 284 ? 97.129 45.710 -46.411 1.00 63.35 263 GLY B N 1
ATOM 7354 C CA . GLY B 1 284 ? 95.941 44.877 -46.438 1.00 68.22 263 GLY B CA 1
ATOM 7355 C C . GLY B 1 284 ? 96.055 43.559 -47.183 1.00 66.84 263 GLY B C 1
ATOM 7356 O O . GLY B 1 284 ? 95.114 42.768 -47.178 1.00 68.92 263 GLY B O 1
ATOM 7357 N N . LEU B 1 285 ? 97.198 43.304 -47.814 1.00 63.35 264 LEU B N 1
ATOM 7358 C CA . LEU B 1 285 ? 97.368 42.066 -48.572 1.00 70.91 264 LEU B CA 1
ATOM 7359 C C . LEU B 1 285 ? 98.071 40.978 -47.765 1.00 68.60 264 LEU B C 1
ATOM 7360 O O . LEU B 1 285 ? 99.172 41.180 -47.251 1.00 69.46 264 LEU B O 1
ATOM 7365 N N . VAL B 1 286 ? 97.420 39.822 -47.661 1.00 62.33 265 VAL B N 1
ATOM 7366 C CA . VAL B 1 286 ? 97.976 38.676 -46.951 1.00 69.49 265 VAL B CA 1
ATOM 7367 C C . VAL B 1 286 ? 98.052 37.463 -47.868 1.00 67.92 265 VAL B C 1
ATOM 7368 O O . VAL B 1 286 ? 97.054 37.072 -48.474 1.00 63.74 265 VAL B O 1
ATOM 7372 N N . SER B 1 287 ? 99.234 36.864 -47.963 1.00 61.78 266 SER B N 1
ATOM 7373 C CA . SER B 1 287 ? 99.435 35.721 -48.844 1.00 68.27 266 SER B CA 1
ATOM 7374 C C . SER B 1 287 ? 99.571 34.411 -48.072 1.00 71.18 266 SER B C 1
ATOM 7375 O O . SER B 1 287 ? 100.291 34.334 -47.078 1.00 78.25 266 SER B O 1
ATOM 7378 N N . LEU B 1 288 ? 98.866 33.384 -48.539 1.00 64.30 267 LEU B N 1
ATOM 7379 C CA . LEU B 1 288 ? 98.967 32.045 -47.968 1.00 67.12 267 LEU B CA 1
ATOM 7380 C C . LEU B 1 288 ? 99.497 31.084 -49.024 1.00 69.60 267 LEU B C 1
ATOM 7381 O O . LEU B 1 288 ? 99.126 31.179 -50.194 1.00 69.73 267 LEU B O 1
ATOM 7386 N N . SER B 1 289 ? 100.361 30.158 -48.620 1.00 70.98 268 SER B N 1
ATOM 7387 C CA . SER B 1 289 ? 101.024 29.295 -49.593 1.00 66.88 268 SER B CA 1
ATOM 7388 C C . SER B 1 289 ? 100.838 27.806 -49.327 1.00 73.34 268 SER B C 1
ATOM 7389 O O . SER B 1 289 ? 100.925 27.352 -48.191 1.00 71.74 268 SER B O 1
ATOM 7392 N N . VAL B 1 290 ? 100.576 27.051 -50.388 1.00 80.74 269 VAL B N 1
ATOM 7393 C CA . VAL B 1 290 ? 100.629 25.597 -50.317 1.00 74.10 269 VAL B CA 1
ATOM 7394 C C . VAL B 1 290 ? 101.838 25.106 -51.097 1.00 73.54 269 VAL B C 1
ATOM 7395 O O . VAL B 1 290 ? 101.955 25.344 -52.299 1.00 81.56 269 VAL B O 1
ATOM 7399 N N . SER B 1 291 ? 102.744 24.433 -50.400 1.00 68.51 270 SER B N 1
ATOM 7400 C CA . SER B 1 291 ? 103.936 23.887 -51.026 1.00 69.38 270 SER B CA 1
ATOM 7401 C C . SER B 1 291 ? 103.932 22.368 -50.942 1.00 76.55 270 SER B C 1
ATOM 7402 O O . SER B 1 291 ? 103.362 21.789 -50.021 1.00 78.07 270 SER B O 1
ATOM 7405 N N . LEU B 1 292 ? 104.560 21.729 -51.921 1.00 79.51 271 LEU B N 1
ATOM 7406 C CA . LEU B 1 292 ? 104.699 20.281 -51.926 1.00 73.24 271 LEU B CA 1
ATOM 7407 C C . LEU B 1 292 ? 106.181 19.933 -51.931 1.00 74.89 271 LEU B C 1
ATOM 7408 O O . LEU B 1 292 ? 106.881 20.199 -52.904 1.00 83.14 271 LEU B O 1
ATOM 7413 N N . VAL B 1 293 ? 106.659 19.339 -50.842 1.00 79.16 272 VAL B N 1
ATOM 7414 C CA . VAL B 1 293 ? 108.092 19.130 -50.663 1.00 82.52 272 VAL B CA 1
ATOM 7415 C C . VAL B 1 293 ? 108.449 17.663 -50.477 1.00 87.88 272 VAL B C 1
ATOM 7416 O O . VAL B 1 293 ? 107.583 16.827 -50.202 1.00 90.55 272 VAL B O 1
ATOM 7420 N N . ASP B 1 294 ? 109.734 17.356 -50.634 1.00 89.04 273 ASP B N 1
ATOM 7421 C CA . ASP B 1 294 ? 110.205 15.980 -50.503 1.00 92.02 273 ASP B CA 1
ATOM 7422 C C . ASP B 1 294 ? 111.293 15.870 -49.436 1.00 99.70 273 ASP B C 1
ATOM 7423 O O . ASP B 1 294 ? 112.473 16.078 -49.720 1.00 108.06 273 ASP B O 1
ATOM 7428 N N . PRO B 1 295 ? 110.889 15.546 -48.196 1.00 101.36 274 PRO B N 1
ATOM 7429 C CA . PRO B 1 295 ? 111.795 15.371 -47.053 1.00 98.23 274 PRO B CA 1
ATOM 7430 C C . PRO B 1 295 ? 112.829 14.268 -47.279 1.00 104.43 274 PRO B C 1
ATOM 7431 O O . PRO B 1 295 ? 113.830 14.211 -46.565 1.00 101.25 274 PRO B O 1
ATOM 7435 N N . GLY B 1 296 ? 112.581 13.405 -48.261 1.00 111.49 275 GLY B N 1
ATOM 7436 C CA . GLY B 1 296 ? 113.484 12.312 -48.576 1.00 115.26 275 GLY B CA 1
ATOM 7437 C C . GLY B 1 296 ? 114.740 12.744 -49.311 1.00 118.51 275 GLY B C 1
ATOM 7438 O O . GLY B 1 296 ? 115.537 11.908 -49.740 1.00 115.11 275 GLY B O 1
ATOM 7439 N N . THR B 1 297 ? 114.910 14.052 -49.472 1.00 118.51 276 THR B N 1
ATOM 7440 C CA . THR B 1 297 ? 116.119 14.610 -50.066 1.00 116.20 276 THR B CA 1
ATOM 7441 C C . THR B 1 297 ? 116.654 15.754 -49.220 1.00 114.56 276 THR B C 1
ATOM 7442 O O . THR B 1 297 ? 115.881 16.506 -48.631 1.00 114.29 276 THR B O 1
ATOM 7446 N N . LEU B 1 298 ? 117.976 15.879 -49.154 1.00 115.46 277 LEU B N 1
ATOM 7447 C CA . LEU B 1 298 ? 118.589 17.064 -48.568 1.00 116.80 277 LEU B CA 1
ATOM 7448 C C . LEU B 1 298 ? 119.553 17.696 -49.572 1.00 113.88 277 LEU B C 1
ATOM 7449 O O . LEU B 1 298 ? 120.292 16.985 -50.251 1.00 116.99 277 LEU B O 1
ATOM 7454 N N . PRO B 1 299 ? 119.547 19.037 -49.675 1.00 110.11 278 PRO B N 1
ATOM 7455 C CA . PRO B 1 299 ? 118.616 19.957 -49.011 1.00 109.49 278 PRO B CA 1
ATOM 7456 C C . PRO B 1 299 ? 117.189 19.776 -49.513 1.00 110.40 278 PRO B C 1
ATOM 7457 O O . PRO B 1 299 ? 116.977 19.637 -50.720 1.00 112.63 278 PRO B O 1
ATOM 7461 N N . GLU B 1 300 ? 116.240 19.775 -48.581 1.00 112.68 279 GLU B N 1
ATOM 7462 C CA . GLU B 1 300 ? 114.846 19.460 -48.870 1.00 107.56 279 GLU B CA 1
ATOM 7463 C C . GLU B 1 300 ? 114.317 20.306 -50.024 1.00 108.04 279 GLU B C 1
ATOM 7464 O O . GLU B 1 300 ? 114.514 21.520 -50.064 1.00 103.60 279 GLU B O 1
ATOM 7470 N N . VAL B 1 301 ? 113.679 19.654 -50.988 1.00 105.82 280 VAL B N 1
ATOM 7471 C CA . VAL B 1 301 ? 113.273 20.350 -52.200 1.00 106.81 280 VAL B CA 1
ATOM 7472 C C . VAL B 1 301 ? 111.770 20.598 -52.248 1.00 99.44 280 VAL B C 1
ATOM 7473 O O . VAL B 1 301 ? 110.961 19.718 -51.923 1.00 95.68 280 VAL B O 1
ATOM 7477 N N . THR B 1 302 ? 111.417 21.819 -52.639 1.00 91.54 281 THR B N 1
ATOM 7478 C CA . THR B 1 302 ? 110.039 22.186 -52.913 1.00 84.56 281 THR B CA 1
ATOM 7479 C C . THR B 1 302 ? 109.780 22.013 -54.401 1.00 81.95 281 THR B C 1
ATOM 7480 O O . THR B 1 302 ? 110.336 22.737 -55.227 1.00 89.43 281 THR B O 1
ATOM 7484 N N . LEU B 1 303 ? 108.940 21.043 -54.738 1.00 81.24 282 LEU B N 1
ATOM 7485 C CA . LEU B 1 303 ? 108.644 20.735 -56.128 1.00 77.38 282 LEU B CA 1
ATOM 7486 C C . LEU B 1 303 ? 107.652 21.731 -56.719 1.00 75.71 282 LEU B C 1
ATOM 7487 O O . LEU B 1 303 ? 107.754 22.098 -57.889 1.00 78.02 282 LEU B O 1
ATOM 7492 N N . PHE B 1 304 ? 106.696 22.167 -55.905 1.00 77.08 283 PHE B N 1
ATOM 7493 C CA . PHE B 1 304 ? 105.648 23.065 -56.380 1.00 77.01 283 PHE B CA 1
ATOM 7494 C C . PHE B 1 304 ? 105.104 23.972 -55.280 1.00 73.93 283 PHE B C 1
ATOM 7495 O O . PHE B 1 304 ? 105.069 23.594 -54.109 1.00 75.47 283 PHE B O 1
ATOM 7503 N N . THR B 1 305 ? 104.685 25.173 -55.668 1.00 74.15 284 THR B N 1
ATOM 7504 C CA . THR B 1 305 ? 104.049 26.102 -54.743 1.00 67.85 284 THR B CA 1
ATOM 7505 C C . THR B 1 305 ? 102.910 26.865 -55.414 1.00 70.30 284 THR B C 1
ATOM 7506 O O . THR B 1 305 ? 103.078 27.419 -56.500 1.00 81.72 284 THR B O 1
ATOM 7510 N N . ASP B 1 306 ? 101.751 26.888 -54.764 1.00 73.22 285 ASP B N 1
ATOM 7511 C CA . ASP B 1 306 ? 100.645 27.728 -55.207 1.00 78.32 285 ASP B CA 1
ATOM 7512 C C . ASP B 1 306 ? 100.366 28.776 -54.138 1.00 78.25 285 ASP B C 1
ATOM 7513 O O . ASP B 1 306 ? 100.165 28.446 -52.969 1.00 77.89 285 ASP B O 1
ATOM 7518 N N . THR B 1 307 ? 100.357 30.040 -54.545 1.00 80.70 286 THR B N 1
ATOM 7519 C CA . THR B 1 307 ? 100.135 31.136 -53.612 1.00 70.85 286 THR B CA 1
ATOM 7520 C C . THR B 1 307 ? 98.759 31.764 -53.814 1.00 69.79 286 THR B C 1
ATOM 7521 O O . THR B 1 307 ? 98.335 32.032 -54.937 1.00 85.10 286 THR B O 1
ATOM 7525 N N . VAL B 1 308 ? 98.071 31.983 -52.700 1.00 68.82 287 VAL B N 1
ATOM 7526 C CA . VAL B 1 308 ? 96.745 32.579 -52.680 1.00 61.78 287 VAL B CA 1
ATOM 7527 C C . VAL B 1 308 ? 96.820 33.871 -51.868 1.00 65.54 287 VAL B C 1
ATOM 7528 O O . VAL B 1 308 ? 97.750 34.046 -51.083 1.00 80.41 287 VAL B O 1
ATOM 7532 N N . GLY B 1 309 ? 95.868 34.783 -52.051 1.00 58.23 288 GLY B N 1
ATOM 7533 C CA . GLY B 1 309 ? 95.908 36.017 -51.288 1.00 61.29 288 GLY B CA 1
ATOM 7534 C C . GLY B 1 309 ? 94.565 36.621 -50.927 1.00 61.27 288 GLY B C 1
ATOM 7535 O O . GLY B 1 309 ? 93.549 36.368 -51.575 1.00 71.21 288 GLY B O 1
ATOM 7536 N N . PHE B 1 310 ? 94.582 37.436 -49.877 1.00 62.49 289 PHE B N 1
ATOM 7537 C CA . PHE B 1 310 ? 93.384 38.078 -49.349 1.00 62.27 289 PHE B CA 1
ATOM 7538 C C . PHE B 1 310 ? 93.589 39.580 -49.223 1.00 64.76 289 PHE B C 1
ATOM 7539 O O . PHE B 1 310 ? 94.721 40.062 -49.207 1.00 60.60 289 PHE B O 1
ATOM 7547 N N . ARG B 1 311 ? 92.490 40.317 -49.118 1.00 68.88 290 ARG B N 1
ATOM 7548 C CA . ARG B 1 311 ? 92.564 41.723 -48.748 1.00 68.41 290 ARG B CA 1
ATOM 7549 C C . ARG B 1 311 ? 91.612 42.002 -47.594 1.00 66.12 290 ARG B C 1
ATOM 7550 O O . ARG B 1 311 ? 90.429 41.665 -47.660 1.00 69.66 290 ARG B O 1
ATOM 7558 N N . MET B 1 312 ? 92.137 42.606 -46.532 1.00 60.71 291 MET B N 1
ATOM 7559 C CA . MET B 1 312 ? 91.329 42.941 -45.366 1.00 64.52 291 MET B CA 1
ATOM 7560 C C . MET B 1 312 ? 90.237 43.936 -45.723 1.00 67.87 291 MET B C 1
ATOM 7561 O O . MET B 1 312 ? 90.508 44.983 -46.312 1.00 66.29 291 MET B O 1
ATOM 7566 N N . ALA B 1 313 ? 89.001 43.602 -45.370 1.00 63.18 292 ALA B N 1
ATOM 7567 C CA . ALA B 1 313 ? 87.896 44.531 -45.542 1.00 65.53 292 ALA B CA 1
ATOM 7568 C C . ALA B 1 313 ? 88.117 45.733 -44.635 1.00 65.15 292 ALA B C 1
ATOM 7569 O O . ALA B 1 313 ? 88.254 45.582 -43.421 1.00 61.40 292 ALA B O 1
ATOM 7571 N N . PRO B 1 314 ? 88.163 46.936 -45.225 1.00 63.91 293 PRO B N 1
ATOM 7572 C CA . PRO B 1 314 ? 88.501 48.145 -44.469 1.00 64.95 293 PRO B CA 1
ATOM 7573 C C . PRO B 1 314 ? 87.401 48.565 -43.502 1.00 67.00 293 PRO B C 1
ATOM 7574 O O . PRO B 1 314 ? 86.342 47.939 -43.450 1.00 65.68 293 PRO B O 1
ATOM 7578 N N . TRP B 1 315 ? 87.659 49.625 -42.745 1.00 64.62 294 TRP B N 1
ATOM 7579 C CA . TRP B 1 315 ? 86.666 50.169 -41.832 1.00 63.91 294 TRP B CA 1
ATOM 7580 C C . TRP B 1 315 ? 85.999 51.381 -42.468 1.00 61.14 294 TRP B C 1
ATOM 7581 O O . TRP B 1 315 ? 86.670 52.335 -42.862 1.00 61.60 294 TRP B O 1
ATOM 7592 N N . ILE B 1 316 ? 84.675 51.335 -42.572 1.00 61.19 295 ILE B N 1
ATOM 7593 C CA . ILE B 1 316 ? 83.929 52.369 -43.277 1.00 63.20 295 ILE B CA 1
ATOM 7594 C C 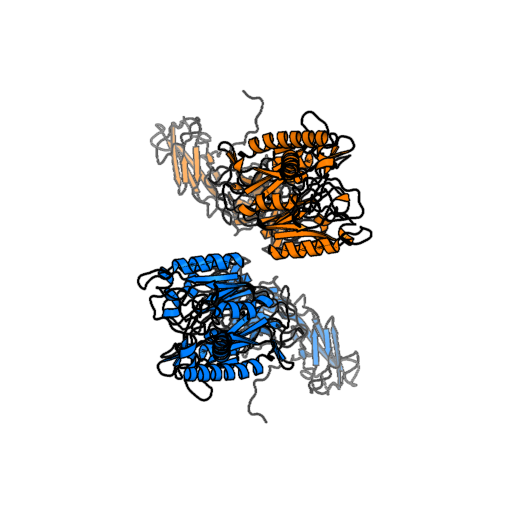. ILE B 1 316 ? 83.020 53.158 -42.341 1.00 66.79 295 ILE B C 1
ATOM 7595 O O . ILE B 1 316 ? 82.259 52.577 -41.571 1.00 65.77 295 ILE B O 1
ATOM 7600 N N . MET B 1 317 ? 83.103 54.483 -42.411 1.00 62.91 296 MET B N 1
ATOM 7601 C CA . MET B 1 317 ? 82.223 55.344 -41.628 1.00 62.76 296 MET B CA 1
ATOM 7602 C C . MET B 1 317 ? 80.891 55.541 -42.336 1.00 69.95 296 MET B C 1
ATOM 7603 O O . MET B 1 317 ? 80.688 55.043 -43.444 1.00 71.73 296 MET B O 1
ATOM 7608 N N . THR B 1 318 ? 79.986 56.275 -41.697 1.00 71.01 297 THR B N 1
ATOM 7609 C CA . THR B 1 318 ? 78.743 56.670 -42.344 1.00 67.68 297 THR B CA 1
ATOM 7610 C C . THR B 1 318 ? 78.447 58.143 -42.082 1.00 68.95 297 THR B C 1
ATOM 7611 O O . THR B 1 318 ? 78.615 58.625 -40.962 1.00 82.11 297 THR B O 1
ATOM 7615 N N . PRO B 1 319 ? 78.002 58.861 -43.123 1.00 63.91 298 PRO B N 1
ATOM 7616 C CA . PRO B 1 319 ? 77.619 60.274 -43.046 1.00 71.26 298 PRO B CA 1
ATOM 7617 C C . PRO B 1 319 ? 76.230 60.460 -42.453 1.00 73.44 298 PRO B C 1
ATOM 7618 O O . PRO B 1 319 ? 75.442 59.515 -42.445 1.00 70.38 298 PRO B O 1
ATOM 7622 N N . ASN B 1 320 ? 75.939 61.663 -41.966 1.00 73.45 299 ASN B N 1
ATOM 7623 C CA . ASN B 1 320 ? 74.625 61.978 -41.414 1.00 69.03 299 ASN B CA 1
ATOM 7624 C C . ASN B 1 320 ? 73.498 61.784 -42.427 1.00 79.41 299 ASN B C 1
ATOM 7625 O O . ASN B 1 320 ? 72.331 61.653 -42.054 1.00 77.97 299 ASN B O 1
ATOM 7630 N N . THR B 1 321 ? 73.854 61.762 -43.708 1.00 74.34 300 THR B N 1
ATOM 7631 C CA . THR B 1 321 ? 72.880 61.585 -44.780 1.00 72.30 300 THR B CA 1
ATOM 7632 C C . THR B 1 321 ? 72.354 60.152 -44.845 1.00 73.57 300 THR B C 1
ATOM 7633 O O . THR B 1 321 ? 71.374 59.876 -45.537 1.00 79.12 300 THR B O 1
ATOM 7637 N N . GLN B 1 322 ? 73.010 59.243 -44.131 1.00 68.74 301 GLN B N 1
ATOM 7638 C CA . GLN B 1 322 ? 72.570 57.853 -44.076 1.00 74.51 301 GLN B CA 1
ATOM 7639 C C . GLN B 1 322 ? 71.390 57.689 -43.120 1.00 79.01 301 GLN B C 1
ATOM 7640 O O . GLN B 1 322 ? 71.271 58.432 -42.145 1.00 68.03 301 GLN B O 1
ATOM 7646 N N . PRO B 1 323 ? 70.503 56.722 -43.409 1.00 81.57 302 PRO B N 1
ATOM 7647 C CA . PRO B 1 323 ? 69.343 56.448 -42.553 1.00 76.01 302 PRO B CA 1
ATOM 7648 C C . PRO B 1 323 ? 69.742 56.013 -41.146 1.00 67.71 302 PRO B C 1
ATOM 7649 O O . PRO B 1 323 ? 70.574 55.119 -40.995 1.00 65.60 302 PRO B O 1
ATOM 7653 N N . PRO B 1 324 ? 69.144 56.638 -40.122 1.00 61.65 303 PRO B N 1
ATOM 7654 C CA . PRO B 1 324 ? 69.434 56.308 -38.724 1.00 68.36 303 PRO B CA 1
ATOM 7655 C C . PRO B 1 324 ? 68.903 54.936 -38.324 1.00 69.69 303 PRO B C 1
ATOM 7656 O O . PRO B 1 324 ? 67.897 54.476 -38.865 1.00 67.95 303 PRO B O 1
ATOM 7660 N N . GLU B 1 325 ? 69.585 54.294 -37.383 1.00 71.19 304 GLU B N 1
ATOM 7661 C CA . GLU B 1 325 ? 69.156 53.008 -36.851 1.00 70.59 304 GLU B CA 1
ATOM 7662 C C . GLU B 1 325 ? 69.031 53.089 -35.334 1.00 71.56 304 GLU B C 1
ATOM 7663 O O . GLU B 1 325 ? 67.951 52.887 -34.782 1.00 72.34 304 GLU B O 1
ATOM 7669 N N . GLU B 1 326 ? 70.145 53.369 -34.666 1.00 70.87 305 GLU B N 1
ATOM 7670 C CA . GLU B 1 326 ? 70.154 53.495 -33.213 1.00 72.54 305 GLU B CA 1
ATOM 7671 C C . GLU B 1 326 ? 70.822 54.798 -32.775 1.00 70.67 305 GLU B C 1
ATOM 7672 O O . GLU B 1 326 ? 71.918 55.125 -33.230 1.00 72.31 305 GLU B O 1
ATOM 7678 N N . LEU B 1 327 ? 70.155 55.540 -31.895 1.00 65.98 306 LEU B N 1
ATOM 7679 C CA . LEU B 1 327 ? 70.706 56.787 -31.372 1.00 67.44 306 LEU B CA 1
ATOM 7680 C C . LEU B 1 327 ? 71.115 56.622 -29.914 1.00 69.65 306 LEU B C 1
ATOM 7681 O O . LEU B 1 327 ? 70.338 56.133 -29.099 1.00 80.44 306 LEU B O 1
ATOM 7686 N N . TYR B 1 328 ? 72.329 57.047 -29.586 1.00 64.11 307 TYR B N 1
ATOM 7687 C CA . TYR B 1 328 ? 72.862 56.846 -28.244 1.00 62.41 307 TYR B CA 1
ATOM 7688 C C . TYR B 1 328 ? 72.863 58.134 -27.430 1.00 66.03 307 TYR B C 1
ATOM 7689 O O . TYR B 1 328 ? 73.348 59.171 -27.882 1.00 68.64 307 TYR B O 1
ATOM 7698 N N . VAL B 1 329 ? 72.313 58.055 -26.224 1.00 66.80 308 VAL B N 1
ATOM 7699 C CA . VAL B 1 329 ? 72.205 59.213 -25.348 1.00 65.57 308 VAL B CA 1
ATOM 7700 C C . VAL B 1 329 ? 72.546 58.817 -23.915 1.00 70.88 308 VAL B C 1
ATOM 7701 O O . VAL B 1 329 ? 72.221 57.720 -23.474 1.00 75.92 308 VAL B O 1
ATOM 7705 N N . CYS B 1 330 ? 73.224 59.705 -23.197 1.00 71.34 309 CYS B N 1
ATOM 7706 C CA . CYS B 1 330 ? 73.602 59.433 -21.817 1.00 73.08 309 CYS B CA 1
ATOM 7707 C C . CYS B 1 330 ? 72.616 60.064 -20.843 1.00 78.46 309 CYS B C 1
ATOM 7708 O O . CYS B 1 330 ? 72.225 61.217 -21.012 1.00 77.32 309 CYS B O 1
ATOM 7711 N N . ARG B 1 331 ? 72.218 59.319 -19.818 1.00 81.82 310 ARG B N 1
ATOM 7712 C CA . ARG B 1 331 ? 71.483 59.940 -18.728 1.00 78.20 310 ARG B CA 1
ATOM 7713 C C . ARG B 1 331 ? 72.505 60.405 -17.713 1.00 72.99 310 ARG B C 1
ATOM 7714 O O . ARG B 1 331 ? 73.162 59.594 -17.066 1.00 75.28 310 ARG B O 1
ATOM 7722 N N . VAL B 1 332 ? 72.639 61.719 -17.587 1.00 75.78 311 VAL B N 1
ATOM 7723 C CA . VAL B 1 332 ? 73.639 62.287 -16.706 1.00 81.67 311 VAL B CA 1
ATOM 7724 C C . VAL B 1 332 ? 73.018 63.286 -15.767 1.00 88.56 311 VAL B C 1
ATOM 7725 O O . VAL B 1 332 ? 71.868 63.722 -15.928 1.00 87.59 311 VAL B O 1
ATOM 7729 N N . MET B 1 333 ? 73.798 63.609 -14.750 1.00 99.18 312 MET B N 1
ATOM 7730 C CA . MET B 1 333 ? 73.300 64.374 -13.643 1.00 108.26 312 MET B CA 1
ATOM 7731 C C . MET B 1 333 ? 74.281 65.485 -13.217 1.00 119.69 312 MET B C 1
ATOM 7732 O O . MET B 1 333 ? 75.413 65.203 -12.819 1.00 127.11 312 MET B O 1
ATOM 7737 N N . ASP B 1 334 ? 73.886 66.720 -13.530 1.00 122.24 313 ASP B N 1
ATOM 7738 C CA . ASP B 1 334 ? 73.551 67.816 -12.615 1.00 132.55 313 ASP B CA 1
ATOM 7739 C C . ASP B 1 334 ? 73.195 69.054 -13.462 1.00 136.72 313 ASP B C 1
ATOM 7740 O O . ASP B 1 334 ? 73.936 69.451 -14.369 1.00 134.39 313 ASP B O 1
ATOM 7745 N N . THR B 1 335 ? 72.088 69.688 -13.088 1.00 138.88 314 THR B N 1
ATOM 7746 C CA . THR B 1 335 ? 71.844 71.118 -13.091 1.00 135.60 314 THR B CA 1
ATOM 7747 C C . THR B 1 335 ? 71.860 71.385 -11.607 1.00 140.79 314 THR B C 1
ATOM 7748 O O . THR B 1 335 ? 71.484 72.456 -11.129 1.00 140.45 314 THR B O 1
ATOM 7752 N N . HIS B 1 336 ? 72.277 70.330 -10.906 1.00 135.80 315 HIS B N 1
ATOM 7753 C CA . HIS B 1 336 ? 71.716 69.891 -9.635 1.00 127.69 315 HIS B CA 1
ATOM 7754 C C . HIS B 1 336 ? 70.251 69.577 -9.933 1.00 126.16 315 HIS B C 1
ATOM 7755 O O . HIS B 1 336 ? 69.324 70.124 -9.331 1.00 124.95 315 HIS B O 1
ATOM 7762 N N . GLY B 1 337 ? 70.094 68.725 -10.945 1.00 129.74 316 GLY B N 1
ATOM 7763 C CA . GLY B 1 337 ? 68.825 68.277 -11.494 1.00 131.98 316 GLY B CA 1
ATOM 7764 C C . GLY B 1 337 ? 69.186 67.586 -12.802 1.00 127.78 316 GLY B C 1
ATOM 7765 O O . GLY B 1 337 ? 70.319 67.724 -13.259 1.00 124.36 316 GLY B O 1
ATOM 7766 N N . SER B 1 338 ? 68.250 66.868 -13.421 1.00 125.34 317 SER B N 1
ATOM 7767 C CA . SER B 1 338 ? 68.618 65.863 -14.426 1.00 108.17 317 SER B CA 1
ATOM 7768 C C . SER B 1 338 ? 68.229 66.240 -15.849 1.00 100.42 317 SER B C 1
ATOM 7769 O O . SER B 1 338 ? 67.314 67.033 -16.075 1.00 100.84 317 SER B O 1
ATOM 7772 N N . ASN B 1 339 ? 68.933 65.643 -16.805 1.00 92.41 318 ASN B N 1
ATOM 7773 C CA . ASN B 1 339 ? 68.734 65.912 -18.224 1.00 89.28 318 ASN B CA 1
ATOM 7774 C C . ASN B 1 339 ? 67.561 65.107 -18.773 1.00 91.62 318 ASN B C 1
ATOM 7775 O O . ASN B 1 339 ? 67.322 65.085 -19.979 1.00 90.62 318 ASN B O 1
ATOM 7780 N N . GLU B 1 340 ? 66.853 64.432 -17.870 1.00 89.06 319 GLU B N 1
ATOM 7781 C CA . GLU B 1 340 ? 65.694 63.600 -18.199 1.00 90.18 319 GLU B CA 1
ATOM 7782 C C . GLU B 1 340 ? 64.712 64.264 -19.166 1.00 85.67 319 GLU B C 1
ATOM 7783 O O . GLU B 1 340 ? 64.166 63.603 -20.047 1.00 84.37 319 GLU B O 1
ATOM 7789 N N . LYS B 1 341 ? 64.482 65.562 -18.989 1.00 85.31 320 LYS B N 1
ATOM 7790 C CA . LYS B 1 341 ? 63.653 66.333 -19.914 1.00 85.93 320 LYS B CA 1
ATOM 7791 C C . LYS B 1 341 ? 64.186 66.215 -21.342 1.00 84.50 320 LYS B C 1
ATOM 7792 O O . LYS B 1 341 ? 63.451 65.865 -22.272 1.00 84.55 320 LYS B O 1
ATOM 7798 N N . PHE B 1 342 ? 65.476 66.496 -21.496 1.00 82.86 321 PHE B N 1
ATOM 7799 C CA . PHE B 1 342 ? 66.168 66.367 -22.773 1.00 85.35 321 PHE B CA 1
ATOM 7800 C C . PHE B 1 342 ? 66.059 64.944 -23.315 1.00 83.96 321 PHE B C 1
ATOM 7801 O O . PHE B 1 342 ? 66.009 64.729 -24.527 1.00 80.39 321 PHE B O 1
ATOM 7809 N N . LEU B 1 343 ? 66.010 63.975 -22.406 1.00 83.37 322 LEU B N 1
ATOM 7810 C CA . LEU B 1 343 ? 65.898 62.573 -22.787 1.00 79.56 322 LEU B CA 1
ATOM 7811 C C . LEU B 1 343 ? 64.499 62.270 -23.309 1.00 85.46 322 LEU B C 1
ATOM 7812 O O . LEU B 1 343 ? 64.325 61.410 -24.172 1.00 86.95 322 LEU B O 1
ATOM 7817 N N . GLU B 1 344 ? 63.502 62.972 -22.778 1.00 85.84 323 GLU B N 1
ATOM 7818 C CA . GLU B 1 344 ? 62.142 62.837 -23.277 1.00 82.98 323 GLU B CA 1
ATOM 7819 C C . GLU B 1 344 ? 62.063 63.448 -24.667 1.00 88.45 323 GLU B C 1
ATOM 7820 O O . GLU B 1 344 ? 61.458 62.880 -25.576 1.00 86.19 323 GLU B O 1
ATOM 7826 N N . ASP B 1 345 ? 62.685 64.614 -24.820 1.00 86.35 324 ASP B N 1
ATOM 7827 C CA . ASP B 1 345 ? 62.791 65.255 -26.126 1.00 84.04 324 ASP B CA 1
ATOM 7828 C C . ASP B 1 345 ? 63.414 64.295 -27.129 1.00 83.91 324 ASP B C 1
ATOM 7829 O O . ASP B 1 345 ? 62.984 64.208 -28.280 1.00 91.82 324 ASP B O 1
ATOM 7834 N N . MET B 1 346 ? 64.422 63.562 -26.669 1.00 81.49 325 MET B N 1
ATOM 7835 C CA . MET B 1 346 ? 65.173 62.664 -27.532 1.00 81.23 325 MET B CA 1
ATOM 7836 C C . MET B 1 346 ? 64.385 61.404 -27.873 1.00 83.93 325 MET B C 1
ATOM 7837 O O . MET B 1 346 ? 64.490 60.890 -28.983 1.00 87.64 325 MET B O 1
ATOM 7842 N N . SER B 1 347 ? 63.599 60.911 -26.922 1.00 85.37 326 SER B N 1
ATOM 7843 C CA . SER B 1 347 ? 62.739 59.759 -27.174 1.00 87.31 326 SER B CA 1
ATOM 7844 C C . SER B 1 347 ? 61.684 60.133 -28.207 1.00 80.95 326 SER B C 1
ATOM 7845 O O . SER B 1 347 ? 61.432 59.389 -29.161 1.00 78.72 326 SER B O 1
ATOM 7848 N N . TYR B 1 348 ? 61.089 61.305 -28.007 1.00 81.53 327 TYR B N 1
ATOM 7849 C CA . TYR B 1 348 ? 60.109 61.858 -28.932 1.00 91.19 327 TYR B CA 1
ATOM 7850 C C . TYR B 1 348 ? 60.704 61.941 -30.336 1.00 90.77 327 TYR B C 1
ATOM 7851 O O . TYR B 1 348 ? 60.215 61.291 -31.265 1.00 89.61 327 TYR B O 1
ATOM 7860 N N . LEU B 1 349 ? 61.798 62.686 -30.464 1.00 91.77 328 LEU B N 1
ATOM 7861 C CA . LEU B 1 349 ? 62.469 62.876 -31.748 1.00 84.60 328 LEU B CA 1
ATOM 7862 C C . LEU B 1 349 ? 62.851 61.561 -32.425 1.00 81.85 328 LEU B C 1
ATOM 7863 O O . LEU B 1 349 ? 62.650 61.394 -33.628 1.00 81.76 328 LEU B O 1
ATOM 7868 N N . THR B 1 350 ? 63.400 60.630 -31.649 1.00 79.79 329 THR B N 1
ATOM 7869 C CA . THR B 1 350 ? 63.847 59.354 -32.197 1.00 82.50 329 THR B CA 1
ATOM 7870 C C . THR B 1 350 ? 62.690 58.509 -32.711 1.00 86.94 329 THR B C 1
ATOM 7871 O O . THR B 1 350 ? 62.734 58.018 -33.838 1.00 86.32 329 THR B O 1
ATOM 7875 N N . LEU B 1 351 ? 61.653 58.336 -31.895 1.00 95.02 330 LEU B N 1
ATOM 7876 C CA . LEU B 1 351 ? 60.560 57.458 -32.301 1.00 93.53 330 LEU B CA 1
ATOM 7877 C C . LEU B 1 351 ? 59.636 58.134 -33.314 1.00 92.31 330 LEU B C 1
ATOM 7878 O O . LEU B 1 351 ? 58.772 57.478 -33.895 1.00 99.34 330 LEU B O 1
ATOM 7883 N N . LYS B 1 352 ? 59.810 59.436 -33.533 1.00 92.87 331 LYS B N 1
ATOM 7884 C CA . LYS B 1 352 ? 59.134 60.073 -34.663 1.00 93.54 331 LYS B CA 1
ATOM 7885 C C . LYS B 1 352 ? 59.860 59.741 -35.964 1.00 88.15 331 LYS B C 1
ATOM 7886 O O . LYS B 1 352 ? 59.241 59.636 -37.022 1.00 97.00 331 LYS B O 1
ATOM 7892 N N . ALA B 1 353 ? 61.175 59.565 -35.874 1.00 88.38 332 ALA B N 1
ATOM 7893 C CA . ALA B 1 353 ? 61.988 59.219 -37.034 1.00 84.74 332 ALA B CA 1
ATOM 7894 C C . ALA B 1 353 ? 62.070 57.706 -37.205 1.00 87.15 332 ALA B C 1
ATOM 7895 O O . ALA B 1 353 ? 62.766 57.209 -38.091 1.00 88.26 332 ALA B O 1
ATOM 7897 N N . ASN B 1 354 ? 61.354 56.990 -36.341 1.00 93.30 333 ASN B N 1
ATOM 7898 C CA . ASN B 1 354 ? 61.308 55.530 -36.354 1.00 91.14 333 ASN B CA 1
ATOM 7899 C C . ASN B 1 354 ? 62.696 54.901 -36.266 1.00 92.53 333 ASN B C 1
ATOM 7900 O O . ASN B 1 354 ? 63.187 54.307 -37.226 1.00 88.00 333 ASN B O 1
ATOM 7905 N N . CYS B 1 355 ? 63.324 55.047 -35.104 1.00 95.33 334 CYS B N 1
ATOM 7906 C CA . CYS B 1 355 ? 64.624 54.443 -34.849 1.00 87.53 334 CYS B CA 1
ATOM 7907 C C . CYS B 1 355 ? 64.756 54.089 -33.373 1.00 79.07 334 CYS B C 1
ATOM 7908 O O . CYS B 1 355 ? 64.072 54.663 -32.526 1.00 81.80 334 CYS B O 1
ATOM 7911 N N . LYS B 1 356 ? 65.639 53.144 -33.071 1.00 79.06 335 LYS B N 1
ATOM 7912 C CA . LYS B 1 356 ? 65.863 52.722 -31.696 1.00 77.29 335 LYS B CA 1
ATOM 7913 C C . LYS B 1 356 ? 66.613 53.791 -30.905 1.00 73.48 335 LYS B C 1
ATOM 7914 O O . LYS B 1 356 ? 67.495 54.470 -31.433 1.00 73.94 335 LYS B O 1
ATOM 7920 N N . LEU B 1 357 ? 66.244 53.937 -29.637 1.00 70.99 336 LEU B N 1
ATOM 7921 C CA . LEU B 1 357 ? 66.901 54.876 -28.738 1.00 71.76 336 LEU B CA 1
ATOM 7922 C C . LEU B 1 357 ? 67.559 54.136 -27.578 1.00 70.46 336 LEU B C 1
ATOM 7923 O O . LEU B 1 357 ? 66.888 53.453 -26.805 1.00 76.19 336 LEU B O 1
ATOM 7928 N N . THR B 1 358 ? 68.876 54.271 -27.465 1.00 68.09 337 THR B N 1
ATOM 7929 C CA . THR B 1 358 ? 69.628 53.626 -26.396 1.00 68.22 337 THR B CA 1
ATOM 7930 C C . THR B 1 358 ? 70.117 54.649 -25.378 1.00 73.03 337 THR B C 1
ATOM 7931 O O . THR B 1 358 ? 70.813 55.606 -25.727 1.00 73.87 337 THR B O 1
ATOM 7935 N N . ILE B 1 359 ? 69.747 54.443 -24.118 1.00 75.32 338 ILE B N 1
ATOM 7936 C CA . ILE B 1 359 ? 70.159 55.342 -23.049 1.00 70.54 338 ILE B CA 1
ATOM 7937 C C . ILE B 1 359 ? 71.170 54.683 -22.117 1.00 76.52 338 ILE B C 1
ATOM 7938 O O . ILE B 1 359 ? 70.837 53.769 -21.364 1.00 84.66 338 ILE B O 1
ATOM 7943 N N . CYS B 1 360 ? 72.408 55.161 -22.178 1.00 72.21 339 CYS B N 1
ATOM 7944 C CA . CYS B 1 360 ? 73.459 54.706 -21.280 1.00 80.62 339 CYS B CA 1
ATOM 7945 C C . CYS B 1 360 ? 73.230 55.259 -19.879 1.00 78.70 339 CYS B C 1
ATOM 7946 O O . CYS B 1 360 ? 73.247 56.474 -19.680 1.00 80.86 339 CYS B O 1
ATOM 7949 N N . PRO B 1 361 ? 73.011 54.365 -18.902 1.00 74.77 340 PRO B N 1
ATOM 7950 C CA . PRO B 1 361 ? 72.765 54.765 -17.512 1.00 81.37 340 PRO B CA 1
ATOM 7951 C C . PRO B 1 361 ? 73.939 55.528 -16.906 1.00 73.34 340 PRO B C 1
ATOM 7952 O O . PRO B 1 361 ? 75.076 55.369 -17.353 1.00 70.79 340 PRO B O 1
ATOM 7956 N N . GLN B 1 362 ? 73.655 56.346 -15.898 1.00 73.48 341 GLN B N 1
ATOM 7957 C CA . GLN B 1 362 ? 74.665 57.192 -15.270 1.00 72.60 341 GLN B CA 1
ATOM 7958 C C . GLN B 1 362 ? 75.775 56.366 -14.629 1.00 72.82 341 GLN B C 1
ATOM 7959 O O . GLN B 1 362 ? 76.908 56.830 -14.495 1.00 72.60 341 GLN B O 1
ATOM 7965 N N . VAL B 1 363 ? 75.445 55.139 -14.240 1.00 77.18 342 VAL B N 1
ATOM 7966 C CA . VAL B 1 363 ? 76.407 54.257 -13.591 1.00 76.08 342 VAL B CA 1
ATOM 7967 C C . VAL B 1 363 ? 77.532 53.888 -14.558 1.00 74.03 342 VAL B C 1
ATOM 7968 O O . VAL B 1 363 ? 78.680 53.712 -14.149 1.00 79.59 342 VAL B O 1
ATOM 7972 N N . GLU B 1 364 ? 77.199 53.781 -15.841 1.00 77.95 343 GLU B N 1
ATOM 7973 C CA . GLU B 1 364 ? 78.178 53.414 -16.859 1.00 75.37 343 GLU B CA 1
ATOM 7974 C C . GLU B 1 364 ? 79.011 54.597 -17.355 1.00 77.00 343 GLU B C 1
ATOM 7975 O O . GLU B 1 364 ? 80.213 54.460 -17.578 1.00 88.93 343 GLU B O 1
ATOM 7981 N N . ASN B 1 365 ? 78.377 55.754 -17.530 1.00 72.85 344 ASN B N 1
ATOM 7982 C CA . ASN B 1 365 ? 79.056 56.900 -18.132 1.00 69.71 344 ASN B CA 1
ATOM 7983 C C . ASN B 1 365 ? 79.780 57.819 -17.146 1.00 74.57 344 ASN B C 1
ATOM 7984 O O . ASN B 1 365 ? 80.589 58.648 -17.560 1.00 79.03 344 ASN B O 1
ATOM 7989 N N . ARG B 1 366 ? 79.502 57.659 -15.853 1.00 72.34 345 ARG B N 1
ATOM 7990 C CA . ARG B 1 366 ? 80.104 58.496 -14.810 1.00 75.72 345 ARG B CA 1
ATOM 7991 C C . ARG B 1 366 ? 79.961 59.989 -15.101 1.00 75.63 345 ARG B C 1
ATOM 7992 O O . ARG B 1 366 ? 80.935 60.740 -15.023 1.00 69.11 345 ARG B O 1
ATOM 8000 N N . ASN B 1 367 ? 78.742 60.402 -15.438 1.00 76.11 346 ASN B N 1
ATOM 8001 C CA . ASN B 1 367 ? 78.435 61.790 -15.780 1.00 83.16 346 ASN B CA 1
ATOM 8002 C C . ASN B 1 367 ? 79.267 62.333 -16.939 1.00 83.84 346 ASN B C 1
ATOM 8003 O O . ASN B 1 367 ? 79.589 63.521 -16.976 1.00 85.15 346 ASN B O 1
ATOM 8008 N N . ASP B 1 368 ? 79.609 61.464 -17.885 1.00 75.50 347 ASP B N 1
ATOM 8009 C CA . ASP B 1 368 ? 80.236 61.910 -19.122 1.00 70.09 347 ASP B CA 1
ATOM 8010 C C . ASP B 1 368 ? 79.167 61.930 -20.204 1.00 75.40 347 ASP B C 1
ATOM 8011 O O . ASP B 1 368 ? 78.733 60.884 -20.687 1.00 75.13 347 ASP B O 1
ATOM 8016 N N . ARG B 1 369 ? 78.754 63.133 -20.585 1.00 78.68 348 ARG B N 1
ATOM 8017 C CA . ARG B 1 369 ? 77.596 63.305 -21.451 1.00 73.80 348 ARG B CA 1
ATOM 8018 C C . ARG B 1 369 ? 77.946 63.323 -22.929 1.00 77.80 348 ARG B C 1
ATOM 8019 O O . ARG B 1 369 ? 77.056 63.253 -23.776 1.00 83.43 348 ARG B O 1
ATOM 8027 N N . TRP B 1 370 ? 79.230 63.414 -23.252 1.00 71.97 349 TRP B N 1
ATOM 8028 C CA . TRP B 1 370 ? 79.592 63.497 -24.654 1.00 68.62 349 TRP B CA 1
ATOM 8029 C C . TRP B 1 370 ? 79.872 62.098 -25.164 1.00 68.63 349 TRP B C 1
ATOM 8030 O O . TRP B 1 370 ? 80.930 61.524 -24.908 1.00 77.47 349 TRP B O 1
ATOM 8041 N N . ILE B 1 371 ? 78.910 61.567 -25.907 1.00 60.13 350 ILE B N 1
ATOM 8042 C CA . ILE B 1 371 ? 78.999 60.216 -26.433 1.00 61.61 350 ILE B CA 1
ATOM 8043 C C . ILE B 1 371 ? 79.404 60.247 -27.904 1.00 63.86 350 ILE B C 1
ATOM 8044 O O . ILE B 1 371 ? 79.623 59.209 -28.529 1.00 66.82 350 ILE B O 1
ATOM 8049 N N . GLN B 1 372 ? 79.507 61.455 -28.445 1.00 63.21 351 GLN B N 1
ATOM 8050 C CA . GLN B 1 372 ? 79.950 61.658 -29.817 1.00 65.70 351 GLN B CA 1
ATOM 8051 C C . GLN B 1 372 ? 81.470 61.579 -29.885 1.00 68.70 351 GLN B C 1
ATOM 8052 O O . GLN B 1 372 ? 82.045 61.144 -30.885 1.00 67.05 351 GLN B O 1
ATOM 8058 N N . ASP B 1 373 ? 82.111 61.992 -28.798 1.00 64.07 352 ASP B N 1
ATOM 8059 C CA . ASP B 1 373 ? 83.564 62.075 -28.731 1.00 65.04 352 ASP B CA 1
ATOM 8060 C C . ASP B 1 373 ? 84.245 60.733 -28.468 1.00 66.21 352 ASP B C 1
ATOM 8061 O O . ASP B 1 373 ? 85.373 60.510 -28.906 1.00 69.77 352 ASP B O 1
ATOM 8066 N N . GLU B 1 374 ? 83.565 59.847 -27.748 1.00 60.44 353 GLU B N 1
ATOM 8067 C CA . GLU B 1 374 ? 84.191 58.616 -27.276 1.00 60.90 353 GLU B CA 1
ATOM 8068 C C . GLU B 1 374 ? 84.353 57.560 -28.364 1.00 61.19 353 GLU B C 1
ATOM 8069 O O . GLU B 1 374 ? 85.289 56.761 -28.328 1.00 62.71 353 GLU B O 1
ATOM 8075 N N . MET B 1 375 ? 83.443 57.552 -29.330 1.00 61.62 354 MET B N 1
ATOM 8076 C CA . MET B 1 375 ? 83.434 56.489 -30.324 1.00 55.86 354 MET B CA 1
ATOM 8077 C C . MET B 1 375 ? 82.843 56.927 -31.653 1.00 58.10 354 MET B C 1
ATOM 8078 O O . MET B 1 375 ? 82.047 57.864 -31.715 1.00 59.73 354 MET B O 1
ATOM 8083 N N . GLU B 1 376 ? 83.239 56.238 -32.718 1.00 54.33 355 GLU B N 1
ATOM 8084 C CA . GLU B 1 376 ? 82.623 56.448 -34.020 1.00 54.70 355 GLU B CA 1
ATOM 8085 C C . GLU B 1 376 ? 82.099 55.129 -34.566 1.00 57.07 355 GLU B C 1
ATOM 8086 O O . GLU B 1 376 ? 82.821 54.132 -34.607 1.00 61.12 355 GLU B O 1
ATOM 8092 N N . PHE B 1 377 ? 80.836 55.125 -34.975 1.00 57.20 356 PHE B N 1
ATOM 8093 C CA . PHE B 1 377 ? 80.220 53.922 -35.517 1.00 61.03 356 PHE B CA 1
ATOM 8094 C C . PHE B 1 377 ? 80.603 53.716 -36.977 1.00 62.27 356 PHE B C 1
ATOM 8095 O O . PHE B 1 377 ? 80.807 54.675 -37.722 1.00 66.14 356 PHE B O 1
ATOM 8103 N N . GLY B 1 378 ? 80.691 52.453 -37.376 1.00 56.43 357 GLY B N 1
ATOM 8104 C CA . GLY B 1 378 ? 81.135 52.089 -38.707 1.00 55.16 357 GLY B CA 1
ATOM 8105 C C . GLY B 1 378 ? 80.723 50.664 -39.009 1.00 50.23 357 GLY B C 1
ATOM 8106 O O . GLY B 1 378 ? 79.891 50.105 -38.299 1.00 50.37 357 GLY B O 1
ATOM 8107 N N . TYR B 1 379 ? 81.274 50.082 -40.070 1.00 56.58 358 TYR B N 1
ATOM 8108 C CA . TYR B 1 379 ? 80.963 48.695 -40.403 1.00 65.00 358 TYR B CA 1
ATOM 8109 C C . TYR B 1 379 ? 82.053 48.027 -41.235 1.00 64.54 358 TYR B C 1
ATOM 8110 O O . TYR B 1 379 ? 82.858 48.697 -41.883 1.00 59.46 358 TYR B O 1
ATOM 8119 N N . ILE B 1 380 ? 82.063 46.697 -41.210 1.00 61.96 359 ILE B N 1
ATOM 8120 C CA . ILE B 1 380 ? 82.969 45.913 -42.040 1.00 57.48 359 ILE B CA 1
ATOM 8121 C C . ILE B 1 380 ? 82.136 44.934 -42.874 1.00 69.22 359 ILE B C 1
ATOM 8122 O O . ILE B 1 380 ? 81.081 44.466 -42.429 1.00 77.22 359 ILE B O 1
ATOM 8127 N N . GLU B 1 381 ? 82.596 44.646 -44.089 1.00 70.11 360 GLU B N 1
ATOM 8128 C CA . GLU B 1 381 ? 81.751 43.965 -45.067 1.00 70.01 360 GLU B CA 1
ATOM 8129 C C . GLU B 1 381 ? 82.512 43.000 -45.982 1.00 72.30 360 GLU B C 1
ATOM 8130 O O . GLU B 1 381 ? 83.602 43.303 -46.465 1.00 71.14 360 GLU B O 1
ATOM 8136 N N . ALA B 1 382 ? 81.910 41.839 -46.224 1.00 77.82 361 ALA B N 1
ATOM 8137 C CA . ALA B 1 382 ? 82.506 40.788 -47.049 1.00 76.48 361 ALA B CA 1
ATOM 8138 C C . ALA B 1 382 ? 81.564 40.505 -48.218 1.00 84.96 361 ALA B C 1
ATOM 8139 O O . ALA B 1 382 ? 80.544 41.189 -48.328 1.00 90.24 361 ALA B O 1
ATOM 8141 N N . PRO B 1 383 ? 81.889 39.517 -49.089 1.00 88.39 362 PRO B N 1
ATOM 8142 C CA . PRO B 1 383 ? 80.895 39.220 -50.121 1.00 86.24 362 PRO B CA 1
ATOM 8143 C C . PRO B 1 383 ? 79.517 39.035 -49.570 1.00 87.76 362 PRO B C 1
ATOM 8144 O O . PRO B 1 383 ? 78.580 39.650 -50.072 1.00 91.60 362 PRO B O 1
ATOM 8148 N N . HIS B 1 384 ? 79.353 38.182 -48.577 1.00 88.40 363 HIS B N 1
ATOM 8149 C CA . HIS B 1 384 ? 78.248 38.437 -47.684 1.00 102.45 363 HIS B CA 1
ATOM 8150 C C . HIS B 1 384 ? 78.786 37.941 -46.321 1.00 103.46 363 HIS B C 1
ATOM 8151 O O . HIS B 1 384 ? 78.677 36.752 -46.054 1.00 99.98 363 HIS B O 1
ATOM 8158 N N . LYS B 1 385 ? 79.370 38.763 -45.454 1.00 94.97 364 LYS B N 1
ATOM 8159 C CA . LYS B 1 385 ? 79.167 38.693 -44.002 1.00 79.38 364 LYS B CA 1
ATOM 8160 C C . LYS B 1 385 ? 79.453 40.115 -43.677 1.00 82.45 364 LYS B C 1
ATOM 8161 O O . LYS B 1 385 ? 80.553 40.587 -43.944 1.00 80.29 364 LYS B O 1
ATOM 8167 N N . SER B 1 386 ? 78.505 40.802 -43.079 1.00 78.45 365 SER B N 1
ATOM 8168 C CA . SER B 1 386 ? 78.684 42.224 -42.910 1.00 74.55 365 SER B CA 1
ATOM 8169 C C . SER B 1 386 ? 78.169 42.612 -41.559 1.00 78.91 365 SER B C 1
ATOM 8170 O O . SER B 1 386 ? 77.005 42.368 -41.244 1.00 92.21 365 SER B O 1
ATOM 8173 N N . PHE B 1 387 ? 79.033 43.204 -40.749 1.00 67.94 366 PHE B N 1
ATOM 8174 C CA . PHE B 1 387 ? 78.596 43.633 -39.438 1.00 67.62 366 PHE B CA 1
ATOM 8175 C C . PHE B 1 387 ? 79.278 44.928 -39.018 1.00 71.09 366 PHE B C 1
ATOM 8176 O O . PHE B 1 387 ? 80.444 45.163 -39.343 1.00 70.64 366 PHE B O 1
ATOM 8184 N N . PRO B 1 388 ? 78.533 45.782 -38.303 1.00 66.61 367 PRO B N 1
ATOM 8185 C CA . PRO B 1 388 ? 79.014 47.060 -37.771 1.00 61.36 367 PRO B CA 1
ATOM 8186 C C . PRO B 1 388 ? 80.185 46.917 -36.801 1.00 58.37 367 PRO B C 1
ATOM 8187 O O . PRO B 1 388 ? 80.311 45.913 -36.100 1.00 59.93 367 PRO B O 1
ATOM 8191 N N . VAL B 1 389 ? 81.033 47.940 -36.779 1.00 58.12 368 VAL B N 1
ATOM 8192 C CA . VAL B 1 389 ? 82.232 47.970 -35.953 1.00 52.82 368 VAL B CA 1
ATOM 8193 C C . VAL B 1 389 ? 82.354 49.336 -35.282 1.00 53.58 368 VAL B C 1
ATOM 8194 O O . VAL B 1 389 ? 82.051 50.361 -35.893 1.00 61.80 368 VAL B O 1
ATOM 8198 N N . VAL B 1 390 ? 82.782 49.351 -34.024 1.00 51.07 369 VAL B N 1
ATOM 8199 C CA . VAL B 1 390 ? 82.976 50.605 -33.310 1.00 45.02 369 VAL B CA 1
ATOM 8200 C C . VAL B 1 390 ? 84.447 50.982 -33.217 1.00 53.96 369 VAL B C 1
ATOM 8201 O O . VAL B 1 390 ? 85.279 50.181 -32.792 1.00 55.95 369 VAL B O 1
ATOM 8205 N N . PHE B 1 391 ? 84.763 52.209 -33.619 1.00 56.90 370 PHE B N 1
ATOM 8206 C CA . PHE B 1 391 ? 86.103 52.732 -33.416 1.00 55.91 370 PHE B CA 1
ATOM 8207 C C . PHE B 1 391 ? 86.104 53.464 -32.086 1.00 60.71 370 PHE B C 1
ATOM 8208 O O . PHE B 1 391 ? 85.481 54.520 -31.944 1.00 64.96 370 PHE B O 1
ATOM 8216 N N . ASP B 1 392 ? 86.803 52.889 -31.114 1.00 54.43 371 ASP B N 1
ATOM 8217 C CA . ASP B 1 392 ? 86.864 53.454 -29.776 1.00 53.91 371 ASP B CA 1
ATOM 8218 C C . ASP B 1 392 ? 88.003 54.454 -29.685 1.00 56.55 371 ASP B C 1
ATOM 8219 O O . ASP B 1 392 ? 89.165 54.110 -29.899 1.00 56.99 371 ASP B O 1
ATOM 8224 N N . SER B 1 393 ? 87.658 55.696 -29.373 1.00 58.96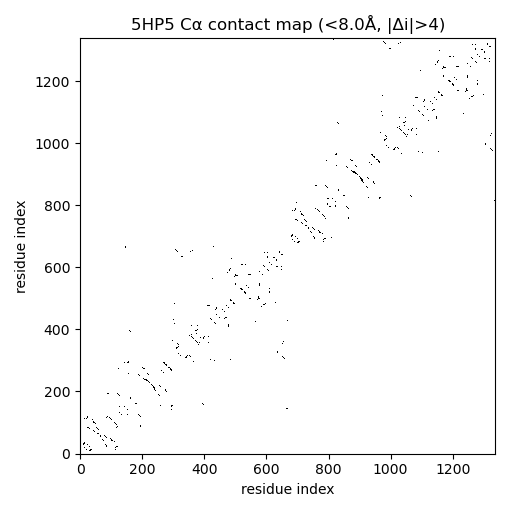 372 SER B N 1
ATOM 8225 C CA . SER B 1 393 ? 88.645 56.760 -29.288 1.00 59.10 372 SER B CA 1
ATOM 8226 C C . SER B 1 393 ? 89.545 56.577 -28.070 1.00 67.31 372 SER B C 1
ATOM 8227 O O . SER B 1 393 ? 89.117 56.043 -27.047 1.00 70.66 372 SER B O 1
ATOM 8230 N N . PRO B 1 394 ? 90.807 57.009 -28.192 1.00 64.35 373 PRO B N 1
ATOM 8231 C CA . PRO B 1 394 ? 91.814 57.107 -27.127 1.00 70.90 373 PRO B CA 1
ATOM 8232 C C . PRO B 1 394 ? 91.403 58.036 -25.980 1.00 70.29 373 PRO B C 1
ATOM 8233 O O . PRO B 1 394 ? 92.081 58.064 -24.952 1.00 66.37 373 PRO B O 1
ATOM 8237 N N . ARG B 1 395 ? 90.323 58.787 -26.180 1.00 64.49 374 ARG B N 1
ATOM 8238 C CA . ARG B 1 395 ? 89.870 59.849 -25.279 1.00 67.08 374 ARG B CA 1
ATOM 8239 C C . ARG B 1 395 ? 89.907 59.491 -23.788 1.00 77.31 374 ARG B C 1
ATOM 8240 O O . ARG B 1 395 ? 90.438 60.259 -22.984 1.00 72.85 374 ARG B O 1
ATOM 8248 N N . ASN B 1 396 ? 89.349 58.336 -23.429 1.00 75.95 375 ASN B N 1
ATOM 8249 C CA . ASN B 1 396 ? 89.477 57.787 -22.075 1.00 80.18 375 ASN B CA 1
ATOM 8250 C C . ASN B 1 396 ? 89.072 58.724 -20.936 1.00 75.05 375 ASN B C 1
ATOM 8251 O O . ASN B 1 396 ? 89.938 59.170 -20.184 1.00 75.95 375 ASN B O 1
ATOM 8256 N N . ARG B 1 397 ? 87.786 59.038 -20.787 1.00 70.77 376 ARG B N 1
ATOM 8257 C CA . ARG B 1 397 ? 87.414 59.875 -19.648 1.00 83.47 376 ARG B CA 1
ATOM 8258 C C . ARG B 1 397 ? 86.375 59.267 -18.699 1.00 87.69 376 ARG B C 1
ATOM 8259 O O . ARG B 1 397 ? 86.741 58.697 -17.672 1.00 99.39 376 ARG B O 1
ATOM 8267 N N . GLY B 1 398 ? 85.091 59.381 -19.026 1.00 71.19 377 GLY B N 1
ATOM 8268 C CA . GLY B 1 398 ? 84.073 58.696 -18.246 1.00 75.09 377 GLY B CA 1
ATOM 8269 C C . GLY B 1 398 ? 83.440 57.536 -18.984 1.00 78.53 377 GLY B C 1
ATOM 8270 O O . GLY B 1 398 ? 82.826 56.651 -18.388 1.00 81.64 377 GLY B O 1
ATOM 8271 N N . LEU B 1 399 ? 83.601 57.554 -20.301 1.00 77.67 378 LEU B N 1
ATOM 8272 C CA . LEU B 1 399 ? 82.990 56.573 -21.186 1.00 69.30 378 LEU B CA 1
ATOM 8273 C C . LEU B 1 399 ? 83.955 55.469 -21.602 1.00 71.37 378 LEU B C 1
ATOM 8274 O O . LEU B 1 399 ? 83.628 54.664 -22.474 1.00 71.88 378 LEU B O 1
ATOM 8279 N N . LYS B 1 400 ? 85.143 55.461 -20.999 1.00 74.39 379 LYS B N 1
ATOM 8280 C CA . LYS B 1 400 ? 86.248 54.607 -21.436 1.00 74.85 379 LYS B CA 1
ATOM 8281 C C . LYS B 1 400 ? 85.841 53.160 -21.718 1.00 76.24 379 LYS B C 1
ATOM 8282 O O . LYS B 1 400 ? 86.277 52.571 -22.706 1.00 70.44 379 LYS B O 1
ATOM 8288 N N . ASP B 1 401 ? 85.000 52.595 -20.858 1.00 73.60 380 ASP B N 1
ATOM 8289 C CA . ASP B 1 401 ? 84.656 51.182 -20.957 1.00 73.39 380 ASP B CA 1
ATOM 8290 C C . ASP B 1 401 ? 83.355 50.898 -21.710 1.00 67.94 380 ASP B C 1
ATOM 8291 O O . ASP B 1 401 ? 82.980 49.738 -21.875 1.00 75.01 380 ASP B O 1
ATOM 8296 N N . PHE B 1 402 ? 82.668 51.941 -22.167 1.00 62.23 381 PHE B N 1
ATOM 8297 C CA . PHE B 1 402 ? 81.365 51.750 -22.807 1.00 66.82 381 PHE B CA 1
ATOM 8298 C C . PHE B 1 402 ? 81.436 50.989 -24.142 1.00 73.59 381 PHE B C 1
ATOM 8299 O O . PHE B 1 402 ? 80.645 50.070 -24.359 1.00 73.51 381 PHE B O 1
ATOM 8307 N N . PRO B 1 403 ? 82.362 51.364 -25.048 1.00 71.21 382 PRO B N 1
ATOM 8308 C CA . PRO B 1 403 ? 82.430 50.561 -26.275 1.00 64.19 382 PRO B CA 1
ATOM 8309 C C . PRO B 1 403 ? 82.883 49.121 -26.035 1.00 63.98 382 PRO B C 1
ATOM 8310 O O . PRO B 1 403 ? 82.353 48.203 -26.660 1.00 62.33 382 PRO B O 1
ATOM 8314 N N . TYR B 1 404 ? 83.844 48.929 -25.137 1.00 62.93 383 TYR B N 1
ATOM 8315 C CA . TYR B 1 404 ? 84.412 47.604 -24.911 1.00 68.18 383 TYR B CA 1
ATOM 8316 C C . TYR B 1 404 ? 83.445 46.676 -24.180 1.00 75.79 383 TYR B C 1
ATOM 8317 O O . TYR B 1 404 ? 83.343 45.493 -24.508 1.00 72.81 383 TYR B O 1
ATOM 8326 N N . LYS B 1 405 ? 82.739 47.213 -23.191 1.00 74.89 384 LYS B N 1
ATOM 8327 C CA . LYS B 1 405 ? 81.814 46.415 -22.391 1.00 71.79 384 LYS B CA 1
ATOM 8328 C C . LYS B 1 405 ? 80.416 46.348 -23.001 1.00 73.01 384 LYS B C 1
ATOM 8329 O O . LYS B 1 405 ? 79.946 45.278 -23.388 1.00 72.28 384 LYS B O 1
ATOM 8335 N N . ARG B 1 406 ? 79.758 47.500 -23.080 1.00 77.57 385 ARG B N 1
ATOM 8336 C CA . ARG B 1 406 ? 78.333 47.563 -23.397 1.00 77.73 385 ARG B CA 1
ATOM 8337 C C . ARG B 1 406 ? 78.011 47.355 -24.872 1.00 66.12 385 ARG B C 1
ATOM 8338 O O . ARG B 1 406 ? 76.924 46.892 -25.217 1.00 67.39 385 ARG B O 1
ATOM 8346 N N . ILE B 1 407 ? 78.954 47.695 -25.741 1.00 65.76 386 ILE B N 1
ATOM 8347 C CA . ILE B 1 407 ? 78.705 47.661 -27.176 1.00 67.16 386 ILE B CA 1
ATOM 8348 C C . ILE B 1 407 ? 79.186 46.368 -27.821 1.00 65.22 386 ILE B C 1
ATOM 8349 O O . ILE B 1 407 ? 78.398 45.657 -28.447 1.00 60.35 386 ILE B O 1
ATOM 8354 N N . LEU B 1 408 ? 80.482 46.094 -27.695 1.00 66.50 387 LEU B N 1
ATOM 8355 C CA . LEU B 1 408 ? 81.093 44.919 -28.306 1.00 63.38 387 LEU B CA 1
ATOM 8356 C C . LEU B 1 408 ? 80.290 43.661 -27.988 1.00 65.64 387 LEU B C 1
ATOM 8357 O O . LEU B 1 408 ? 80.005 43.363 -26.828 1.00 64.39 387 LEU B O 1
ATOM 8362 N N . GLY B 1 409 ? 79.937 42.926 -29.038 1.00 63.86 388 GLY B N 1
ATOM 8363 C CA . GLY B 1 409 ? 78.986 41.834 -28.942 1.00 69.26 388 GLY B CA 1
ATOM 8364 C C . GLY B 1 409 ? 79.075 40.948 -30.167 1.00 67.68 388 GLY B C 1
ATOM 8365 O O . GLY B 1 409 ? 80.043 41.042 -30.920 1.00 74.22 388 GLY B O 1
ATOM 8366 N N . PRO B 1 410 ? 78.076 40.074 -30.372 1.00 68.86 389 PRO B N 1
ATOM 8367 C CA . PRO B 1 410 ? 78.194 39.057 -31.425 1.00 72.51 389 PRO B CA 1
ATOM 8368 C C . PRO B 1 410 ? 78.367 39.598 -32.839 1.00 71.89 389 PRO B C 1
ATOM 8369 O O . PRO B 1 410 ? 79.302 39.192 -33.529 1.00 75.99 389 PRO B O 1
ATOM 8373 N N . ASP B 1 411 ? 77.489 40.493 -33.267 1.00 60.49 390 ASP B N 1
ATOM 8374 C CA . ASP B 1 411 ? 77.629 41.095 -34.586 1.00 64.17 390 ASP B CA 1
ATOM 8375 C C . ASP B 1 411 ? 78.193 42.515 -34.554 1.00 66.00 390 ASP B C 1
ATOM 8376 O O . ASP B 1 411 ? 78.257 43.179 -35.581 1.00 73.45 390 ASP B O 1
ATOM 8381 N N . PHE B 1 412 ? 78.565 43.002 -33.377 1.00 60.63 391 PHE B N 1
ATOM 8382 C CA . PHE B 1 412 ? 79.197 44.316 -33.305 1.00 59.02 391 PHE B CA 1
ATOM 8383 C C . PHE B 1 412 ? 80.703 44.212 -33.111 1.00 55.58 391 PHE B C 1
ATOM 8384 O O . PHE B 1 412 ? 81.185 43.404 -32.319 1.00 58.56 391 PHE B O 1
ATOM 8392 N N . GLY B 1 413 ? 81.440 45.038 -33.846 1.00 51.18 392 GLY B N 1
ATOM 8393 C CA . GLY B 1 413 ? 82.888 44.993 -33.821 1.00 56.46 392 GLY B CA 1
ATOM 8394 C C . GLY B 1 413 ? 83.536 46.005 -32.899 1.00 54.14 392 GLY B C 1
ATOM 8395 O O . GLY B 1 413 ? 82.918 46.996 -32.511 1.00 57.08 392 GLY B O 1
ATOM 8396 N N . TYR B 1 414 ? 84.793 45.749 -32.552 1.00 56.01 393 TYR B N 1
ATOM 8397 C CA . TYR B 1 414 ? 85.575 46.680 -31.750 1.00 57.01 393 TYR B CA 1
ATOM 8398 C C . TYR B 1 414 ? 86.961 46.867 -32.354 1.00 55.99 393 TYR B C 1
ATOM 8399 O O . TYR B 1 414 ? 87.623 45.899 -32.730 1.00 58.18 393 TYR B O 1
ATOM 8408 N N . VAL B 1 415 ? 87.390 48.120 -32.450 1.00 53.75 394 VAL B N 1
ATOM 8409 C CA . VAL B 1 415 ? 88.744 48.436 -32.880 1.00 59.33 394 VAL B CA 1
ATOM 8410 C C . VAL B 1 415 ? 89.167 49.754 -32.238 1.00 57.63 394 VAL B C 1
ATOM 8411 O O . VAL B 1 415 ? 88.335 50.634 -32.008 1.00 55.48 394 VAL B O 1
ATOM 8415 N N . THR B 1 416 ? 90.452 49.883 -31.927 1.00 55.67 395 THR B N 1
ATOM 8416 C CA . THR B 1 416 ? 90.949 51.108 -31.318 1.00 57.49 395 THR B CA 1
ATOM 8417 C C . THR B 1 416 ? 92.425 51.339 -31.606 1.00 55.86 395 THR B C 1
ATOM 8418 O O . THR B 1 416 ? 93.090 50.512 -32.230 1.00 62.81 395 THR B O 1
ATOM 8422 N N . ARG B 1 417 ? 92.925 52.475 -31.136 1.00 56.69 396 ARG B N 1
ATOM 8423 C CA . ARG B 1 417 ? 94.337 52.815 -31.230 1.00 59.61 396 ARG B CA 1
ATOM 8424 C C . ARG B 1 417 ? 94.746 53.535 -29.953 1.00 63.11 396 ARG B C 1
ATOM 8425 O O . ARG B 1 417 ? 94.029 54.414 -29.477 1.00 67.67 396 ARG B O 1
ATOM 8433 N N . GLU B 1 418 ? 95.892 53.163 -29.396 1.00 69.24 397 GLU B N 1
ATOM 8434 C CA . GLU B 1 418 ? 96.338 53.764 -28.146 1.00 79.62 397 GLU B CA 1
ATOM 8435 C C . GLU B 1 418 ? 97.459 54.772 -28.376 1.00 69.72 397 GLU B C 1
ATOM 8436 O O . GLU B 1 418 ? 98.562 54.414 -28.788 1.00 73.07 397 GLU B O 1
ATOM 8442 N N . ILE B 1 419 ? 97.154 56.039 -28.113 1.00 73.22 398 ILE B N 1
ATOM 8443 C CA . ILE B 1 419 ? 98.124 57.121 -28.228 1.00 77.76 398 ILE B CA 1
ATOM 8444 C C . ILE B 1 419 ? 99.244 56.954 -27.209 1.00 85.43 398 ILE B C 1
ATOM 8445 O O . ILE B 1 419 ? 99.006 56.488 -26.094 1.00 82.31 398 ILE B O 1
ATOM 8450 N N . PRO B 1 420 ? 100.474 57.330 -27.588 1.00 83.03 399 PRO B N 1
ATOM 8451 C CA . PRO B 1 420 ? 101.529 57.527 -26.590 1.00 85.20 399 PRO B CA 1
ATOM 8452 C C . PRO B 1 420 ? 101.224 58.729 -25.696 1.00 88.17 399 PRO B C 1
ATOM 8453 O O . PRO B 1 420 ? 100.149 59.317 -25.791 1.00 92.92 399 PRO B O 1
ATOM 8457 N N . LEU B 1 421 ? 102.159 59.085 -24.826 1.00 88.42 400 LEU B N 1
ATOM 8458 C CA . LEU B 1 421 ? 101.982 60.255 -23.977 1.00 85.35 400 LEU B CA 1
ATOM 8459 C C . LEU B 1 421 ? 102.409 61.510 -24.738 1.00 92.03 400 LEU B C 1
ATOM 8460 O O . LEU B 1 421 ? 103.218 61.425 -25.661 1.00 91.73 400 LEU B O 1
ATOM 8465 N N . PRO B 1 422 ? 101.866 62.682 -24.363 1.00 93.86 401 PRO B N 1
ATOM 8466 C CA . PRO B 1 422 ? 100.816 62.941 -23.374 1.00 92.87 401 PRO B CA 1
ATOM 8467 C C . PRO B 1 422 ? 99.418 63.041 -23.981 1.00 91.11 401 PRO B C 1
ATOM 8468 O O . PRO B 1 422 ? 98.762 64.068 -23.806 1.00 96.20 401 PRO B O 1
ATOM 8472 N N . GLY B 1 423 ? 98.966 62.004 -24.676 1.00 87.51 402 GLY B N 1
ATOM 8473 C CA . GLY B 1 423 ? 97.653 62.040 -25.295 1.00 84.16 402 GLY B CA 1
ATOM 8474 C C . GLY B 1 423 ? 96.545 61.805 -24.287 1.00 90.79 402 GLY B C 1
ATOM 8475 O O . GLY B 1 423 ? 96.810 61.382 -23.162 1.00 107.20 402 GLY B O 1
ATOM 8476 N N . PRO B 1 424 ? 95.292 62.079 -24.682 1.00 76.87 403 PRO B N 1
ATOM 8477 C CA . PRO B 1 424 ? 94.897 62.707 -25.945 1.00 75.46 403 PRO B CA 1
ATOM 8478 C C . PRO B 1 424 ? 94.740 64.221 -25.830 1.00 77.20 403 PRO B C 1
ATOM 8479 O O . PRO B 1 424 ? 94.985 64.794 -24.769 1.00 81.97 403 PRO B O 1
ATOM 8483 N N . SER B 1 425 ? 94.333 64.854 -26.926 1.00 75.02 404 SER B N 1
ATOM 8484 C CA . SER B 1 425 ? 93.900 66.246 -26.902 1.00 64.64 404 SER B CA 1
ATOM 8485 C C . SER B 1 425 ? 92.419 66.294 -27.258 1.00 71.66 404 SER B C 1
ATOM 8486 O O . SER B 1 425 ? 91.795 65.253 -27.464 1.00 73.12 404 SER B O 1
ATOM 8489 N N . SER B 1 426 ? 91.855 67.495 -27.334 1.00 63.71 405 SER B N 1
ATOM 8490 C CA . SER B 1 426 ? 90.443 67.641 -27.668 1.00 61.79 405 SER B CA 1
ATOM 8491 C C . SER B 1 426 ? 90.182 67.269 -29.125 1.00 69.55 405 SER B C 1
ATOM 8492 O O . SER B 1 426 ? 89.075 66.874 -29.486 1.00 75.19 405 SER B O 1
ATOM 8495 N N . LEU B 1 427 ? 91.211 67.392 -29.957 1.00 70.78 406 LEU B N 1
ATOM 8496 C CA . LEU B 1 427 ? 91.093 67.059 -31.372 1.00 72.74 406 LEU B CA 1
ATOM 8497 C C . LEU B 1 427 ? 91.006 65.548 -31.577 1.00 72.40 406 LEU B C 1
ATOM 8498 O O . LEU B 1 427 ? 90.637 65.081 -32.655 1.00 67.45 406 LEU B O 1
ATOM 8503 N N . ASP B 1 428 ? 91.351 64.789 -30.541 1.00 74.56 407 ASP B N 1
ATOM 8504 C CA . ASP B 1 428 ? 91.256 63.334 -30.594 1.00 70.23 407 ASP B CA 1
ATOM 8505 C C . ASP B 1 428 ? 89.841 62.864 -30.303 1.00 66.62 407 ASP B C 1
ATOM 8506 O O . ASP B 1 428 ? 89.487 61.721 -30.596 1.00 63.96 407 ASP B O 1
ATOM 8511 N N . SER B 1 429 ? 89.040 63.745 -29.714 1.00 64.04 408 SER B N 1
ATOM 8512 C CA . SER B 1 429 ? 87.627 63.464 -29.514 1.00 61.71 408 SER B CA 1
ATOM 8513 C C . SER B 1 429 ? 86.984 63.286 -30.882 1.00 68.27 408 SER B C 1
ATOM 8514 O O . SER B 1 429 ? 87.320 64.000 -31.826 1.00 70.60 408 SER B O 1
ATOM 8517 N N . PHE B 1 430 ? 86.057 62.342 -30.992 1.00 65.29 409 PHE B N 1
ATOM 8518 C CA . PHE B 1 430 ? 85.581 61.918 -32.303 1.00 56.08 409 PHE B CA 1
ATOM 8519 C C . PHE B 1 430 ? 84.435 62.777 -32.822 1.00 59.81 409 PHE B C 1
ATOM 8520 O O . PHE B 1 430 ? 83.859 62.489 -33.870 1.00 61.06 409 PHE B O 1
ATOM 8528 N N . GLY B 1 431 ? 84.106 63.832 -32.086 1.00 61.37 410 GLY B N 1
ATOM 8529 C CA . GLY B 1 431 ? 83.266 64.884 -32.626 1.00 61.76 410 GLY B CA 1
ATOM 8530 C C . GLY B 1 431 ? 84.035 65.586 -33.730 1.00 57.74 410 GLY B C 1
ATOM 8531 O O . GLY B 1 431 ? 83.453 66.186 -34.634 1.00 50.87 410 GLY B O 1
ATOM 8532 N N . ASN B 1 432 ? 85.360 65.499 -33.646 1.00 57.43 411 ASN B N 1
ATOM 8533 C CA . ASN B 1 432 ? 86.252 66.040 -34.661 1.00 52.11 411 ASN B CA 1
ATOM 8534 C C . ASN B 1 432 ? 86.368 65.099 -35.857 1.00 53.14 411 ASN B C 1
ATOM 8535 O O . ASN B 1 432 ? 86.947 65.449 -36.885 1.00 61.20 411 ASN B O 1
ATOM 8540 N N . LEU B 1 433 ? 85.813 63.900 -35.712 1.00 54.01 412 LEU B N 1
ATOM 8541 C CA . LEU B 1 433 ? 85.837 62.899 -36.773 1.00 46.57 412 LEU B CA 1
ATOM 8542 C C . LEU B 1 433 ? 84.466 62.749 -37.422 1.00 55.57 412 LEU B C 1
ATOM 8543 O O . LEU B 1 433 ? 83.511 62.313 -36.781 1.00 64.90 412 LEU B O 1
ATOM 8548 N N . ASP B 1 434 ? 84.375 63.114 -38.697 1.00 63.17 413 ASP B N 1
ATOM 8549 C CA . ASP B 1 434 ? 83.124 62.995 -39.438 1.00 63.50 413 ASP B CA 1
ATOM 8550 C C . ASP B 1 434 ? 83.400 62.449 -40.835 1.00 59.86 413 ASP B C 1
ATOM 8551 O O . ASP B 1 434 ? 84.535 62.100 -41.149 1.00 61.52 413 ASP B O 1
ATOM 8556 N N . VAL B 1 435 ? 82.365 62.348 -41.662 1.00 63.19 414 VAL B N 1
ATOM 8557 C CA . VAL B 1 435 ? 82.546 61.899 -43.040 1.00 68.45 414 VAL B CA 1
ATOM 8558 C C . VAL B 1 435 ? 81.450 62.465 -43.950 1.00 72.90 414 VAL B C 1
ATOM 8559 O O . VAL B 1 435 ? 80.316 62.679 -43.518 1.00 75.07 414 VAL B O 1
ATOM 8563 N N . SER B 1 436 ? 81.803 62.714 -45.208 1.00 63.46 415 SER B N 1
ATOM 8564 C CA . SER B 1 436 ? 80.893 63.320 -46.173 1.00 62.63 415 SER B CA 1
ATOM 8565 C C . SER B 1 436 ? 80.031 62.283 -46.895 1.00 66.04 415 SER B C 1
ATOM 8566 O O . SER B 1 436 ? 80.395 61.110 -46.963 1.00 66.64 415 SER B O 1
ATOM 8569 N N . PRO B 1 437 ? 78.878 62.719 -47.431 1.00 69.99 416 PRO B N 1
ATOM 8570 C CA . PRO B 1 437 ? 78.041 61.891 -48.307 1.00 64.56 416 PRO B CA 1
ATOM 8571 C C . PRO B 1 437 ? 78.762 61.570 -49.618 1.00 65.62 416 PRO B C 1
ATOM 8572 O O . PRO B 1 437 ? 79.748 62.238 -49.929 1.00 66.36 416 PRO B O 1
ATOM 8576 N N . PRO B 1 438 ? 78.291 60.555 -50.367 1.00 68.05 417 PRO B N 1
ATOM 8577 C CA . PRO B 1 438 ? 78.942 60.145 -51.619 1.00 68.94 417 PRO B CA 1
ATOM 8578 C C . PRO B 1 438 ? 79.110 61.294 -52.611 1.00 72.52 417 PRO B C 1
ATOM 8579 O O . PRO B 1 438 ? 78.149 62.013 -52.883 1.00 75.52 417 PRO B O 1
ATOM 8583 N N . VAL B 1 439 ? 80.318 61.462 -53.144 1.00 68.54 418 VAL B N 1
ATOM 8584 C CA . VAL B 1 439 ? 80.586 62.552 -54.079 1.00 67.87 418 VAL B CA 1
ATOM 8585 C C . VAL B 1 439 ? 81.364 62.086 -55.303 1.00 73.09 418 VAL B C 1
ATOM 8586 O O . VAL B 1 439 ? 81.702 60.912 -55.425 1.00 72.91 418 VAL B O 1
ATOM 8590 N N . THR B 1 440 ? 81.619 63.017 -56.219 1.00 82.96 419 THR B N 1
ATOM 8591 C CA . THR B 1 440 ? 82.547 62.807 -57.329 1.00 82.60 419 THR B CA 1
ATOM 8592 C C . THR B 1 440 ? 83.346 64.089 -57.538 1.00 79.66 419 THR B C 1
ATOM 8593 O O . THR B 1 440 ? 82.777 65.180 -57.567 1.00 83.16 419 THR B O 1
ATOM 8597 N N . VAL B 1 441 ? 84.662 63.964 -57.676 1.00 73.70 420 VAL B N 1
ATOM 8598 C CA . VAL B 1 441 ? 85.518 65.130 -57.867 1.00 73.71 420 VAL B CA 1
ATOM 8599 C C . VAL B 1 441 ? 86.442 64.969 -59.070 1.00 81.43 420 VAL B C 1
ATOM 8600 O O . VAL B 1 441 ? 87.279 64.065 -59.104 1.00 83.95 420 VAL B O 1
ATOM 8604 N N . GLY B 1 442 ? 86.279 65.852 -60.052 1.00 78.38 421 GLY B N 1
ATOM 8605 C CA . GLY B 1 442 ? 87.142 65.893 -61.220 1.00 80.28 421 GLY B CA 1
ATOM 8606 C C . GLY B 1 442 ? 87.286 64.579 -61.965 1.00 74.49 421 GLY B C 1
ATOM 8607 O O . GLY B 1 442 ? 88.350 64.278 -62.505 1.00 75.28 421 GLY B O 1
ATOM 8608 N N . GLY B 1 443 ? 86.216 63.792 -61.991 1.00 66.50 422 GLY B N 1
ATOM 8609 C CA . GLY B 1 443 ? 86.226 62.519 -62.688 1.00 79.53 422 GLY B CA 1
ATOM 8610 C C . GLY B 1 443 ? 86.547 61.340 -61.789 1.00 79.24 422 GLY B C 1
ATOM 8611 O O . GLY B 1 443 ? 86.209 60.200 -62.108 1.00 79.45 422 GLY B O 1
ATOM 8612 N N . THR B 1 444 ? 87.200 61.611 -60.663 1.00 75.32 423 THR B N 1
ATOM 8613 C CA . THR B 1 444 ? 87.484 60.571 -59.679 1.00 77.25 423 THR B CA 1
ATOM 8614 C C . THR B 1 444 ? 86.414 60.600 -58.598 1.00 74.09 423 THR B C 1
ATOM 8615 O O . THR B 1 444 ? 86.281 61.588 -57.881 1.00 70.87 423 THR B O 1
ATOM 8619 N N . GLU B 1 445 ? 85.657 59.515 -58.471 1.00 72.99 424 GLU B N 1
ATOM 8620 C CA . GLU B 1 445 ? 84.491 59.530 -57.597 1.00 75.09 424 GLU B CA 1
ATOM 8621 C C . GLU B 1 445 ? 84.727 58.800 -56.276 1.00 82.49 424 GLU B C 1
ATOM 8622 O O . GLU B 1 445 ? 85.473 57.823 -56.204 1.00 77.13 424 GLU B O 1
ATOM 8628 N N . TYR B 1 446 ? 84.077 59.308 -55.234 1.00 85.68 425 TYR B N 1
ATOM 8629 C CA . TYR B 1 446 ? 84.151 58.749 -53.891 1.00 67.57 425 TYR B CA 1
ATOM 8630 C C . TYR B 1 446 ? 82.759 58.307 -53.454 1.00 61.81 425 TYR B C 1
ATOM 8631 O O . TYR B 1 446 ? 82.010 59.087 -52.859 1.00 62.40 425 TYR B O 1
ATOM 8640 N N . PRO B 1 447 ? 82.403 57.053 -53.768 1.00 60.16 426 PRO B N 1
ATOM 8641 C CA . PRO B 1 447 ? 81.077 56.486 -53.503 1.00 63.30 426 PRO B CA 1
ATOM 8642 C C . PRO B 1 447 ? 80.785 56.336 -52.016 1.00 72.63 426 PRO B C 1
ATOM 8643 O O . PRO B 1 447 ? 79.629 56.426 -51.606 1.00 78.41 426 PRO B O 1
ATOM 8647 N N . LEU B 1 448 ? 81.822 56.094 -51.222 1.00 75.16 427 LEU B N 1
ATOM 8648 C CA . LEU B 1 448 ? 81.648 55.918 -49.787 1.00 65.38 427 LEU B CA 1
ATOM 8649 C C . LEU B 1 448 ? 81.892 57.228 -49.045 1.00 62.59 427 LEU B C 1
ATOM 8650 O O . LEU B 1 448 ? 81.881 57.269 -47.815 1.00 68.93 427 LEU B O 1
ATOM 8655 N N . GLY B 1 449 ? 82.117 58.296 -49.804 1.00 62.14 428 GLY B N 1
ATOM 8656 C CA . GLY B 1 449 ? 82.298 59.617 -49.230 1.00 63.94 428 GLY B CA 1
ATOM 8657 C C . GLY B 1 449 ? 83.745 59.897 -48.885 1.00 59.03 428 GLY B C 1
ATOM 8658 O O . GLY B 1 449 ? 84.628 59.111 -49.221 1.00 56.39 428 GLY B O 1
ATOM 8659 N N . ARG B 1 450 ? 83.991 61.021 -48.221 1.00 58.77 429 ARG B N 1
ATOM 8660 C CA . ARG B 1 450 ? 85.340 61.365 -47.789 1.00 60.01 429 ARG B CA 1
ATOM 8661 C C . ARG B 1 450 ? 85.371 61.728 -46.307 1.00 60.84 429 ARG B C 1
ATOM 8662 O O . ARG B 1 450 ? 84.547 62.509 -45.831 1.00 66.22 429 ARG B O 1
ATOM 8670 N N . ILE B 1 451 ? 86.326 61.151 -45.583 1.00 59.11 430 ILE B N 1
ATOM 8671 C CA . ILE B 1 451 ? 86.459 61.391 -44.149 1.00 64.85 430 ILE B CA 1
ATOM 8672 C C . ILE B 1 451 ? 86.970 62.803 -43.872 1.00 61.68 430 ILE B C 1
ATOM 8673 O O . ILE B 1 451 ? 87.898 63.279 -44.524 1.00 63.51 430 ILE B O 1
ATOM 8678 N N . LEU B 1 452 ? 86.345 63.473 -42.909 1.00 56.37 431 LEU B N 1
ATOM 8679 C CA . LEU B 1 452 ? 86.745 64.817 -42.519 1.00 60.12 431 LEU B CA 1
ATOM 8680 C C . LEU B 1 452 ? 87.234 64.841 -41.075 1.00 58.68 431 LEU B C 1
ATOM 8681 O O . LEU B 1 452 ? 86.499 64.475 -40.155 1.00 59.64 431 LEU B O 1
ATOM 8686 N N . ILE B 1 453 ? 88.478 65.268 -40.881 1.00 55.12 432 ILE B N 1
ATOM 8687 C CA . ILE B 1 453 ? 89.024 65.454 -39.542 1.00 58.95 432 ILE B CA 1
ATOM 8688 C C . ILE B 1 453 ? 89.677 66.823 -39.415 1.00 62.72 432 ILE B C 1
ATOM 8689 O O . ILE B 1 453 ? 90.453 67.236 -40.276 1.00 67.16 432 ILE B O 1
ATOM 8694 N N . GLY B 1 454 ? 89.350 67.531 -38.341 1.00 61.45 433 GLY B N 1
ATOM 8695 C CA . GLY B 1 454 ? 89.907 68.849 -38.114 1.00 55.00 433 GLY B CA 1
ATOM 8696 C C . GLY B 1 454 ? 91.276 68.805 -37.473 1.00 57.20 433 GLY B C 1
ATOM 8697 O O . GLY B 1 454 ? 91.559 67.954 -36.629 1.00 61.46 433 GLY B O 1
ATOM 8698 N N . SER B 1 455 ? 92.127 69.736 -37.879 1.00 59.68 434 SER B N 1
ATOM 8699 C CA . SER B 1 455 ? 93.443 69.891 -37.283 1.00 65.54 434 SER B CA 1
ATOM 8700 C C . SER B 1 455 ? 93.682 71.363 -37.014 1.00 67.94 434 SER B C 1
ATOM 8701 O O . SER B 1 455 ? 92.818 72.199 -37.284 1.00 60.29 434 SER B O 1
ATOM 8704 N N . SER B 1 456 ? 94.852 71.683 -36.477 1.00 76.26 435 SER B N 1
ATOM 8705 C CA . SER B 1 456 ? 95.270 73.070 -36.409 1.00 73.38 435 SER B CA 1
ATOM 8706 C C . SER B 1 456 ? 95.541 73.536 -37.825 1.00 75.26 435 SER B C 1
ATOM 8707 O O . SER B 1 456 ? 95.730 72.712 -38.722 1.00 73.77 435 SER B O 1
ATOM 8710 N N . PHE B 1 457 ? 95.528 74.848 -38.033 1.00 77.76 436 PHE B N 1
ATOM 8711 C CA . PHE B 1 457 ? 95.905 75.404 -39.324 1.00 75.76 436 PHE B CA 1
ATOM 8712 C C . PHE B 1 457 ? 97.285 74.874 -39.669 1.00 81.82 436 PHE B C 1
ATOM 8713 O O . PHE B 1 457 ? 98.109 74.675 -38.774 1.00 84.36 436 PHE B O 1
ATOM 8721 N N . PRO B 1 458 ? 97.538 74.617 -40.961 1.00 85.07 437 PRO B N 1
ATOM 8722 C CA . PRO B 1 458 ? 98.859 74.109 -41.337 1.00 90.43 437 PRO B CA 1
ATOM 8723 C C . PRO B 1 458 ? 99.978 75.036 -40.875 1.00 99.51 437 PRO B C 1
ATOM 8724 O O . PRO B 1 458 ? 99.731 76.209 -40.587 1.00 107.37 437 PRO B O 1
ATOM 8728 N N . LYS B 1 459 ? 101.184 74.481 -40.779 1.00 95.40 438 LYS B N 1
ATOM 8729 C CA . LYS B 1 459 ? 102.395 75.177 -40.331 1.00 93.50 438 LYS B CA 1
ATOM 8730 C C . LYS B 1 459 ? 102.362 75.424 -38.817 1.00 97.38 438 LYS B C 1
ATOM 8731 O O . LYS B 1 459 ? 103.315 75.969 -38.260 1.00 107.85 438 LYS B O 1
ATOM 8737 N N . SER B 1 460 ? 101.275 75.038 -38.151 1.00 95.25 439 SER B N 1
ATOM 8738 C CA . SER B 1 460 ? 101.098 75.395 -36.743 1.00 97.51 439 SER B CA 1
ATOM 8739 C C . SER B 1 460 ? 100.593 74.282 -35.821 1.00 104.09 439 SER B C 1
ATOM 8740 O O . SER B 1 460 ? 99.596 73.620 -36.107 1.00 103.88 439 SER B O 1
ATOM 8743 N N . GLY B 1 461 ? 101.316 74.082 -34.722 1.00 88.85 440 GLY B N 1
ATOM 8744 C CA . GLY B 1 461 ? 100.807 73.413 -33.535 1.00 86.20 440 GLY B CA 1
ATOM 8745 C C . GLY B 1 461 ? 100.213 72.022 -33.634 1.00 85.67 440 GLY B C 1
ATOM 8746 O O . GLY B 1 461 ? 100.504 71.259 -34.555 1.00 83.20 440 GLY B O 1
ATOM 8747 N N . GLY B 1 462 ? 99.366 71.704 -32.658 1.00 84.91 441 GLY B N 1
ATOM 8748 C CA . GLY B 1 462 ? 98.773 70.386 -32.532 1.00 78.86 441 GLY B CA 1
ATOM 8749 C C . GLY B 1 462 ? 97.758 70.007 -33.592 1.00 83.38 441 GLY B C 1
ATOM 8750 O O . GLY B 1 462 ? 96.750 70.684 -33.783 1.00 83.69 441 GLY B O 1
ATOM 8751 N N . ARG B 1 463 ? 98.025 68.892 -34.262 1.00 84.26 442 ARG B N 1
ATOM 8752 C CA . ARG B 1 463 ? 97.081 68.278 -35.185 1.00 87.29 442 ARG B CA 1
ATOM 8753 C C . ARG B 1 463 ? 96.184 67.371 -34.358 1.00 84.58 442 ARG B C 1
ATOM 8754 O O . ARG B 1 463 ? 96.165 67.490 -33.131 1.00 82.34 442 ARG B O 1
ATOM 8762 N N . GLN B 1 464 ? 95.415 66.497 -35.003 1.00 81.52 443 GLN B N 1
ATOM 8763 C CA . GLN B 1 464 ? 94.771 65.440 -34.238 1.00 83.14 443 GLN B CA 1
ATOM 8764 C C . GLN B 1 464 ? 95.916 64.723 -33.538 1.00 88.90 443 GLN B C 1
ATOM 8765 O O . GLN B 1 464 ? 96.825 64.209 -34.191 1.00 88.25 443 GLN B O 1
ATOM 8771 N N . MET B 1 465 ? 95.868 64.683 -32.210 1.00 96.49 444 MET B N 1
ATOM 8772 C CA . MET B 1 465 ? 97.061 64.381 -31.421 1.00 105.42 444 MET B CA 1
ATOM 8773 C C . MET B 1 465 ? 97.466 62.918 -31.529 1.00 107.72 444 MET B C 1
ATOM 8774 O O . MET B 1 465 ? 98.514 62.515 -31.023 1.00 108.51 444 MET B O 1
ATOM 8776 N N . ALA B 1 466 ? 96.631 62.127 -32.188 1.00 86.35 445 ALA B N 1
ATOM 8777 C CA . ALA B 1 466 ? 96.990 60.757 -32.505 1.00 79.51 445 ALA B CA 1
ATOM 8778 C C . ALA B 1 466 ? 97.388 60.646 -33.967 1.00 78.21 445 ALA B C 1
ATOM 8779 O O . ALA B 1 466 ? 96.548 60.771 -34.858 1.00 74.53 445 ALA B O 1
ATOM 8781 N N . ARG B 1 467 ? 98.673 60.416 -34.215 1.00 74.19 446 ARG B N 1
ATOM 8782 C CA . ARG B 1 467 ? 99.111 60.072 -35.556 1.00 67.05 446 ARG B CA 1
ATOM 8783 C C . ARG B 1 467 ? 98.678 58.634 -35.820 1.00 71.88 446 ARG B C 1
ATOM 8784 O O . ARG B 1 467 ? 98.548 58.209 -36.964 1.00 72.04 446 ARG B O 1
ATOM 8792 N N . ALA B 1 468 ? 98.426 57.899 -34.741 1.00 68.59 447 ALA B N 1
ATOM 8793 C CA . ALA B 1 468 ? 97.952 56.525 -34.836 1.00 58.40 447 ALA B CA 1
ATOM 8794 C C . ALA B 1 468 ? 96.604 56.442 -35.546 1.00 63.32 447 ALA B C 1
ATOM 8795 O O . ALA B 1 468 ? 96.468 55.740 -36.551 1.00 65.32 447 ALA B O 1
ATOM 8797 N N . VAL B 1 469 ? 95.612 57.164 -35.029 1.00 62.99 448 VAL B N 1
ATOM 8798 C CA . VAL B 1 469 ? 94.269 57.104 -35.596 1.00 64.22 448 VAL B CA 1
ATOM 8799 C C . VAL B 1 469 ? 94.237 57.738 -36.981 1.00 62.74 448 VAL B C 1
ATOM 8800 O O . VAL B 1 469 ? 93.486 57.290 -37.850 1.00 63.88 448 VAL B O 1
ATOM 8804 N N . ARG B 1 470 ? 95.059 58.762 -37.196 1.00 62.85 449 ARG B N 1
ATOM 8805 C CA . ARG B 1 470 ? 95.146 59.364 -38.516 1.00 60.37 449 ARG B CA 1
ATOM 8806 C C . ARG B 1 470 ? 95.625 58.295 -39.488 1.00 65.21 449 ARG B C 1
ATOM 8807 O O . ARG B 1 470 ? 94.901 57.935 -40.421 1.00 64.58 449 ARG B O 1
ATOM 8815 N N . ASN B 1 471 ? 96.801 57.735 -39.203 1.00 66.17 450 ASN B N 1
ATOM 8816 C CA . ASN B 1 471 ? 97.383 56.648 -39.987 1.00 63.52 450 ASN B CA 1
ATOM 8817 C C . ASN B 1 471 ? 96.371 55.557 -40.289 1.00 61.49 450 ASN B C 1
ATOM 8818 O O . ASN B 1 471 ? 96.276 55.094 -41.418 1.00 60.10 450 ASN B O 1
ATOM 8823 N N . PHE B 1 472 ? 95.610 55.164 -39.272 1.00 64.28 451 PHE B N 1
ATOM 8824 C CA . PHE B 1 472 ? 94.557 54.166 -39.431 1.00 62.25 451 PHE B CA 1
ATOM 8825 C C . PHE B 1 472 ? 93.554 54.596 -40.499 1.00 61.05 451 PHE B C 1
ATOM 8826 O O . PHE B 1 472 ? 93.313 53.875 -41.479 1.00 63.83 451 PHE B O 1
ATOM 8834 N N . LEU B 1 473 ? 92.996 55.789 -40.312 1.00 60.23 452 LEU B N 1
ATOM 8835 C CA . LEU B 1 473 ? 91.961 56.302 -41.201 1.00 55.46 452 LEU B CA 1
ATOM 8836 C C . LEU B 1 473 ? 92.420 56.436 -42.657 1.00 65.00 452 LEU B C 1
ATOM 8837 O O . LEU B 1 473 ? 91.688 56.050 -43.567 1.00 68.66 452 LEU B O 1
ATOM 8842 N N . LYS B 1 474 ? 93.617 56.970 -42.891 1.00 57.91 453 LYS B N 1
ATOM 8843 C CA . LYS B 1 474 ? 94.075 57.108 -44.274 1.00 58.00 453 LYS B CA 1
ATOM 8844 C C . LYS B 1 474 ? 94.478 55.751 -44.848 1.00 60.17 453 LYS B C 1
ATOM 8845 O O . LYS B 1 474 ? 94.335 55.514 -46.049 1.00 68.82 453 LYS B O 1
ATOM 8851 N N . ALA B 1 475 ? 94.960 54.856 -43.991 1.00 57.67 454 ALA B N 1
ATOM 8852 C CA . ALA B 1 475 ? 95.386 53.536 -44.443 1.00 60.64 454 ALA B CA 1
ATOM 8853 C C . ALA B 1 475 ? 94.203 52.657 -44.814 1.00 57.98 454 ALA B C 1
ATOM 8854 O O . ALA B 1 475 ? 94.363 51.684 -45.553 1.00 68.02 454 ALA B O 1
ATOM 8856 N N . GLN B 1 476 ? 93.021 52.983 -44.295 1.00 58.58 455 GLN B N 1
ATOM 8857 C CA . GLN B 1 476 ? 91.813 52.304 -44.757 1.00 62.10 455 GLN B CA 1
ATOM 8858 C C . GLN B 1 476 ? 91.661 52.511 -46.263 1.00 65.67 455 GLN B C 1
ATOM 8859 O O . GLN B 1 476 ? 91.074 51.681 -46.961 1.00 62.84 455 GLN B O 1
ATOM 8865 N N . GLN B 1 477 ? 92.165 53.652 -46.734 1.00 69.38 456 GLN B N 1
ATOM 8866 C CA . GLN B 1 477 ? 92.408 53.936 -48.152 1.00 69.90 456 GLN B CA 1
ATOM 8867 C C . GLN B 1 477 ? 91.120 54.184 -48.930 1.00 60.74 456 GLN B C 1
ATOM 8868 O O . GLN B 1 477 ? 91.139 54.738 -50.030 1.00 69.91 456 GLN B O 1
ATOM 8874 N N . VAL B 1 478 ? 90.000 53.790 -48.342 1.00 58.03 457 VAL B N 1
ATOM 8875 C CA . VAL B 1 478 ? 88.698 54.182 -48.842 1.00 54.09 457 VAL B CA 1
ATOM 8876 C C . VAL B 1 478 ? 88.284 55.405 -48.037 1.00 74.32 457 VAL B C 1
ATOM 8877 O O . VAL B 1 478 ? 88.633 55.514 -46.859 1.00 88.23 457 VAL B O 1
ATOM 8881 N N . GLN B 1 479 ? 87.595 56.334 -48.698 1.00 65.01 458 GLN B N 1
ATOM 8882 C CA . GLN B 1 479 ? 87.092 57.576 -48.102 1.00 69.46 458 GLN B CA 1
ATOM 8883 C C . GLN B 1 479 ? 88.189 58.626 -47.914 1.00 66.28 458 GLN B C 1
ATOM 8884 O O . GLN B 1 479 ? 87.897 59.737 -47.483 1.00 70.23 458 GLN B O 1
ATOM 8890 N N . ALA B 1 480 ? 89.439 58.250 -48.192 1.00 64.06 459 ALA B N 1
ATOM 8891 C CA . ALA B 1 480 ? 90.532 59.193 -48.488 1.00 71.23 459 ALA B CA 1
ATOM 8892 C C . ALA B 1 480 ? 90.465 60.519 -47.729 1.00 64.40 459 ALA B C 1
ATOM 8893 O O . ALA B 1 480 ? 90.220 61.564 -48.333 1.00 66.91 459 ALA B O 1
ATOM 8895 N N . PRO B 1 481 ? 90.674 60.478 -46.405 1.00 64.52 460 PRO B N 1
ATOM 8896 C CA . PRO B 1 481 ? 90.409 61.610 -45.505 1.00 64.53 460 PRO B CA 1
ATOM 8897 C C . PRO B 1 481 ? 91.061 62.932 -45.915 1.00 60.41 460 PRO B C 1
ATOM 8898 O O . PRO B 1 481 ? 92.221 62.957 -46.328 1.00 61.89 460 PRO B O 1
ATOM 8902 N N . VAL B 1 482 ? 90.300 64.017 -45.800 1.00 56.71 461 VAL B N 1
ATOM 8903 C CA . VAL B 1 482 ? 90.833 65.363 -45.974 1.00 57.82 461 VAL B CA 1
ATOM 8904 C C . VAL B 1 482 ? 90.832 66.070 -44.626 1.00 60.51 461 VAL B C 1
ATOM 8905 O O . VAL B 1 482 ? 90.007 65.772 -43.761 1.00 64.94 461 VAL B O 1
ATOM 8909 N N . GLU B 1 483 ? 91.764 66.997 -44.439 1.00 60.84 462 GLU B N 1
ATOM 8910 C CA . GLU B 1 483 ? 91.912 67.648 -43.145 1.00 65.68 462 GLU B CA 1
ATOM 8911 C C . GLU B 1 483 ? 91.420 69.091 -43.166 1.00 60.38 462 GLU B C 1
ATOM 8912 O O . GLU B 1 483 ? 91.825 69.890 -44.011 1.00 62.80 462 GLU B O 1
ATOM 8918 N N . LEU B 1 484 ? 90.537 69.409 -42.225 1.00 60.82 463 LEU B N 1
ATOM 8919 C CA . LEU B 1 484 ? 89.952 70.739 -42.119 1.00 60.71 463 LEU B CA 1
ATOM 8920 C C . LEU B 1 484 ? 90.633 71.540 -41.017 1.00 57.02 463 LEU B C 1
ATOM 8921 O O . LEU B 1 484 ? 91.556 71.050 -40.367 1.00 60.60 463 LEU B O 1
ATOM 8926 N N . TYR B 1 485 ? 90.184 72.774 -40.807 1.00 51.91 464 TYR B N 1
ATOM 8927 C CA . TYR B 1 485 ? 90.769 73.613 -39.770 1.00 59.09 464 TYR B CA 1
ATOM 8928 C C . TYR B 1 485 ? 89.752 73.876 -38.661 1.00 67.20 464 TYR B C 1
ATOM 8929 O O . TYR B 1 485 ? 88.861 74.713 -38.804 1.00 66.44 464 TYR B O 1
ATOM 8938 N N . SER B 1 486 ? 89.895 73.146 -37.556 1.00 66.52 465 SER B N 1
ATOM 8939 C CA . SER B 1 486 ? 89.008 73.293 -36.404 1.00 60.44 465 SER B CA 1
ATOM 8940 C C . SER B 1 486 ? 89.597 74.027 -35.197 1.00 62.64 465 SER B C 1
ATOM 8941 O O . SER B 1 486 ? 88.883 74.294 -34.232 1.00 68.78 465 SER B O 1
ATOM 8944 N N . ASP B 1 487 ? 90.882 74.366 -35.244 1.00 65.17 466 ASP B N 1
ATOM 8945 C CA . ASP B 1 487 ? 91.588 74.737 -34.016 1.00 66.72 466 ASP B CA 1
ATOM 8946 C C . ASP B 1 487 ? 91.388 76.193 -33.616 1.00 63.37 466 ASP B C 1
ATOM 8947 O O . ASP B 1 487 ? 91.869 76.627 -32.570 1.00 68.51 466 ASP B O 1
ATOM 8952 N N . TRP B 1 488 ? 90.680 76.948 -34.447 1.00 60.06 467 TRP B N 1
ATOM 8953 C CA . TRP B 1 488 ? 90.305 78.306 -34.085 1.00 66.21 467 TRP B CA 1
ATOM 8954 C C . TRP B 1 488 ? 89.209 78.249 -33.026 1.00 67.18 467 TRP B C 1
ATOM 8955 O O . TRP B 1 488 ? 89.038 79.180 -32.239 1.00 71.15 467 TRP B O 1
ATOM 8966 N N . LEU B 1 489 ? 88.476 77.140 -33.016 1.00 64.47 468 LEU B N 1
ATOM 8967 C CA . LEU B 1 489 ? 87.483 76.869 -31.983 1.00 67.35 468 LEU B CA 1
ATOM 8968 C C . LEU B 1 489 ? 88.164 76.358 -30.717 1.00 65.31 468 LEU B C 1
ATOM 8969 O O . LEU B 1 489 ? 89.162 75.641 -30.789 1.00 70.13 468 LEU B O 1
ATOM 8974 N N . SER B 1 490 ? 87.622 76.730 -29.561 1.00 64.77 469 SER B N 1
ATOM 8975 C CA . SER B 1 490 ? 88.200 76.335 -28.280 1.00 69.94 469 SER B CA 1
ATOM 8976 C C . SER B 1 490 ? 88.175 74.819 -28.100 1.00 64.82 469 SER B C 1
ATOM 8977 O O . SER B 1 490 ? 89.192 74.208 -27.772 1.00 62.61 469 SER B O 1
ATOM 8980 N N . VAL B 1 491 ? 87.008 74.220 -28.317 1.00 65.98 470 VAL B N 1
ATOM 8981 C CA . VAL B 1 491 ? 86.868 72.770 -28.253 1.00 61.01 470 VAL B CA 1
ATOM 8982 C C . VAL B 1 491 ? 87.542 72.139 -29.468 1.00 66.73 470 VAL B C 1
ATOM 8983 O O . VAL B 1 491 ? 88.196 71.101 -29.363 1.00 67.98 470 VAL B O 1
ATOM 8987 N N . GLY B 1 492 ? 87.383 72.784 -30.619 1.00 66.77 471 GLY B N 1
ATOM 8988 C CA . GLY B 1 492 ? 88.090 72.393 -31.825 1.00 64.14 471 GLY B CA 1
ATOM 8989 C C . GLY B 1 492 ? 87.614 71.120 -32.499 1.00 63.75 471 GLY B C 1
ATOM 8990 O O . GLY B 1 492 ? 88.421 70.260 -32.849 1.00 71.31 471 GLY B O 1
ATOM 8991 N N . HIS B 1 493 ? 86.305 70.997 -32.686 1.00 62.10 472 HIS B N 1
ATOM 8992 C CA . HIS B 1 493 ? 85.747 69.871 -33.426 1.00 61.35 472 HIS B CA 1
ATOM 8993 C C . HIS B 1 493 ? 85.069 70.366 -34.700 1.00 63.91 472 HIS B C 1
ATOM 8994 O O . HIS B 1 493 ? 84.516 71.465 -34.727 1.00 70.48 472 HIS B O 1
ATOM 9001 N N . VAL B 1 494 ? 85.109 69.554 -35.752 1.00 60.59 473 VAL B N 1
ATOM 9002 C CA . VAL B 1 494 ? 84.494 69.931 -37.021 1.00 61.58 473 VAL B CA 1
ATOM 9003 C C . VAL B 1 494 ? 82.971 69.941 -36.935 1.00 67.67 473 VAL B C 1
ATOM 9004 O O . VAL B 1 494 ? 82.306 70.605 -37.728 1.00 67.37 473 VAL B O 1
ATOM 9008 N N . ASP B 1 495 ? 82.422 69.217 -35.965 1.00 69.02 474 ASP B N 1
ATOM 9009 C CA . ASP B 1 495 ? 80.974 69.077 -35.852 1.00 64.78 474 ASP B CA 1
ATOM 9010 C C . ASP B 1 495 ? 80.312 70.369 -35.378 1.00 67.48 474 ASP B C 1
ATOM 9011 O O . ASP B 1 495 ? 79.087 70.487 -35.383 1.00 72.07 474 ASP B O 1
ATOM 9016 N N . GLU B 1 496 ? 81.129 71.331 -34.963 1.00 67.49 475 GLU B N 1
ATOM 9017 C CA . GLU B 1 496 ? 80.624 72.623 -34.519 1.00 64.36 475 GLU B CA 1
ATOM 9018 C C . GLU B 1 496 ? 80.139 73.482 -35.688 1.00 72.31 475 GLU B C 1
ATOM 9019 O O . GLU B 1 496 ? 79.012 73.976 -35.676 1.00 77.24 475 GLU B O 1
ATOM 9025 N N . PHE B 1 497 ? 80.994 73.663 -36.692 1.00 75.98 476 PHE B N 1
ATOM 9026 C CA . PHE B 1 497 ? 80.663 74.508 -37.840 1.00 67.33 476 PHE B CA 1
ATOM 9027 C C . PHE B 1 497 ? 80.194 73.741 -39.080 1.00 65.76 476 PHE B C 1
ATOM 9028 O O . PHE B 1 497 ? 79.912 74.349 -40.112 1.00 64.34 476 PHE B O 1
ATOM 9036 N N . LEU B 1 498 ? 80.103 72.418 -38.986 1.00 68.29 477 LEU B N 1
ATOM 9037 C CA . LEU B 1 498 ? 79.841 71.597 -40.169 1.00 62.75 477 LEU B CA 1
ATOM 9038 C C . LEU B 1 498 ? 78.792 70.511 -39.939 1.00 62.38 477 LEU B C 1
ATOM 9039 O O . LEU B 1 498 ? 78.776 69.872 -38.886 1.00 67.63 477 LEU B O 1
ATOM 9044 N N . THR B 1 499 ? 77.925 70.300 -40.929 1.00 60.40 478 THR B N 1
ATOM 9045 C CA . THR B 1 499 ? 77.104 69.083 -40.960 1.00 64.60 478 THR B CA 1
ATOM 9046 C C . THR B 1 499 ? 76.545 68.798 -42.356 1.00 71.10 478 THR B C 1
ATOM 9047 O O . THR B 1 499 ? 76.835 69.518 -43.309 1.00 73.16 478 THR B O 1
ATOM 9051 N N . PHE B 1 500 ? 75.759 67.730 -42.470 1.00 68.19 479 PHE B N 1
ATOM 9052 C CA . PHE B 1 500 ? 75.148 67.347 -43.741 1.00 61.19 479 PHE B CA 1
ATOM 9053 C C . PHE B 1 500 ? 73.701 66.907 -43.549 1.00 68.91 479 PHE B C 1
ATOM 9054 O O . PHE B 1 500 ? 73.366 66.278 -42.546 1.00 75.69 479 PHE B O 1
ATOM 9062 N N . VAL B 1 501 ? 72.845 67.234 -44.513 1.00 73.21 480 VAL B N 1
ATOM 9063 C CA . VAL B 1 501 ? 71.451 66.798 -44.460 1.00 65.38 480 VAL B CA 1
ATOM 9064 C C . VAL B 1 501 ? 71.026 66.138 -45.770 1.00 66.98 480 VAL B C 1
ATOM 9065 O O . VAL B 1 501 ? 71.450 66.557 -46.842 1.00 68.08 480 VAL B O 1
ATOM 9069 N N . PRO B 1 502 ? 70.187 65.093 -45.686 1.00 68.84 481 PRO B N 1
ATOM 9070 C CA . PRO B 1 502 ? 69.721 64.387 -46.886 1.00 71.56 481 PRO B CA 1
ATOM 9071 C C . PRO B 1 502 ? 68.695 65.195 -47.674 1.00 81.76 481 PRO B C 1
ATOM 9072 O O . PRO B 1 502 ? 67.922 65.952 -47.087 1.00 85.68 481 PRO B O 1
ATOM 9076 N N . THR B 1 503 ? 68.688 65.031 -48.993 1.00 84.75 482 THR B N 1
ATOM 9077 C CA . THR B 1 503 ? 67.792 65.796 -49.849 1.00 90.18 482 THR B CA 1
ATOM 9078 C C . THR B 1 503 ? 67.329 64.950 -51.040 1.00 96.13 482 THR B C 1
ATOM 9079 O O . THR B 1 503 ? 68.069 64.092 -51.524 1.00 91.59 482 THR B O 1
ATOM 9083 N N . SER B 1 504 ? 66.102 65.188 -51.499 1.00 98.34 483 SER B N 1
ATOM 9084 C CA . SER B 1 504 ? 65.541 64.461 -52.637 1.00 90.01 483 SER B CA 1
ATOM 9085 C C . SER B 1 504 ? 66.322 64.766 -53.915 1.00 91.97 483 SER B C 1
ATOM 9086 O O . SER B 1 504 ? 66.713 63.860 -54.650 1.00 100.97 483 SER B O 1
ATOM 9089 N N . ASP B 1 505 ? 66.526 66.053 -54.172 1.00 89.32 484 ASP B N 1
ATOM 9090 C CA . ASP B 1 505 ? 67.499 66.525 -55.152 1.00 85.21 484 ASP B CA 1
ATOM 9091 C C . ASP B 1 505 ? 68.825 66.624 -54.397 1.00 97.89 484 ASP B C 1
ATOM 9092 O O . ASP B 1 505 ? 68.841 66.321 -53.215 1.00 101.55 484 ASP B O 1
ATOM 9097 N N . GLN B 1 506 ? 69.950 66.970 -55.023 1.00 95.09 485 GLN B N 1
ATOM 9098 C CA . GLN B 1 506 ? 70.224 66.874 -56.449 1.00 81.71 485 GLN B CA 1
ATOM 9099 C C . GLN B 1 506 ? 71.255 65.762 -56.569 1.00 87.95 485 GLN B C 1
ATOM 9100 O O . GLN B 1 506 ? 71.030 64.749 -57.231 1.00 85.22 485 GLN B O 1
ATOM 9106 N N . LYS B 1 507 ? 72.401 65.989 -55.928 1.00 89.25 486 LYS B N 1
ATOM 9107 C CA . LYS B 1 507 ? 73.407 64.950 -55.694 1.00 94.72 486 LYS B CA 1
ATOM 9108 C C . LYS B 1 507 ? 72.797 63.631 -55.139 1.00 98.44 486 LYS B C 1
ATOM 9109 O O . LYS B 1 507 ? 72.909 62.597 -55.796 1.00 105.47 486 LYS B O 1
ATOM 9115 N N . GLY B 1 508 ? 72.176 63.643 -53.949 1.00 76.05 487 GLY B N 1
ATOM 9116 C CA . GLY B 1 508 ? 71.774 64.859 -53.264 1.00 72.60 487 GLY B CA 1
ATOM 9117 C C . GLY B 1 508 ? 71.780 64.880 -51.755 1.00 78.92 487 GLY B C 1
ATOM 9118 O O . GLY B 1 508 ? 71.582 63.875 -51.071 1.00 78.15 487 GLY B O 1
ATOM 9119 N N . PHE B 1 509 ? 71.981 66.097 -51.264 1.00 78.39 488 PHE B N 1
ATOM 9120 C CA . PHE B 1 509 ? 72.266 66.401 -49.875 1.00 74.52 488 PHE B CA 1
ATOM 9121 C C . PHE B 1 509 ? 72.573 67.886 -49.837 1.00 76.28 488 PHE B C 1
ATOM 9122 O O . PHE B 1 509 ? 72.766 68.502 -50.885 1.00 73.87 488 PHE B O 1
ATOM 9130 N N . ARG B 1 510 ? 72.647 68.465 -48.645 1.00 74.15 489 ARG B N 1
ATOM 9131 C CA . ARG B 1 510 ? 73.163 69.820 -48.514 1.00 73.86 489 ARG B CA 1
ATOM 9132 C C . ARG B 1 510 ? 74.071 69.924 -47.298 1.00 73.26 489 ARG B C 1
ATOM 9133 O O . ARG B 1 510 ? 73.729 69.472 -46.201 1.00 73.65 489 ARG B O 1
ATOM 9141 N N . LEU B 1 511 ? 75.248 70.499 -47.521 1.00 74.66 490 LEU B N 1
ATOM 9142 C CA . LEU B 1 511 ? 76.207 70.766 -46.460 1.00 72.59 490 LEU B CA 1
ATOM 9143 C C . LEU B 1 511 ? 75.774 72.019 -45.714 1.00 68.45 490 LEU B C 1
ATOM 9144 O O . LEU B 1 511 ? 75.487 73.037 -46.332 1.00 69.52 490 LEU B O 1
ATOM 9149 N N . LEU B 1 512 ? 75.726 71.949 -44.389 1.00 65.54 491 LEU B N 1
ATOM 9150 C CA . LEU B 1 512 ? 75.393 73.125 -43.597 1.00 63.85 491 LEU B CA 1
ATOM 9151 C C . LEU B 1 512 ? 76.633 73.669 -42.897 1.00 63.35 491 LEU B C 1
ATOM 9152 O O . LEU B 1 512 ? 77.340 72.934 -42.189 1.00 68.80 491 LEU B O 1
ATOM 9157 N N . LEU B 1 513 ? 76.884 74.960 -43.111 1.00 57.30 492 LEU B N 1
ATOM 9158 C CA . LEU B 1 513 ? 78.015 75.657 -42.505 1.00 57.89 492 LEU B CA 1
ATOM 9159 C C . LEU B 1 513 ? 77.559 76.730 -41.522 1.00 67.31 492 LEU B C 1
ATOM 9160 O O . LEU B 1 513 ? 76.515 77.353 -41.710 1.00 71.07 492 LEU B O 1
ATOM 9165 N N . ALA B 1 514 ? 78.351 76.947 -40.476 1.00 69.69 493 ALA B N 1
ATOM 9166 C CA . ALA B 1 514 ? 78.099 78.037 -39.541 1.00 69.40 493 ALA B CA 1
ATOM 9167 C C . ALA B 1 514 ? 78.419 79.369 -40.210 1.00 73.30 493 ALA B C 1
ATOM 9168 O O . ALA B 1 514 ? 79.478 79.527 -40.814 1.00 76.04 493 ALA B O 1
ATOM 9170 N N . SER B 1 515 ? 77.495 80.320 -40.117 1.00 71.48 494 SER B N 1
ATOM 9171 C CA . SER B 1 515 ? 77.650 81.592 -40.813 1.00 76.41 494 SER B CA 1
ATOM 9172 C C . SER B 1 515 ? 77.319 82.805 -39.945 1.00 76.02 494 SER B C 1
ATOM 9173 O O . SER B 1 515 ? 76.163 83.226 -39.881 1.00 82.51 494 SER B O 1
ATOM 9176 N N . PRO B 1 516 ? 78.332 83.360 -39.263 1.00 68.66 495 PRO B N 1
ATOM 9177 C CA . PRO B 1 516 ? 78.185 84.601 -38.492 1.00 74.19 495 PRO B CA 1
ATOM 9178 C C . PRO B 1 516 ? 77.651 85.755 -39.336 1.00 86.06 495 PRO B C 1
ATOM 9179 O O . PRO B 1 516 ? 76.787 86.514 -38.884 1.00 89.35 495 PRO B O 1
ATOM 9183 N N . SER B 1 517 ? 78.165 85.874 -40.556 1.00 84.72 496 SER B N 1
ATOM 9184 C CA . SER B 1 517 ? 77.767 86.945 -41.460 1.00 87.35 496 SER B CA 1
ATOM 9185 C C . SER B 1 517 ? 76.289 86.853 -41.821 1.00 90.27 496 SER B C 1
ATOM 9186 O O . SER B 1 517 ? 75.623 87.873 -41.975 1.00 94.83 496 SER B O 1
ATOM 9189 N N . ALA B 1 518 ? 75.779 85.632 -41.953 1.00 81.33 497 ALA B N 1
ATOM 9190 C CA . ALA B 1 518 ? 74.369 85.428 -42.268 1.00 78.89 497 ALA B CA 1
ATOM 9191 C C . ALA B 1 518 ? 73.492 85.766 -41.068 1.00 87.31 497 ALA B C 1
ATOM 9192 O O . ALA B 1 518 ? 72.330 86.147 -41.223 1.00 86.29 497 ALA B O 1
ATOM 9194 N N . CYS B 1 519 ? 74.054 85.627 -39.872 1.00 87.94 498 CYS B N 1
ATOM 9195 C CA . CYS B 1 519 ? 73.318 85.931 -38.652 1.00 89.46 498 CYS B CA 1
ATOM 9196 C C . CYS B 1 519 ? 73.249 87.434 -38.415 1.00 90.23 498 CYS B C 1
ATOM 9197 O O . CYS B 1 519 ? 72.216 87.953 -37.995 1.00 91.93 498 CYS B O 1
ATOM 9200 N N . LEU B 1 520 ? 74.354 88.128 -38.674 1.00 94.18 499 LEU B N 1
ATOM 9201 C CA . LEU B 1 520 ? 74.359 89.585 -38.603 1.00 96.96 499 LEU B CA 1
ATOM 9202 C C . LEU B 1 520 ? 73.439 90.145 -39.685 1.00 89.68 499 LEU B C 1
ATOM 9203 O O . LEU B 1 520 ? 72.658 91.077 -39.447 1.00 91.20 499 LEU B O 1
ATOM 9208 N N . LYS B 1 521 ? 73.540 89.551 -40.871 1.00 88.35 500 LYS B N 1
ATOM 9209 C CA . LYS B 1 521 ? 72.703 89.911 -42.008 1.00 95.84 500 LYS B CA 1
ATOM 9210 C C . LYS B 1 521 ? 71.228 89.763 -41.669 1.00 97.10 500 LYS B C 1
ATOM 9211 O O . LYS B 1 521 ? 70.439 90.642 -41.980 1.00 102.46 500 LYS B O 1
ATOM 9217 N N . LEU B 1 522 ? 70.862 88.653 -41.033 1.00 96.18 501 LEU B N 1
ATOM 9218 C CA . LEU B 1 522 ? 69.486 88.447 -40.589 1.00 95.18 501 LEU B CA 1
ATOM 9219 C C . LEU B 1 522 ? 69.101 89.475 -39.526 1.00 94.89 501 LEU B C 1
ATOM 9220 O O . LEU B 1 522 ? 67.979 90.005 -39.513 1.00 100.22 501 LEU B O 1
ATOM 9225 N N . PHE B 1 523 ? 70.052 89.761 -38.643 1.00 91.57 502 PHE B N 1
ATOM 9226 C CA . PHE B 1 523 ? 69.810 90.650 -37.517 1.00 93.17 502 PHE B CA 1
ATOM 9227 C C . PHE B 1 523 ? 69.445 92.058 -37.961 1.00 94.26 502 PHE B C 1
ATOM 9228 O O . PHE B 1 523 ? 68.426 92.598 -37.525 1.00 99.45 502 PHE B O 1
ATOM 9236 N N . GLN B 1 524 ? 70.248 92.663 -38.831 1.00 96.26 503 GLN B N 1
ATOM 9237 C CA . GLN B 1 524 ? 69.867 93.997 -39.276 1.00 104.55 503 GLN B CA 1
ATOM 9238 C C . GLN B 1 524 ? 68.948 93.928 -40.492 1.00 100.59 503 GLN B C 1
ATOM 9239 O O . GLN B 1 524 ? 68.444 94.953 -40.943 1.00 103.55 503 GLN B O 1
ATOM 9245 N N . GLU B 1 525 ? 68.716 92.722 -41.007 1.00 99.26 504 GLU B N 1
ATOM 9246 C CA . GLU B 1 525 ? 67.583 92.497 -41.900 1.00 101.00 504 GLU B CA 1
ATOM 9247 C C . GLU B 1 525 ? 66.344 92.903 -41.143 1.00 101.82 504 GLU B C 1
ATOM 9248 O O . GLU B 1 525 ? 65.501 93.648 -41.641 1.00 105.30 504 GLU B O 1
ATOM 9254 N N . LYS B 1 526 ? 66.255 92.399 -39.917 1.00 101.56 505 LYS B N 1
ATOM 9255 C CA . LYS B 1 526 ? 65.106 92.674 -39.074 1.00 98.33 505 LYS B CA 1
ATOM 9256 C C . LYS B 1 526 ? 65.260 93.986 -38.301 1.00 99.14 505 LYS B C 1
ATOM 9257 O O . LYS B 1 526 ? 64.303 94.455 -37.689 1.00 103.80 505 LYS B O 1
ATOM 9263 N N . LYS B 1 527 ? 66.448 94.591 -38.338 1.00 103.02 506 LYS B N 1
ATOM 9264 C CA . LYS B 1 527 ? 66.582 95.961 -37.842 1.00 105.91 506 LYS B CA 1
ATOM 9265 C C . LYS B 1 527 ? 66.046 96.921 -38.898 1.00 107.57 506 LYS B C 1
ATOM 9266 O O . LYS B 1 527 ? 65.607 98.029 -38.583 1.00 106.64 506 LYS B O 1
ATOM 9272 N N . GLU B 1 528 ? 66.087 96.495 -40.157 1.00 106.96 507 GLU B N 1
ATOM 9273 C CA . GLU B 1 528 ? 65.423 97.243 -41.219 1.00 102.45 507 GLU B CA 1
ATOM 9274 C C . GLU B 1 528 ? 63.939 96.891 -41.203 1.00 96.16 507 GLU B C 1
ATOM 9275 O O . GLU B 1 528 ? 63.124 97.526 -41.879 1.00 100.38 507 GLU B O 1
ATOM 9281 N N . GLU B 1 529 ? 63.599 95.866 -40.423 1.00 101.96 508 GLU B N 1
ATOM 9282 C CA . GLU B 1 529 ? 62.226 95.698 -39.960 1.00 106.25 508 GLU B CA 1
ATOM 9283 C C . GLU B 1 529 ? 62.102 96.408 -38.608 1.00 112.25 508 GLU B C 1
ATOM 9284 O O . GLU B 1 529 ? 63.006 97.133 -38.214 1.00 112.58 508 GLU B O 1
ATOM 9290 N N . GLY B 1 530 ? 61.007 96.190 -37.888 1.00 109.84 509 GLY B N 1
ATOM 9291 C CA . GLY B 1 530 ? 60.544 97.186 -36.933 1.00 111.33 509 GLY B CA 1
ATOM 9292 C C . GLY B 1 530 ? 61.148 97.700 -35.618 1.00 113.76 509 GLY B C 1
ATOM 9293 O O . GLY B 1 530 ? 61.466 98.893 -35.593 1.00 114.99 509 GLY B O 1
ATOM 9294 N N . TYR B 1 531 ? 61.354 96.930 -34.537 1.00 117.62 510 TYR B N 1
ATOM 9295 C CA . TYR B 1 531 ? 61.607 95.486 -34.364 1.00 119.54 510 TYR B CA 1
ATOM 9296 C C . TYR B 1 531 ? 62.996 95.071 -34.819 1.00 112.45 510 TYR B C 1
ATOM 9297 O O . TYR B 1 531 ? 63.201 93.985 -35.357 1.00 105.37 510 TYR B O 1
ATOM 9306 N N . GLY B 1 532 ? 63.947 95.957 -34.542 1.00 113.35 511 GLY B N 1
ATOM 9307 C CA . GLY B 1 532 ? 65.343 95.597 -34.400 1.00 104.69 511 GLY B CA 1
ATOM 9308 C C . GLY B 1 532 ? 65.678 95.652 -32.918 1.00 103.90 511 GLY B C 1
ATOM 9309 O O . GLY B 1 532 ? 66.834 95.510 -32.517 1.00 104.10 511 GLY B O 1
ATOM 9310 N N . GLU B 1 533 ? 64.652 95.877 -32.101 1.00 103.64 512 GLU B N 1
ATOM 9311 C CA . GLU B 1 533 ? 64.817 95.995 -30.654 1.00 103.48 512 GLU B CA 1
ATOM 9312 C C . GLU B 1 533 ? 64.570 94.681 -29.923 1.00 102.10 512 GLU B C 1
ATOM 9313 O O . GLU B 1 533 ? 64.647 94.625 -28.695 1.00 101.58 512 GLU B O 1
ATOM 9319 N N . ALA B 1 534 ? 64.262 93.629 -30.674 1.00 106.69 513 ALA B N 1
ATOM 9320 C CA . ALA B 1 534 ? 64.143 92.302 -30.088 1.00 104.38 513 ALA B CA 1
ATOM 9321 C C . ALA B 1 534 ? 65.515 91.862 -29.587 1.00 105.60 513 ALA B C 1
ATOM 9322 O O . ALA B 1 534 ? 66.536 92.204 -30.182 1.00 104.06 513 ALA B O 1
ATOM 9324 N N . ALA B 1 535 ? 65.540 91.110 -28.492 1.00 106.82 514 ALA B N 1
ATOM 9325 C CA . ALA B 1 535 ? 66.797 90.816 -27.816 1.00 102.19 514 ALA B CA 1
ATOM 9326 C C . ALA B 1 535 ? 67.212 89.355 -27.931 1.00 102.83 514 ALA B C 1
ATOM 9327 O O . ALA B 1 535 ? 66.375 88.464 -28.045 1.00 105.00 514 ALA B O 1
ATOM 9329 N N . GLN B 1 536 ? 68.518 89.117 -27.908 1.00 103.92 515 GLN B N 1
ATOM 9330 C CA . GLN B 1 536 ? 69.029 87.759 -27.838 1.00 103.34 515 GLN B CA 1
ATOM 9331 C C . GLN B 1 536 ? 68.680 87.204 -26.470 1.00 99.26 515 GLN B C 1
ATOM 9332 O O . GLN B 1 536 ? 68.531 87.966 -25.512 1.00 103.74 515 GLN B O 1
ATOM 9338 N N . PHE B 1 537 ? 68.534 85.885 -26.389 1.00 101.32 516 PHE B N 1
ATOM 9339 C CA . PHE B 1 537 ? 68.220 85.226 -25.130 1.00 103.65 516 PHE B CA 1
ATOM 9340 C C . PHE B 1 537 ? 66.854 85.678 -24.601 1.00 107.70 516 PHE B C 1
ATOM 9341 O O . PHE B 1 537 ? 66.716 86.015 -23.427 1.00 111.68 516 PHE B O 1
ATOM 9349 N N . ASP B 1 538 ? 65.857 85.734 -25.479 1.00 102.92 517 ASP B N 1
ATOM 9350 C CA . ASP B 1 538 ? 64.514 86.143 -25.068 1.00 100.00 517 ASP B CA 1
ATOM 9351 C C . ASP B 1 538 ? 63.666 85.011 -24.475 1.00 103.63 517 ASP B C 1
ATOM 9352 O O . ASP B 1 538 ? 62.804 85.259 -23.633 1.00 106.84 517 ASP B O 1
ATOM 9357 N N . GLY B 1 539 ? 63.911 83.778 -24.910 1.00 105.06 518 GLY B N 1
ATOM 9358 C CA . GLY B 1 539 ? 63.098 82.646 -24.492 1.00 103.88 518 GLY B CA 1
ATOM 9359 C C . GLY B 1 539 ? 63.190 82.322 -23.014 1.00 110.74 518 GLY B C 1
ATOM 9360 O O . GLY B 1 539 ? 62.199 82.013 -22.353 1.00 121.51 518 GLY B O 1
ATOM 9361 N N . LEU B 1 540 ? 64.394 82.413 -22.479 1.00 108.35 519 LEU B N 1
ATOM 9362 C CA . LEU B 1 540 ? 64.632 82.120 -21.069 1.00 108.14 519 LEU B CA 1
ATOM 9363 C C . LEU B 1 540 ? 64.224 83.415 -20.216 1.00 114.96 519 LEU B C 1
ATOM 9364 O O . LEU B 1 540 ? 63.602 84.279 -20.838 1.00 116.27 519 LEU B O 1
ATOM 9369 N N . LYS B 1 541 ? 64.508 83.662 -18.913 1.00 120.67 520 LYS B N 1
ATOM 9370 C CA . LYS B 1 541 ? 65.750 83.379 -18.202 1.00 117.66 520 LYS B CA 1
ATOM 9371 C C . LYS B 1 541 ? 65.928 84.005 -16.764 1.00 120.28 520 LYS B C 1
ATOM 9372 O O . LYS B 1 541 ? 65.020 84.617 -16.203 1.00 128.56 520 LYS B O 1
ATOM 9374 N N . HIS B 1 542 ? 67.092 83.727 -16.164 1.00 115.68 521 HIS B N 1
ATOM 9375 C CA . HIS B 1 542 ? 67.804 84.530 -15.130 1.00 127.38 521 HIS B CA 1
ATOM 9376 C C . HIS B 1 542 ? 68.967 85.563 -15.524 1.00 132.49 521 HIS B C 1
ATOM 9377 O O . HIS B 1 542 ? 69.646 85.985 -14.612 1.00 141.31 521 HIS B O 1
ATOM 9384 N N . GLN B 1 543 ? 69.225 85.887 -16.819 1.00 126.30 522 GLN B N 1
ATOM 9385 C CA . GLN B 1 543 ? 70.455 86.505 -17.500 1.00 127.16 522 GLN B CA 1
ATOM 9386 C C . GLN B 1 543 ? 70.704 88.019 -17.424 1.00 131.54 522 GLN B C 1
ATOM 9387 O O . GLN B 1 543 ? 70.093 88.773 -16.651 1.00 130.24 522 GLN B O 1
ATOM 9393 N N . ALA B 1 544 ? 71.648 88.423 -18.288 1.00 130.79 523 ALA B N 1
ATOM 9394 C CA . ALA B 1 544 ? 71.613 89.706 -19.011 1.00 127.08 523 ALA B CA 1
ATOM 9395 C C . ALA B 1 544 ? 71.268 89.455 -20.500 1.00 119.87 523 ALA B C 1
ATOM 9396 O O . ALA B 1 544 ? 71.799 88.523 -21.097 1.00 112.93 523 ALA B O 1
ATOM 9398 N N . LYS B 1 545 ? 70.394 90.270 -21.101 1.00 119.24 524 LYS B N 1
ATOM 9399 C CA . LYS B 1 545 ? 69.984 90.061 -22.508 1.00 109.96 524 LYS B CA 1
ATOM 9400 C C . LYS B 1 545 ? 70.532 91.144 -23.431 1.00 105.31 524 LYS B C 1
ATOM 9401 O O . LYS B 1 545 ? 70.711 92.292 -23.022 1.00 106.98 524 LYS B O 1
ATOM 9407 N N . ARG B 1 546 ? 70.734 90.791 -24.695 1.00 102.56 525 ARG B N 1
ATOM 9408 C CA . ARG B 1 546 ? 71.361 91.701 -25.640 1.00 95.43 525 ARG B CA 1
ATOM 9409 C C . ARG B 1 546 ? 70.478 91.906 -26.864 1.00 94.11 525 ARG B C 1
ATOM 9410 O O . ARG B 1 546 ? 70.184 90.962 -27.596 1.00 97.77 525 ARG B O 1
ATOM 9418 N N . SER B 1 547 ? 70.039 93.144 -27.068 1.00 98.94 526 SER B N 1
ATOM 9419 C CA . SER B 1 547 ? 69.202 93.482 -28.212 1.00 94.95 526 SER B CA 1
ATOM 9420 C C . SER B 1 547 ? 70.001 93.375 -29.499 1.00 97.11 526 SER B C 1
ATOM 9421 O O . SER B 1 547 ? 71.232 93.375 -29.470 1.00 100.41 526 SER B O 1
ATOM 9424 N N . ILE B 1 548 ? 69.300 93.261 -30.623 1.00 96.71 527 ILE B N 1
ATOM 9425 C CA . ILE B 1 548 ? 69.951 93.279 -31.927 1.00 94.13 527 ILE B CA 1
ATOM 9426 C C . ILE B 1 548 ? 70.758 94.562 -32.071 1.00 91.45 527 ILE B C 1
ATOM 9427 O O . ILE B 1 548 ? 71.903 94.538 -32.518 1.00 97.37 527 ILE B O 1
ATOM 9432 N N . ASN B 1 549 ? 70.161 95.678 -31.664 1.00 94.73 528 ASN B N 1
ATOM 9433 C CA . ASN B 1 549 ? 70.844 96.965 -31.697 1.00 98.61 528 ASN B CA 1
ATOM 9434 C C . ASN B 1 549 ? 72.129 96.967 -30.875 1.00 96.58 528 ASN B C 1
ATOM 9435 O O . ASN B 1 549 ? 73.158 97.445 -31.344 1.00 92.41 528 ASN B O 1
ATOM 9440 N N . GLU B 1 550 ? 72.070 96.443 -29.653 1.00 99.42 529 GLU B N 1
ATOM 9441 C CA . GLU B 1 550 ? 73.260 96.374 -28.807 1.00 99.33 529 GLU B CA 1
ATOM 9442 C C . GLU B 1 550 ? 74.321 95.496 -29.461 1.00 102.31 529 GLU B C 1
ATOM 9443 O O . GLU B 1 550 ? 75.468 95.917 -29.613 1.00 102.16 529 GLU B O 1
ATOM 9449 N N . MET B 1 551 ? 73.934 94.288 -29.864 1.00 103.36 530 MET B N 1
ATOM 9450 C CA . MET B 1 551 ? 74.879 93.349 -30.463 1.00 100.50 530 MET B CA 1
ATOM 9451 C C . MET B 1 551 ? 75.574 93.943 -31.687 1.00 98.21 530 MET B C 1
ATOM 9452 O O . MET B 1 551 ? 76.792 93.833 -31.828 1.00 99.82 530 MET B O 1
ATOM 9457 N N . LEU B 1 552 ? 74.802 94.587 -32.556 1.00 96.66 531 LEU B N 1
ATOM 9458 C CA . LEU B 1 552 ? 75.357 95.173 -33.771 1.00 93.37 531 LEU B CA 1
ATOM 9459 C C . LEU B 1 552 ? 76.205 96.415 -33.494 1.00 99.64 531 LEU B C 1
ATOM 9460 O O . LEU B 1 552 ? 77.217 96.639 -34.159 1.00 100.98 531 LEU B O 1
ATOM 9465 N N . ALA B 1 553 ? 75.798 97.217 -32.514 1.00 101.23 532 ALA B N 1
ATOM 9466 C CA . ALA B 1 553 ? 76.530 98.436 -32.173 1.00 99.38 532 ALA B CA 1
ATOM 9467 C C . ALA B 1 553 ? 77.839 98.116 -31.459 1.00 92.93 532 ALA B C 1
ATOM 9468 O O . ALA B 1 553 ? 78.702 98.979 -31.303 1.00 89.70 532 ALA B O 1
ATOM 9470 N N . ASP B 1 554 ? 77.976 96.868 -31.030 1.00 99.60 533 ASP B N 1
ATOM 9471 C CA . ASP B 1 554 ? 79.176 96.415 -30.346 1.00 101.06 533 ASP B CA 1
ATOM 9472 C C . ASP B 1 554 ? 80.137 95.828 -31.362 1.00 101.68 533 ASP B C 1
ATOM 9473 O O . ASP B 1 554 ? 79.865 94.765 -31.917 1.00 97.72 533 ASP B O 1
ATOM 9478 N N . ARG B 1 555 ? 81.265 96.490 -31.613 1.00 102.45 534 ARG B N 1
ATOM 9479 C CA . ARG B 1 555 ? 82.312 95.772 -32.312 1.00 94.90 534 ARG B CA 1
ATOM 9480 C C . ARG B 1 555 ? 83.403 95.412 -31.320 1.00 89.54 534 ARG B C 1
ATOM 9481 O O . ARG B 1 555 ? 84.336 96.174 -31.061 1.00 89.58 534 ARG B O 1
ATOM 9483 N N . HIS B 1 556 ? 83.244 94.214 -30.781 1.00 90.10 535 HIS B N 1
ATOM 9484 C CA . HIS B 1 556 ? 84.257 93.410 -30.132 1.00 86.65 535 HIS B CA 1
ATOM 9485 C C . HIS B 1 556 ? 83.897 92.045 -30.676 1.00 86.48 535 HIS B C 1
ATOM 9486 O O . HIS B 1 556 ? 84.673 91.367 -31.346 1.00 92.59 535 HIS B O 1
ATOM 9493 N N . LEU B 1 557 ? 82.661 91.685 -30.340 1.00 78.83 536 LEU B N 1
ATOM 9494 C CA . LEU B 1 557 ? 81.937 90.535 -30.860 1.00 81.73 536 LEU B CA 1
ATOM 9495 C C . LEU B 1 557 ? 82.036 90.390 -32.374 1.00 91.71 536 LEU B C 1
ATOM 9496 O O . LEU B 1 557 ? 82.097 89.277 -32.885 1.00 95.10 536 LEU B O 1
ATOM 9501 N N . GLN B 1 558 ? 82.015 91.507 -33.095 1.00 93.59 537 GLN B N 1
ATOM 9502 C CA . GLN B 1 558 ? 82.058 91.448 -34.553 1.00 87.31 537 GLN B CA 1
ATOM 9503 C C . GLN B 1 558 ? 83.466 91.217 -35.093 1.00 83.81 537 GLN B C 1
ATOM 9504 O O . GLN B 1 558 ? 83.624 90.724 -36.209 1.00 87.99 537 GLN B O 1
ATOM 9510 N N . ARG B 1 559 ? 84.486 91.566 -34.315 1.00 82.58 538 ARG B N 1
ATOM 9511 C CA . ARG B 1 559 ? 85.837 91.124 -34.643 1.00 78.20 538 ARG B CA 1
ATOM 9512 C C . ARG B 1 559 ? 85.853 89.607 -34.567 1.00 81.70 538 ARG B C 1
ATOM 9513 O O . ARG B 1 559 ? 86.369 88.927 -35.456 1.00 81.28 538 ARG B O 1
ATOM 9521 N N . ASP B 1 560 ? 85.266 89.095 -33.490 1.00 78.25 539 ASP B N 1
ATOM 9522 C CA . ASP B 1 560 ? 85.162 87.664 -33.247 1.00 79.58 539 ASP B CA 1
ATOM 9523 C C . ASP B 1 560 ? 84.432 86.952 -34.381 1.00 75.83 539 ASP B C 1
ATOM 9524 O O . ASP B 1 560 ? 84.877 85.909 -34.859 1.00 73.01 539 ASP B O 1
ATOM 9529 N N . ASN B 1 561 ? 83.313 87.525 -34.810 1.00 76.58 540 ASN B N 1
ATOM 9530 C CA . ASN B 1 561 ? 82.460 86.891 -35.807 1.00 77.17 540 ASN B CA 1
ATOM 9531 C C . ASN B 1 561 ? 82.987 87.031 -37.229 1.00 78.52 540 ASN B C 1
ATOM 9532 O O . ASN B 1 561 ? 82.766 86.154 -38.059 1.00 76.44 540 ASN B O 1
ATOM 953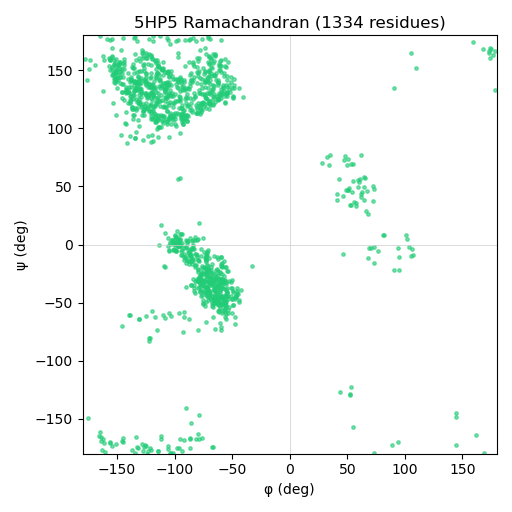7 N N . LEU B 1 562 ? 83.675 88.132 -37.516 1.00 73.66 541 LEU B N 1
ATOM 9538 C CA . LEU B 1 562 ? 84.327 88.282 -38.813 1.00 76.43 541 LEU B CA 1
ATOM 9539 C C . LEU B 1 562 ? 85.505 87.318 -38.900 1.00 82.02 541 LEU B C 1
ATOM 9540 O O . LEU B 1 562 ? 85.752 86.710 -39.946 1.00 81.81 541 LEU B O 1
ATOM 9545 N N . HIS B 1 563 ? 86.225 87.186 -37.789 1.00 79.34 542 HIS B N 1
ATOM 9546 C CA . HIS B 1 563 ? 87.295 86.202 -37.657 1.00 75.93 542 HIS B CA 1
ATOM 9547 C C . HIS B 1 563 ? 86.770 84.800 -37.946 1.00 74.80 542 HIS B C 1
ATOM 9548 O O . HIS B 1 563 ? 87.217 84.131 -38.886 1.00 80.14 542 HIS B O 1
ATOM 9555 N N . ALA B 1 564 ? 85.830 84.364 -37.111 1.00 71.26 543 ALA B N 1
ATOM 9556 C CA . ALA B 1 564 ? 85.193 83.059 -37.245 1.00 69.54 543 ALA B CA 1
ATOM 9557 C C . ALA B 1 564 ? 84.695 82.823 -38.666 1.00 74.15 543 ALA B C 1
ATOM 9558 O O . ALA B 1 564 ? 84.942 81.768 -39.247 1.00 72.87 543 ALA B O 1
ATOM 9560 N N . GLN B 1 565 ? 84.010 83.817 -39.223 1.00 75.57 544 GLN B N 1
ATOM 9561 C CA . GLN B 1 565 ? 83.492 83.720 -40.583 1.00 74.55 544 GLN B CA 1
ATOM 9562 C C . GLN B 1 565 ? 84.618 83.518 -41.590 1.00 78.80 544 GLN B C 1
ATOM 9563 O O . GLN B 1 565 ? 84.452 82.791 -42.564 1.00 82.76 544 GLN B O 1
ATOM 9569 N N . LYS B 1 566 ? 85.763 84.152 -41.352 1.00 77.65 545 LYS B N 1
ATOM 9570 C CA . LYS B 1 566 ? 86.900 84.014 -42.259 1.00 79.93 545 LYS B CA 1
ATOM 9571 C C . LYS B 1 566 ? 87.519 82.614 -42.155 1.00 76.90 545 LYS B C 1
ATOM 9572 O O . LYS B 1 566 ? 87.957 82.039 -43.162 1.00 78.57 545 LYS B O 1
ATOM 9578 N N . CYS B 1 567 ? 87.528 82.056 -40.946 1.00 69.81 546 CYS B N 1
ATOM 9579 C CA . CYS B 1 567 ? 88.010 80.691 -40.746 1.00 69.18 546 CYS B CA 1
ATOM 9580 C C . CYS B 1 567 ? 87.108 79.698 -41.475 1.00 69.89 546 CYS B C 1
ATOM 9581 O O . CYS B 1 567 ? 87.574 78.842 -42.241 1.00 74.57 546 CYS B O 1
ATOM 9584 N N . ILE B 1 568 ? 85.807 79.834 -41.234 1.00 65.92 547 ILE B N 1
ATOM 9585 C CA . ILE B 1 568 ? 84.801 79.010 -41.891 1.00 70.35 547 ILE B CA 1
ATOM 9586 C C . ILE B 1 568 ? 84.850 79.214 -43.407 1.00 73.38 547 ILE B C 1
ATOM 9587 O O . ILE B 1 568 ? 84.457 78.336 -44.171 1.00 73.20 547 ILE B O 1
ATOM 9592 N N . ASP B 1 569 ? 85.350 80.370 -43.835 1.00 75.95 548 ASP B N 1
ATOM 9593 C CA . ASP B 1 569 ? 85.545 80.645 -45.256 1.00 76.88 548 ASP B CA 1
ATOM 9594 C C . ASP B 1 569 ? 86.707 79.831 -45.815 1.00 72.40 548 ASP B C 1
ATOM 9595 O O . ASP B 1 569 ? 86.608 79.267 -46.907 1.00 64.21 548 ASP B O 1
ATOM 9600 N N . TRP B 1 570 ? 87.810 79.784 -45.071 1.00 74.97 549 TRP B N 1
ATOM 9601 C CA . TRP B 1 570 ? 88.940 78.936 -45.448 1.00 68.47 549 TRP B CA 1
ATOM 9602 C C . TRP B 1 570 ? 88.478 77.486 -45.586 1.00 73.72 549 TRP B C 1
ATOM 9603 O O . TRP B 1 570 ? 88.747 76.812 -46.598 1.00 73.71 549 TRP B O 1
ATOM 9614 N N . ASN B 1 571 ? 87.762 77.018 -44.566 1.00 74.28 550 ASN B N 1
ATOM 9615 C CA . ASN B 1 571 ? 87.199 75.673 -44.593 1.00 70.85 550 ASN B CA 1
ATOM 9616 C C . ASN B 1 571 ? 86.219 75.481 -45.747 1.00 76.47 550 ASN B C 1
ATOM 9617 O O . ASN B 1 571 ? 86.075 74.379 -46.266 1.00 73.86 550 ASN B O 1
ATOM 9622 N N . ARG B 1 572 ? 85.550 76.560 -46.142 1.00 80.09 551 ARG B N 1
ATOM 9623 C CA . ARG B 1 572 ? 84.611 76.522 -47.259 1.00 78.71 551 ARG B CA 1
ATOM 9624 C C . ARG B 1 572 ? 85.361 76.281 -48.561 1.00 71.04 551 ARG B C 1
ATOM 9625 O O . ARG B 1 572 ? 84.940 75.478 -49.395 1.00 67.03 551 ARG B O 1
ATOM 9633 N N . ASN B 1 573 ? 86.474 76.991 -48.723 1.00 70.03 552 ASN B N 1
ATOM 9634 C CA . ASN B 1 573 ? 87.367 76.785 -49.855 1.00 75.71 552 ASN B CA 1
ATOM 9635 C C . ASN B 1 573 ? 87.831 75.336 -49.932 1.00 73.87 552 ASN B C 1
ATOM 9636 O O . ASN B 1 573 ? 87.648 74.663 -50.957 1.00 65.92 552 ASN B O 1
ATOM 9641 N N . VAL B 1 574 ? 88.419 74.857 -48.838 1.00 77.05 553 VAL B N 1
ATOM 9642 C CA . VAL B 1 574 ? 88.945 73.495 -48.803 1.00 72.87 553 VAL B CA 1
ATOM 9643 C C . VAL B 1 574 ? 87.864 72.450 -49.089 1.00 72.25 553 VAL B C 1
ATOM 9644 O O . VAL B 1 574 ? 88.071 71.537 -49.890 1.00 64.05 553 VAL B O 1
ATOM 9648 N N . LEU B 1 575 ? 86.709 72.598 -48.446 1.00 74.86 554 LEU B N 1
ATOM 9649 C CA . LEU B 1 575 ? 85.600 71.666 -48.634 1.00 71.87 554 LEU B CA 1
ATOM 9650 C C . LEU B 1 575 ? 85.090 71.663 -50.071 1.00 74.57 554 LEU B C 1
ATOM 9651 O O . LEU B 1 575 ? 84.875 70.599 -50.653 1.00 75.58 554 LEU B O 1
ATOM 9656 N N . LYS B 1 576 ? 84.893 72.850 -50.639 1.00 74.75 555 LYS B N 1
ATOM 9657 C CA . LYS B 1 576 ? 84.427 72.959 -52.018 1.00 68.42 555 LYS B CA 1
ATOM 9658 C C . LYS B 1 576 ? 85.413 72.317 -52.984 1.00 69.89 555 LYS B C 1
ATOM 9659 O O . LYS B 1 576 ? 85.011 71.672 -53.953 1.00 72.06 555 LYS B O 1
ATOM 9665 N N . ARG B 1 577 ? 86.704 72.494 -52.717 1.00 71.81 556 ARG B N 1
ATOM 9666 C CA . ARG B 1 577 ? 87.729 71.889 -53.561 1.00 67.35 556 ARG B CA 1
ATOM 9667 C C . ARG B 1 577 ? 87.741 70.364 -53.459 1.00 70.33 556 ARG B C 1
ATOM 9668 O O . ARG B 1 577 ? 87.665 69.666 -54.470 1.00 69.19 556 ARG B O 1
ATOM 9676 N N . GLU B 1 578 ? 87.822 69.855 -52.234 1.00 76.14 557 GLU B N 1
ATOM 9677 C CA . GLU B 1 578 ? 88.032 68.428 -52.008 1.00 69.12 557 GLU B CA 1
ATOM 9678 C C . GLU B 1 578 ? 86.781 67.581 -52.226 1.00 68.88 557 GLU B C 1
ATOM 9679 O O . GLU B 1 578 ? 86.879 66.422 -52.629 1.00 65.64 557 GLU B O 1
ATOM 9685 N N . LEU B 1 579 ? 85.612 68.146 -51.946 1.00 72.49 558 LEU B N 1
ATOM 9686 C CA . LEU B 1 579 ? 84.365 67.404 -52.106 1.00 72.93 558 LEU B CA 1
ATOM 9687 C C . LEU B 1 579 ? 83.687 67.695 -53.443 1.00 78.79 558 LEU B C 1
ATOM 9688 O O . LEU B 1 579 ? 82.636 67.128 -53.748 1.00 75.68 558 LEU B O 1
ATOM 9693 N N . GLY B 1 580 ? 84.295 68.570 -54.240 1.00 78.38 559 GLY B N 1
ATOM 9694 C CA . GLY B 1 580 ? 83.753 68.925 -55.540 1.00 74.64 559 GLY B CA 1
ATOM 9695 C C . GLY B 1 580 ? 82.382 69.563 -55.431 1.00 73.30 559 GLY B C 1
ATOM 9696 O O . GLY B 1 580 ? 81.416 69.093 -56.032 1.00 79.37 559 GLY B O 1
ATOM 9697 N N . LEU B 1 581 ? 82.298 70.641 -54.658 1.00 69.44 560 LEU B N 1
ATOM 9698 C CA . LEU B 1 581 ? 81.016 71.259 -54.352 1.00 69.48 560 LEU B CA 1
ATOM 9699 C C . LEU B 1 581 ? 80.840 72.620 -55.014 1.00 76.28 560 LEU B C 1
ATOM 9700 O O . LEU B 1 581 ? 81.807 73.339 -55.265 1.00 72.41 560 LEU B O 1
ATOM 9705 N N . ALA B 1 582 ? 79.585 72.957 -55.288 1.00 82.98 561 ALA B N 1
ATOM 9706 C CA . ALA B 1 582 ? 79.217 74.271 -55.792 1.00 79.72 561 ALA B CA 1
ATOM 9707 C C . ALA B 1 582 ? 78.253 74.907 -54.799 1.00 84.01 561 ALA B C 1
ATOM 9708 O O . ALA B 1 582 ? 77.680 74.210 -53.961 1.00 83.99 561 ALA B O 1
ATOM 9710 N N . GLU B 1 583 ? 78.081 76.222 -54.891 1.00 81.94 562 GLU B N 1
ATOM 9711 C CA . GLU B 1 583 ? 77.297 76.979 -53.915 1.00 74.91 562 GLU B CA 1
ATOM 9712 C C . GLU B 1 583 ? 75.876 76.445 -53.722 1.00 77.15 562 GLU B C 1
ATOM 9713 O O . GLU B 1 583 ? 75.256 76.682 -52.684 1.00 78.53 562 GLU B O 1
ATOM 9719 N N . SER B 1 584 ? 75.366 75.729 -54.719 1.00 71.49 563 SER B N 1
ATOM 9720 C CA . SER B 1 584 ? 74.059 75.089 -54.615 1.00 79.61 563 SER B CA 1
ATOM 9721 C C . SER B 1 584 ? 74.030 74.056 -53.491 1.00 83.52 563 SER B C 1
ATOM 9722 O O . SER B 1 584 ? 73.005 73.865 -52.836 1.00 86.61 563 SER B O 1
ATOM 9725 N N . ASP B 1 585 ? 75.163 73.396 -53.273 1.00 78.15 564 ASP B N 1
ATOM 9726 C CA . ASP B 1 585 ? 75.267 72.351 -52.262 1.00 75.64 564 ASP B CA 1
ATOM 9727 C C . ASP B 1 585 ? 75.389 72.929 -50.856 1.00 75.69 564 ASP B C 1
ATOM 9728 O O . ASP B 1 585 ? 74.982 72.300 -49.879 1.00 72.40 564 ASP B O 1
ATOM 9733 N N . ILE B 1 586 ? 75.952 74.129 -50.761 1.00 74.60 565 ILE B N 1
ATOM 9734 C CA . ILE B 1 586 ? 76.196 74.760 -49.470 1.00 71.20 565 ILE B CA 1
ATOM 9735 C C . ILE B 1 586 ? 74.988 75.553 -48.980 1.00 72.47 565 ILE B C 1
ATOM 9736 O O . ILE B 1 586 ? 74.319 76.234 -49.757 1.00 79.77 565 ILE B O 1
ATOM 9741 N N . VAL B 1 587 ? 74.714 75.444 -47.685 1.00 65.57 566 VAL B N 1
ATOM 9742 C CA . VAL B 1 587 ? 73.698 76.249 -47.022 1.00 66.52 566 VAL B CA 1
ATOM 9743 C C . VAL B 1 587 ? 74.303 76.867 -45.765 1.00 69.43 566 VAL B C 1
ATOM 9744 O O . VAL B 1 587 ? 74.989 76.190 -44.991 1.00 73.63 566 VAL B O 1
ATOM 9748 N N . ASP B 1 588 ? 74.050 78.156 -45.568 1.00 66.29 567 ASP B N 1
ATOM 9749 C CA . ASP B 1 588 ? 74.626 78.876 -44.443 1.00 64.05 567 ASP B CA 1
ATOM 9750 C C . ASP B 1 588 ? 73.615 79.060 -43.315 1.00 76.25 567 ASP B C 1
ATOM 9751 O O . ASP B 1 588 ? 72.660 79.828 -43.437 1.00 79.61 567 ASP B O 1
ATOM 9756 N N . ILE B 1 589 ? 73.840 78.347 -42.217 1.00 74.80 568 ILE B N 1
ATOM 9757 C CA . ILE B 1 589 ? 73.005 78.459 -41.029 1.00 65.74 568 ILE B CA 1
ATOM 9758 C C . ILE B 1 589 ? 73.560 79.552 -40.130 1.00 72.05 568 ILE B C 1
ATOM 9759 O O . ILE B 1 589 ? 74.740 79.521 -39.784 1.00 75.38 568 ILE B O 1
ATOM 9764 N N . PRO B 1 590 ? 72.719 80.529 -39.754 1.00 75.61 569 PRO B N 1
ATOM 9765 C CA . PRO B 1 590 ? 73.232 81.637 -38.941 1.00 78.55 569 PRO B CA 1
ATOM 9766 C C . PRO B 1 590 ? 73.754 81.167 -37.585 1.00 76.87 569 PRO B C 1
ATOM 9767 O O . PRO B 1 590 ? 73.030 80.516 -36.837 1.00 77.93 569 PRO B O 1
ATOM 9771 N N . GLN B 1 591 ? 75.002 81.502 -37.276 1.00 70.74 570 GLN B N 1
ATOM 9772 C CA . GLN B 1 591 ? 75.587 81.151 -35.988 1.00 69.19 570 GLN B CA 1
ATOM 9773 C C . GLN B 1 591 ? 76.552 82.230 -35.514 1.00 70.07 570 GLN B C 1
ATOM 9774 O O . GLN B 1 591 ? 77.429 82.646 -36.263 1.00 75.85 570 GLN B O 1
ATOM 9780 N N . LEU B 1 592 ? 76.415 82.665 -34.267 1.00 68.48 571 LEU B N 1
ATOM 9781 C CA . LEU B 1 592 ? 77.313 83.683 -33.732 1.00 68.34 571 LEU B CA 1
ATOM 9782 C C . LEU B 1 592 ? 78.327 83.084 -32.767 1.00 77.23 571 LEU B C 1
ATOM 9783 O O . LEU B 1 592 ? 78.023 82.146 -32.029 1.00 78.58 571 LEU B O 1
ATOM 9788 N N . PHE B 1 593 ? 79.535 83.638 -32.780 1.00 78.17 572 PHE B N 1
ATOM 9789 C CA . PHE B 1 593 ? 80.594 83.193 -31.884 1.00 74.22 572 PHE B CA 1
ATOM 9790 C C . PHE B 1 593 ? 81.146 84.353 -31.065 1.00 70.71 572 PHE B C 1
ATOM 9791 O O . PHE B 1 593 ? 80.972 85.518 -31.421 1.00 73.34 572 PHE B O 1
ATOM 9799 N N . PHE B 1 594 ? 81.809 84.024 -29.962 1.00 64.93 573 PHE B N 1
ATOM 9800 C CA . PHE B 1 594 ? 82.536 85.015 -29.181 1.00 69.39 573 PHE B CA 1
ATOM 9801 C C . PHE B 1 594 ? 83.914 84.462 -28.841 1.00 69.87 573 PHE B C 1
ATOM 9802 O O . PHE B 1 594 ? 84.126 83.247 -28.864 1.00 69.50 573 PHE B O 1
ATOM 9810 N N . LEU B 1 595 ? 84.851 85.351 -28.530 1.00 69.20 574 LEU B N 1
ATOM 9811 C CA . LEU B 1 595 ? 86.226 84.938 -28.283 1.00 74.28 574 LEU B CA 1
ATOM 9812 C C . LEU B 1 595 ? 86.597 84.951 -26.805 1.00 67.26 574 LEU B C 1
ATOM 9813 O O . LEU B 1 595 ? 86.365 85.929 -26.094 1.00 70.75 574 LEU B O 1
ATOM 9818 N N . LYS B 1 596 ? 87.175 83.842 -26.360 1.00 71.41 575 LYS B N 1
ATOM 9819 C CA . LYS B 1 596 ? 87.708 83.711 -25.014 1.00 73.51 575 LYS B CA 1
ATOM 9820 C C . LYS B 1 596 ? 89.104 83.110 -25.104 1.00 74.06 575 LYS B C 1
ATOM 9821 O O . LYS B 1 596 ? 89.283 82.028 -25.671 1.00 75.19 575 LYS B O 1
ATOM 9827 N N . ASN B 1 597 ? 90.085 83.824 -24.558 1.00 72.29 576 ASN B N 1
ATOM 9828 C CA . ASN B 1 597 ? 91.487 83.424 -24.638 1.00 75.49 576 ASN B CA 1
ATOM 9829 C C . ASN B 1 597 ? 91.901 83.113 -26.073 1.00 77.39 576 ASN B C 1
ATOM 9830 O O . ASN B 1 597 ? 92.503 82.071 -26.341 1.00 78.33 576 ASN B O 1
ATOM 9835 N N . PHE B 1 598 ? 91.532 84.013 -26.984 1.00 79.90 577 PHE B N 1
ATOM 9836 C CA . PHE B 1 598 ? 91.857 83.916 -28.409 1.00 78.48 577 PHE B CA 1
ATOM 9837 C C . PHE B 1 598 ? 91.124 82.778 -29.128 1.00 78.79 577 PHE B C 1
ATOM 9838 O O . PHE B 1 598 ? 91.270 82.617 -30.340 1.00 77.14 577 PHE B O 1
ATOM 9846 N N . TYR B 1 599 ? 90.339 81.991 -28.395 1.00 75.64 578 TYR B N 1
ATOM 9847 C CA . TYR B 1 599 ? 89.656 80.850 -29.002 1.00 77.53 578 TYR B CA 1
ATOM 9848 C C . TYR B 1 599 ? 88.142 81.037 -29.086 1.00 70.24 578 TYR B C 1
ATOM 9849 O O . TYR B 1 599 ? 87.540 81.707 -28.252 1.00 66.81 578 TYR B O 1
ATOM 9858 N N . ALA B 1 600 ? 87.536 80.431 -30.102 1.00 68.15 579 ALA B N 1
ATOM 9859 C CA . ALA B 1 600 ? 86.128 80.663 -30.411 1.00 67.06 579 ALA B CA 1
ATOM 9860 C C . ALA B 1 600 ? 85.184 79.756 -29.629 1.00 68.23 579 ALA B C 1
ATOM 9861 O O . ALA B 1 600 ? 85.426 78.557 -29.487 1.00 70.05 579 ALA B O 1
ATOM 9863 N N . GLU B 1 601 ? 84.104 80.347 -29.127 1.00 67.99 580 GLU B N 1
ATOM 9864 C CA . GLU B 1 601 ? 83.033 79.598 -28.480 1.00 66.19 580 GLU B CA 1
ATOM 9865 C C . GLU B 1 601 ? 81.686 80.092 -29.001 1.00 68.66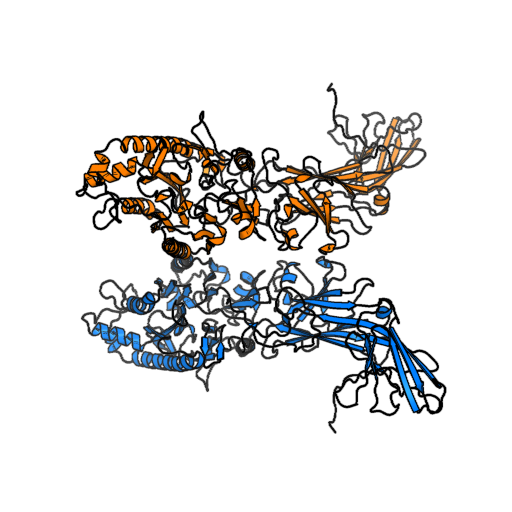 580 GLU B C 1
ATOM 9866 O O . GLU B 1 601 ? 81.606 81.161 -29.600 1.00 77.38 580 GLU B O 1
ATOM 9872 N N . ALA B 1 602 ? 80.632 79.313 -28.780 1.00 70.01 581 ALA B N 1
ATOM 9873 C CA . ALA B 1 602 ? 79.310 79.662 -29.293 1.00 68.94 581 ALA B CA 1
ATOM 9874 C C . ALA B 1 602 ? 78.636 80.737 -28.444 1.00 73.19 581 ALA B C 1
ATOM 9875 O O . ALA B 1 602 ? 78.577 80.627 -27.219 1.00 73.72 581 ALA B O 1
ATOM 9877 N N . PHE B 1 603 ? 78.129 81.777 -29.101 1.00 69.54 582 PHE B N 1
ATOM 9878 C CA . PHE B 1 603 ? 77.451 82.867 -28.405 1.00 71.82 582 PHE B CA 1
ATOM 9879 C C . PHE B 1 603 ? 76.055 82.434 -27.965 1.00 71.05 582 PHE B C 1
ATOM 9880 O O . PHE B 1 603 ? 75.658 82.643 -26.820 1.00 74.75 582 PHE B O 1
ATOM 9888 N N . PHE B 1 604 ? 75.315 81.836 -28.892 1.00 71.15 583 PHE B N 1
ATOM 9889 C CA . PHE B 1 604 ? 74.068 81.157 -28.568 1.00 75.49 583 PHE B CA 1
ATOM 9890 C C . PHE B 1 604 ? 74.253 79.703 -28.993 1.00 77.49 583 PHE B C 1
ATOM 9891 O O . PHE B 1 604 ? 75.158 79.420 -29.779 1.00 77.22 583 PHE B O 1
ATOM 9899 N N . PRO B 1 605 ? 73.426 78.777 -28.463 1.00 79.45 584 PRO B N 1
ATOM 9900 C CA . PRO B 1 605 ? 73.625 77.349 -28.744 1.00 74.31 584 PRO B CA 1
ATOM 9901 C C . PRO B 1 605 ? 73.822 77.059 -30.227 1.00 66.45 584 PRO B C 1
ATOM 9902 O O . PRO B 1 605 ? 73.081 77.578 -31.061 1.00 77.50 584 PRO B O 1
ATOM 9906 N N . ASP B 1 606 ? 74.816 76.236 -30.545 1.00 65.66 585 ASP B N 1
ATOM 9907 C CA . ASP B 1 606 ? 75.245 76.079 -31.927 1.00 74.08 585 ASP B CA 1
ATOM 9908 C C . ASP B 1 606 ? 74.262 75.190 -32.670 1.00 69.58 585 ASP B C 1
ATOM 9909 O O . ASP B 1 606 ? 74.137 74.007 -32.372 1.00 69.50 585 ASP B O 1
ATOM 9914 N N . MET B 1 607 ? 73.603 75.765 -33.670 1.00 64.18 586 MET B N 1
ATOM 9915 C CA . MET B 1 607 ? 72.554 75.066 -34.399 1.00 71.78 586 MET B CA 1
ATOM 9916 C C . MET B 1 607 ? 73.130 74.092 -35.411 1.00 75.41 586 MET B C 1
ATOM 9917 O O . MET B 1 607 ? 72.521 73.065 -35.714 1.00 71.93 586 MET B O 1
ATOM 9922 N N . VAL B 1 608 ? 74.304 74.424 -35.936 1.00 75.31 587 VAL B N 1
ATOM 9923 C CA . VAL B 1 608 ? 74.975 73.565 -36.898 1.00 73.07 587 VAL B CA 1
ATOM 9924 C C . VAL B 1 608 ? 75.318 72.232 -36.246 1.00 72.45 587 VAL B C 1
ATOM 9925 O O . VAL B 1 608 ? 75.238 71.180 -36.882 1.00 72.70 587 VAL B O 1
ATOM 9929 N N . ASN B 1 609 ? 75.670 72.270 -34.965 1.00 66.86 588 ASN B N 1
ATOM 9930 C CA . ASN B 1 609 ? 75.854 71.029 -34.236 1.00 70.70 588 ASN B CA 1
ATOM 9931 C C . ASN B 1 609 ? 74.466 70.526 -33.881 1.00 70.19 588 ASN B C 1
ATOM 9932 O O . ASN B 1 609 ? 73.756 71.141 -33.093 1.00 74.13 588 ASN B O 1
ATOM 9937 N N . MET B 1 610 ? 74.092 69.396 -34.466 1.00 69.54 589 MET B N 1
ATOM 9938 C CA . MET B 1 610 ? 72.716 68.923 -34.409 1.00 65.72 589 MET B CA 1
ATOM 9939 C C . MET B 1 610 ? 72.647 67.447 -34.759 1.00 68.41 589 MET B C 1
ATOM 9940 O O . MET B 1 610 ? 73.574 66.908 -35.361 1.00 78.61 589 MET B O 1
ATOM 9945 N N . VAL B 1 611 ? 71.549 66.787 -34.408 1.00 68.25 590 VAL B N 1
ATOM 9946 C CA . VAL B 1 611 ? 71.429 65.377 -34.760 1.00 71.99 590 VAL B CA 1
ATOM 9947 C C . VAL B 1 611 ? 70.533 65.195 -35.987 1.00 72.70 590 VAL B C 1
ATOM 9948 O O . VAL B 1 611 ? 69.416 65.708 -36.043 1.00 76.88 590 VAL B O 1
ATOM 9952 N N . VAL B 1 612 ? 71.045 64.482 -36.985 1.00 71.96 591 VAL B N 1
ATOM 9953 C CA . VAL B 1 612 ? 70.309 64.280 -38.226 1.00 70.27 591 VAL B CA 1
ATOM 9954 C C . VAL B 1 612 ? 69.740 62.872 -38.319 1.00 76.22 591 VAL B C 1
ATOM 9955 O O . VAL B 1 612 ? 70.484 61.908 -38.502 1.00 78.82 591 VAL B O 1
ATOM 9959 N N . LEU B 1 613 ? 68.423 62.750 -38.183 1.00 76.97 592 LEU B N 1
ATOM 9960 C CA . LEU B 1 613 ? 67.767 61.474 -38.437 1.00 78.73 592 LEU B CA 1
ATOM 9961 C C . LEU B 1 613 ? 66.802 61.610 -39.605 1.00 81.58 592 LEU B C 1
ATOM 9962 O O . LEU B 1 613 ? 65.710 62.143 -39.436 1.00 85.78 592 LEU B O 1
ATOM 9967 N N . GLY B 1 614 ? 67.169 61.072 -40.763 1.00 76.54 593 GLY B N 1
ATOM 9968 C CA . GLY B 1 614 ? 66.352 61.222 -41.956 1.00 88.69 593 GLY B CA 1
ATOM 9969 C C . GLY B 1 614 ? 65.993 62.670 -42.248 1.00 87.25 593 GLY B C 1
ATOM 9970 O O . GLY B 1 614 ? 66.861 63.542 -42.280 1.00 80.06 593 GLY B O 1
ATOM 9971 N N . LYS B 1 615 ? 64.703 62.925 -42.453 1.00 88.07 594 LYS B N 1
ATOM 9972 C CA . LYS B 1 615 ? 64.214 64.275 -42.715 1.00 84.77 594 LYS B CA 1
ATOM 9973 C C . LYS B 1 615 ? 63.915 65.019 -41.415 1.00 85.77 594 LYS B C 1
ATOM 9974 O O . LYS B 1 615 ? 63.558 66.197 -41.427 1.00 90.13 594 LYS B O 1
ATOM 9980 N N . TYR B 1 616 ? 64.058 64.317 -40.296 1.00 81.81 595 TYR B N 1
ATOM 9981 C CA . TYR B 1 616 ? 63.870 64.904 -38.972 1.00 85.97 595 TYR B CA 1
ATOM 9982 C C . TYR B 1 616 ? 65.200 65.355 -38.378 1.00 82.01 595 TYR B C 1
ATOM 9983 O O . TYR B 1 616 ? 66.134 64.563 -38.236 1.00 81.40 595 TYR B O 1
ATOM 9992 N N . LEU B 1 617 ? 65.280 66.635 -38.032 1.00 80.75 596 LEU B N 1
ATOM 9993 C CA . LEU B 1 617 ? 66.532 67.213 -37.567 1.00 80.14 596 LEU B CA 1
ATOM 9994 C C . LEU B 1 617 ? 66.401 67.743 -36.144 1.00 79.84 596 LEU B C 1
ATOM 9995 O O . LEU B 1 617 ? 65.747 68.762 -35.921 1.00 83.70 596 LEU B O 1
ATOM 10000 N N . GLY B 1 618 ? 67.015 67.062 -35.179 1.00 82.01 597 GLY B N 1
ATOM 10001 C CA . GLY B 1 618 ? 67.103 67.623 -33.844 1.00 78.79 597 GLY B CA 1
ATOM 10002 C C . GLY B 1 618 ? 68.061 68.795 -33.851 1.00 76.58 597 GLY B C 1
ATOM 10003 O O . GLY B 1 618 ? 69.260 68.626 -34.096 1.00 76.10 597 GLY B O 1
ATOM 10004 N N . ILE B 1 619 ? 67.530 69.974 -33.548 1.00 78.38 598 ILE B N 1
ATOM 10005 C CA . ILE B 1 619 ? 68.302 71.212 -33.541 1.00 78.90 598 ILE B CA 1
ATOM 10006 C C . ILE B 1 619 ? 68.279 71.888 -32.176 1.00 74.74 598 ILE B C 1
ATOM 10007 O O . ILE B 1 619 ? 67.211 72.245 -31.685 1.00 76.52 598 ILE B O 1
ATOM 10012 N N . PRO B 1 620 ? 69.453 72.050 -31.549 1.00 78.55 599 PRO B N 1
ATOM 10013 C CA . PRO B 1 620 ? 69.541 72.813 -30.299 1.00 82.50 599 PRO B CA 1
ATOM 10014 C C . PRO B 1 620 ? 68.904 74.186 -30.451 1.00 85.19 599 PRO B C 1
ATOM 10015 O O . PRO B 1 620 ? 69.158 74.875 -31.438 1.00 84.97 599 PRO B O 1
ATOM 10019 N N . LYS B 1 621 ? 68.084 74.570 -29.481 1.00 82.98 600 LYS B N 1
ATOM 10020 C CA . LYS B 1 621 ? 67.264 75.764 -29.610 1.00 80.98 600 LYS B CA 1
ATOM 10021 C C . LYS B 1 621 ? 68.049 77.028 -29.292 1.00 76.43 600 LYS B C 1
ATOM 10022 O O . LYS B 1 621 ? 68.460 77.239 -28.152 1.00 84.54 600 LYS B O 1
ATOM 10028 N N . PRO B 1 622 ? 68.267 77.875 -30.307 1.00 81.80 601 PRO B N 1
ATOM 10029 C CA . PRO B 1 622 ? 68.848 79.183 -30.018 1.00 79.81 601 PRO B CA 1
ATOM 10030 C C . PRO B 1 622 ? 67.798 80.056 -29.362 1.00 87.27 601 PRO B C 1
ATOM 10031 O O . PRO B 1 622 ? 66.630 79.989 -29.746 1.00 94.59 601 PRO B O 1
ATOM 10035 N N . TYR B 1 623 ? 68.183 80.855 -28.380 1.00 91.11 602 TYR B N 1
ATOM 10036 C CA . TYR B 1 623 ? 67.226 81.801 -27.846 1.00 97.49 602 TYR B CA 1
ATOM 10037 C C . TYR B 1 623 ? 67.589 83.153 -28.427 1.00 100.80 602 TYR B C 1
ATOM 10038 O O . TYR B 1 623 ? 68.543 83.800 -27.999 1.00 98.24 602 TYR B O 1
ATOM 10047 N N . GLY B 1 624 ? 66.803 83.563 -29.414 1.00 99.85 603 GLY B N 1
ATOM 10048 C CA . GLY B 1 624 ? 67.119 84.724 -30.220 1.00 99.01 603 GLY B CA 1
ATOM 10049 C C . GLY B 1 624 ? 66.180 85.887 -30.018 1.00 103.48 603 GLY B C 1
ATOM 10050 O O . GLY B 1 624 ? 65.426 85.928 -29.045 1.00 105.89 603 GLY B O 1
ATOM 10051 N N . PRO B 1 625 ? 66.221 86.846 -30.951 1.00 102.54 604 PRO B N 1
ATOM 10052 C CA . PRO B 1 625 ? 65.268 87.956 -30.987 1.00 106.38 604 PRO B CA 1
ATOM 10053 C C . PRO B 1 625 ? 63.847 87.433 -31.167 1.00 112.65 604 PRO B C 1
ATOM 10054 O O . PRO B 1 625 ? 63.605 86.651 -32.086 1.00 106.90 604 PRO B O 1
ATOM 10058 N N . ILE B 1 626 ? 62.923 87.856 -30.309 1.00 115.59 605 ILE B N 1
ATOM 10059 C CA . ILE B 1 626 ? 61.544 87.400 -30.427 1.00 111.96 605 ILE B CA 1
ATOM 10060 C C . ILE B 1 626 ? 60.733 88.394 -31.253 1.00 105.64 605 ILE B C 1
ATOM 10061 O O . ILE B 1 626 ? 60.630 89.577 -30.922 1.00 103.13 605 ILE B O 1
ATOM 10066 N N . ILE B 1 627 ? 60.192 87.910 -32.364 1.00 107.50 606 ILE B N 1
ATOM 10067 C CA . ILE B 1 627 ? 59.410 88.750 -33.258 1.00 107.38 606 ILE B CA 1
ATOM 10068 C C . ILE B 1 627 ? 58.158 88.010 -33.708 1.00 110.19 606 ILE B C 1
ATOM 10069 O O . ILE B 1 627 ? 58.238 86.892 -34.217 1.00 107.98 606 ILE B O 1
ATOM 10074 N N . ASN B 1 628 ? 57.007 88.643 -33.494 1.00 113.05 607 ASN B N 1
ATOM 10075 C CA . ASN B 1 628 ? 55.710 88.068 -33.837 1.00 107.10 607 ASN B CA 1
ATOM 10076 C C . ASN B 1 628 ? 55.469 86.731 -33.144 1.00 103.95 607 ASN B C 1
ATOM 10077 O O . ASN B 1 628 ? 54.859 85.830 -33.716 1.00 106.68 607 ASN B O 1
ATOM 10082 N N . GLY B 1 629 ? 55.952 86.607 -31.911 1.00 110.13 608 GLY B N 1
ATOM 10083 C CA . GLY B 1 629 ? 55.823 85.370 -31.162 1.00 114.86 608 GLY B CA 1
ATOM 10084 C C . GLY B 1 629 ? 56.654 84.258 -31.772 1.00 108.09 608 GLY B C 1
ATOM 10085 O O . GLY B 1 629 ? 56.350 83.075 -31.612 1.00 108.61 608 GLY B O 1
ATOM 10086 N N . ARG B 1 630 ? 57.712 84.647 -32.474 1.00 109.97 609 ARG B N 1
ATOM 10087 C CA . ARG B 1 630 ? 58.565 83.703 -33.181 1.00 108.29 609 ARG B CA 1
ATOM 10088 C C . ARG B 1 630 ? 60.035 84.024 -32.944 1.00 108.22 609 ARG B C 1
ATOM 10089 O O . ARG B 1 630 ? 60.395 85.177 -32.705 1.00 112.74 609 ARG B O 1
ATOM 10097 N N . CYS B 1 631 ? 60.883 83.005 -33.011 1.00 101.55 610 CYS B N 1
ATOM 10098 C CA . CYS B 1 631 ? 62.323 83.216 -32.955 1.00 97.94 610 CYS B CA 1
ATOM 10099 C C . CYS B 1 631 ? 62.855 83.367 -34.377 1.00 96.90 610 CYS B C 1
ATOM 10100 O O . CYS B 1 631 ? 62.783 82.432 -35.174 1.00 100.94 610 CYS B O 1
ATOM 10103 N N . CYS B 1 632 ? 63.380 84.549 -34.690 1.00 94.17 611 CYS B N 1
ATOM 10104 C CA . CYS B 1 632 ? 63.780 84.876 -36.058 1.00 96.96 611 CYS B CA 1
ATOM 10105 C C . CYS B 1 632 ? 64.917 83.990 -36.567 1.00 97.42 611 CYS B C 1
ATOM 10106 O O . CYS B 1 632 ? 65.035 83.735 -37.769 1.00 91.70 611 CYS B O 1
ATOM 10109 N N . LEU B 1 633 ? 65.756 83.522 -35.652 1.00 95.42 612 LEU B N 1
ATOM 10110 C CA . LEU B 1 633 ? 66.807 82.584 -36.016 1.00 91.24 612 LEU B CA 1
ATOM 10111 C C . LEU B 1 633 ? 66.178 81.252 -36.410 1.00 84.16 612 LEU B C 1
ATOM 10112 O O . LEU B 1 633 ? 66.502 80.681 -37.458 1.00 84.97 612 LEU B O 1
ATOM 10117 N N . GLU B 1 634 ? 65.263 80.778 -35.571 1.00 79.98 613 GLU B N 1
ATOM 10118 C CA . GLU B 1 634 ? 64.512 79.562 -35.855 1.00 81.07 613 GLU B CA 1
ATOM 10119 C C . GLU B 1 634 ? 63.748 79.678 -37.171 1.00 88.11 613 GLU B C 1
ATOM 10120 O O . GLU B 1 634 ? 63.758 78.749 -37.975 1.00 92.62 613 GLU B O 1
ATOM 10126 N N . GLU B 1 635 ? 63.092 80.815 -37.393 1.00 91.33 614 GLU B N 1
ATOM 10127 C CA . GLU B 1 635 ? 62.306 80.997 -38.612 1.00 91.48 614 GLU B CA 1
ATOM 10128 C C . GLU B 1 635 ? 63.212 81.027 -39.842 1.00 93.79 614 GLU B C 1
ATOM 10129 O O . GLU B 1 635 ? 62.840 80.519 -40.899 1.00 95.93 614 GLU B O 1
ATOM 10135 N N . LYS B 1 636 ? 64.400 81.612 -39.703 1.00 94.04 615 LYS B N 1
ATOM 10136 C CA . LYS B 1 636 ? 65.340 81.675 -40.816 1.00 90.33 615 LYS B CA 1
ATOM 10137 C C . LYS B 1 636 ? 65.797 80.265 -41.161 1.00 86.12 615 LYS B C 1
ATOM 10138 O O . LYS B 1 636 ? 65.847 79.878 -42.334 1.00 92.77 615 LYS B O 1
ATOM 10144 N N . VAL B 1 637 ? 66.109 79.498 -40.121 1.00 86.55 616 VAL B N 1
ATOM 10145 C CA . VAL B 1 637 ? 66.509 78.105 -40.280 1.00 82.84 616 VAL B CA 1
ATOM 10146 C C . VAL B 1 637 ? 65.433 77.277 -40.977 1.00 90.03 616 VAL B C 1
ATOM 10147 O O . VAL B 1 637 ? 65.718 76.571 -41.944 1.00 89.76 616 VAL B O 1
ATOM 10151 N N . GLN B 1 638 ? 64.200 77.368 -40.485 1.00 92.06 617 GLN B N 1
ATOM 10152 C CA . GLN B 1 638 ? 63.083 76.635 -41.073 1.00 90.29 617 GLN B CA 1
ATOM 10153 C C . GLN B 1 638 ? 62.884 77.022 -42.533 1.00 93.65 617 GLN B C 1
ATOM 10154 O O . GLN B 1 638 ? 62.705 76.158 -43.395 1.00 97.59 617 GLN B O 1
ATOM 10160 N N . SER B 1 639 ? 62.929 78.324 -42.804 1.00 88.69 618 SER B N 1
ATOM 10161 C CA . SER B 1 639 ? 62.777 78.833 -44.162 1.00 88.31 618 SER B CA 1
ATOM 10162 C C . SER B 1 639 ? 63.871 78.299 -45.079 1.00 87.41 618 SER B C 1
ATOM 10163 O O . SER B 1 639 ? 63.646 78.092 -46.271 1.00 85.19 618 SER B O 1
ATOM 10166 N N . LEU B 1 640 ? 65.058 78.082 -44.520 1.00 87.53 619 LEU B N 1
ATOM 10167 C CA . LEU B 1 640 ? 66.170 77.540 -45.296 1.00 81.94 619 LEU B CA 1
ATOM 10168 C C . LEU B 1 640 ? 66.033 76.041 -45.572 1.00 81.87 619 LEU B C 1
ATOM 10169 O O . LEU B 1 640 ? 66.163 75.597 -46.712 1.00 86.27 619 LEU B O 1
ATOM 10174 N N . LEU B 1 641 ? 65.773 75.270 -44.521 1.00 79.81 620 LEU B N 1
ATOM 10175 C CA . LEU B 1 641 ? 65.809 73.811 -44.601 1.00 85.23 620 LEU B CA 1
ATOM 10176 C C . LEU B 1 641 ? 64.542 73.160 -45.159 1.00 89.21 620 LEU B C 1
ATOM 10177 O O . LEU B 1 641 ? 64.625 72.214 -45.942 1.00 90.56 620 LEU B O 1
ATOM 10182 N N . GLU B 1 642 ? 63.378 73.658 -44.751 1.00 92.87 621 GLU B N 1
ATOM 10183 C CA . GLU B 1 642 ? 62.103 73.010 -45.085 1.00 92.33 621 GLU B CA 1
ATOM 10184 C C . GLU B 1 642 ? 61.791 72.839 -46.584 1.00 89.52 621 GLU B C 1
ATOM 10185 O O . GLU B 1 642 ? 61.152 71.854 -46.955 1.00 91.51 621 GLU B O 1
ATOM 10191 N N . PRO B 1 643 ? 62.206 73.791 -47.446 1.00 88.09 622 PRO B N 1
ATOM 10192 C CA . PRO B 1 643 ? 62.076 73.521 -48.886 1.00 89.61 622 PRO B CA 1
ATOM 10193 C C . PRO B 1 643 ? 62.715 72.203 -49.341 1.00 92.14 622 PRO B C 1
ATOM 10194 O O . PRO B 1 643 ? 62.337 71.673 -50.386 1.00 85.38 622 PRO B O 1
ATOM 10198 N N . LEU B 1 644 ? 63.671 71.690 -48.572 1.00 94.61 623 LEU B N 1
ATOM 10199 C CA . LEU B 1 644 ? 64.268 70.390 -48.858 1.00 90.93 623 LEU B CA 1
ATOM 10200 C C . LEU B 1 644 ? 63.414 69.263 -48.286 1.00 90.99 623 LEU B C 1
ATOM 10201 O O . LEU B 1 644 ? 63.595 68.096 -48.634 1.00 96.33 623 LEU B O 1
ATOM 10206 N N . GLY B 1 645 ? 62.487 69.620 -47.402 1.00 91.57 624 GLY B N 1
ATOM 10207 C CA . GLY B 1 645 ? 61.605 68.647 -46.783 1.00 93.87 624 GLY B CA 1
ATOM 10208 C C . GLY B 1 645 ? 62.023 68.287 -45.371 1.00 85.37 624 GLY B C 1
ATOM 10209 O O . GLY B 1 645 ? 61.428 67.413 -44.741 1.00 82.37 624 GLY B O 1
ATOM 10210 N N . LEU B 1 646 ? 63.049 68.966 -44.870 1.00 90.07 625 LEU B N 1
ATOM 10211 C CA . LEU B 1 646 ? 63.562 68.695 -43.533 1.00 88.99 625 LEU B CA 1
ATOM 10212 C C . LEU B 1 646 ? 62.722 69.383 -42.465 1.00 86.37 625 LEU B C 1
ATOM 10213 O O . LEU B 1 646 ? 62.603 70.608 -42.450 1.00 86.79 625 LEU B O 1
ATOM 10218 N N . HIS B 1 647 ? 62.148 68.591 -41.567 1.00 81.90 626 HIS B N 1
ATOM 10219 C CA . HIS B 1 647 ? 61.378 69.137 -40.459 1.00 82.35 626 HIS B CA 1
ATOM 10220 C C . HIS B 1 647 ? 62.322 69.547 -39.337 1.00 82.32 626 HIS B C 1
ATOM 10221 O O . HIS B 1 647 ? 63.150 68.751 -38.894 1.00 89.49 626 HIS B O 1
ATOM 10228 N N . CYS B 1 648 ? 62.196 70.787 -38.878 1.00 76.56 627 CYS B N 1
ATOM 10229 C CA . CYS B 1 648 ? 63.109 71.309 -37.870 1.00 77.06 627 CYS B CA 1
ATOM 10230 C C . CYS B 1 648 ? 62.493 71.261 -36.478 1.00 86.64 627 CYS B C 1
ATOM 10231 O O . CYS B 1 648 ? 61.563 72.006 -36.169 1.00 94.90 627 CYS B O 1
ATOM 10234 N N . ILE B 1 649 ? 63.027 70.379 -35.640 1.00 85.26 628 ILE B N 1
ATOM 10235 C CA . ILE B 1 649 ? 62.577 70.255 -34.261 1.00 85.19 628 ILE B CA 1
ATOM 10236 C C . ILE B 1 649 ? 63.609 70.890 -33.341 1.00 83.76 628 ILE B C 1
ATOM 10237 O O . ILE B 1 649 ? 64.769 70.478 -33.319 1.00 85.69 628 ILE B O 1
ATOM 10242 N N . PHE B 1 650 ? 63.187 71.898 -32.587 1.00 83.42 629 PHE B N 1
ATOM 10243 C CA . PHE B 1 650 ? 64.112 72.643 -31.745 1.00 81.59 629 PHE B CA 1
ATOM 10244 C C . PHE B 1 650 ? 64.050 72.191 -30.289 1.00 80.59 629 PHE B C 1
ATOM 10245 O O . PHE B 1 650 ? 63.049 72.389 -29.601 1.00 88.07 629 PHE B O 1
ATOM 10253 N N . ILE B 1 651 ? 65.143 71.587 -29.835 1.00 81.22 630 ILE B N 1
ATOM 10254 C CA . ILE B 1 651 ? 65.234 71.005 -28.501 1.00 85.07 630 ILE B CA 1
ATOM 10255 C C . ILE B 1 651 ? 66.145 71.836 -27.601 1.00 81.90 630 ILE B C 1
ATOM 10256 O O . ILE B 1 651 ? 67.194 72.305 -28.042 1.00 84.17 630 ILE B O 1
ATOM 10261 N N . ASP B 1 652 ? 65.748 72.021 -26.344 1.00 70.03 631 ASP B N 1
ATOM 10262 C CA . ASP B 1 652 ? 66.574 72.768 -25.402 1.00 74.65 631 ASP B CA 1
ATOM 10263 C C . ASP B 1 652 ? 67.676 71.869 -24.852 1.00 77.69 631 ASP B C 1
ATOM 10264 O O . ASP B 1 652 ? 67.402 70.904 -24.140 1.00 82.30 631 ASP B O 1
ATOM 10269 N N . ASP B 1 653 ? 68.922 72.186 -25.192 1.00 77.89 632 ASP B N 1
ATOM 10270 C CA . ASP B 1 653 ? 70.078 71.561 -24.555 1.00 78.33 632 ASP B CA 1
ATOM 10271 C C . ASP B 1 653 ? 70.776 72.461 -23.534 1.00 79.69 632 ASP B C 1
ATOM 10272 O O . ASP B 1 653 ? 71.774 72.055 -22.942 1.00 83.38 632 ASP B O 1
ATOM 10277 N N . TYR B 1 654 ? 70.255 73.672 -23.341 1.00 83.38 633 TYR B N 1
ATOM 10278 C CA . TYR B 1 654 ? 71.029 74.773 -22.754 1.00 83.91 633 TYR B CA 1
ATOM 10279 C C . TYR B 1 654 ? 71.819 74.440 -21.489 1.00 80.90 633 TYR B C 1
ATOM 10280 O O . TYR B 1 654 ? 73.050 74.430 -21.509 1.00 83.00 633 TYR B O 1
ATOM 10289 N N . LEU B 1 655 ? 71.116 74.183 -20.392 1.00 84.92 634 LEU B N 1
ATOM 10290 C CA . LEU B 1 655 ? 71.767 74.068 -19.090 1.00 93.89 634 LEU B CA 1
ATOM 10291 C C . LEU B 1 655 ? 72.707 72.869 -18.991 1.00 88.04 634 LEU B C 1
ATOM 10292 O O . LEU B 1 655 ? 73.837 72.999 -18.520 1.00 86.58 634 LEU B O 1
ATOM 10297 N N . SER B 1 656 ? 72.246 71.709 -19.442 1.00 81.53 635 SER B N 1
ATOM 10298 C CA . SER B 1 656 ? 73.007 70.478 -19.263 1.00 80.44 635 SER B CA 1
ATOM 10299 C C . SER B 1 656 ? 74.014 70.217 -20.383 1.00 76.53 635 SER B C 1
ATOM 10300 O O . SER B 1 656 ? 74.795 69.272 -20.303 1.00 79.22 635 SER B O 1
ATOM 10303 N N . TYR B 1 657 ? 73.994 71.040 -21.429 1.00 80.57 636 TYR B N 1
ATOM 10304 C CA . TYR B 1 657 ? 74.926 70.852 -22.540 1.00 75.86 636 TYR B CA 1
ATOM 10305 C C . TYR B 1 657 ? 75.663 72.126 -22.963 1.00 75.29 636 TYR B C 1
ATOM 10306 O O . TYR B 1 657 ? 76.887 72.194 -22.858 1.00 71.89 636 TYR B O 1
ATOM 10315 N N . HIS B 1 658 ? 74.922 73.117 -23.455 1.00 72.02 637 HIS B N 1
ATOM 10316 C CA . HIS B 1 658 ? 75.523 74.331 -24.016 1.00 67.99 637 HIS B CA 1
ATOM 10317 C C . HIS B 1 658 ? 76.487 75.044 -23.069 1.00 71.17 637 HIS B C 1
ATOM 10318 O O . HIS B 1 658 ? 77.536 75.526 -23.496 1.00 74.13 637 HIS B O 1
ATOM 10325 N N . GLU B 1 659 ? 76.132 75.112 -21.790 1.00 77.36 638 GLU B N 1
ATOM 10326 C CA . GLU B 1 659 ? 76.978 75.770 -20.796 1.00 75.24 638 GLU B CA 1
ATOM 10327 C C . GLU B 1 659 ? 78.275 74.996 -20.576 1.00 70.88 638 GLU B C 1
ATOM 10328 O O . GLU B 1 659 ? 79.242 75.521 -20.024 1.00 74.20 638 GLU B O 1
ATOM 10334 N N . LEU B 1 660 ? 78.278 73.740 -21.007 1.00 70.43 639 LEU B N 1
ATOM 10335 C CA . LEU B 1 660 ? 79.462 72.893 -20.963 1.00 68.80 639 LEU B CA 1
ATOM 10336 C C . LEU B 1 660 ? 80.215 72.948 -22.292 1.00 67.93 639 LEU B C 1
ATOM 10337 O O . LEU B 1 660 ? 81.136 72.164 -22.526 1.00 66.56 639 LEU B O 1
ATOM 10342 N N . GLN B 1 661 ? 79.785 73.866 -23.157 1.00 71.16 640 GLN B N 1
ATOM 10343 C CA . GLN B 1 661 ? 80.374 74.084 -24.481 1.00 61.86 640 GLN B CA 1
ATOM 10344 C C . GLN B 1 661 ? 80.207 72.881 -25.402 1.00 60.83 640 GLN B C 1
ATOM 10345 O O . GLN B 1 661 ? 81.164 72.419 -26.024 1.00 63.00 640 GLN B O 1
ATOM 10351 N N . GLY B 1 662 ? 78.979 72.381 -25.479 1.00 61.74 641 GLY B N 1
ATOM 10352 C CA . GLY B 1 662 ? 78.630 71.315 -26.399 1.00 65.75 641 GLY B CA 1
ATOM 10353 C C . GLY B 1 662 ? 77.147 71.348 -26.708 1.00 64.80 641 GLY B C 1
ATOM 10354 O O . GLY B 1 662 ? 76.363 71.904 -25.942 1.00 71.54 641 GLY B O 1
ATOM 10355 N N . GLU B 1 663 ? 76.753 70.751 -27.827 1.00 66.39 642 GLU B N 1
ATOM 10356 C CA . GLU B 1 663 ? 75.356 70.789 -28.245 1.00 70.26 642 GLU B CA 1
ATOM 10357 C C . GLU B 1 663 ? 74.809 69.385 -28.491 1.00 70.64 642 GLU B C 1
ATOM 10358 O O . GLU B 1 663 ? 75.469 68.392 -28.188 1.00 70.80 642 GLU B O 1
ATOM 10364 N N . ILE B 1 664 ? 73.593 69.321 -29.027 1.00 66.81 643 ILE B N 1
ATOM 10365 C CA . ILE B 1 664 ? 72.859 68.066 -29.192 1.00 67.24 643 ILE B CA 1
ATOM 10366 C C . ILE B 1 664 ? 73.652 66.961 -29.896 1.00 65.71 643 ILE B C 1
ATOM 10367 O O . ILE B 1 664 ? 73.640 65.812 -29.454 1.00 66.39 643 ILE B O 1
ATOM 10372 N N . HIS B 1 665 ? 74.345 67.301 -30.978 1.00 70.34 644 HIS B N 1
ATOM 10373 C CA . HIS B 1 665 ? 75.121 66.303 -31.710 1.00 70.14 644 HIS B CA 1
ATOM 10374 C C . HIS B 1 665 ? 76.268 65.751 -30.868 1.00 70.87 644 HIS B C 1
ATOM 10375 O O . HIS B 1 665 ? 76.682 64.607 -31.048 1.00 76.33 644 HIS B O 1
ATOM 10382 N N . CYS B 1 666 ? 76.779 66.565 -29.952 1.00 67.18 645 CYS B N 1
ATOM 10383 C CA . CYS B 1 666 ? 77.862 66.132 -29.076 1.00 65.18 645 CYS B CA 1
ATOM 10384 C C . CYS B 1 666 ? 77.352 65.167 -28.011 1.00 66.87 645 CYS B C 1
ATOM 10385 O O . CYS B 1 666 ? 78.038 64.214 -27.645 1.00 72.60 645 CYS B O 1
ATOM 10388 N N . GLY B 1 667 ? 76.142 65.417 -27.521 1.00 67.39 646 GLY B N 1
ATOM 10389 C CA . GLY B 1 667 ? 75.548 64.581 -26.494 1.00 67.84 646 GLY B CA 1
ATOM 10390 C C . GLY B 1 667 ? 74.852 63.355 -27.054 1.00 65.39 646 GLY B C 1
ATOM 10391 O O . GLY B 1 667 ? 74.307 62.544 -26.305 1.00 62.28 646 GLY B O 1
ATOM 10392 N N . THR B 1 668 ? 74.867 63.222 -28.377 1.00 60.65 647 THR B N 1
ATOM 10393 C CA . THR B 1 668 ? 74.240 62.084 -29.040 1.00 62.65 647 THR B CA 1
ATOM 10394 C C . THR B 1 668 ? 75.210 61.385 -29.987 1.00 64.60 647 THR B C 1
ATOM 10395 O O . THR B 1 668 ? 76.165 61.989 -30.470 1.00 65.84 647 THR B O 1
ATOM 10399 N N . ASN B 1 669 ? 74.967 60.103 -30.239 1.00 61.12 648 ASN B N 1
ATOM 10400 C CA . ASN B 1 669 ? 75.742 59.361 -31.224 1.00 60.94 648 ASN B CA 1
ATOM 10401 C C . ASN B 1 669 ? 74.836 58.428 -32.016 1.00 62.36 648 ASN B C 1
ATOM 10402 O O . ASN B 1 669 ? 74.045 57.682 -31.440 1.00 65.30 648 ASN B O 1
ATOM 10407 N N . VAL B 1 670 ? 74.959 58.471 -33.339 1.00 66.84 649 VAL B N 1
ATOM 10408 C CA . VAL B 1 670 ? 74.036 57.754 -34.210 1.00 60.20 649 VAL B CA 1
ATOM 10409 C C . VAL B 1 670 ? 74.728 56.696 -35.063 1.00 60.06 649 VAL B C 1
ATOM 10410 O O . VAL B 1 670 ? 75.724 56.973 -35.733 1.00 63.77 649 VAL B O 1
ATOM 10414 N N . ARG B 1 671 ? 74.193 55.480 -35.025 1.00 60.41 650 ARG B N 1
ATOM 10415 C CA . ARG B 1 671 ? 74.623 54.416 -35.922 1.00 69.25 650 ARG B CA 1
ATOM 10416 C C . ARG B 1 671 ? 73.653 54.304 -37.093 1.00 66.77 650 ARG B C 1
ATOM 10417 O O . ARG B 1 671 ? 72.440 54.382 -36.907 1.00 70.61 650 ARG B O 1
ATOM 10425 N N . ARG B 1 672 ? 74.185 54.117 -38.297 1.00 55.92 651 ARG B N 1
ATOM 10426 C CA . ARG B 1 672 ? 73.362 54.185 -39.498 1.00 68.98 651 ARG B CA 1
ATOM 10427 C C . ARG B 1 672 ? 73.518 52.977 -40.418 1.00 69.86 651 ARG B C 1
ATOM 10428 O O . ARG B 1 672 ? 74.454 52.190 -40.278 1.00 67.52 651 ARG B O 1
ATOM 10436 N N . LYS B 1 673 ? 72.584 52.839 -41.355 1.00 66.87 652 LYS B N 1
ATOM 10437 C CA . LYS B 1 673 ? 72.630 51.765 -42.338 1.00 69.61 652 LYS B CA 1
ATOM 10438 C C . LYS B 1 673 ? 73.831 51.916 -43.264 1.00 69.62 652 LYS B C 1
ATOM 10439 O O . LYS B 1 673 ? 74.053 52.987 -43.831 1.00 69.26 652 LYS B O 1
ATOM 10445 N N . PRO B 1 674 ? 74.612 50.836 -43.418 1.00 65.04 653 PRO B N 1
ATOM 10446 C CA . PRO B 1 674 ? 75.801 50.825 -44.277 1.00 61.47 653 PRO B CA 1
ATOM 10447 C C . PRO B 1 674 ? 75.469 51.128 -45.735 1.00 68.16 653 PRO B C 1
ATOM 10448 O O . PRO B 1 674 ? 74.342 50.896 -46.174 1.00 65.57 653 PRO B O 1
ATOM 10452 N N . PHE B 1 675 ? 76.449 51.648 -46.469 1.00 73.03 654 PHE B N 1
ATOM 10453 C CA . PHE B 1 675 ? 76.285 51.939 -47.888 1.00 69.88 654 PHE B CA 1
ATOM 1045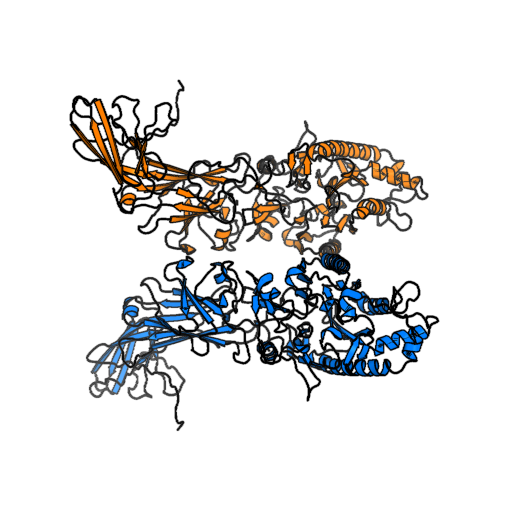4 C C . PHE B 1 675 ? 75.946 50.685 -48.683 1.00 68.27 654 PHE B C 1
ATOM 10455 O O . PHE B 1 675 ? 76.574 49.642 -48.501 1.00 71.76 654 PHE B O 1
ATOM 10463 N N . PRO B 1 676 ? 74.944 50.783 -49.570 1.00 72.23 655 PRO B N 1
ATOM 10464 C CA . PRO B 1 676 ? 74.593 49.662 -50.446 1.00 66.49 655 PRO B CA 1
ATOM 10465 C C . PRO B 1 676 ? 75.692 49.392 -51.466 1.00 67.20 655 PRO B C 1
ATOM 10466 O O . PRO B 1 676 ? 75.801 48.275 -51.964 1.00 76.43 655 PRO B O 1
ATOM 10470 N N . PHE B 1 677 ? 76.487 50.412 -51.773 1.00 67.59 656 PHE B N 1
ATOM 10471 C CA . PHE B 1 677 ? 77.627 50.255 -52.668 1.00 62.05 656 PHE B CA 1
ATOM 10472 C C . PHE B 1 677 ? 78.705 49.422 -51.988 1.00 70.96 656 PHE B C 1
ATOM 10473 O O . PHE B 1 677 ? 79.100 49.705 -50.857 1.00 81.14 656 PHE B O 1
ATOM 10481 N N . LYS B 1 678 ? 79.177 48.395 -52.683 1.00 73.73 657 LYS B N 1
ATOM 10482 C CA . LYS B 1 678 ? 80.170 47.488 -52.120 1.00 75.29 657 LYS B CA 1
ATOM 10483 C C . LYS B 1 678 ? 81.544 48.112 -52.278 1.00 73.41 657 LYS B C 1
ATOM 10484 O O . LYS B 1 678 ? 81.924 48.500 -53.382 1.00 75.16 657 LYS B O 1
ATOM 10490 N N . TRP B 1 679 ? 82.283 48.211 -51.176 1.00 75.63 658 TRP B N 1
ATOM 10491 C CA . TRP B 1 679 ? 83.526 48.973 -51.165 1.00 72.64 658 TRP B CA 1
ATOM 10492 C C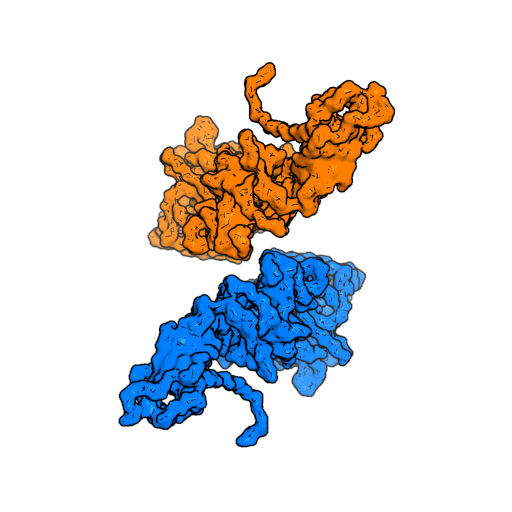 . TRP B 1 679 ? 84.501 48.508 -52.240 1.00 73.95 658 TRP B C 1
ATOM 10493 O O . TRP B 1 679 ? 85.197 49.326 -52.829 1.00 78.68 658 TRP B O 1
ATOM 10504 N N . TRP B 1 680 ? 84.507 47.212 -52.536 1.00 70.57 659 TRP B N 1
ATOM 10505 C CA . TRP B 1 680 ? 85.472 46.660 -53.483 1.00 75.76 659 TRP B CA 1
ATOM 10506 C C . TRP B 1 680 ? 85.209 47.070 -54.939 1.00 83.23 659 TRP B C 1
ATOM 10507 O O . TRP B 1 680 ? 85.990 46.730 -55.828 1.00 88.38 659 TRP B O 1
ATOM 10518 N N . ASN B 1 681 ? 84.110 47.783 -55.181 1.00 83.56 660 ASN B N 1
ATOM 10519 C CA . ASN B 1 681 ? 83.745 48.209 -56.537 1.00 80.27 660 ASN B CA 1
ATOM 10520 C C . ASN B 1 681 ? 84.088 49.656 -56.954 1.00 83.77 660 ASN B C 1
ATOM 10521 O O . ASN B 1 681 ? 83.821 50.042 -58.092 1.00 86.31 660 ASN B O 1
ATOM 10526 N N . MET B 1 682 ? 84.682 50.445 -56.061 1.00 82.29 661 MET B N 1
ATOM 10527 C CA . MET B 1 682 ? 85.072 51.831 -56.376 1.00 90.92 661 MET B CA 1
ATOM 10528 C C . MET B 1 682 ? 86.381 51.799 -57.159 1.00 94.92 661 MET B C 1
ATOM 10529 O O . MET B 1 682 ? 86.637 50.793 -57.796 1.00 98.59 661 MET B O 1
ATOM 10534 N N . VAL B 1 683 ? 87.108 52.916 -57.265 1.00 94.21 662 VAL B N 1
ATOM 10535 C CA . VAL B 1 683 ? 88.554 52.890 -57.591 1.00 95.23 662 VAL B CA 1
ATOM 10536 C C . VAL B 1 683 ? 89.342 53.957 -56.806 1.00 99.67 662 VAL B C 1
ATOM 10537 O O . VAL B 1 683 ? 89.508 55.078 -57.290 1.00 96.26 662 VAL B O 1
ATOM 10541 N N . PRO B 1 684 ? 89.811 53.630 -55.586 1.00 102.36 663 PRO B N 1
ATOM 10542 C CA . PRO B 1 684 ? 90.499 54.644 -54.772 1.00 97.61 663 PRO B CA 1
ATOM 10543 C C . PRO B 1 684 ? 91.778 55.186 -55.411 1.00 101.30 663 PRO B C 1
ATOM 10544 O O . PRO B 1 684 ? 92.164 56.332 -55.177 1.00 97.23 663 PRO B O 1
#

InterPro domains:
  IPR004303 Protein-arginine deiminase [PIRSF001247] (1-663)
  IPR004303 Protein-arginine deiminase [PTHR10837] (1-663)
  IPR008972 Cupredoxin [SSF49503] (5-114)
  IPR013530 Protein-arginine deiminase, C-terminal [PF03068] (282-660)
  IPR013732 Protein-arginine deiminase (PAD), N-terminal [PF08526] (1-113)
  IPR013733 Protein-arginine deiminase (PAD), central domain [PF08527] (115-273)
  IPR036556 Protein-arginine deiminase, central domain superfamily [G3DSA:2.60.40.1700] (121-291)
  IPR036556 Protein-arginine deiminase, central domain superfamily [SSF110083] (115-291)
  IPR038685 PAD, N-terminal domain superfamily [G3DSA:2.60.40.1860] (1-120)

Radius of gyration: 41.18 Å; Cα contacts (8 Å, |Δi|>4): 3163; chains: 2; bounding box: 115×127×99 Å

CATH classification: 2.60.40.1860 (+2 more: 2.60.40.1700, 3.75.10.10)

Organism: Homo sapiens (NCBI:txid9606)

Sequence (1338 aa):
HIEGRHMAPKRVVQLSLKMPTHAVCVVGVEAHVDIHSDVPKGANSFRVSGSSGVEVFMVYNRTRVKEPIGKARWPLDTDADMVVSVGTASKELKDFKVRVSYFGEQEDQALGRSVLYLTGVDISLEVDTGRTGKVKRSQGDKKTWRWGPEGYGAILLVNCDRDNHRSAEPDLTHSWLMSLADLQDMSPMLLSCNGPDKLFDSHKLVLNVPFSDSKRVRVFCARGGNSLSDYKQVLGPQCLSYEVERQPGEQEIKFYVEGLTFPDADFLGLVSLSVSLVDPGTLPEVTLFTDTVGFRMAPWIMTPNTQPPEELYVCRVMDTHGSNEKFLEDMSYLTLKANCKLTICPQVENRNDRWIQDEMEFGYIEAPHKSFPVVFDSPRNRGLKDFPYKRILGPDFGYVTREIPLPGPSSLDSFGNLDVSPPVTVGGTEYPLGRILIGSSFPKSGGRQMARAVRNFLKAQQVQAPVELYSDWLSVGHVDEFLTFVPTSDQKGFRLLLASPSACLKLFQEKKEEGYGEAAQFDGLKHQAKRSINEMLADRHLQRDNLHAQKCIDWNRNVLKRELGLAESDIVDIPQLFFLKNFYAEAFFPDMVNMVVLGKYLGIPKPYGPIINGRCCLEEKVQSLLEPLGLHCIFIDDYLSYHELQGEIHCGTNVRRKPFPFKWWNMVPHIEGRHMAPKRVVQLSLKMPTHAVCVVGVEAHVDIHSDVPKGANSFRVSGSSGVEVFMVYNRTRVKEPIGKARWPLDTDADMVVSVGTASKELKDFKVRVSYFGEQEDQALGRSVLYLTGVDISLEVDTGRTGKVKRSQGDKKTWRWGPEGYGAILLVNCDRDNHRSAEPDLTHSWLMSLADLQDMSPMLLSCNGPDKLFDSHKLVLNVPFSDSKRVRVFCARGGNSLSDYKQVLGPQCLSYEVERQPGEQEIKFYVEGLTFPDADFLGLVSLSVSLVDPGTLPEVTLFTDTVGFRMAPWIMTPNTQPPEELYVCRVMDTHGSNEKFLEDMSYLTLKANCKLTICPQVENRNDRWIQDEMEFGYIEAPHKSFPVVFDSPRNRGLKDFPYKRILGPDFGYVTREIPLPGPSSLDSFGNLDVSPPVTVGGTEYPLGRILIGSSFPKSGGRQMARAVRNFLKAQQVQAPVELYSDWLSVGHVDEFLTFVPTSDQKGFRLLLASPSACLKLFQEKKEEGYGEAAQFDGLKHQAKRSINEMLADRHLQRDNLHAQKCIDWNRNVLKRELGLAESDIVDIPQLFFLKNFYAEAFFPDMVNMVVLGKYLGIPKPYGPIINGRCCLEEKVQSLLEPLGLHCIFIDDYLSYHELQGEIHCGTNVRRKPFPFKWWNMVP

GO terms:
  GO:0004668 protein-arginine deiminase activity (F, IDA)
  GO:0005509 calcium ion binding (F, IDA)
  GO:0005737 cytoplasm (C, IDA)
  GO:0004668 protein-arginine deiminase activity (F, EXP)
  GO:0005829 cytosol (C, TAS)
  GO:0005515 protein binding (F, IPI)
  GO:0005829 cytosol (C, IDA)